Protein 8GMH (pdb70)

Sequence (862 aa):
KIDTEVNNQKTALANSISNLNGQIDTAKNSLTNLTSSSSLTGDVKTAIDAKINNYQVPLLTNFTNALTTLSAQYDKTIEQFQSTVSENAADAVIDTDYLQGLLDNYSGIETSISTINTETSTIYSSISDIISLTNPDSSTITTPLAAAKTILTDTKTNESFNGWTRGTELADLLLSQTQTIETLIGYASSGYTAADAKSFYNNNEFLQGVNKIAEAIANSETSASYYQDLANKESANYNNAISQKAAIDAQISRLETAKTNLSTQINNFQTDIVDKSDIEGEDSSQFKGDRKTKYAEQYTSTKSAATTNKTSHDTNLTSITNKITELQTQSTSLQSAADTAYSNLSYQASANAANGTDYSAWSELTSSVNTSVSGIVDLASLTFTTTTTPFTSFNEDISSFNTAVAKLQSFTSTDVTHNQAAENKVTDDSNKIDTEVNNQKTALANSISNLNGQIDTAKNSLTNLTSSSSLTGDVKTAIDAKINNYQVPLLTNFTNALTTLSAQYDKTIEQFQSTVSENAADAVIDTDYLQGLLDNYSGIETSISTINTETSTIYSSISDIISLTNPDSSTITTPLAAAKTILTDTKTNESFNGWTRGTELADLLLSQTQTIETLIGYASSGYTAADAKSFYNNNEFLQGVNKIAEAIANSSETSASYYQDLANKESANYNNAISQKAAIDAQISRLETAKTNLSTQINNFQTDIVDKSDIEGEDSSQFKGDRKTKYAEQYTSTKSAATTNKTSHDTNLTSITNKITELQTQSTSLQSAADTAYSNLSYQASANAAGTDYSAWSELTSSVNTSVSGIVDLASLTFTTTTTPFTSFNEDISSFNTAVAKLQSFTSTDVTHNQAAENKVTDDSN

Nearest PDB structures (foldseek):
  8gmh-assembly1_B  TM=1.004E+00  e=3.885E-28  Streptococcus intermedius B196
  6h7w-assembly1_M  TM=3.113E-01  e=1.531E+00  Thermochaetoides thermophila DSM 1495
  6r1j-assembly1_D-2  TM=2.602E-01  e=2.429E+00  Aeromonas hydrophila J-1
  4nqi-assembly1_A  TM=1.685E-01  e=4.057E+00  Dictyostelium discoideum
  4jio-assembly2_B  TM=1.564E-01  e=5.809E+00  Naumovozyma castellii

Solvent-accessible surface area: 41814 Å² total

InterPro domains:
  IPR006829 LXG domain [PF04740] (3-165)
  IPR006829 LXG domain [PS51756] (1-230)

Organism: NCBI:txid862967

Structure (mmCIF, N/CA/C/O backbone):
data_8GMH
#
_entry.id   8GMH
#
_cell.length_a   51.925
_cell.length_b   61.419
_cell.length_c   97.916
_cell.angle_alpha   77.680
_cell.angle_beta   77.140
_cell.angle_gamma   65.060
#
_symmetry.space_group_name_H-M   'P 1'
#
loop_
_entity.id
_entity.type
_entity.pdbx_description
1 polymer 'LXG domain-containing protein'
2 polymer LapA4
3 polymer LapA3
4 non-polymer 1,2-ETHANEDIOL
5 water water
#
loop_
_atom_site.group_PDB
_atom_site.id
_atom_site.type_symbol
_atom_site.label_atom_id
_atom_site.label_alt_id
_atom_site.label_comp_id
_atom_site.label_asym_id
_atom_site.label_entity_id
_atom_site.label_seq_id
_atom_site.pdbx_PDB_ins_code
_atom_site.Cartn_x
_atom_site.Cartn_y
_atom_site.Cartn_z
_atom_site.occupancy
_atom_site.B_iso_or_equiv
_atom_site.auth_seq_id
_atom_site.auth_comp_id
_atom_site.auth_asym_id
_atom_site.auth_atom_id
_atom_site.pdbx_PDB_model_num
ATOM 9 N N . LYS A 1 16 ? 4.73668 8.67547 17.65137 1.000 59.37699 2 LYS B N 1
ATOM 10 C CA . LYS A 1 16 ? 4.55884 7.81639 18.81106 1.000 61.53749 2 LYS B CA 1
ATOM 11 C C . LYS A 1 16 ? 5.14953 8.49797 20.03637 1.000 68.81551 2 LYS B C 1
ATOM 12 O O . LYS A 1 16 ? 6.11156 9.26389 19.93495 1.000 70.48917 2 LYS B O 1
ATOM 18 N N . ILE A 1 17 ? 4.56217 8.21611 21.19750 1.000 67.06485 3 ILE B N 1
ATOM 19 C CA . ILE A 1 17 ? 5.03586 8.76057 22.46483 1.000 64.08829 3 ILE B CA 1
ATOM 20 C C . ILE A 1 17 ? 4.94042 7.67790 23.53198 1.000 60.79701 3 ILE B C 1
ATOM 21 O O . ILE A 1 17 ? 3.97147 6.91243 23.57476 1.000 60.77508 3 ILE B O 1
ATOM 26 N N . ASP A 1 18 ? 5.96235 7.60432 24.38308 1.000 64.47114 4 ASP B N 1
ATOM 27 C CA . ASP A 1 18 ? 6.00483 6.66782 25.50221 1.000 56.48981 4 ASP B CA 1
ATOM 28 C C . ASP A 1 18 ? 6.38403 7.45451 26.74926 1.000 64.73817 4 ASP B C 1
ATOM 29 O O . ASP A 1 18 ? 7.53838 7.86935 26.89696 1.000 61.15462 4 ASP B O 1
ATOM 42 N N . THR A 1 20 ? 6.83981 6.51425 29.68088 1.000 60.40110 6 THR B N 1
ATOM 43 C CA . THR A 1 20 ? 7.90281 5.85343 30.43217 1.000 67.26321 6 THR B CA 1
ATOM 44 C C . THR A 1 20 ? 9.26660 6.37810 30.00619 1.000 61.61637 6 THR B C 1
ATOM 45 O O . THR A 1 20 ? 10.10225 6.73351 30.84552 1.000 56.96554 6 THR B O 1
ATOM 49 N N . GLU A 1 21 ? 9.50325 6.44140 28.69521 1.000 53.81871 7 GLU B N 1
ATOM 50 C CA . GLU A 1 21 ? 10.76632 6.96784 28.19420 1.000 61.05200 7 GLU B CA 1
ATOM 51 C C . GLU A 1 21 ? 10.89764 8.45736 28.48327 1.000 61.52607 7 GLU B C 1
ATOM 52 O O . GLU A 1 21 ? 11.99959 8.94708 28.75646 1.000 53.21433 7 GLU B O 1
ATOM 58 N N . VAL A 1 22 ? 9.78357 9.19081 28.43526 1.000 60.51621 8 VAL B N 1
ATOM 59 C CA . VAL A 1 22 ? 9.82806 10.62980 28.67378 1.000 56.52319 8 VAL B CA 1
ATOM 60 C C . VAL A 1 22 ? 10.20814 10.92514 30.11965 1.000 56.87726 8 VAL B C 1
ATOM 61 O O . VAL A 1 22 ? 11.04475 11.79560 30.38943 1.000 60.46728 8 VAL B O 1
ATOM 65 N N . ASN A 1 23 ? 9.60602 10.20809 31.07210 1.000 56.91624 9 ASN B N 1
ATOM 66 C CA . ASN A 1 23 ? 9.94228 10.42490 32.47535 1.000 58.26823 9 ASN B CA 1
ATOM 67 C C . ASN A 1 23 ? 11.35605 9.95710 32.79513 1.000 58.72295 9 ASN B C 1
ATOM 68 O O . ASN A 1 23 ? 12.01113 10.52981 33.67357 1.000 54.15263 9 ASN B O 1
ATOM 73 N N . ASN A 1 24 ? 11.84196 8.92387 32.10270 1.000 58.02393 10 ASN B N 1
ATOM 74 C CA . ASN A 1 24 ? 13.22980 8.51121 32.28198 1.000 57.91824 10 ASN B CA 1
ATOM 75 C C . ASN A 1 24 ? 14.18718 9.58181 31.77432 1.000 57.26652 10 ASN B C 1
ATOM 76 O O . ASN A 1 24 ? 15.25566 9.79606 32.35910 1.000 56.76680 10 ASN B O 1
ATOM 81 N N . GLN A 1 25 ? 13.81881 10.26950 30.69061 1.000 52.68444 11 GLN B N 1
ATOM 82 C CA . GLN A 1 25 ? 14.64508 11.36833 30.20642 1.000 58.96284 11 GLN B CA 1
ATOM 83 C C . GLN A 1 25 ? 14.55280 12.57865 31.12391 1.000 59.83468 11 GLN B C 1
ATOM 84 O O . GLN A 1 25 ? 15.50399 13.36403 31.20779 1.000 63.23497 11 GLN B O 1
ATOM 90 N N . LYS A 1 26 ? 13.42283 12.74624 31.81535 1.000 57.94500 12 LYS B N 1
ATOM 91 C CA . LYS A 1 26 ? 13.31048 13.82918 32.78528 1.000 59.89728 12 LYS B CA 1
ATOM 92 C C . LYS A 1 26 ? 14.25251 13.60990 33.96127 1.000 56.48986 12 LYS B C 1
ATOM 93 O O . LYS A 1 26 ? 14.83699 14.56753 34.48104 1.000 61.57935 12 LYS B O 1
ATOM 99 N N . THR A 1 27 ? 14.41679 12.35587 34.39055 1.000 53.18797 13 THR B N 1
ATOM 100 C CA . THR A 1 27 ? 15.35324 12.06429 35.46951 1.000 59.92059 13 THR B CA 1
ATOM 101 C C . THR A 1 27 ? 16.79249 12.19519 34.99175 1.000 55.34797 13 THR B C 1
ATOM 102 O O . THR A 1 27 ? 17.64261 12.73678 35.70869 1.000 60.55619 13 THR B O 1
ATOM 106 N N . ALA A 1 28 ? 17.08251 11.71067 33.77988 1.000 49.79721 14 ALA B N 1
ATOM 107 C CA . ALA A 1 28 ? 18.42643 11.85374 33.23244 1.000 56.00044 14 ALA B CA 1
ATOM 108 C C . ALA A 1 28 ? 18.78152 13.31679 33.00622 1.000 60.15379 14 ALA B C 1
ATOM 109 O O . ALA A 1 28 ? 19.94586 13.70293 33.15792 1.000 50.28400 14 ALA B O 1
ATOM 111 N N . LEU A 1 29 ? 17.79690 14.14317 32.64533 1.000 57.62621 15 LEU B N 1
ATOM 112 C CA . LEU A 1 29 ? 18.05363 15.56867 32.47844 1.000 51.21064 15 LEU B CA 1
ATOM 113 C C . LEU A 1 29 ? 18.35480 16.23165 33.81656 1.000 54.81712 15 LEU B C 1
ATOM 114 O O . LEU A 1 29 ? 19.23635 17.09372 33.90333 1.000 48.05227 15 LEU B O 1
ATOM 119 N N . ALA A 1 30 ? 17.63475 15.84096 34.87100 1.000 54.45394 16 ALA B N 1
ATOM 120 C CA . ALA A 1 30 ? 17.87291 16.42579 36.18614 1.000 50.30926 16 ALA B CA 1
ATOM 121 C C . ALA A 1 30 ? 19.24514 16.04014 36.72289 1.000 57.40140 16 ALA B C 1
ATOM 122 O O . ALA A 1 30 ? 19.89075 16.83381 37.41741 1.000 57.56294 16 ALA B O 1
ATOM 124 N N . ASN A 1 31 ? 19.70951 14.82767 36.40973 1.000 62.05726 17 ASN B N 1
ATOM 125 C CA . ASN A 1 31 ? 21.03211 14.40713 36.86176 1.000 65.96892 17 ASN B CA 1
ATOM 126 C C . ASN A 1 31 ? 22.13114 15.19047 36.15538 1.000 60.89063 17 ASN B C 1
ATOM 127 O O . ASN A 1 31 ? 23.11032 15.60575 36.78675 1.000 62.53249 17 ASN B O 1
ATOM 132 N N . SER A 1 32 ? 21.98686 15.40382 34.84619 1.000 53.78147 18 SER B N 1
ATOM 133 C CA . SER A 1 32 ? 22.98803 16.17014 34.11283 1.000 55.39763 18 SER B CA 1
ATOM 134 C C . SER A 1 32 ? 22.97608 17.63594 34.52969 1.000 53.88002 18 SER B C 1
ATOM 135 O O . SER A 1 32 ? 24.02898 18.28281 34.57180 1.000 55.58246 18 SER B O 1
ATOM 138 N N . ILE A 1 33 ? 21.79628 18.17691 34.84170 1.000 54.40510 19 ILE B N 1
ATOM 139 C CA . ILE A 1 33 ? 21.71713 19.54833 35.33472 1.000 47.68146 19 ILE B CA 1
ATOM 140 C C . ILE A 1 33 ? 22.40021 19.66474 36.69103 1.000 47.80963 19 ILE B C 1
ATOM 141 O O . ILE A 1 33 ? 23.07396 20.66129 36.97934 1.000 45.25888 19 ILE B O 1
ATOM 146 N N . SER A 1 34 ? 22.25324 18.64407 37.53835 1.000 51.13890 20 SER B N 1
ATOM 147 C CA . SER A 1 34 ? 22.90562 18.67139 38.84250 1.000 52.68481 20 SER B CA 1
ATOM 148 C C . SER A 1 34 ? 24.42217 18.64021 38.70060 1.000 53.55014 20 SER B C 1
ATOM 149 O O . SER A 1 34 ? 25.13715 19.31760 39.44872 1.000 49.02158 20 SER B O 1
ATOM 152 N N . ASN A 1 35 ? 24.93167 17.86089 37.74289 1.000 53.33347 21 ASN B N 1
ATOM 153 C CA . ASN A 1 35 ? 26.37340 17.80842 37.52210 1.000 49.42048 21 ASN B CA 1
ATOM 154 C C . ASN A 1 35 ? 26.89720 19.12231 36.95733 1.000 47.44093 21 ASN B C 1
ATOM 155 O O . ASN A 1 35 ? 27.96251 19.59874 37.36612 1.000 48.07382 21 ASN B O 1
ATOM 160 N N . LEU A 1 36 ? 26.16658 19.72132 36.01503 1.000 43.16062 22 LEU B N 1
ATOM 161 C CA . LEU A 1 36 ? 26.62164 20.97442 35.42255 1.000 45.66308 22 LEU B CA 1
ATOM 162 C C . LEU A 1 36 ? 26.57281 22.11585 36.43018 1.000 47.40820 22 LEU B C 1
ATOM 163 O O . LEU A 1 36 ? 27.45318 22.98366 36.43364 1.000 50.98981 22 LEU B O 1
ATOM 168 N N . ASN A 1 37 ? 25.55531 22.13339 37.29455 1.000 43.86629 23 ASN B N 1
ATOM 169 C CA . ASN A 1 37 ? 25.47699 23.17997 38.30804 1.000 46.94911 23 ASN B CA 1
ATOM 170 C C . ASN A 1 37 ? 26.62678 23.08495 39.30183 1.000 45.57359 23 ASN B C 1
ATOM 171 O O . ASN A 1 37 ? 27.09340 24.11272 39.80683 1.000 44.79928 23 ASN B O 1
ATOM 176 N N . GLY A 1 38 ? 27.09716 21.87049 39.59104 1.000 52.51318 24 GLY B N 1
ATOM 177 C CA . GLY A 1 38 ? 28.24606 21.72712 40.46902 1.000 51.69641 24 GLY B CA 1
ATOM 178 C C . GLY A 1 38 ? 29.53379 22.19492 39.81880 1.000 52.55928 24 GLY B C 1
ATOM 179 O O . GLY A 1 38 ? 30.37966 22.81450 40.46965 1.000 46.73630 24 GLY B O 1
ATOM 180 N N . GLN A 1 39 ? 29.69984 21.90894 38.52537 1.000 43.38089 25 GLN B N 1
ATOM 181 C CA . GLN A 1 39 ? 30.88708 22.36664 37.81305 1.000 44.88123 25 GLN B CA 1
ATOM 182 C C . GLN A 1 39 ? 30.84629 23.86815 37.56679 1.000 46.77159 25 GLN B C 1
ATOM 183 O O . GLN A 1 39 ? 31.89637 24.52066 37.54987 1.000 44.08660 25 GLN B O 1
ATOM 189 N N . ILE A 1 40 ? 29.65179 24.43142 37.37617 1.000 43.27742 26 ILE B N 1
ATOM 190 C CA . ILE A 1 40 ? 29.53392 25.87667 37.21958 1.000 44.30183 26 ILE B CA 1
ATOM 191 C C . ILE A 1 40 ? 29.86647 26.58252 38.52883 1.000 47.50065 26 ILE B C 1
ATOM 192 O O . ILE A 1 40 ? 30.53352 27.62458 38.53439 1.000 41.08865 26 ILE B O 1
ATOM 197 N N . ASP A 1 41 ? 29.42660 26.02003 39.65912 1.000 44.35143 27 ASP B N 1
ATOM 198 C CA . ASP A 1 41 ? 29.75398 26.61252 40.95324 1.000 47.36607 27 ASP B CA 1
ATOM 199 C C . ASP A 1 41 ? 31.25581 26.58780 41.20974 1.000 49.47555 27 ASP B C 1
ATOM 200 O O . ASP A 1 41 ? 31.80713 27.52263 41.80368 1.000 43.49975 27 ASP B O 1
ATOM 205 N N . THR A 1 42 ? 31.93503 25.52469 40.77231 1.000 50.99909 28 THR B N 1
ATOM 206 C CA . THR A 1 42 ? 33.38888 25.48326 40.88984 1.000 43.07517 28 THR B CA 1
ATOM 207 C C . THR A 1 42 ? 34.03666 26.57635 40.04811 1.000 39.62480 28 THR B C 1
ATOM 208 O O . THR A 1 42 ? 35.00351 27.21491 40.48092 1.000 30.57041 28 THR B O 1
ATOM 212 N N . ALA A 1 43 ? 33.50881 26.81610 38.84589 1.000 43.51941 29 ALA B N 1
ATOM 213 C CA . ALA A 1 43 ? 34.03908 27.88840 38.01347 1.000 34.52700 29 ALA B CA 1
ATOM 214 C C . ALA A 1 43 ? 33.72287 29.25834 38.59779 1.000 44.25154 29 ALA B C 1
ATOM 215 O O . ALA A 1 43 ? 34.48807 30.20798 38.39398 1.000 40.66727 29 ALA B O 1
ATOM 217 N N . LYS A 1 44 ? 32.60726 29.38372 39.32131 1.000 42.12762 30 LYS B N 1
ATOM 218 C CA . LYS A 1 44 ? 32.30785 30.64803 39.98447 1.000 41.84777 30 LYS B CA 1
ATOM 219 C C . LYS A 1 44 ? 33.28146 30.91522 41.12519 1.000 42.64404 30 LYS B C 1
ATOM 220 O O . LYS A 1 44 ? 33.72670 32.05330 41.30946 1.000 41.84318 30 LYS B O 1
ATOM 226 N N . ASN A 1 45 ? 33.63443 29.87951 41.89232 1.000 33.71383 31 ASN B N 1
ATOM 227 C CA . ASN A 1 45 ? 34.56160 30.06855 43.00260 1.000 41.76937 31 ASN B CA 1
ATOM 228 C C . ASN A 1 45 ? 35.95549 30.42998 42.50419 1.000 45.44219 31 ASN B C 1
ATOM 229 O O . ASN A 1 45 ? 36.64554 31.24927 43.12075 1.000 35.83270 31 ASN B O 1
ATOM 234 N N . SER A 1 46 ? 36.38474 29.83341 41.38826 1.000 47.40679 32 SER B N 1
ATOM 235 C CA . SER A 1 46 ? 37.70080 30.14711 40.84071 1.000 37.54339 32 SER B CA 1
ATOM 236 C C . SER A 1 46 ? 37.77526 31.59918 40.39140 1.000 33.18444 32 SER B C 1
ATOM 237 O O . SER A 1 46 ? 38.79644 32.26716 40.58987 1.000 33.49926 32 SER B O 1
ATOM 240 N N . LEU A 1 47 ? 36.70032 32.10732 39.78574 1.000 37.08352 33 LEU B N 1
ATOM 241 C CA . LEU A 1 47 ? 36.67496 33.51221 39.39684 1.000 38.89984 33 LEU B CA 1
ATOM 242 C C . LEU A 1 47 ? 36.54639 34.42496 40.60973 1.000 43.62947 33 LEU B C 1
ATOM 243 O O . LEU A 1 47 ? 37.07312 35.54352 40.59976 1.000 43.07625 33 LEU B O 1
ATOM 248 N N . THR A 1 48 ? 35.85795 33.96852 41.66026 1.000 38.36860 34 THR B N 1
ATOM 249 C CA . THR A 1 48 ? 35.75859 34.76233 42.88122 1.000 33.76116 34 THR B CA 1
ATOM 250 C C . THR A 1 48 ? 37.11693 34.90833 43.55482 1.000 41.68427 34 THR B C 1
ATOM 251 O O . THR A 1 48 ? 37.41732 35.95884 44.13615 1.000 38.74890 34 THR B O 1
ATOM 255 N N . ASN A 1 49 ? 37.95879 33.87574 43.46633 1.000 42.80785 35 ASN B N 1
ATOM 256 C CA . ASN A 1 49 ? 39.27413 33.93373 44.09377 1.000 42.07835 35 ASN B CA 1
ATOM 257 C C . ASN A 1 49 ? 40.16088 34.99479 43.45564 1.000 40.63782 35 ASN B C 1
ATOM 258 O O . ASN A 1 49 ? 41.08002 35.50424 44.10637 1.000 41.21540 35 ASN B O 1
ATOM 263 N N . LEU A 1 50 ? 39.91055 35.33636 42.19052 1.000 38.55740 36 LEU B N 1
ATOM 264 C CA . LEU A 1 50 ? 40.67588 36.40426 41.55545 1.000 39.36525 36 LEU B CA 1
ATOM 265 C C . LEU A 1 50 ? 40.32392 37.76440 42.14658 1.000 41.86340 36 LEU B C 1
ATOM 266 O O . LEU A 1 50 ? 41.21051 38.59447 42.38109 1.000 42.97463 36 LEU B O 1
ATOM 271 N N . THR A 1 51 ? 39.03550 38.00898 42.39935 1.000 40.02990 37 THR B N 1
ATOM 272 C CA . THR A 1 51 ? 38.61406 39.31575 42.89325 1.000 42.77559 37 THR B CA 1
ATOM 273 C C . THR A 1 51 ? 39.05700 39.54948 44.33210 1.000 45.28953 37 THR B C 1
ATOM 274 O O . THR A 1 51 ? 39.29683 40.69672 44.72532 1.000 41.48121 37 THR B O 1
ATOM 278 N N . SER A 1 52 ? 39.17267 38.48894 45.12637 1.000 43.55849 38 SER B N 1
ATOM 279 C CA . SER A 1 52 ? 39.58077 38.60466 46.51950 1.000 45.78772 38 SER B CA 1
ATOM 280 C C . SER A 1 52 ? 41.09065 38.53545 46.70415 1.000 45.65243 38 SER B C 1
ATOM 281 O O . SER A 1 52 ? 41.56813 38.65975 47.83668 1.000 48.05327 38 SER B O 1
ATOM 284 N N . SER A 1 53 ? 41.84919 38.34878 45.62887 1.000 39.19889 39 SER B N 1
ATOM 285 C CA . SER A 1 53 ? 43.29142 38.18285 45.72194 1.000 44.28290 39 SER B CA 1
ATOM 286 C C . SER A 1 53 ? 43.99545 39.53288 45.71074 1.000 52.50560 39 SER B C 1
ATOM 287 O O . SER A 1 53 ? 43.56836 40.46749 45.02638 1.000 46.97005 39 SER B O 1
ATOM 290 N N . SER A 1 54 ? 45.07932 39.62568 46.47916 1.000 53.59828 40 SER B N 1
ATOM 291 C CA . SER A 1 54 ? 45.93497 40.80272 46.50166 1.000 50.94989 40 SER B CA 1
ATOM 292 C C . SER A 1 54 ? 47.21436 40.59919 45.70268 1.000 51.44736 40 SER B C 1
ATOM 293 O O . SER A 1 54 ? 48.10929 41.44893 45.75394 1.000 58.18385 40 SER B O 1
ATOM 296 N N . SER A 1 55 ? 47.31831 39.49010 44.96612 1.000 49.01962 41 SER B N 1
ATOM 297 C CA . SER A 1 55 ? 48.50038 39.22723 44.15553 1.000 54.77696 41 SER B CA 1
ATOM 298 C C . SER A 1 55 ? 48.64742 40.21188 43.00300 1.000 54.17973 41 SER B C 1
ATOM 299 O O . SER A 1 55 ? 49.72867 40.30033 42.41622 1.000 54.02310 41 SER B O 1
ATOM 302 N N . LEU A 1 56 ? 47.59239 40.94179 42.65777 1.000 53.14536 42 LEU B N 1
ATOM 303 C CA . LEU A 1 56 ? 47.65560 41.98101 41.64114 1.000 49.30757 42 LEU B CA 1
ATOM 304 C C . LEU A 1 56 ? 46.96799 43.22948 42.17116 1.000 58.31561 42 LEU B C 1
ATOM 305 O O . LEU A 1 56 ? 45.92374 43.14195 42.82384 1.000 58.47011 42 LEU B O 1
ATOM 310 N N . THR A 1 57 ? 47.56441 44.38858 41.89869 1.000 55.86635 43 THR B N 1
ATOM 311 C CA . THR A 1 57 ? 47.05793 45.66034 42.39252 1.000 52.33579 43 THR B CA 1
ATOM 312 C C . THR A 1 57 ? 47.09277 46.68896 41.27090 1.000 52.01102 43 THR B C 1
ATOM 313 O O . THR A 1 57 ? 47.67361 46.46230 40.20715 1.000 53.24259 43 THR B O 1
ATOM 317 N N . GLY A 1 58 ? 46.46274 47.83295 41.52105 1.000 49.95473 44 GLY B N 1
ATOM 318 C CA . GLY A 1 58 ? 46.46127 48.93937 40.58268 1.000 48.55670 44 GLY B CA 1
ATOM 319 C C . GLY A 1 58 ? 45.14984 49.05889 39.82962 1.000 50.08746 44 GLY B C 1
ATOM 320 O O . GLY A 1 58 ? 44.18378 48.32390 40.05591 1.000 52.73230 44 GLY B O 1
ATOM 321 N N . ASP A 1 59 ? 45.13292 50.02196 38.90397 1.000 47.00154 45 ASP B N 1
ATOM 322 C CA . ASP A 1 59 ? 43.93663 50.26319 38.10357 1.000 44.49465 45 ASP B CA 1
ATOM 323 C C . ASP A 1 59 ? 43.60917 49.08086 37.20278 1.000 47.55878 45 ASP B C 1
ATOM 324 O O . ASP A 1 59 ? 42.43802 48.86005 36.87281 1.000 45.83841 45 ASP B O 1
ATOM 329 N N . VAL A 1 60 ? 44.62219 48.31417 36.79191 1.000 50.94931 46 VAL B N 1
ATOM 330 C CA . VAL A 1 60 ? 44.36173 47.14498 35.95994 1.000 43.00936 46 VAL B CA 1
ATOM 331 C C . VAL A 1 60 ? 43.66851 46.05769 36.77090 1.000 39.30010 46 VAL B C 1
ATOM 332 O O . VAL A 1 60 ? 42.89192 45.26533 36.22426 1.000 43.60661 46 VAL B O 1
ATOM 336 N N . LYS A 1 61 ? 43.92097 46.00450 38.08118 1.000 42.22242 47 LYS B N 1
ATOM 337 C CA . LYS A 1 61 ? 43.18729 45.07713 38.93388 1.000 40.64413 47 LYS B CA 1
ATOM 338 C C . LYS A 1 61 ? 41.76428 45.56056 39.17388 1.000 45.45210 47 LYS B C 1
ATOM 339 O O . LYS A 1 61 ? 40.84396 44.74345 39.29326 1.000 47.37729 47 LYS B O 1
ATOM 345 N N . THR A 1 62 ? 41.56524 46.87970 39.23946 1.000 43.73632 48 THR B N 1
ATOM 346 C CA . THR A 1 62 ? 40.21743 47.41969 39.37969 1.000 40.69584 48 THR B CA 1
ATOM 347 C C . THR A 1 62 ? 39.37336 47.10553 38.15111 1.000 43.59153 48 THR B C 1
ATOM 348 O O . THR A 1 62 ? 38.17951 46.80385 38.26760 1.000 45.43596 48 THR B O 1
ATOM 352 N N . ALA A 1 63 ? 39.98044 47.16173 36.96296 1.000 45.61150 49 ALA B N 1
ATOM 353 C CA . ALA A 1 63 ? 39.24810 46.84017 35.74279 1.000 38.78652 49 ALA B CA 1
ATOM 354 C C . ALA A 1 63 ? 38.96271 45.34640 35.64521 1.000 41.45215 49 ALA B C 1
ATOM 355 O O . ALA A 1 63 ? 37.88104 44.94443 35.20106 1.000 42.64832 49 ALA B O 1
ATOM 357 N N . ILE A 1 64 ? 39.91843 44.50809 36.05319 1.000 43.59338 50 ILE B N 1
ATOM 358 C CA . ILE A 1 64 ? 39.70223 43.06499 36.00801 1.000 38.51979 50 ILE B CA 1
ATOM 359 C C . ILE A 1 64 ? 38.62965 42.65393 37.00988 1.000 38.18544 50 ILE B C 1
ATOM 360 O O . ILE A 1 64 ? 37.77368 41.81203 36.71162 1.000 39.06516 50 ILE B O 1
ATOM 365 N N . ASP A 1 65 ? 38.64926 43.24547 38.20786 1.000 41.91383 51 ASP B N 1
ATOM 366 C CA . ASP A 1 65 ? 37.60913 42.95408 39.19066 1.000 46.46416 51 ASP B CA 1
ATOM 367 C C . ASP A 1 65 ? 36.23720 43.38436 38.68651 1.000 43.40778 51 ASP B C 1
ATOM 368 O O . ASP A 1 65 ? 35.23912 42.68789 38.90861 1.000 35.81499 51 ASP B O 1
ATOM 373 N N . ALA A 1 66 ? 36.16616 44.53070 38.00582 1.000 37.47424 52 ALA B N 1
ATOM 374 C CA . ALA A 1 66 ? 34.89549 44.96600 37.43757 1.000 40.47453 52 ALA B CA 1
ATOM 375 C C . ALA A 1 66 ? 34.44945 44.03576 36.31716 1.000 44.65508 52 ALA B C 1
ATOM 376 O O . ALA A 1 66 ? 33.25539 43.74801 36.17888 1.000 49.60445 52 ALA B O 1
ATOM 378 N N . LYS A 1 67 ? 35.39687 43.55397 35.51050 1.000 40.52114 53 LYS B N 1
ATOM 379 C CA . LYS A 1 67 ? 35.06014 42.62228 34.43942 1.000 38.28521 53 LYS B CA 1
ATOM 380 C C . LYS A 1 67 ? 34.50417 41.31601 34.99030 1.000 47.56671 53 LYS B C 1
ATOM 381 O O . LYS A 1 67 ? 33.51672 40.78495 34.46915 1.000 39.78240 53 LYS B O 1
ATOM 387 N N . ILE A 1 68 ? 35.11850 40.78805 36.04830 1.000 42.09841 54 ILE B N 1
ATOM 388 C CA . ILE A 1 68 ? 34.70328 39.49588 36.58106 1.000 44.52679 54 ILE B CA 1
ATOM 389 C C . ILE A 1 68 ? 33.35694 39.61250 37.28618 1.000 40.76765 54 ILE B C 1
ATOM 390 O O . ILE A 1 68 ? 32.46784 38.77460 37.09912 1.000 45.09201 54 ILE B O 1
ATOM 395 N N . ASN A 1 69 ? 33.18251 40.65551 38.10186 1.000 37.16532 55 ASN B N 1
ATOM 396 C CA . ASN A 1 69 ? 31.96627 40.78402 38.89786 1.000 41.50057 55 ASN B CA 1
ATOM 397 C C . ASN A 1 69 ? 30.76168 41.22179 38.07646 1.000 45.21720 55 ASN B C 1
ATOM 398 O O . ASN A 1 69 ? 29.62508 41.01811 38.51563 1.000 49.11322 55 ASN B O 1
ATOM 403 N N . ASN A 1 70 ? 30.97533 41.81086 36.90183 1.000 41.76842 56 ASN B N 1
ATOM 404 C CA . ASN A 1 70 ? 29.87746 42.31746 36.09349 1.000 39.46495 56 ASN B CA 1
ATOM 405 C C . ASN A 1 70 ? 29.57313 41.47648 34.86221 1.000 43.37683 56 ASN B C 1
ATOM 406 O O . ASN A 1 70 ? 28.57697 41.75108 34.18422 1.000 40.51519 56 ASN B O 1
ATOM 411 N N . TYR A 1 71 ? 30.38731 40.46814 34.54916 1.000 42.71360 57 TYR B N 1
ATOM 412 C CA . TYR A 1 71 ? 30.15403 39.68964 33.33758 1.000 40.43781 57 TYR B CA 1
ATOM 413 C C . TYR A 1 71 ? 30.48002 38.21241 33.51628 1.000 41.54942 57 TYR B C 1
ATOM 414 O O . TYR A 1 71 ? 29.62893 37.35447 33.26398 1.000 43.21795 57 TYR B O 1
ATOM 423 N N . GLN A 1 72 ? 31.70155 37.90326 33.95376 1.000 38.84652 58 GLN B N 1
ATOM 424 C CA . GLN A 1 72 ? 32.14255 36.51185 33.98490 1.000 41.76525 58 GLN B CA 1
ATOM 425 C C . GLN A 1 72 ? 31.32247 35.69024 34.97310 1.000 43.55521 58 GLN B C 1
ATOM 426 O O . GLN A 1 72 ? 30.86932 34.58521 34.65119 1.000 44.74881 58 GLN B O 1
ATOM 432 N N . VAL A 1 73 ? 31.11627 36.21302 36.17703 1.000 38.82512 59 VAL B N 1
ATOM 433 C CA . VAL A 1 73 ? 30.29524 35.53418 37.17786 1.000 43.12069 59 VAL B CA 1
ATOM 434 C C . VAL A 1 73 ? 28.82616 35.56447 36.75733 1.000 41.08304 59 VAL B C 1
ATOM 435 O O . VAL A 1 73 ? 28.15065 34.52907 36.85697 1.000 36.47870 59 VAL B O 1
ATOM 439 N N . PRO A 1 74 ? 28.27529 36.69647 36.29217 1.000 43.35944 60 PRO B N 1
ATOM 440 C CA . PRO A 1 74 ? 26.89622 36.65570 35.77313 1.000 39.67383 60 PRO B CA 1
ATOM 441 C C . PRO A 1 74 ? 26.70788 35.70472 34.60271 1.000 43.26532 60 PRO B C 1
ATOM 442 O O . PRO A 1 74 ? 25.62731 35.11572 34.47050 1.000 42.24536 60 PRO B O 1
ATOM 446 N N . LEU A 1 75 ? 27.71824 35.54222 33.74216 1.000 35.58107 61 LEU B N 1
ATOM 447 C CA . LEU A 1 75 ? 27.59876 34.59232 32.63895 1.000 43.22115 61 LEU B CA 1
ATOM 448 C C . LEU A 1 75 ? 27.43158 33.16861 33.15454 1.000 46.56309 61 LEU B C 1
ATOM 449 O O . LEU A 1 75 ? 26.63806 32.39234 32.60930 1.000 39.29588 61 LEU B O 1
ATOM 454 N N . LEU A 1 76 ? 28.16872 32.80707 34.20747 1.000 44.21660 62 LEU B N 1
ATOM 455 C CA . LEU A 1 76 ? 27.99599 31.48671 34.80378 1.000 40.74972 62 LEU B CA 1
ATOM 456 C C . LEU A 1 76 ? 26.65327 31.37485 35.51436 1.000 39.62398 62 LEU B C 1
ATOM 457 O O . LEU A 1 76 ? 26.02219 30.31161 35.49598 1.000 40.40565 62 LEU B O 1
ATOM 462 N N . THR A 1 77 ? 26.20041 32.46016 36.14644 1.000 39.45155 63 THR B N 1
ATOM 463 C CA . THR A 1 77 ? 24.89660 32.43911 36.80068 1.000 46.01745 63 THR B CA 1
ATOM 464 C C . THR A 1 77 ? 23.77785 32.25138 35.78323 1.000 46.87142 63 THR B C 1
ATOM 465 O O . THR A 1 77 ? 22.83934 31.47923 36.01557 1.000 39.22824 63 THR B O 1
ATOM 469 N N . ASN A 1 78 ? 23.87237 32.93508 34.63815 1.000 42.45527 64 ASN B N 1
ATOM 470 C CA . ASN A 1 78 ? 22.82614 32.83777 33.62603 1.000 50.02626 64 ASN B CA 1
ATOM 471 C C . ASN A 1 78 ? 22.82568 31.47434 32.94474 1.000 43.80254 64 ASN B C 1
ATOM 472 O O . ASN A 1 78 ? 21.77841 31.02580 32.46534 1.000 47.44559 64 ASN B O 1
ATOM 477 N N . PHE A 1 79 ? 23.97919 30.80313 32.88405 1.000 41.55365 65 PHE B N 1
ATOM 478 C CA . PHE A 1 79 ? 23.99941 29.43994 32.36269 1.000 37.63795 65 PHE B CA 1
ATOM 479 C C . PHE A 1 79 ? 23.28130 28.47686 33.29946 1.000 40.03966 65 PHE B C 1
ATOM 480 O O . PHE A 1 79 ? 22.64544 27.52344 32.83724 1.000 46.43865 65 PHE B O 1
ATOM 488 N N . THR A 1 80 ? 23.36717 28.70776 34.61119 1.000 42.13248 66 THR B N 1
ATOM 489 C CA . THR A 1 80 ? 22.55853 27.93522 35.54742 1.000 39.38466 66 THR B CA 1
ATOM 490 C C . THR A 1 80 ? 21.08140 28.27934 35.39956 1.000 44.50178 66 THR B C 1
ATOM 491 O O . THR A 1 80 ? 20.21859 27.39905 35.50222 1.000 45.29285 66 THR B O 1
ATOM 495 N N . ASN A 1 81 ? 20.77210 29.55458 35.14546 1.000 40.56908 67 ASN B N 1
ATOM 496 C CA . ASN A 1 81 ? 19.39263 29.93733 34.86393 1.000 45.94406 67 ASN B CA 1
ATOM 497 C C . ASN A 1 81 ? 18.89510 29.30684 33.57150 1.000 48.12914 67 ASN B C 1
ATOM 498 O O . ASN A 1 81 ? 17.70427 28.99790 33.44916 1.000 52.32996 67 ASN B O 1
ATOM 503 N N . ALA A 1 82 ? 19.78723 29.11115 32.59800 1.000 44.04717 68 ALA B N 1
ATOM 504 C CA . ALA A 1 82 ? 19.39296 28.45428 31.35705 1.000 46.19806 68 ALA B CA 1
ATOM 505 C C . ALA A 1 82 ? 19.06104 26.98643 31.59393 1.000 50.87587 68 ALA B C 1
ATOM 506 O O . ALA A 1 82 ? 18.12887 26.44841 30.98472 1.000 53.92363 68 ALA B O 1
ATOM 508 N N . LEU A 1 83 ? 19.81187 26.32268 32.47658 1.000 43.87467 69 LEU B N 1
ATOM 509 C CA . LEU A 1 83 ? 19.50634 24.93499 32.80859 1.000 44.31028 69 LEU B CA 1
ATOM 510 C C . LEU A 1 83 ? 18.17716 24.82673 33.54480 1.000 48.77618 69 LEU B C 1
ATOM 511 O O . LEU A 1 83 ? 17.39357 23.90421 33.29139 1.000 44.18852 69 LEU B O 1
ATOM 516 N N . THR A 1 84 ? 17.90563 25.76145 34.45848 1.000 46.60651 70 THR B N 1
ATOM 517 C CA . THR A 1 84 ? 16.61994 25.77028 35.14831 1.000 47.91100 70 THR B CA 1
ATOM 518 C C . THR A 1 84 ? 15.47976 26.05789 34.17846 1.000 47.58783 70 THR B C 1
ATOM 519 O O . THR A 1 84 ? 14.41312 25.43592 34.25839 1.000 46.19287 70 THR B O 1
ATOM 523 N N . THR A 1 85 ? 15.69259 26.98968 33.24546 1.000 48.15046 71 THR B N 1
ATOM 524 C CA . THR A 1 85 ? 14.67023 27.28933 32.24784 1.000 48.11312 71 THR B CA 1
ATOM 525 C C . THR A 1 85 ? 14.41546 26.09046 31.34151 1.000 51.76596 71 THR B C 1
ATOM 526 O O . THR A 1 85 ? 13.26454 25.79829 30.99424 1.000 52.60374 71 THR B O 1
ATOM 530 N N . LEU A 1 86 ? 15.47783 25.38097 30.95047 1.000 44.95808 72 LEU B N 1
ATOM 531 C CA . LEU A 1 86 ? 15.30636 24.19678 30.11472 1.000 46.65221 72 LEU B CA 1
ATOM 532 C C . LEU A 1 86 ? 14.57272 23.09435 30.86901 1.000 49.56431 72 LEU B C 1
ATOM 533 O O . LEU A 1 86 ? 13.78318 22.34924 30.27705 1.000 49.01474 72 LEU B O 1
ATOM 538 N N . SER A 1 87 ? 14.81751 22.97510 32.17602 1.000 48.96209 73 SER B N 1
ATOM 539 C CA . SER A 1 87 ? 14.08381 21.99665 32.97173 1.000 47.71302 73 SER B CA 1
ATOM 540 C C . SER A 1 87 ? 12.61541 22.38016 33.09658 1.000 48.29311 73 SER B C 1
ATOM 541 O O . SER A 1 87 ? 11.73440 21.51572 33.02686 1.000 50.69105 73 SER B O 1
ATOM 544 N N . ALA A 1 88 ? 12.33270 23.67182 33.28021 1.000 47.39599 74 ALA B N 1
ATOM 545 C CA . ALA A 1 88 ? 10.94737 24.11440 33.39453 1.000 47.97228 74 ALA B CA 1
ATOM 546 C C . ALA A 1 88 ? 10.19967 23.93733 32.07916 1.000 52.93882 74 ALA B C 1
ATOM 547 O O . ALA A 1 88 ? 9.00899 23.60392 32.07671 1.000 57.63333 74 ALA B O 1
ATOM 549 N N . GLN A 1 89 ? 10.87948 24.15401 30.95011 1.000 45.72493 75 GLN B N 1
ATOM 550 C CA . GLN A 1 89 ? 10.23410 23.95588 29.65666 1.000 52.93149 75 GLN B CA 1
ATOM 551 C C . GLN A 1 89 ? 9.94953 22.48391 29.39012 1.000 57.73283 75 GLN B C 1
ATOM 552 O O . GLN A 1 89 ? 8.95854 22.15601 28.72694 1.000 54.10954 75 GLN B O 1
ATOM 558 N N . TYR A 1 90 ? 10.80049 21.58669 29.89278 1.000 60.68289 76 TYR B N 1
ATOM 559 C CA . TYR A 1 90 ? 10.54738 20.16063 29.72129 1.000 53.54352 76 TYR B CA 1
ATOM 560 C C . TYR A 1 90 ? 9.34842 19.71495 30.54705 1.000 51.84368 76 TYR B C 1
ATOM 561 O O . TYR A 1 90 ? 8.55266 18.88240 30.09753 1.000 49.01213 76 TYR B O 1
ATOM 570 N N . ASP A 1 91 ? 9.20265 20.25763 31.75762 1.000 53.87147 77 ASP B N 1
ATOM 571 C CA . ASP A 1 91 ? 8.02656 19.95047 32.56364 1.000 59.03061 77 ASP B CA 1
ATOM 572 C C . ASP A 1 91 ? 6.76506 20.53336 31.93882 1.000 61.98575 77 ASP B C 1
ATOM 573 O O . ASP A 1 91 ? 5.71024 19.88883 31.94391 1.000 64.28509 77 ASP B O 1
ATOM 578 N N . LYS A 1 92 ? 6.85533 21.74648 31.38542 1.000 60.79078 78 LYS B N 1
ATOM 579 C CA . LYS A 1 92 ? 5.69228 22.35314 30.74534 1.000 57.72631 78 LYS B CA 1
ATOM 580 C C . LYS A 1 92 ? 5.31075 21.62774 29.46150 1.000 59.25701 78 LYS B C 1
ATOM 581 O O . LYS A 1 92 ? 4.12930 21.59821 29.09805 1.000 59.12755 78 LYS B O 1
ATOM 587 N N . THR A 1 93 ? 6.28705 21.04642 28.76001 1.000 55.63780 79 THR B N 1
ATOM 588 C CA . THR A 1 93 ? 5.96545 20.24213 27.58534 1.000 58.77955 79 THR B CA 1
ATOM 589 C C . THR A 1 93 ? 5.20525 18.98174 27.98027 1.000 61.50377 79 THR B C 1
ATOM 590 O O . THR A 1 93 ? 4.29406 18.54724 27.26513 1.000 52.45107 79 THR B O 1
ATOM 594 N N . ILE A 1 94 ? 5.56398 18.38422 29.11859 1.000 58.34315 80 ILE B N 1
ATOM 595 C CA . ILE A 1 94 ? 4.79846 17.25630 29.63797 1.000 60.81688 80 ILE B CA 1
ATOM 596 C C . ILE A 1 94 ? 3.39919 17.70762 30.03945 1.000 54.44321 80 ILE B C 1
ATOM 597 O O . ILE A 1 94 ? 2.41431 16.99024 29.82502 1.000 58.97316 80 ILE B O 1
ATOM 602 N N . GLU A 1 95 ? 3.28632 18.90793 30.61558 1.000 45.77286 81 GLU B N 1
ATOM 603 C CA . GLU A 1 95 ? 1.97271 19.44613 30.95601 1.000 53.67911 81 GLU B CA 1
ATOM 604 C C . GLU A 1 95 ? 1.14480 19.70611 29.70379 1.000 59.39226 81 GLU B C 1
ATOM 605 O O . GLU A 1 95 ? -0.07168 19.48325 29.69643 1.000 66.90139 81 GLU B O 1
ATOM 611 N N . GLN A 1 96 ? 1.78912 20.17728 28.63275 1.000 52.02665 82 GLN B N 1
ATOM 612 C CA . GLN A 1 96 ? 1.06856 20.45612 27.39431 1.000 62.52855 82 GLN B CA 1
ATOM 613 C C . GLN A 1 96 ? 0.56559 19.17213 26.74587 1.000 66.88262 82 GLN B C 1
ATOM 614 O O . GLN A 1 96 ? -0.53784 19.14261 26.18769 1.000 62.03401 82 GLN B O 1
ATOM 620 N N . PHE A 1 97 ? 1.35964 18.10118 26.80888 1.000 67.54567 83 PHE B N 1
ATOM 621 C CA . PHE A 1 97 ? 0.92294 16.82246 26.25786 1.000 66.70704 83 PHE B CA 1
ATOM 622 C C . PHE A 1 97 ? -0.24293 16.25134 27.05422 1.000 61.19786 83 PHE B C 1
ATOM 623 O O . PHE A 1 97 ? -1.26385 15.85251 26.48191 1.000 62.04323 83 PHE B O 1
ATOM 631 N N . GLN A 1 98 ? -0.10873 16.20460 28.38067 1.000 61.90011 84 GLN B N 1
ATOM 632 C CA . GLN A 1 98 ? -1.15432 15.64424 29.22686 1.000 65.55102 84 GLN B CA 1
ATOM 633 C C . GLN A 1 98 ? -2.41437 16.49833 29.25928 1.000 70.44656 84 GLN B C 1
ATOM 634 O O . GLN A 1 98 ? -3.42563 16.05455 29.81329 1.000 75.29419 84 GLN B O 1
ATOM 640 N N . SER A 1 99 ? -2.38280 17.70053 28.68718 1.000 76.85197 85 SER B N 1
ATOM 641 C CA . SER A 1 99 ? -3.56186 18.55333 28.62081 1.000 72.92291 85 SER B CA 1
ATOM 642 C C . SER A 1 99 ? -4.21047 18.57162 27.24479 1.000 70.30703 85 SER B C 1
ATOM 643 O O . SER A 1 99 ? -5.43633 18.69088 27.15279 1.000 79.05150 85 SER B O 1
ATOM 646 N N . THR A 1 100 ? -3.42105 18.45228 26.17552 1.000 70.24957 86 THR B N 1
ATOM 647 C CA . THR A 1 100 ? -3.98034 18.44995 24.82767 1.000 77.78579 86 THR B CA 1
ATOM 648 C C . THR A 1 100 ? -4.61473 17.10534 24.48426 1.000 82.11154 86 THR B C 1
ATOM 649 O O . THR A 1 100 ? -5.66815 17.05931 23.83841 1.000 75.94705 86 THR B O 1
ATOM 653 N N . VAL A 1 101 ? -3.99159 16.00614 24.91328 1.000 94.52405 87 VAL B N 1
ATOM 654 C CA . VAL A 1 101 ? -4.49580 14.66995 24.61007 1.000 91.27933 87 VAL B CA 1
ATOM 655 C C . VAL A 1 101 ? -5.41297 14.13137 25.70682 1.000 92.43722 87 VAL B C 1
ATOM 656 O O . VAL A 1 101 ? -6.18924 13.19953 25.44878 1.000 93.17437 87 VAL B O 1
ATOM 660 N N . SER A 1 102 ? -5.37041 14.71133 26.90924 1.000 82.35459 88 SER B N 1
ATOM 661 C CA . SER A 1 102 ? -6.08825 14.20802 28.08192 1.000 85.67576 88 SER B CA 1
ATOM 662 C C . SER A 1 102 ? -5.62778 12.78620 28.41328 1.000 79.54521 88 SER B C 1
ATOM 663 O O . SER A 1 102 ? -6.37169 11.80915 28.31873 1.000 87.53739 88 SER B O 1
ATOM 666 N N . GLU A 1 103 ? -4.35838 12.70911 28.81303 1.000 73.68785 89 GLU B N 1
ATOM 667 C CA . GLU A 1 103 ? -3.68833 11.42956 29.05027 1.000 68.66051 89 GLU B CA 1
ATOM 668 C C . GLU A 1 103 ? -2.68452 11.64162 30.18638 1.000 70.35943 89 GLU B C 1
ATOM 669 O O . GLU A 1 103 ? -1.53995 12.03608 29.95386 1.000 77.09155 89 GLU B O 1
ATOM 675 N N . ASN A 1 104 ? -3.13006 11.37648 31.41342 1.000 68.54461 90 ASN B N 1
ATOM 676 C CA . ASN A 1 104 ? -2.32561 11.61464 32.60522 1.000 71.74324 90 ASN B CA 1
ATOM 677 C C . ASN A 1 104 ? -1.54588 10.38551 33.05649 1.000 71.82658 90 ASN B C 1
ATOM 678 O O . ASN A 1 104 ? -0.97390 10.39963 34.15158 1.000 71.12833 90 ASN B O 1
ATOM 683 N N . ALA A 1 105 ? -1.50836 9.33094 32.24703 1.000 78.16463 91 ALA B N 1
ATOM 684 C CA . ALA A 1 105 ? -0.80305 8.11850 32.63623 1.000 73.21546 91 ALA B CA 1
ATOM 685 C C . ALA A 1 105 ? 0.70395 8.33440 32.58449 1.000 74.45520 91 ALA B C 1
ATOM 686 O O . ALA A 1 105 ? 1.22368 9.00099 31.68512 1.000 78.86814 91 ALA B O 1
ATOM 688 N N . ALA A 1 106 ? 1.40771 7.76357 33.56371 1.000 79.57949 92 ALA B N 1
ATOM 689 C CA . ALA A 1 106 ? 2.85511 7.91180 33.63814 1.000 71.93452 92 ALA B CA 1
ATOM 690 C C . ALA A 1 106 ? 3.59351 6.98661 32.68091 1.000 69.13300 92 ALA B C 1
ATOM 691 O O . ALA A 1 106 ? 4.78260 7.20538 32.42439 1.000 62.68092 92 ALA B O 1
ATOM 693 N N . ASP A 1 107 ? 2.92293 5.96208 32.15065 1.000 69.64389 93 ASP B N 1
ATOM 694 C CA . ASP A 1 107 ? 3.53311 5.03190 31.20730 1.000 69.20708 93 ASP B CA 1
ATOM 695 C C . ASP A 1 107 ? 2.76437 4.96522 29.89275 1.000 63.86417 93 ASP B C 1
ATOM 696 O O . ASP A 1 107 ? 2.85659 3.96468 29.17639 1.000 64.53356 93 ASP B O 1
ATOM 701 N N . ALA A 1 108 ? 2.01880 6.01515 29.55728 1.000 60.73172 94 ALA B N 1
ATOM 702 C CA . ALA A 1 108 ? 1.12045 5.96406 28.41220 1.000 61.17691 94 ALA B CA 1
ATOM 703 C C . ALA A 1 108 ? 1.89117 5.80606 27.10779 1.000 52.66700 94 ALA B C 1
ATOM 704 O O . ALA A 1 108 ? 2.94213 6.41927 26.90565 1.000 59.56683 94 ALA B O 1
ATOM 706 N N . VAL A 1 109 ? 1.35771 4.97195 26.21902 1.000 53.98199 95 VAL B N 1
ATOM 707 C CA . VAL A 1 109 ? 1.93509 4.73360 24.90162 1.000 62.42815 95 VAL B CA 1
ATOM 708 C C . VAL A 1 109 ? 0.84285 4.96948 23.87026 1.000 62.26148 95 VAL B C 1
ATOM 709 O O . VAL A 1 109 ? -0.21620 4.33371 23.92780 1.000 61.37342 95 VAL B O 1
ATOM 713 N N . ILE A 1 110 ? 1.08969 5.88446 22.93636 1.000 63.82486 96 ILE B N 1
ATOM 714 C CA . ILE A 1 110 ? 0.12460 6.19890 21.88901 1.000 63.58027 96 ILE B CA 1
ATOM 715 C C . ILE A 1 110 ? 0.86475 6.27130 20.56160 1.000 64.30789 96 ILE B C 1
ATOM 716 O O . ILE A 1 110 ? 1.82543 7.03759 20.42492 1.000 66.74602 96 ILE B O 1
ATOM 721 N N . ASP A 1 111 ? 0.42826 5.47438 19.58789 1.000 66.41312 97 ASP B N 1
ATOM 722 C CA . ASP A 1 111 ? 0.97355 5.51483 18.23689 1.000 65.48079 97 ASP B CA 1
ATOM 723 C C . ASP A 1 111 ? -0.13351 5.92035 17.27656 1.000 59.71538 97 ASP B C 1
ATOM 724 O O . ASP A 1 111 ? -1.15359 5.23142 17.17236 1.000 67.03568 97 ASP B O 1
ATOM 729 N N . THR A 1 112 ? 0.07906 7.03281 16.57107 1.000 72.04208 98 THR B N 1
ATOM 730 C CA . THR A 1 112 ? -0.91257 7.52278 15.61878 1.000 66.20521 98 THR B CA 1
ATOM 731 C C . THR A 1 112 ? -1.14546 6.52744 14.48680 1.000 67.56667 98 THR B C 1
ATOM 732 O O . THR A 1 112 ? -2.29045 6.33053 14.05941 1.000 65.05623 98 THR B O 1
ATOM 736 N N . ASP A 1 113 ? -0.08174 5.87706 14.00554 1.000 68.92160 99 ASP B N 1
ATOM 737 C CA . ASP A 1 113 ? -0.23720 4.87498 12.95753 1.000 71.47378 99 ASP B CA 1
ATOM 738 C C . ASP A 1 113 ? -0.98784 3.64906 13.45605 1.000 75.13825 99 ASP B C 1
ATOM 739 O O . ASP A 1 113 ? -1.71312 3.01653 12.68173 1.000 76.64648 99 ASP B O 1
ATOM 744 N N . TYR A 1 114 ? -0.81842 3.28652 14.73007 1.000 78.18304 100 TYR B N 1
ATOM 745 C CA . TYR A 1 114 ? -1.53263 2.12867 15.25731 1.000 69.38292 100 TYR B CA 1
ATOM 746 C C . TYR A 1 114 ? -3.01386 2.43309 15.42779 1.000 65.97370 100 TYR B C 1
ATOM 747 O O . TYR A 1 114 ? -3.86185 1.56257 15.20128 1.000 66.75750 100 TYR B O 1
ATOM 756 N N . LEU A 1 115 ? -3.34305 3.66556 15.82233 1.000 67.44169 101 LEU B N 1
ATOM 757 C CA . LEU A 1 115 ? -4.74285 4.06568 15.91065 1.000 64.01676 101 LEU B CA 1
ATOM 758 C C . LEU A 1 115 ? -5.39032 4.09161 14.53333 1.000 69.91964 101 LEU B C 1
ATOM 759 O O . LEU A 1 115 ? -6.55543 3.70762 14.37897 1.000 70.22519 101 LEU B O 1
ATOM 764 N N . GLN A 1 116 ? -4.64920 4.54665 13.51972 1.000 62.07931 102 GLN B N 1
ATOM 765 C CA . GLN A 1 116 ? -5.17163 4.54014 12.15782 1.000 64.65881 102 GLN B CA 1
ATOM 766 C C . GLN A 1 116 ? -5.38402 3.11876 11.65346 1.000 69.98723 102 GLN B C 1
ATOM 767 O O . GLN A 1 116 ? -6.32735 2.86022 10.89729 1.000 69.01480 102 GLN B O 1
ATOM 773 N N . GLY A 1 117 ? -4.52027 2.18573 12.06043 1.000 70.29168 103 GLY B N 1
ATOM 774 C CA . GLY A 1 117 ? -4.72261 0.79502 11.68861 1.000 56.41006 103 GLY B CA 1
ATOM 775 C C . GLY A 1 117 ? -5.99863 0.21813 12.26952 1.000 66.13362 103 GLY B C 1
ATOM 776 O O . GLY A 1 117 ? -6.68659 -0.57302 11.61910 1.000 67.82940 103 GLY B O 1
ATOM 777 N N . LEU A 1 118 ? -6.33508 0.60874 13.50207 1.000 63.44820 104 LEU B N 1
ATOM 778 C CA . LEU A 1 118 ? -7.60401 0.19433 14.08868 1.000 68.16644 104 LEU B CA 1
ATOM 779 C C . LEU A 1 118 ? -8.78258 0.85804 13.39024 1.000 65.36172 104 LEU B C 1
ATOM 780 O O . LEU A 1 118 ? -9.85921 0.25946 13.29010 1.000 60.33189 104 LEU B O 1
ATOM 785 N N . LEU A 1 119 ? -8.59883 2.08754 12.90261 1.000 67.51477 105 LEU B N 1
ATOM 786 C CA . LEU A 1 119 ? -9.66802 2.78998 12.20392 1.000 56.07001 105 LEU B CA 1
ATOM 787 C C . LEU A 1 119 ? -9.91131 2.23800 10.80562 1.000 57.50423 105 LEU B C 1
ATOM 788 O O . LEU A 1 119 ? -11.02243 2.37805 10.28369 1.000 59.91336 105 LEU B O 1
ATOM 793 N N . ASP A 1 120 ? -8.90530 1.61307 10.18994 1.000 56.20789 106 ASP B N 1
ATOM 794 C CA . ASP A 1 120 ? -9.05165 1.10339 8.83155 1.000 65.56614 106 ASP B CA 1
ATOM 795 C C . ASP A 1 120 ? -9.93262 -0.13589 8.74840 1.000 64.86143 106 ASP B C 1
ATOM 796 O O . ASP A 1 120 ? -10.24794 -0.57251 7.63628 1.000 58.88413 106 ASP B O 1
ATOM 801 N N . ASN A 1 121 ? -10.33482 -0.70974 9.88087 1.000 57.52662 107 ASN B N 1
ATOM 802 C CA . ASN A 1 121 ? -11.19800 -1.88160 9.89577 1.000 62.30321 107 ASN B CA 1
ATOM 803 C C . ASN A 1 121 ? -12.63422 -1.55650 10.28301 1.000 63.73029 107 ASN B C 1
ATOM 804 O O . ASN A 1 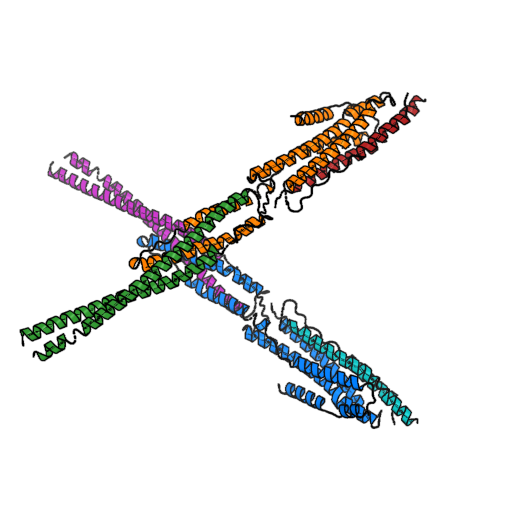121 ? -13.46240 -2.47062 10.35894 1.000 54.30107 107 ASN B O 1
ATOM 809 N N . TYR A 1 122 ? -12.95451 -0.28223 10.52309 1.000 62.65183 108 TYR B N 1
ATOM 810 C CA . TYR A 1 122 ? -14.30817 0.07560 10.93655 1.000 55.29953 108 TYR B CA 1
ATOM 811 C C . TYR A 1 122 ? -15.29312 -0.02559 9.77916 1.000 56.89087 108 TYR B C 1
ATOM 812 O O . TYR A 1 122 ? -16.44046 -0.44377 9.97196 1.000 62.94988 108 TYR B O 1
ATOM 821 N N . SER A 1 123 ? -14.86567 0.35320 8.57148 1.000 54.46208 109 SER B N 1
ATOM 822 C CA . SER A 1 123 ? -15.78426 0.39023 7.43664 1.000 58.34352 109 SER B CA 1
ATOM 823 C C . SER A 1 123 ? -16.34110 -0.99286 7.12276 1.000 56.75604 109 SER B C 1
ATOM 824 O O . SER A 1 123 ? -17.51808 -1.13017 6.76802 1.000 51.48566 109 SER B O 1
ATOM 827 N N . GLY A 1 124 ? -15.51125 -2.02998 7.24624 1.000 52.42151 110 GLY B N 1
ATOM 828 C CA . GLY A 1 124 ? -15.98863 -3.37752 6.98507 1.000 44.10028 110 GLY B CA 1
ATOM 829 C C . GLY A 1 124 ? -16.98496 -3.85427 8.02397 1.000 55.94238 110 GLY B C 1
ATOM 830 O O . GLY A 1 124 ? -17.95404 -4.54540 7.69712 1.000 56.00382 110 GLY B O 1
ATOM 831 N N . ILE A 1 125 ? -16.76434 -3.48993 9.28827 1.000 43.50235 111 ILE B N 1
ATOM 832 C CA . ILE A 1 125 ? -17.68632 -3.88912 10.34616 1.000 47.25806 111 ILE B CA 1
ATOM 833 C C . ILE A 1 125 ? -18.99271 -3.11147 10.23854 1.000 49.12986 111 ILE B C 1
ATOM 834 O O . ILE A 1 125 ? -20.08044 -3.66996 10.42596 1.000 55.37751 111 ILE B O 1
ATOM 839 N N . GLU A 1 126 ? -18.90972 -1.81581 9.92511 1.000 50.91495 112 GLU B N 1
ATOM 840 C CA . GLU A 1 126 ? -20.11729 -1.00790 9.78094 1.000 49.40356 112 GLU B CA 1
ATOM 841 C C . GLU A 1 126 ? -20.98253 -1.50612 8.62979 1.000 47.41051 112 GLU B C 1
ATOM 842 O O . GLU A 1 126 ? -22.21522 -1.52122 8.73055 1.000 55.34899 112 GLU B O 1
ATOM 848 N N . THR A 1 127 ? -20.35385 -1.91883 7.52645 1.000 44.21608 113 THR B N 1
ATOM 849 C CA . THR A 1 127 ? -21.11150 -2.43243 6.38955 1.000 46.99757 113 THR B CA 1
ATOM 850 C C . THR A 1 127 ? -21.75268 -3.77631 6.71436 1.000 46.53426 113 THR B C 1
ATOM 851 O O . THR A 1 127 ? -22.90667 -4.02561 6.34557 1.000 52.46616 113 THR B O 1
ATOM 855 N N . SER A 1 128 ? -21.02306 -4.65225 7.40907 1.000 48.22063 114 SER B N 1
ATOM 856 C CA . SER A 1 128 ? -21.57474 -5.95622 7.76115 1.000 44.54069 114 SER B CA 1
ATOM 857 C C . SER A 1 128 ? -22.77424 -5.81501 8.68978 1.000 45.39032 114 SER B C 1
ATOM 858 O O . SER A 1 128 ? -23.77244 -6.52794 8.53781 1.000 50.59629 114 SER B O 1
ATOM 861 N N . ILE A 1 129 ? -22.70047 -4.89323 9.65196 1.000 48.72696 115 ILE B N 1
ATOM 862 C CA . ILE A 1 129 ? -23.81623 -4.69471 10.57188 1.000 48.37474 115 ILE B CA 1
ATOM 863 C C . ILE A 1 129 ? -25.03079 -4.14721 9.83212 1.000 45.61737 115 ILE B C 1
ATOM 864 O O . ILE A 1 129 ? -26.16649 -4.56897 10.07903 1.000 51.97732 115 ILE B O 1
ATOM 869 N N . SER A 1 130 ? -24.81479 -3.21107 8.90605 1.000 49.02645 116 SER B N 1
ATOM 870 C CA . SER A 1 130 ? -25.93896 -2.60632 8.19862 1.000 47.19090 116 SER B CA 1
ATOM 871 C C . SER A 1 130 ? -26.55955 -3.57953 7.20315 1.000 50.90607 116 SER B C 1
ATOM 872 O O . SER A 1 130 ? -27.78120 -3.58338 7.01050 1.000 52.80593 116 SER B O 1
ATOM 875 N N . THR A 1 131 ? -25.73684 -4.41302 6.56313 1.000 45.77792 117 THR B N 1
ATOM 876 C CA . THR A 1 131 ? -26.25716 -5.35820 5.57986 1.000 45.64281 117 THR B CA 1
ATOM 877 C C . THR A 1 131 ? -27.00891 -6.49795 6.25640 1.000 50.10911 117 THR B C 1
ATOM 878 O O . THR A 1 131 ? -28.11961 -6.85315 5.84520 1.000 51.44886 117 THR B O 1
ATOM 882 N N . ILE A 1 132 ? -26.41822 -7.08252 7.30002 1.000 49.52815 118 ILE B N 1
ATOM 883 C CA . ILE A 1 132 ? -27.05807 -8.20245 7.98200 1.000 41.72730 118 ILE B CA 1
ATOM 884 C C . ILE A 1 132 ? -28.34332 -7.75073 8.66630 1.000 42.76763 118 ILE B C 1
ATOM 885 O O . ILE A 1 132 ? -29.33482 -8.48957 8.70055 1.000 49.54988 118 ILE B O 1
ATOM 890 N N . ASN A 1 133 ? -28.35846 -6.52701 9.20278 1.000 43.69684 119 ASN B N 1
ATOM 891 C CA . ASN A 1 133 ? -29.57756 -6.01162 9.81996 1.000 48.32038 119 ASN B CA 1
ATOM 892 C C . ASN A 1 133 ? -30.70140 -5.88385 8.79933 1.000 46.13952 119 ASN B C 1
ATOM 893 O O . ASN A 1 133 ? -31.86525 -6.16484 9.10850 1.000 41.20256 119 ASN B O 1
ATOM 898 N N . THR A 1 134 ? -30.37251 -5.46369 7.57549 1.000 44.37230 120 THR B N 1
ATOM 899 C CA . THR A 1 134 ? -31.38557 -5.37212 6.52920 1.000 44.55854 120 THR B CA 1
ATOM 900 C C . THR A 1 134 ? -31.87954 -6.75460 6.11774 1.000 47.91040 120 THR B C 1
ATOM 901 O O . THR A 1 134 ? -33.07518 -6.94291 5.86182 1.000 41.53938 120 THR B O 1
ATOM 905 N N . GLU A 1 135 ? -30.97706 -7.73708 6.06227 1.000 46.49404 121 GLU B N 1
ATOM 906 C CA . GLU A 1 135 ? -31.36616 -9.07937 5.64067 1.000 46.66164 121 GLU B CA 1
ATOM 907 C C . GLU A 1 135 ? -32.23506 -9.75877 6.69163 1.000 43.17238 121 GLU B C 1
ATOM 908 O O . GLU A 1 135 ? -33.29248 -10.31408 6.37122 1.000 38.35728 121 GLU B O 1
ATOM 914 N N . THR A 1 136 ? -31.80144 -9.73113 7.95482 1.000 40.51931 122 THR B N 1
ATOM 915 C CA . THR A 1 136 ? -32.57037 -10.38440 9.00992 1.000 38.09310 122 THR B CA 1
ATOM 916 C C . THR A 1 136 ? -33.93566 -9.72947 9.18320 1.000 40.96916 122 THR B C 1
ATOM 917 O O . THR A 1 136 ? -34.93320 -10.41489 9.43733 1.000 39.57533 122 THR B O 1
ATOM 921 N N . SER A 1 137 ? -34.00336 -8.40329 9.03862 1.000 39.05059 123 SER B N 1
ATOM 922 C CA . SER A 1 137 ? -35.29097 -7.72134 9.11665 1.000 39.66033 123 SER B CA 1
ATOM 923 C C . SER A 1 137 ? -36.21461 -8.14208 7.98296 1.000 38.91090 123 SER B C 1
ATOM 924 O O . SER A 1 137 ? -37.44054 -8.11909 8.13919 1.000 39.89872 123 SER B O 1
ATOM 927 N N . THR A 1 138 ? -35.64857 -8.53071 6.83931 1.000 42.11957 124 THR B N 1
ATOM 928 C CA . THR A 1 138 ? -36.47267 -8.96174 5.71596 1.000 34.60926 124 THR B CA 1
ATOM 929 C C . THR A 1 138 ? -37.05252 -10.35118 5.95505 1.000 43.45772 124 THR B C 1
ATOM 930 O O . THR A 1 138 ? -38.22921 -10.59592 5.66351 1.000 45.04796 124 THR B O 1
ATOM 934 N N . ILE A 1 139 ? -36.24817 -11.27356 6.49106 1.000 36.87499 125 ILE B N 1
ATOM 935 C CA . ILE A 1 139 ? -36.74265 -12.63028 6.70455 1.000 40.29121 125 ILE B CA 1
ATOM 936 C C . ILE A 1 139 ? -37.70526 -12.67494 7.88563 1.000 47.60534 125 ILE B C 1
ATOM 937 O O . ILE A 1 139 ? -38.59014 -13.53756 7.93938 1.000 52.50998 125 ILE B O 1
ATOM 942 N N . TYR A 1 140 ? -37.56257 -11.75480 8.84333 1.000 45.63590 126 TYR B N 1
ATOM 943 C CA . TYR A 1 140 ? -38.49506 -11.71452 9.96521 1.000 44.33407 126 TYR B CA 1
ATOM 944 C C . TYR A 1 140 ? -39.84724 -11.15938 9.53725 1.000 46.78851 126 TYR B C 1
ATOM 945 O O . TYR A 1 140 ? -40.89179 -11.61663 10.01550 1.000 53.97996 126 TYR B O 1
ATOM 954 N N . SER A 1 141 ? -39.84904 -10.17457 8.63730 1.000 43.10565 127 SER B N 1
ATOM 955 C CA . SER A 1 141 ? -41.09717 -9.61179 8.13976 1.000 44.94215 127 SER B CA 1
ATOM 956 C C . SER A 1 141 ? -41.76736 -10.49938 7.09986 1.000 49.56788 127 SER B C 1
ATOM 957 O O . SER A 1 141 ? -42.97747 -10.37208 6.88407 1.000 58.70858 127 SER B O 1
ATOM 960 N N . SER A 1 142 ? -41.01410 -11.39318 6.45423 1.000 54.16725 128 SER B N 1
ATOM 961 C CA . SER A 1 142 ? -41.60196 -12.25084 5.43083 1.000 46.12018 128 SER B CA 1
ATOM 962 C C . SER A 1 142 ? -42.46673 -13.34784 6.03927 1.000 40.87336 128 SER B C 1
ATOM 963 O O . SER A 1 142 ? -43.41565 -13.81286 5.39807 1.000 40.13580 128 SER B O 1
ATOM 966 N N . ILE A 1 143 ? -42.16152 -13.77157 7.26431 1.000 52.65899 129 ILE B N 1
ATOM 967 C CA . ILE A 1 143 ? -42.91636 -14.82960 7.92624 1.000 48.61246 129 ILE B CA 1
ATOM 968 C C . ILE A 1 143 ? -43.60180 -14.26340 9.16258 1.000 40.93775 129 ILE B C 1
ATOM 969 O O . ILE A 1 143 ? -43.87961 -14.99216 10.12199 1.000 38.63954 129 ILE B O 1
ATOM 974 N N . SER A 1 144 ? -43.87995 -12.95748 9.14794 1.000 49.00830 130 SER B N 1
ATOM 975 C CA . SER A 1 144 ? -44.50843 -12.32634 10.30354 1.000 51.31980 130 SER B CA 1
ATOM 976 C C . SER A 1 144 ? -45.93307 -12.82568 10.51517 1.000 48.29095 130 SER B C 1
ATOM 977 O O . SER A 1 144 ? -46.40035 -12.88978 11.65780 1.000 45.65382 130 SER B O 1
ATOM 980 N N . ASP A 1 145 ? -46.63380 -13.19044 9.43879 1.000 44.24576 131 ASP B N 1
ATOM 981 C CA . ASP A 1 145 ? -47.97249 -13.75275 9.57132 1.000 41.71146 131 ASP B CA 1
ATOM 982 C C . ASP A 1 145 ? -47.96054 -15.18894 10.07629 1.000 41.10004 131 ASP B C 1
ATOM 983 O O . ASP A 1 145 ? -48.98337 -15.65870 10.58972 1.000 32.15917 131 ASP B O 1
ATOM 988 N N . ILE A 1 146 ? -46.83637 -15.89377 9.93896 1.000 42.21002 132 ILE B N 1
ATOM 989 C CA . ILE A 1 146 ? -46.73234 -17.24565 10.48042 1.000 31.86947 132 ILE B CA 1
ATOM 990 C C . ILE A 1 146 ? -46.34081 -17.20212 11.95164 1.000 35.74401 132 ILE B C 1
ATOM 991 O O . ILE A 1 146 ? -46.95681 -17.86118 12.79731 1.000 28.54329 132 ILE B O 1
ATOM 996 N N . ILE A 1 147 ? -45.30232 -16.43530 12.27403 1.000 41.72502 133 ILE B N 1
ATOM 997 C CA . ILE A 1 147 ? -44.86158 -16.24412 13.64964 1.000 46.11839 133 ILE B CA 1
ATOM 998 C C . ILE A 1 147 ? -44.12722 -14.91314 13.74222 1.000 45.60912 133 ILE B C 1
ATOM 999 O O . ILE A 1 147 ? -43.16346 -14.66651 13.00813 1.000 45.71623 133 ILE B O 1
ATOM 1004 N N . SER A 1 148 ? -44.58550 -14.04064 14.63542 1.000 51.04118 134 SER B N 1
ATOM 1005 C CA . SER A 1 148 ? -44.01774 -12.70231 14.76917 1.000 46.14477 134 SER B CA 1
ATOM 1006 C C . SER A 1 148 ? -42.78928 -12.76791 15.66759 1.000 41.26216 134 SER B C 1
ATOM 1007 O O . SER A 1 148 ? -42.90218 -13.03038 16.86944 1.000 48.29455 134 SER B O 1
ATOM 1010 N N . LEU A 1 149 ? -41.61695 -12.52374 15.08906 1.000 45.09051 135 LEU B N 1
ATOM 1011 C CA . LEU A 1 149 ? -40.36109 -12.50132 15.82353 1.000 41.17811 135 LEU B CA 1
ATOM 1012 C C . LEU A 1 149 ? -39.70988 -11.13491 15.67299 1.000 40.63451 135 LEU B C 1
ATOM 1013 O O . LEU A 1 149 ? -39.75699 -10.52850 14.59824 1.000 34.07469 135 LEU B O 1
ATOM 1018 N N . THR A 1 150 ? -39.10048 -10.65813 16.75455 1.000 48.40245 136 THR B N 1
ATOM 1019 C CA . THR A 1 150 ? -38.52745 -9.32000 16.79916 1.000 42.35857 136 THR B CA 1
ATOM 1020 C C . THR A 1 150 ? -37.07818 -9.34547 16.32919 1.000 48.67331 136 THR B C 1
ATOM 1021 O O . THR A 1 150 ? -36.28000 -10.16538 16.79498 1.000 44.28704 136 THR B O 1
ATOM 1025 N N . ASN A 1 151 ? -36.74821 -8.45101 15.40382 1.000 47.07559 137 ASN B N 1
ATOM 1026 C CA . ASN A 1 151 ? -35.36438 -8.27072 14.98251 1.000 46.37961 137 ASN B CA 1
ATOM 1027 C C . ASN A 1 151 ? -34.62530 -7.43186 16.01996 1.000 46.82597 137 ASN B C 1
ATOM 1028 O O . ASN A 1 151 ? -35.10756 -6.35758 16.39289 1.000 50.90668 137 ASN B O 1
ATOM 1033 N N . PRO A 1 152 ? -33.47388 -7.88718 16.51547 1.000 55.53182 138 PRO B N 1
ATOM 1034 C CA . PRO A 1 152 ? -32.75264 -7.11116 17.53108 1.000 50.25584 138 PRO B CA 1
ATOM 1035 C C . PRO A 1 152 ? -32.33517 -5.74422 17.00958 1.000 46.63185 138 PRO B C 1
ATOM 1036 O O . PRO A 1 152 ? -32.12495 -5.54331 15.81135 1.000 47.11187 138 PRO B O 1
ATOM 1040 N N . ASP A 1 153 ? -32.21939 -4.79710 17.93631 1.000 50.03477 139 ASP B N 1
ATOM 1041 C CA . ASP A 1 153 ? -31.89424 -3.41453 17.60177 1.000 45.57806 139 ASP B CA 1
ATOM 1042 C C . ASP A 1 153 ? -30.41058 -3.31903 17.26533 1.000 47.32133 139 ASP B C 1
ATOM 1043 O O . ASP A 1 153 ? -29.55395 -3.53477 18.12925 1.000 51.72812 139 ASP B O 1
ATOM 1048 N N . SER A 1 154 ? -30.10423 -2.99347 16.00704 1.000 44.44979 140 SER B N 1
ATOM 1049 C CA . SER A 1 154 ? -28.71399 -2.86642 15.58698 1.000 49.70398 140 SER B CA 1
ATOM 1050 C C . SER A 1 154 ? -28.04957 -1.61725 16.14942 1.000 48.37035 140 SER B C 1
ATOM 1051 O O . SER A 1 154 ? -26.81675 -1.56383 16.21411 1.000 45.22201 140 SER B O 1
ATOM 1054 N N . SER A 1 155 ? -28.83189 -0.61408 16.55472 1.000 54.76800 141 SER B N 1
ATOM 1055 C CA . SER A 1 155 ? -28.25900 0.59679 17.12918 1.000 47.88520 141 SER B CA 1
ATOM 1056 C C . SER A 1 155 ? -27.61394 0.35441 18.48664 1.000 51.32776 141 SER B C 1
ATOM 1057 O O . SER A 1 155 ? -26.86531 1.21693 18.95814 1.000 53.45993 141 SER B O 1
ATOM 1060 N N . THR A 1 156 ? -27.88638 -0.78623 19.12570 1.000 47.88587 142 THR B N 1
ATOM 1061 C CA . THR A 1 156 ? -27.18530 -1.13286 20.35564 1.000 51.53867 142 THR B CA 1
ATOM 1062 C C . THR A 1 156 ? -25.70920 -1.41228 20.11013 1.000 52.68694 142 THR B C 1
ATOM 1063 O O . THR A 1 156 ? -24.90446 -1.29501 21.04049 1.000 54.38340 142 THR B O 1
ATOM 1067 N N . ILE A 1 157 ? -25.34046 -1.77463 18.88426 1.000 49.96060 143 ILE B N 1
ATOM 1068 C CA . ILE A 1 157 ? -23.94265 -2.01139 18.54058 1.000 47.23568 143 ILE B CA 1
ATOM 1069 C C . ILE A 1 157 ? -23.29356 -0.75805 17.96835 1.000 50.99733 143 ILE B C 1
ATOM 1070 O O . ILE A 1 157 ? -22.15839 -0.42626 18.31750 1.000 54.87456 143 ILE B O 1
ATOM 1075 N N . THR A 1 158 ? -24.00394 -0.04497 17.09036 1.000 50.70101 144 THR B N 1
ATOM 1076 C CA . THR A 1 158 ? -23.41327 1.08743 16.38598 1.000 59.59578 144 THR B CA 1
ATOM 1077 C C . THR A 1 158 ? -23.24459 2.31521 17.27211 1.000 52.85158 144 THR B C 1
ATOM 1078 O O . THR A 1 158 ? -22.39853 3.16415 16.97073 1.000 46.55830 144 THR B O 1
ATOM 1082 N N . THR A 1 159 ? -24.02823 2.43865 18.35116 1.000 58.09916 145 THR B N 1
ATOM 1083 C CA . THR A 1 159 ? -23.86608 3.59323 19.23210 1.000 46.39752 145 THR B CA 1
ATOM 1084 C C . THR A 1 159 ? -22.53603 3.55782 19.97927 1.000 56.50499 145 THR B C 1
ATOM 1085 O O . THR A 1 159 ? -21.81623 4.57252 19.95539 1.000 54.30478 145 THR B O 1
ATOM 1089 N N . PRO A 1 160 ? -22.13903 2.46410 20.64273 1.000 54.60878 146 PRO B N 1
ATOM 1090 C CA . PRO A 1 160 ? -20.78661 2.44261 21.22147 1.000 54.05929 146 PRO B CA 1
ATOM 1091 C C . PRO A 1 160 ? -19.70023 2.27679 20.17586 1.000 53.28328 146 PRO B C 1
ATOM 1092 O O . PRO A 1 160 ? -18.55573 2.67853 20.42004 1.000 63.51049 146 PRO B O 1
ATOM 1096 N N . LEU A 1 161 ? -20.02459 1.69421 19.01850 1.000 49.86461 147 LEU B N 1
ATOM 1097 C CA . LEU A 1 161 ? -19.04446 1.58111 17.94341 1.000 50.32413 147 LEU B CA 1
ATOM 1098 C C . LEU A 1 161 ? -18.62204 2.95505 17.43939 1.000 54.15242 147 LEU B C 1
ATOM 1099 O O . LEU A 1 161 ? -17.43397 3.19933 17.19772 1.000 56.69643 147 LEU B O 1
ATOM 1104 N N . ALA A 1 162 ? -19.58348 3.86618 17.27244 1.000 56.59229 148 ALA B N 1
ATOM 1105 C CA . ALA A 1 162 ? -19.25023 5.22040 16.84459 1.000 48.41562 148 ALA B CA 1
ATOM 1106 C C . ALA A 1 162 ? -18.56948 5.99949 17.96246 1.000 55.93372 148 ALA B C 1
ATOM 1107 O O . ALA A 1 162 ? -17.68408 6.82291 17.70272 1.000 52.66090 148 ALA B O 1
ATOM 1109 N N . ALA A 1 163 ? -18.97150 5.75695 19.21263 1.000 59.35140 149 ALA B N 1
ATOM 1110 C CA . ALA A 1 163 ? -18.32590 6.42728 20.33601 1.000 50.67099 149 ALA B CA 1
ATOM 1111 C C . ALA A 1 163 ? -16.88637 5.95926 20.50032 1.000 58.74673 149 ALA B C 1
ATOM 1112 O O . ALA A 1 163 ? -15.99986 6.76086 20.81904 1.000 67.14006 149 ALA B O 1
ATOM 1114 N N . ALA A 1 164 ? -16.63522 4.66442 20.28966 1.000 55.41234 150 ALA B N 1
ATOM 1115 C CA . ALA A 1 164 ? -15.26412 4.16749 20.31415 1.000 59.47510 150 ALA B CA 1
ATOM 1116 C C . ALA A 1 164 ? -14.45214 4.74580 19.16335 1.000 59.73558 150 ALA B C 1
ATOM 1117 O O . ALA A 1 164 ? -13.25538 5.01827 19.31458 1.000 58.77370 150 ALA B O 1
ATOM 1119 N N . LYS A 1 165 ? -15.08583 4.93609 18.00346 1.000 53.06543 151 LYS B N 1
ATOM 1120 C CA . LYS A 1 165 ? -14.38755 5.52537 16.86784 1.000 53.10330 151 LYS B CA 1
ATOM 1121 C C . LYS A 1 165 ? -14.07801 6.99627 17.10833 1.000 60.35440 151 LYS B C 1
ATOM 1122 O O . LYS A 1 165 ? -13.06831 7.50473 16.60857 1.000 63.67802 151 LYS B O 1
ATOM 1128 N N . THR A 1 166 ? -14.92932 7.68954 17.86930 1.000 58.92853 152 THR B N 1
ATOM 1129 C CA . THR A 1 166 ? -14.66672 9.08685 18.19898 1.000 69.40066 152 THR B CA 1
ATOM 1130 C C . THR A 1 166 ? -13.41763 9.22172 19.06014 1.000 63.60736 152 THR B C 1
ATOM 1131 O O . THR A 1 166 ? -12.61785 10.14572 18.86801 1.000 57.38551 152 THR B O 1
ATOM 1135 N N . ILE A 1 167 ? -13.23007 8.30373 20.01086 1.000 60.96805 153 ILE B N 1
ATOM 1136 C CA . ILE A 1 167 ? -12.02923 8.32581 20.84259 1.000 64.33125 153 ILE B CA 1
ATOM 1137 C C . ILE A 1 167 ? -10.78546 8.18145 19.97524 1.000 66.07169 153 ILE B C 1
ATOM 1138 O O . ILE A 1 167 ? -9.80926 8.92572 20.12718 1.000 64.87512 153 ILE B O 1
ATOM 1143 N N . LEU A 1 168 ? -10.80932 7.22962 19.03919 1.000 63.77526 154 LEU B N 1
ATOM 1144 C CA . LEU A 1 168 ? -9.70046 7.09166 18.10211 1.000 61.22664 154 LEU B CA 1
ATOM 1145 C C . LEU A 1 168 ? -9.59868 8.29896 17.17980 1.000 62.39580 154 LEU B C 1
ATOM 1146 O O . LEU A 1 168 ? -8.49818 8.66013 16.74846 1.000 65.51011 154 LEU B O 1
ATOM 1151 N N . THR A 1 169 ? -10.73150 8.93727 16.87673 1.000 63.61811 155 THR B N 1
ATOM 1152 C CA . THR A 1 169 ? -10.72273 10.14087 16.05081 1.000 63.45745 155 THR B CA 1
ATOM 1153 C C . THR A 1 169 ? -10.15984 11.33454 16.81182 1.000 66.27417 155 THR B C 1
ATOM 1154 O O . THR A 1 169 ? -9.37169 12.11295 16.26229 1.000 66.40391 155 THR B O 1
ATOM 1158 N N . ASP A 1 170 ? -10.55243 11.49546 18.07694 1.000 74.09859 156 ASP B N 1
ATOM 1159 C CA . ASP A 1 170 ? -10.10969 12.65355 18.84575 1.000 70.84129 156 ASP B CA 1
ATOM 1160 C C . ASP A 1 170 ? -8.65750 12.50764 19.28118 1.000 73.98260 156 ASP B C 1
ATOM 1161 O O . ASP A 1 170 ? -7.89181 13.47818 19.23441 1.000 73.58904 156 ASP B O 1
ATOM 1166 N N . THR A 1 171 ? -8.26252 11.30602 19.71429 1.000 62.71581 157 THR B N 1
ATOM 1167 C CA . THR A 1 171 ? -6.89359 11.09389 20.17963 1.000 67.33176 157 THR B CA 1
ATOM 1168 C C . THR A 1 171 ? -5.89052 11.31269 19.05393 1.000 67.42215 157 THR B C 1
ATOM 1169 O O . THR A 1 171 ? -4.89680 12.02997 19.22208 1.000 72.73701 157 THR B O 1
ATOM 1173 N N . LYS A 1 172 ? -6.13298 10.69113 17.89595 1.000 65.34796 158 LYS B N 1
ATOM 1174 C CA . LYS A 1 172 ? -5.23530 10.86404 16.75931 1.000 62.66755 158 LYS B CA 1
ATOM 1175 C C . LYS A 1 172 ? -5.15511 12.32115 16.32877 1.000 73.53264 158 LYS B C 1
ATOM 1176 O O . LYS A 1 172 ? -4.09345 12.78173 15.89542 1.000 79.55622 158 LYS B O 1
ATOM 1182 N N . THR A 1 173 ? -6.25898 13.06043 16.44712 1.000 73.90314 159 THR B N 1
ATOM 1183 C CA . THR A 1 173 ? -6.25511 14.46294 16.05355 1.000 78.24026 159 THR B CA 1
ATOM 1184 C C . THR A 1 173 ? -5.44834 15.29823 17.03701 1.000 73.23473 159 THR B C 1
ATOM 1185 O O . THR A 1 173 ? -4.62848 16.12893 16.63214 1.000 71.64552 159 THR B O 1
ATOM 1189 N N . ASN A 1 174 ? -5.66282 15.08588 18.33811 1.000 70.66387 160 ASN B N 1
ATOM 1190 C CA . ASN A 1 174 ? -4.91748 15.83957 19.34014 1.000 75.14373 160 ASN B CA 1
ATOM 1191 C C . ASN A 1 174 ? -3.43516 15.49087 19.32041 1.000 76.00950 160 ASN B C 1
ATOM 1192 O O . ASN A 1 174 ? -2.59673 16.34653 19.62523 1.000 74.57208 160 ASN B O 1
ATOM 1205 N N . GLU A 1 176 ? -1.70305 14.70953 16.54991 1.000 76.17472 162 GLU B N 1
ATOM 1206 C CA . GLU A 1 176 ? -1.20231 15.51443 15.44217 1.000 71.93668 162 GLU B CA 1
ATOM 1207 C C . GLU A 1 176 ? -1.26888 17.00290 15.75969 1.000 76.24929 162 GLU B C 1
ATOM 1208 O O . GLU A 1 176 ? -0.48686 17.78860 15.21233 1.000 79.43619 162 GLU B O 1
ATOM 1214 N N . SER A 1 177 ? -2.18862 17.40727 16.63743 1.000 85.96475 163 SER B N 1
ATOM 1215 C CA . SER A 1 177 ? -2.28649 18.80866 17.02858 1.000 87.60149 163 SER B CA 1
ATOM 1216 C C . SER A 1 177 ? -1.17376 19.18866 17.99782 1.000 85.58260 163 SER B C 1
ATOM 1217 O O . SER A 1 177 ? -0.52473 20.22827 17.83487 1.000 89.01427 163 SER B O 1
ATOM 1220 N N . PHE A 1 178 ? -0.94267 18.35452 19.01486 1.000 72.93975 164 PHE B N 1
ATOM 1221 C CA . PHE A 1 178 ? 0.11997 18.63277 19.97321 1.000 74.30222 164 PHE B CA 1
ATOM 1222 C C . PHE A 1 178 ? 1.49527 18.53111 19.33029 1.000 78.67234 164 PHE B C 1
ATOM 1223 O O . PHE A 1 178 ? 2.43293 19.20880 19.76578 1.000 73.22378 164 PHE B O 1
ATOM 1231 N N . ASN A 1 179 ? 1.63383 17.70220 18.29308 1.000 69.42029 165 ASN B N 1
ATOM 1232 C CA . ASN A 1 179 ? 2.92753 17.53241 17.64340 1.000 69.12300 165 ASN B CA 1
ATOM 1233 C C . ASN A 1 179 ? 3.40023 18.80935 16.96142 1.000 80.72177 165 ASN B C 1
ATOM 1234 O O . ASN A 1 179 ? 4.59744 18.94435 16.68675 1.000 75.34895 165 ASN B O 1
ATOM 1239 N N . GLY A 1 180 ? 2.49498 19.74686 16.68938 1.000 78.12253 166 GLY B N 1
ATOM 1240 C CA . GLY A 1 180 ? 2.84066 21.03572 16.13303 1.000 76.09818 166 GLY B CA 1
ATOM 1241 C C . GLY A 1 180 ? 2.96076 22.16013 17.13580 1.000 80.86506 166 GLY B C 1
ATOM 1242 O O . GLY A 1 180 ? 3.20098 23.30435 16.73792 1.000 73.65859 166 GLY B O 1
ATOM 1243 N N . TRP A 1 181 ? 2.79828 21.87435 18.42453 1.000 82.46131 167 TRP B N 1
ATOM 1244 C CA . TRP A 1 181 ? 2.89770 22.90778 19.44549 1.000 75.87091 167 TRP B CA 1
ATOM 1245 C C . TRP A 1 181 ? 4.34154 23.37211 19.59605 1.000 73.19177 167 TRP B C 1
ATOM 1246 O O . TRP A 1 181 ? 5.27990 22.57891 19.48446 1.000 70.06937 167 TRP B O 1
ATOM 1257 N N . THR A 1 182 ? 4.51738 24.66728 19.84936 1.000 76.24119 168 THR B N 1
ATOM 1258 C CA . THR A 1 182 ? 5.83394 25.28027 19.94308 1.000 79.99161 168 THR B CA 1
ATOM 1259 C C . THR A 1 182 ? 6.01851 25.90048 21.31973 1.000 71.22645 168 THR B C 1
ATOM 1260 O O . THR A 1 182 ? 5.06507 26.41289 21.91443 1.000 69.73628 168 THR B O 1
ATOM 1264 N N . ARG A 1 183 ? 7.24702 25.84232 21.82454 1.000 74.20155 169 ARG B N 1
ATOM 1265 C CA . ARG A 1 183 ? 7.57401 26.46753 23.09448 1.000 75.08939 169 ARG B CA 1
ATOM 1266 C C . ARG A 1 183 ? 7.86178 27.95439 22.88861 1.000 72.06133 169 ARG B C 1
ATOM 1267 O O . ARG A 1 183 ? 7.81636 28.48058 21.77311 1.000 62.30812 169 ARG B O 1
ATOM 1275 N N . GLY A 1 184 ? 8.16551 28.64189 23.98611 1.000 76.96835 170 GLY B N 1
ATOM 1276 C CA . GLY A 1 184 ? 8.52253 30.04066 23.92259 1.000 74.77102 170 GLY B CA 1
ATOM 1277 C C . GLY A 1 184 ? 9.99214 30.24751 23.61762 1.000 71.38531 170 GLY B C 1
ATOM 1278 O O . GLY A 1 184 ? 10.79849 29.31828 23.58309 1.000 76.42163 170 GLY B O 1
ATOM 1279 N N . THR A 1 185 ? 10.34573 31.51071 23.39051 1.000 69.68440 171 THR B N 1
ATOM 1280 C CA . THR A 1 185 ? 11.71512 31.89552 23.07851 1.000 65.75576 171 THR B CA 1
ATOM 1281 C C . THR A 1 185 ? 12.51525 32.27473 24.32102 1.000 58.05877 171 THR B C 1
ATOM 1282 O O . THR A 1 185 ? 13.56110 32.92212 24.20060 1.000 54.05808 171 THR B O 1
ATOM 1286 N N . GLU A 1 186 ? 12.04774 31.88358 25.50893 1.000 61.15613 172 GLU B N 1
ATOM 1287 C CA . GLU A 1 186 ? 12.72675 32.26778 26.74508 1.000 63.81385 172 GLU B CA 1
ATOM 1288 C C . GLU A 1 186 ? 14.17237 31.78447 26.75514 1.000 59.84812 172 GLU B C 1
ATOM 1289 O O . GLU A 1 186 ? 15.10168 32.56308 26.99956 1.000 62.02933 172 GLU B O 1
ATOM 1295 N N . LEU A 1 187 ? 14.38207 30.49742 26.48002 1.000 55.84976 173 LEU B N 1
ATOM 1296 C CA . LEU A 1 187 ? 15.73765 29.96205 26.47136 1.000 51.14895 173 LEU B CA 1
ATOM 1297 C C . LEU A 1 187 ? 16.53412 30.46825 25.27613 1.000 48.17409 173 LEU B C 1
ATOM 1298 O O . LEU A 1 187 ? 17.75097 30.65936 25.38034 1.000 49.79677 173 LEU B O 1
ATOM 1303 N N . ALA A 1 188 ? 15.87261 30.69600 24.13995 1.000 42.65730 174 ALA B N 1
ATOM 1304 C CA . ALA A 1 188 ? 16.57623 31.22754 22.97805 1.000 55.03304 174 ALA B CA 1
ATOM 1305 C C . ALA A 1 188 ? 17.00756 32.67082 23.20976 1.000 54.30106 174 ALA B C 1
ATOM 1306 O O . ALA A 1 188 ? 18.08817 33.08215 22.76878 1.000 45.87366 174 ALA B O 1
ATOM 1308 N N . ASP A 1 189 ? 16.17619 33.45484 23.90176 1.000 52.70748 175 ASP B N 1
ATOM 1309 C CA . ASP A 1 189 ? 16.54323 34.83394 24.20338 1.000 46.36209 175 ASP B CA 1
ATOM 1310 C C . ASP A 1 189 ? 17.63394 34.90615 25.26299 1.000 42.35235 175 ASP B C 1
ATOM 1311 O O . ASP A 1 189 ? 18.46808 35.81768 25.22969 1.000 47.31389 175 ASP B O 1
ATOM 1316 N N . LEU A 1 190 ? 17.63693 33.97117 26.21440 1.000 40.88570 176 LEU B N 1
ATOM 1317 C CA . LEU A 1 190 ? 18.70134 33.93941 27.21062 1.000 51.48982 176 LEU B CA 1
ATOM 1318 C C . LEU A 1 190 ? 20.03915 33.60136 26.56548 1.000 47.50997 176 LEU B C 1
ATOM 1319 O O . LEU A 1 190 ? 21.05558 34.24702 26.84593 1.000 39.60731 176 LEU B O 1
ATOM 1324 N N . LEU A 1 191 ? 20.05606 32.59440 25.68777 1.000 41.66163 177 LEU B N 1
ATOM 1325 C CA . LEU A 1 191 ? 21.31040 32.17849 25.07099 1.000 41.71209 177 LEU B CA 1
ATOM 1326 C C . LEU A 1 191 ? 21.82036 33.21339 24.07753 1.000 47.36535 177 LEU B C 1
ATOM 1327 O O . LEU A 1 191 ? 23.03663 33.36338 23.91410 1.000 48.41697 177 LEU B O 1
ATOM 1332 N N . LEU A 1 192 ? 20.91628 33.93221 23.40808 1.000 51.75842 178 LEU B N 1
ATOM 1333 C CA . LEU A 1 192 ? 21.34702 35.01684 22.53358 1.000 47.82790 178 LEU B CA 1
ATOM 1334 C C . LEU A 1 192 ? 22.00103 36.13498 23.33349 1.000 47.38602 178 LEU B C 1
ATOM 1335 O O . LEU A 1 192 ? 22.98584 36.73372 22.88475 1.000 44.00701 178 LEU B O 1
ATOM 1340 N N . SER A 1 193 ? 21.46680 36.43192 24.52059 1.000 43.76234 179 SER B N 1
ATOM 1341 C CA . SER A 1 193 ? 22.10902 37.41486 25.38366 1.000 45.07969 179 SER B CA 1
ATOM 1342 C C . SER A 1 193 ? 23.46470 36.92214 25.87280 1.000 47.55063 179 SER B C 1
ATOM 1343 O O . SER A 1 193 ? 24.38117 37.72877 26.06774 1.000 57.84132 179 SER B O 1
ATOM 1346 N N . GLN A 1 194 ? 23.60849 35.61114 26.08234 1.000 43.55739 180 GLN B N 1
ATOM 1347 C CA . GLN A 1 194 ? 24.90518 35.05866 26.45648 1.000 45.12819 180 GLN B CA 1
ATOM 1348 C C . GLN A 1 194 ? 25.90138 35.20247 25.31467 1.000 47.19913 180 GLN B C 1
ATOM 1349 O O . GLN A 1 194 ? 27.05183 35.60147 25.52493 1.000 40.14113 180 GLN B O 1
ATOM 1355 N N . THR A 1 195 ? 25.46945 34.88372 24.09177 1.000 40.73530 181 THR B N 1
ATOM 1356 C CA . THR A 1 195 ? 26.37056 34.92691 22.94521 1.000 45.11904 181 THR B CA 1
ATOM 1357 C C . THR A 1 195 ? 26.79635 36.35497 22.62392 1.000 49.31903 181 THR B C 1
ATOM 1358 O O . THR A 1 195 ? 27.97652 36.61035 22.35485 1.000 43.34610 181 THR B O 1
ATOM 1362 N N . GLN A 1 196 ? 25.85253 37.29969 22.65244 1.000 42.46074 182 GLN B N 1
ATOM 1363 C CA . GLN A 1 196 ? 26.18708 38.68698 22.34491 1.000 45.01447 182 GLN B CA 1
ATOM 1364 C C . GLN A 1 196 ? 27.14158 39.27111 23.37760 1.000 42.38049 182 GLN B C 1
ATOM 1365 O O . GLN A 1 196 ? 28.04184 40.04409 23.03036 1.000 42.95429 182 GLN B O 1
ATOM 1371 N N . THR A 1 197 ? 26.96135 38.91506 24.65039 1.000 40.13245 183 THR B N 1
ATOM 1372 C CA . THR A 1 197 ? 27.85123 39.42075 25.68889 1.000 42.93442 183 THR B CA 1
ATOM 1373 C C . THR A 1 197 ? 29.25369 38.84285 25.54037 1.000 46.37899 183 THR B C 1
ATOM 1374 O O . THR A 1 197 ? 30.24626 39.56783 25.67231 1.000 46.42454 183 THR B O 1
ATOM 1378 N N . ILE A 1 198 ? 29.35406 37.54360 25.25137 1.000 46.27764 184 ILE B N 1
ATOM 1379 C CA . ILE A 1 198 ? 30.65894 36.91441 25.07222 1.000 40.13452 184 ILE B CA 1
ATOM 1380 C C . ILE A 1 198 ? 31.36726 37.48161 23.84821 1.000 45.21049 184 ILE B C 1
ATOM 1381 O O . ILE A 1 198 ? 32.57925 37.72281 23.87517 1.000 51.26284 184 ILE B O 1
ATOM 1386 N N . GLU A 1 199 ? 30.62754 37.70975 22.75935 1.000 43.76200 185 GLU B N 1
ATOM 1387 C CA . GLU A 1 199 ? 31.23600 38.27630 21.55954 1.000 42.45543 185 GLU B CA 1
ATOM 1388 C C . GLU A 1 199 ? 31.76185 39.68389 21.80601 1.000 50.15385 185 GLU B C 1
ATOM 1389 O O . GLU A 1 199 ? 32.77821 40.07622 21.22147 1.000 42.43598 185 GLU B O 1
ATOM 1395 N N . THR A 1 200 ? 31.08952 40.45735 22.66218 1.000 47.40538 186 THR B N 1
ATOM 1396 C CA . THR A 1 200 ? 31.59055 41.78719 22.99422 1.000 44.04662 186 THR B CA 1
ATOM 1397 C C . THR A 1 200 ? 32.87482 41.69907 23.81000 1.000 42.01354 186 THR B C 1
ATOM 1398 O O . THR A 1 200 ? 33.82060 42.46028 23.57441 1.000 45.02713 186 THR B O 1
ATOM 1402 N N . LEU A 1 201 ? 32.93042 40.76906 24.76750 1.000 43.58298 187 LEU B N 1
ATOM 1403 C CA . LEU A 1 201 ? 34.15587 40.56661 25.53428 1.000 42.13707 187 LEU B CA 1
ATOM 1404 C C . LEU A 1 201 ? 35.29263 40.06148 24.65563 1.000 44.54206 187 LEU B C 1
ATOM 1405 O O . LEU A 1 201 ? 36.46563 40.30743 24.95617 1.000 48.06946 187 LEU B O 1
ATOM 1410 N N . ILE A 1 202 ? 34.97132 39.35345 23.57346 1.000 48.02490 188 ILE B N 1
ATOM 1411 C CA . ILE A 1 202 ? 36.00882 38.91403 22.64897 1.000 40.93046 188 ILE B CA 1
ATOM 1412 C C . ILE A 1 202 ? 36.58856 40.10412 21.89592 1.000 43.04488 188 ILE B C 1
ATOM 1413 O O . ILE A 1 202 ? 37.80752 40.20899 21.72440 1.000 47.08698 188 ILE B O 1
ATOM 1418 N N . GLY A 1 203 ? 35.73203 41.02828 21.45284 1.000 45.76876 189 GLY B N 1
ATOM 1419 C CA . GLY A 1 203 ? 36.19813 42.21349 20.75481 1.000 49.83560 189 GLY B CA 1
ATOM 1420 C C . GLY A 1 203 ? 37.05422 43.13816 21.59160 1.000 47.79040 189 GLY B C 1
ATOM 1421 O O . GLY A 1 203 ? 37.85903 43.88693 21.03067 1.000 49.34814 189 GLY B O 1
ATOM 1422 N N . TYR A 1 204 ? 36.90201 43.10516 22.91420 1.000 45.08807 190 TYR B N 1
ATOM 1423 C CA . TYR A 1 204 ? 37.70521 43.92799 23.80542 1.000 44.17727 190 TYR B CA 1
ATOM 1424 C C . TYR A 1 204 ? 38.96707 43.22703 24.29071 1.000 48.41692 190 TYR B C 1
ATOM 1425 O O . TYR A 1 204 ? 39.78694 43.86255 24.96249 1.000 51.53644 190 TYR B O 1
ATOM 1434 N N . ALA A 1 205 ? 39.14706 41.94442 23.96328 1.000 49.55059 191 ALA B N 1
ATOM 1435 C CA . ALA A 1 205 ? 40.30367 41.19476 24.43659 1.000 48.71794 191 ALA B CA 1
ATOM 1436 C C . ALA A 1 205 ? 41.59587 41.58673 23.73581 1.000 49.96731 191 ALA B C 1
ATOM 1437 O O . ALA A 1 205 ? 42.67286 41.24225 24.23009 1.000 50.23299 191 ALA B O 1
ATOM 1439 N N . SER A 1 206 ? 41.52098 42.28915 22.60727 1.000 47.87498 192 SER B N 1
ATOM 1440 C CA . SER A 1 206 ? 42.72578 42.72710 21.91626 1.000 51.79427 192 SER B CA 1
ATOM 1441 C C . SER A 1 206 ? 43.30397 44.00952 22.49849 1.000 53.05492 192 SER B C 1
ATOM 1442 O O . SER A 1 206 ? 44.49482 44.27835 22.31003 1.000 54.40158 192 SER B O 1
ATOM 1445 N N . SER A 1 207 ? 42.49736 44.80112 23.19540 1.000 49.64214 193 SER B N 1
ATOM 1446 C CA . SER A 1 207 ? 42.95896 46.02488 23.82619 1.000 52.32328 193 SER B CA 1
ATOM 1447 C C . SER A 1 207 ? 43.21984 45.77857 25.31223 1.000 52.18019 193 SER B C 1
ATOM 1448 O O . SER A 1 207 ? 43.06727 44.66725 25.82477 1.000 55.95368 193 SER B O 1
ATOM 1451 N N . GLY A 1 208 ? 43.62762 46.83821 26.01315 1.000 47.11005 194 GLY B N 1
ATOM 1452 C CA . GLY A 1 208 ? 43.91445 46.72188 27.42576 1.000 48.40929 194 GLY B CA 1
ATOM 1453 C C . GLY A 1 208 ? 42.66791 46.79295 28.28998 1.000 54.17261 194 GLY B C 1
ATOM 1454 O O . GLY A 1 208 ? 41.60624 47.25550 27.87338 1.000 59.80585 194 GLY B O 1
ATOM 1455 N N . TYR A 1 209 ? 42.80998 46.31597 29.52927 1.000 53.02225 195 TYR B N 1
ATOM 1456 C CA . TYR A 1 209 ? 41.69070 46.35129 30.46460 1.000 44.00078 195 TYR B CA 1
ATOM 1457 C C . TYR A 1 209 ? 41.34156 47.77576 30.87215 1.000 47.27642 195 TYR B C 1
ATOM 1458 O O . TYR A 1 209 ? 40.18909 48.05421 31.22270 1.000 46.55759 195 TYR B O 1
ATOM 1467 N N . THR A 1 210 ? 42.31315 48.68414 30.83509 1.000 54.13587 196 THR B N 1
ATOM 1468 C CA . THR A 1 210 ? 42.09968 50.07463 31.20480 1.000 50.80176 196 THR B CA 1
ATOM 1469 C C . THR A 1 210 ? 41.81245 50.96345 30.00237 1.000 53.65699 196 THR B C 1
ATOM 1470 O O . THR A 1 210 ? 41.84973 52.19113 30.13122 1.000 59.19765 196 THR B O 1
ATOM 1474 N N . ALA A 1 211 ? 41.53472 50.37560 28.84024 1.000 53.66783 197 ALA B N 1
ATOM 1475 C CA . ALA A 1 211 ? 41.12217 51.16443 27.68907 1.000 55.01880 197 ALA B CA 1
ATOM 1476 C C . ALA A 1 211 ? 39.78795 51.84551 27.97126 1.000 56.51082 197 ALA B C 1
ATOM 1477 O O . ALA A 1 211 ? 38.92108 51.30113 28.66014 1.000 56.31952 197 ALA B O 1
ATOM 1479 N N . ALA A 1 212 ? 39.63236 53.05668 27.43091 1.000 66.08267 198 ALA B N 1
ATOM 1480 C CA . ALA A 1 212 ? 38.45748 53.86770 27.74159 1.000 65.56122 198 ALA B CA 1
ATOM 1481 C C . ALA A 1 212 ? 37.16500 53.13502 27.39911 1.000 63.64007 198 ALA B C 1
ATOM 1482 O O . ALA A 1 212 ? 36.23320 53.08310 28.21045 1.000 64.75044 198 ALA B O 1
ATOM 1484 N N . ASP A 1 213 ? 37.09070 52.55955 26.19761 1.000 65.74982 199 ASP B N 1
ATOM 1485 C CA . ASP A 1 213 ? 35.88374 51.84370 25.79704 1.000 59.28482 199 ASP B CA 1
ATOM 1486 C C . ASP A 1 213 ? 35.73146 50.54153 26.57277 1.000 56.20716 199 ASP B C 1
ATOM 1487 O O . ASP A 1 213 ? 34.61849 50.17044 26.96385 1.000 62.54441 199 ASP B O 1
ATOM 1492 N N . ALA A 1 214 ? 36.83943 49.83480 26.80498 1.000 55.81076 200 ALA B N 1
ATOM 1493 C CA . ALA A 1 214 ? 36.76609 48.55538 27.50142 1.000 51.02954 200 ALA B CA 1
ATOM 1494 C C . ALA A 1 214 ? 36.46379 48.74586 28.98205 1.000 55.17700 200 ALA B C 1
ATOM 1495 O O . ALA A 1 214 ? 35.65826 48.00295 29.55524 1.000 56.89094 200 ALA B O 1
ATOM 1497 N N . LYS A 1 215 ? 37.09979 49.73354 29.61887 1.000 53.18814 201 LYS B N 1
ATOM 1498 C CA . LYS A 1 215 ? 36.84327 49.98194 31.03437 1.000 51.05098 201 LYS B CA 1
ATOM 1499 C C . LYS A 1 215 ? 35.39381 50.38575 31.26947 1.000 56.15491 201 LYS B C 1
ATOM 1500 O O . LYS A 1 215 ? 34.76176 49.92774 32.22897 1.000 49.89967 201 LYS B O 1
ATOM 1506 N N . SER A 1 216 ? 34.85018 51.24599 30.40344 1.000 61.53002 202 SER B N 1
ATOM 1507 C CA . SER A 1 216 ? 33.46356 51.67284 30.55752 1.000 53.18624 202 SER B CA 1
ATOM 1508 C C . SER A 1 216 ? 32.50278 50.50422 30.40641 1.000 51.76328 202 SER B C 1
ATOM 1509 O O . SER A 1 216 ? 31.45305 50.47346 31.05870 1.000 49.59961 202 SER B O 1
ATOM 1512 N N . PHE A 1 217 ? 32.84172 49.53644 29.55427 1.000 53.84199 203 PHE B N 1
ATOM 1513 C CA . PHE A 1 217 ? 31.99311 48.36130 29.40651 1.000 55.36954 203 PHE B CA 1
ATOM 1514 C C . PHE A 1 217 ? 32.09405 47.45531 30.62683 1.000 48.74474 203 PHE B C 1
ATOM 1515 O O . PHE A 1 217 ? 31.07821 46.94136 31.10789 1.000 50.60622 203 PHE B O 1
ATOM 1523 N N . TYR A 1 218 ? 33.30787 47.26399 31.15281 1.000 40.97199 204 TYR B N 1
ATOM 1524 C CA . TYR A 1 218 ? 33.48748 46.38554 32.30514 1.000 46.75883 204 TYR B CA 1
ATOM 1525 C C . TYR A 1 218 ? 32.76240 46.90847 33.53959 1.000 44.33963 204 TYR B C 1
ATOM 1526 O O . TYR A 1 218 ? 32.29152 46.11498 34.36210 1.000 43.59155 204 TYR B O 1
ATOM 1535 N N . ASN A 1 219 ? 32.65914 48.22812 33.69148 1.000 54.13393 205 ASN B N 1
ATOM 1536 C CA . ASN A 1 219 ? 32.00898 48.80779 34.86082 1.000 51.33689 205 ASN B CA 1
ATOM 1537 C C . ASN A 1 219 ? 30.50097 48.94952 34.70828 1.000 47.61819 205 ASN B C 1
ATOM 1538 O O . ASN A 1 219 ? 29.83706 49.37519 35.66077 1.000 53.06978 205 ASN B O 1
ATOM 1543 N N . ASN A 1 220 ? 29.94640 48.61425 33.54703 1.000 48.86647 206 ASN B N 1
ATOM 1544 C CA . ASN A 1 220 ? 28.50504 48.68203 33.34465 1.000 52.57524 206 ASN B CA 1
ATOM 1545 C C . ASN A 1 220 ? 27.86909 47.40246 33.87698 1.000 51.26142 206 ASN B C 1
ATOM 1546 O O . ASN A 1 220 ? 28.25813 46.29957 33.47907 1.000 53.37995 206 ASN B O 1
ATOM 1551 N N . ASN A 1 221 ? 26.90368 47.54487 34.78634 1.000 43.53010 207 ASN B N 1
ATOM 1552 C CA . ASN A 1 221 ? 26.29734 46.41013 35.47283 1.000 58.08577 207 ASN B CA 1
ATOM 1553 C C . ASN A 1 221 ? 24.88279 46.11483 34.97716 1.000 56.98456 207 ASN B C 1
ATOM 1554 O O . ASN A 1 221 ? 24.05697 45.58743 35.72545 1.000 60.95973 207 ASN B O 1
ATOM 1559 N N . GLU A 1 222 ? 24.58802 46.43918 33.71637 1.000 53.00335 208 GLU B N 1
ATOM 1560 C CA . GLU A 1 222 ? 23.25870 46.15424 33.18441 1.000 49.47252 208 GLU B CA 1
ATOM 1561 C C . GLU A 1 222 ? 23.08375 44.66704 32.90391 1.000 56.37357 208 GLU B C 1
ATOM 1562 O O . GLU A 1 222 ? 22.01646 44.10030 33.16835 1.000 50.89805 208 GLU B O 1
ATOM 1568 N N . PHE A 1 223 ? 24.11792 44.01926 32.36327 1.000 61.70518 209 PHE B N 1
ATOM 1569 C CA . PHE A 1 223 ? 24.04801 42.57910 32.14102 1.000 45.00880 209 PHE B CA 1
ATOM 1570 C C . PHE A 1 223 ? 23.96225 41.82243 33.46148 1.000 45.12400 209 PHE B C 1
ATOM 1571 O O . PHE A 1 223 ? 23.27181 40.80073 33.55400 1.000 46.33657 209 PHE B O 1
ATOM 1579 N N . LEU A 1 224 ? 24.65604 42.30937 34.49390 1.000 50.00255 210 LEU B N 1
ATOM 1580 C CA . LEU A 1 224 ? 24.55275 41.69412 35.81325 1.000 48.02232 210 LEU B CA 1
ATOM 1581 C C . LEU A 1 224 ? 23.14832 41.84662 36.38318 1.000 57.32126 210 LEU B C 1
ATOM 1582 O O . LEU A 1 224 ? 22.59048 40.89122 36.93483 1.000 58.45648 210 LEU B O 1
ATOM 1587 N N . GLN A 1 225 ? 22.56102 43.03993 36.26088 1.000 47.02608 211 GLN B N 1
ATOM 1588 C CA . GLN A 1 225 ? 21.20199 43.24402 36.74933 1.000 47.61114 211 GLN B CA 1
ATOM 1589 C C . GLN A 1 225 ? 20.19675 42.40456 35.97506 1.000 53.68429 211 GLN B C 1
ATOM 1590 O O . GLN A 1 225 ? 19.19436 41.95889 36.54438 1.000 63.43594 211 GLN B O 1
ATOM 1596 N N . GLY A 1 226 ? 20.44197 42.18007 34.68299 1.000 51.47008 212 GLY B N 1
ATOM 1597 C CA . GLY A 1 226 ? 19.55550 41.32335 33.91420 1.000 43.66194 212 GLY B CA 1
ATOM 1598 C C . GLY A 1 226 ? 19.61923 39.87548 34.36013 1.000 52.74648 212 GLY B C 1
ATOM 1599 O O . GLY A 1 226 ? 18.59415 39.19202 34.42843 1.000 59.18776 212 GLY B O 1
ATOM 1600 N N . VAL A 1 227 ? 20.82190 39.38815 34.67152 1.000 53.70367 213 VAL B N 1
ATOM 1601 C CA . VAL A 1 227 ? 20.96131 38.02364 35.16946 1.000 57.17107 213 VAL B CA 1
ATOM 1602 C C . VAL A 1 227 ? 20.37272 37.90592 36.56994 1.000 55.11207 213 VAL B C 1
ATOM 1603 O O . VAL A 1 227 ? 19.75356 36.89200 36.91507 1.000 60.79610 213 VAL B O 1
ATOM 1607 N N . ASN A 1 228 ? 20.54463 38.94234 37.39477 1.000 62.69989 214 ASN B N 1
ATOM 1608 C CA . ASN A 1 228 ? 19.96028 38.92718 38.73238 1.000 69.40286 214 ASN B CA 1
ATOM 1609 C C . ASN A 1 228 ? 18.43844 38.88525 38.67008 1.000 63.58469 214 ASN B C 1
ATOM 1610 O O . ASN A 1 228 ? 17.79172 38.25931 39.51835 1.000 65.84233 214 ASN B O 1
ATOM 1615 N N . LYS A 1 229 ? 17.84793 39.54434 37.67007 1.000 61.44584 215 LYS B N 1
ATOM 1616 C CA . LYS A 1 229 ? 16.39294 39.56513 37.55903 1.000 67.73195 215 LYS B CA 1
ATOM 1617 C C . LYS A 1 229 ? 15.85605 38.21941 37.08704 1.000 71.06713 215 LYS B C 1
ATOM 1618 O O . LYS A 1 229 ? 14.76996 37.79778 37.50169 1.000 75.61779 215 LYS B O 1
ATOM 1624 N N . ILE A 1 230 ? 16.60086 37.53074 36.22071 1.000 69.05243 216 ILE B N 1
ATOM 1625 C CA . ILE A 1 230 ? 16.18924 36.19877 35.79158 1.000 62.03561 216 ILE B CA 1
ATOM 1626 C C . ILE A 1 230 ? 16.27367 35.21792 36.95415 1.000 71.76205 216 ILE B C 1
ATOM 1627 O O . ILE A 1 230 ? 15.39452 34.36620 37.13200 1.000 75.10920 216 ILE B O 1
ATOM 1632 N N . ALA A 1 231 ? 17.31963 35.33293 37.77550 1.000 70.91753 217 ALA B N 1
ATOM 1633 C CA . ALA A 1 231 ? 17.47167 34.42430 38.90686 1.000 71.25790 217 ALA B CA 1
ATOM 1634 C C . ALA A 1 231 ? 16.42783 34.69488 39.98425 1.000 76.61274 217 ALA B C 1
ATOM 1635 O O . ALA A 1 231 ? 15.91967 33.75771 40.61048 1.000 77.29108 217 ALA B O 1
ATOM 1637 N N . GLU A 1 232 ? 16.09465 35.96647 40.21724 1.000 79.60872 218 GLU B N 1
ATOM 1638 C CA . GLU A 1 232 ? 15.10345 36.28655 41.23920 1.000 82.27768 218 GLU B CA 1
ATOM 1639 C C . GLU A 1 232 ? 13.71856 35.80663 40.82853 1.000 81.29961 218 GLU B C 1
ATOM 1640 O O . GLU A 1 232 ? 12.93760 35.34972 41.67258 1.000 84.40543 218 GLU B O 1
ATOM 1646 N N . ALA A 1 233 ? 13.39528 35.90678 39.53645 1.000 79.25331 219 ALA B N 1
ATOM 1647 C CA . ALA A 1 233 ? 12.11746 35.39546 39.05901 1.000 87.85661 219 ALA B CA 1
ATOM 1648 C C . ALA A 1 233 ? 12.04979 33.88097 39.17885 1.000 92.25352 219 ALA B C 1
ATOM 1649 O O . ALA A 1 233 ? 10.96858 33.32487 39.39763 1.000 87.77827 219 ALA B O 1
ATOM 1651 N N . ILE A 1 234 ? 13.18920 33.20194 39.03426 1.000 88.51130 220 ILE B N 1
ATOM 1652 C CA . ILE A 1 234 ? 13.21558 31.74982 39.14526 1.000 83.41662 220 ILE B CA 1
ATOM 1653 C C . ILE A 1 234 ? 12.92784 31.32218 40.57913 1.000 87.24791 220 ILE B C 1
ATOM 1654 O O . ILE A 1 234 ? 12.24962 30.31267 40.81079 1.000 95.19105 220 ILE B O 1
ATOM 1659 N N . ALA A 1 235 ? 13.38959 32.10583 41.55985 1.000 91.77312 221 ALA B N 1
ATOM 1660 C CA . ALA A 1 235 ? 13.14871 31.86178 42.97367 1.000 95.91474 221 ALA B CA 1
ATOM 1661 C C . ALA A 1 235 ? 11.69696 32.12034 43.39235 1.000 108.69342 221 ALA B C 1
ATOM 1662 O O . ALA A 1 235 ? 11.40967 32.13181 44.59476 1.000 115.46543 221 ALA B O 1
ATOM 1664 N N . ASN A 1 236 ? 10.77898 32.31360 42.44883 1.000 119.26676 222 ASN B N 1
ATOM 1665 C CA . ASN A 1 236 ? 9.37236 32.49358 42.76930 1.000 122.08815 222 ASN B CA 1
ATOM 1666 C C . ASN A 1 236 ? 8.48350 32.25671 41.55160 1.000 118.87934 222 ASN B C 1
ATOM 1667 O O . ASN A 1 236 ? 8.81452 31.46754 40.66643 1.000 117.34207 222 ASN B O 1
ATOM 1672 N N . SER B 2 2 ? -85.34275 -46.71050 2.02359 1.000 87.02743 2 SER C N 1
ATOM 1673 C CA . SER B 2 2 ? -85.19742 -46.72741 0.57269 1.000 98.02400 2 SER C CA 1
ATOM 1674 C C . SER B 2 2 ? -85.09810 -45.30760 0.02319 1.000 98.24460 2 SER C C 1
ATOM 1675 O O . SER B 2 2 ? -84.22239 -45.00373 -0.78571 1.000 101.05491 2 SER C O 1
ATOM 1678 N N . GLU B 2 3 ? -86.00739 -44.44074 0.46573 1.000 112.33024 3 GLU C N 1
ATOM 1679 C CA . GLU B 2 3 ? -85.98809 -43.03356 0.09120 1.000 107.48929 3 GLU C CA 1
ATOM 1680 C C . GLU B 2 3 ? -85.58345 -42.11601 1.23184 1.000 106.99888 3 GLU C C 1
ATOM 1681 O O . GLU B 2 3 ? -85.03627 -41.04063 0.97893 1.000 105.22043 3 GLU C O 1
ATOM 1687 N N . THR B 2 4 ? -85.84193 -42.51414 2.47715 1.000 101.71388 4 THR C N 1
ATOM 1688 C CA . THR B 2 4 ? -85.29213 -41.82612 3.63505 1.000 97.08975 4 THR C CA 1
ATOM 1689 C C . THR B 2 4 ? -84.07334 -42.53182 4.21005 1.000 92.83791 4 THR C C 1
ATOM 1690 O O . THR B 2 4 ? -83.31649 -41.91305 4.96486 1.000 93.37521 4 THR C O 1
ATOM 1694 N N . SER B 2 5 ? -83.87109 -43.80693 3.87033 1.000 91.66634 5 SER C N 1
ATOM 1695 C CA . SER B 2 5 ? -82.67058 -44.52374 4.28594 1.000 86.03827 5 SER C CA 1
ATOM 1696 C C . SER B 2 5 ? -81.49803 -44.23469 3.35723 1.000 75.66964 5 SER C C 1
ATOM 1697 O O . SER B 2 5 ? -80.37353 -44.02358 3.82397 1.000 66.07133 5 SER C O 1
ATOM 1700 N N . ALA B 2 6 ? -81.73740 -44.22947 2.04375 1.000 75.73007 6 ALA C N 1
ATOM 1701 C CA . ALA B 2 6 ? -80.67710 -43.87382 1.10744 1.000 73.30241 6 ALA C CA 1
ATOM 1702 C C . ALA B 2 6 ? -80.31142 -42.40080 1.23016 1.000 71.58004 6 ALA C C 1
ATOM 1703 O O . ALA B 2 6 ? -79.13037 -42.04214 1.16489 1.000 66.88618 6 ALA C O 1
ATOM 1705 N N . SER B 2 7 ? -81.31176 -41.53260 1.40802 1.000 67.24545 7 SER C N 1
ATOM 1706 C CA . SER B 2 7 ? -81.03427 -40.11440 1.61045 1.000 64.24097 7 SER C CA 1
ATOM 1707 C C . SER B 2 7 ? -80.29295 -39.87349 2.91726 1.000 62.84856 7 SER C C 1
ATOM 1708 O O . SER B 2 7 ? -79.53945 -38.89990 3.03450 1.000 60.85623 7 SER C O 1
ATOM 1711 N N . TYR B 2 8 ? -80.49360 -40.74520 3.90730 1.000 66.47760 8 TYR C N 1
ATOM 1712 C CA . TYR B 2 8 ? -79.76908 -40.62027 5.16736 1.000 62.57050 8 TYR C CA 1
ATOM 1713 C C . TYR B 2 8 ? -78.28433 -40.90675 4.97659 1.000 56.15248 8 TYR C C 1
ATOM 1714 O O . TYR B 2 8 ? -77.42862 -40.11773 5.39592 1.000 62.09635 8 TYR C O 1
ATOM 1723 N N . TYR B 2 9 ? -77.95929 -42.03796 4.34528 1.000 54.80835 9 TYR C N 1
ATOM 1724 C CA . TYR B 2 9 ? -76.55900 -42.38328 4.12531 1.000 51.91384 9 TYR C CA 1
ATOM 1725 C C . TYR B 2 9 ? -75.91412 -41.49069 3.07294 1.000 52.20950 9 TYR C C 1
ATOM 1726 O O . TYR B 2 9 ? -74.70938 -41.22169 3.14652 1.000 53.62367 9 TYR C O 1
ATOM 1735 N N . GLN B 2 10 ? -76.68812 -41.02824 2.08850 1.000 51.56467 10 GLN C N 1
ATOM 1736 C CA . GLN B 2 10 ? -76.13812 -40.10776 1.09897 1.000 43.20634 10 GLN C CA 1
ATOM 1737 C C . GLN B 2 10 ? -75.78176 -38.77070 1.73554 1.000 55.50950 10 GLN C C 1
ATOM 1738 O O . GLN B 2 10 ? -74.76689 -38.15881 1.38213 1.000 54.02729 10 GLN C O 1
ATOM 1744 N N . ASP B 2 11 ? -76.60286 -38.30424 2.67971 1.000 53.22061 11 ASP C N 1
ATOM 1745 C CA . ASP B 2 11 ? -76.29477 -37.06158 3.37937 1.000 48.52495 11 ASP C CA 1
ATOM 1746 C C . ASP B 2 11 ? -75.02980 -37.20015 4.21648 1.000 46.25269 11 ASP C C 1
ATOM 1747 O O . ASP B 2 11 ? -74.21384 -36.27316 4.27561 1.000 44.19754 11 ASP C O 1
ATOM 1752 N N . LEU B 2 12 ? -74.84760 -38.35067 4.86868 1.000 48.61162 12 LEU C N 1
ATOM 1753 C CA . LEU B 2 12 ? -73.62864 -38.57264 5.63669 1.000 49.36586 12 LEU C CA 1
ATOM 1754 C C . LEU B 2 12 ? -72.41222 -38.68476 4.72787 1.000 48.55837 12 LEU C C 1
ATOM 1755 O O . LEU B 2 12 ? -71.31713 -38.24685 5.10148 1.000 42.71993 12 LEU C O 1
ATOM 1760 N N . ALA B 2 13 ? -72.58208 -39.26510 3.53669 1.000 39.20233 13 ALA C N 1
ATOM 1761 C CA . ALA B 2 13 ? -71.48231 -39.31343 2.58150 1.000 33.50098 13 ALA C CA 1
ATOM 1762 C C . ALA B 2 13 ? -71.15297 -37.92792 2.04308 1.000 46.94223 13 ALA C C 1
ATOM 1763 O O . ALA B 2 13 ? -69.98417 -37.63357 1.77060 1.000 41.07559 13 ALA C O 1
ATOM 1765 N N . ASN B 2 14 ? -72.16241 -37.06809 1.88266 1.000 46.65987 14 ASN C N 1
ATOM 1766 C CA . ASN B 2 14 ? -71.90655 -35.70978 1.41669 1.000 34.96259 14 ASN C CA 1
ATOM 1767 C C . ASN B 2 14 ? -71.14739 -34.90285 2.46274 1.000 36.44481 14 ASN C C 1
ATOM 1768 O O . ASN B 2 14 ? -70.30044 -34.07104 2.11771 1.000 44.57465 14 ASN C O 1
ATOM 1773 N N . LYS B 2 15 ? -71.43928 -35.12986 3.74612 1.000 33.11862 15 LYS C N 1
ATOM 1774 C CA . LYS B 2 15 ? -70.72883 -34.41229 4.79948 1.000 40.89847 15 LYS C CA 1
ATOM 1775 C C . LYS B 2 15 ? -69.28120 -34.87484 4.90419 1.000 39.06923 15 LYS C C 1
ATOM 1776 O O . LYS B 2 15 ? -68.37323 -34.05248 5.07358 1.000 37.21552 15 LYS C O 1
ATOM 1782 N N . GLU B 2 16 ? -69.04507 -36.18693 4.80908 1.000 40.52236 16 GLU C N 1
ATOM 1783 C CA . GLU B 2 16 ? -67.67665 -36.69172 4.85233 1.000 39.11261 16 GLU C CA 1
ATOM 1784 C C . GLU B 2 16 ? -66.88162 -36.26002 3.62823 1.000 37.15542 16 GLU C C 1
ATOM 1785 O O . GLU B 2 16 ? -65.65956 -36.09379 3.71281 1.000 33.50147 16 GLU C O 1
ATOM 1791 N N . SER B 2 17 ? -67.54873 -36.08292 2.48550 1.000 38.76010 17 SER C N 1
ATOM 1792 C CA . SER B 2 17 ? -66.86825 -35.53211 1.31904 1.000 36.06423 17 SER C CA 1
ATOM 1793 C C . SER B 2 17 ? -66.42658 -34.09823 1.57584 1.000 37.90575 17 SER C C 1
ATOM 1794 O O . SER B 2 17 ? -65.32105 -33.70077 1.18906 1.000 38.58629 17 SER C O 1
ATOM 1797 N N . ALA B 2 18 ? -67.27851 -33.30843 2.23413 1.000 41.05860 18 ALA C N 1
ATOM 1798 C CA . ALA B 2 18 ? -66.91031 -31.93904 2.57366 1.000 39.57483 18 ALA C CA 1
ATOM 1799 C C . ALA B 2 18 ? -65.80712 -31.90728 3.62280 1.000 40.40941 18 ALA C C 1
ATOM 1800 O O . ALA B 2 18 ? -64.93310 -31.03378 3.58338 1.000 44.87057 18 ALA C O 1
ATOM 1802 N N . ASN B 2 19 ? -65.83334 -32.84645 4.57219 1.000 41.56996 19 ASN C N 1
ATOM 1803 C CA . ASN B 2 19 ? -64.78430 -32.89802 5.58439 1.000 37.71651 19 ASN C CA 1
ATOM 1804 C C . ASN B 2 19 ? -63.44110 -33.26490 4.96698 1.000 37.99317 19 ASN C C 1
ATOM 1805 O O . ASN B 2 19 ? -62.39637 -32.76542 5.40068 1.000 42.00083 19 ASN C O 1
ATOM 1810 N N . TYR B 2 20 ? -63.44805 -34.13362 3.95337 1.000 30.82982 20 TYR C N 1
ATOM 1811 C CA . TYR B 2 20 ? -62.20538 -34.49473 3.28027 1.000 35.10387 20 TYR C CA 1
ATOM 1812 C C . TYR B 2 20 ? -61.62162 -33.30206 2.53610 1.000 42.45526 20 TYR C C 1
ATOM 1813 O O . TYR B 2 20 ? -60.42179 -33.02096 2.63752 1.000 47.94807 20 TYR C O 1
ATOM 1822 N N . ASN B 2 21 ? -62.45927 -32.58682 1.78113 1.000 36.71944 21 ASN C N 1
ATOM 1823 C CA . ASN B 2 21 ? -61.96769 -31.45302 1.00736 1.000 37.58577 21 ASN C CA 1
ATOM 1824 C C . ASN B 2 21 ? -61.49333 -30.32115 1.91012 1.000 41.94430 21 ASN C C 1
ATOM 1825 O O . ASN B 2 21 ? -60.54045 -29.61163 1.56628 1.000 44.63607 21 ASN C O 1
ATOM 1830 N N . ASN B 2 22 ? -62.13364 -30.14242 3.06748 1.000 46.56863 22 ASN C N 1
ATOM 1831 C CA . ASN B 2 22 ? -61.69274 -29.10996 3.99951 1.000 45.30381 22 ASN C CA 1
ATOM 1832 C C . ASN B 2 22 ? -60.37300 -29.48757 4.65890 1.000 39.22091 22 ASN C C 1
ATOM 1833 O O . ASN B 2 22 ? -59.49622 -28.63472 4.83642 1.000 34.73606 22 ASN C O 1
ATOM 1838 N N . ALA B 2 23 ? -60.20948 -30.76094 5.02269 1.000 41.26811 23 ALA C N 1
ATOM 1839 C CA . ALA B 2 23 ? -58.96975 -31.18848 5.66222 1.000 42.55600 23 ALA C CA 1
ATOM 1840 C C . ALA B 2 23 ? -57.79375 -31.11656 4.69590 1.000 43.57175 23 ALA C C 1
ATOM 1841 O O . ALA B 2 23 ? -56.67454 -30.77639 5.09660 1.000 41.90750 23 ALA C O 1
ATOM 1843 N N . ILE B 2 24 ? -58.02563 -31.43077 3.41995 1.000 40.07136 24 ILE C N 1
ATOM 1844 C CA . ILE B 2 24 ? -56.95139 -31.35352 2.43541 1.000 31.16350 24 ILE C CA 1
ATOM 1845 C C . ILE B 2 24 ? -56.54253 -29.90381 2.20580 1.000 40.36695 24 ILE C C 1
ATOM 1846 O O . ILE B 2 24 ? -55.35117 -29.59215 2.08670 1.000 44.42726 24 ILE C O 1
ATOM 1851 N N . SER B 2 25 ? -57.51817 -28.99289 2.15423 1.000 48.14580 25 SER C N 1
ATOM 1852 C CA . SER B 2 25 ? -57.20155 -27.58639 1.92579 1.000 49.49637 25 SER C CA 1
ATOM 1853 C C . SER B 2 25 ? -56.44959 -26.98670 3.10768 1.000 42.00126 25 SER C C 1
ATOM 1854 O O . SER B 2 25 ? -55.50065 -26.21664 2.91983 1.000 45.12822 25 SER C O 1
ATOM 1857 N N . GLN B 2 26 ? -56.85893 -27.32154 4.33253 1.000 34.43516 26 GLN C N 1
ATOM 1858 C CA . GLN B 2 26 ? -56.13301 -26.83736 5.50170 1.000 34.64917 26 GLN C CA 1
ATOM 1859 C C . GLN B 2 26 ? -54.72903 -27.42374 5.55280 1.000 44.55135 26 GLN C C 1
ATOM 1860 O O . GLN B 2 26 ? -53.78442 -26.75451 5.98788 1.000 44.25941 26 GLN C O 1
ATOM 1866 N N . LYS B 2 27 ? -54.57316 -28.67249 5.10779 1.000 31.47683 27 LYS C N 1
ATOM 1867 C CA . LYS B 2 27 ? -53.24762 -29.27921 5.05946 1.000 35.23879 27 LYS C CA 1
ATOM 1868 C C . LYS B 2 27 ? -52.37104 -28.60079 4.01500 1.000 37.43159 27 LYS C C 1
ATOM 1869 O O . LYS B 2 27 ? -51.16202 -28.44184 4.21947 1.000 36.43212 27 LYS C O 1
ATOM 1875 N N . ALA B 2 28 ? -52.96302 -28.18955 2.89135 1.000 32.73653 28 ALA C N 1
ATOM 1876 C CA . ALA B 2 28 ? -52.19573 -27.48769 1.86804 1.000 30.45746 28 ALA C CA 1
ATOM 1877 C C . ALA B 2 28 ? -51.73650 -26.12189 2.36283 1.000 37.00304 28 ALA C C 1
ATOM 1878 O O . ALA B 2 28 ? -50.64206 -25.66429 2.01397 1.000 39.08066 28 ALA C O 1
ATOM 1880 N N . ALA B 2 29 ? -52.55902 -25.45593 3.17609 1.000 37.99149 29 ALA C N 1
ATOM 1881 C CA . ALA B 2 29 ? -52.16067 -24.16840 3.73416 1.000 38.61456 29 ALA C CA 1
ATOM 1882 C C . ALA B 2 29 ? -51.06776 -24.33873 4.78031 1.000 32.54071 29 ALA C C 1
ATOM 1883 O O . ALA B 2 29 ? -50.14179 -23.52337 4.85843 1.000 33.85852 29 ALA C O 1
ATOM 1885 N N . ILE B 2 30 ? -51.16052 -25.39140 5.59407 1.000 33.09658 30 ILE C N 1
ATOM 1886 C CA . ILE B 2 30 ? -50.12102 -25.66353 6.58009 1.000 29.73147 30 ILE C CA 1
ATOM 1887 C C . ILE B 2 30 ? -48.81258 -26.02834 5.88987 1.000 36.89959 30 ILE C C 1
ATOM 1888 O O . ILE B 2 30 ? -47.73870 -25.55273 6.27798 1.000 42.38548 30 ILE C O 1
ATOM 1893 N N . ASP B 2 31 ? -48.87949 -26.86670 4.85022 1.000 39.18457 31 ASP C N 1
ATOM 1894 C CA . ASP B 2 31 ? -47.67516 -27.21599 4.10295 1.000 36.42507 31 ASP C CA 1
ATOM 1895 C C . ASP B 2 31 ? -47.05874 -25.99526 3.43298 1.000 38.22180 31 ASP C C 1
ATOM 1896 O O . ASP B 2 31 ? -45.83986 -25.94668 3.23134 1.000 35.35816 31 ASP C O 1
ATOM 1901 N N . ALA B 2 32 ? -47.87861 -25.00381 3.07907 1.000 36.40373 32 ALA C N 1
ATOM 1902 C CA . ALA B 2 32 ? -47.33722 -23.77073 2.52073 1.000 36.05233 32 ALA C CA 1
ATOM 1903 C C . ALA B 2 32 ? -46.61138 -22.96311 3.58727 1.000 40.78136 32 ALA C C 1
ATOM 1904 O O . ALA B 2 32 ? -45.57744 -22.34286 3.30997 1.000 33.32117 32 ALA C O 1
ATOM 1906 N N . GLN B 2 33 ? -47.14024 -22.95722 4.81386 1.000 36.30721 33 GLN C N 1
ATOM 1907 C CA . GLN B 2 33 ? -46.44275 -22.29657 5.90981 1.000 36.54794 33 GLN C CA 1
ATOM 1908 C C . GLN B 2 33 ? -45.15289 -23.02135 6.26531 1.000 36.59893 33 GLN C C 1
ATOM 1909 O O . GLN B 2 33 ? -44.17096 -22.37769 6.64813 1.000 37.12512 33 GLN C O 1
ATOM 1915 N N . ILE B 2 34 ? -45.13296 -24.35051 6.14358 1.000 39.81591 34 ILE C N 1
ATOM 1916 C CA . ILE B 2 34 ? -43.90929 -25.09918 6.41004 1.000 35.42758 34 ILE C CA 1
ATOM 1917 C C . ILE 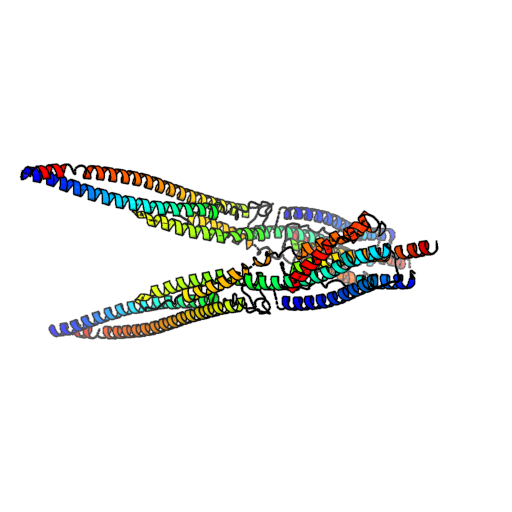B 2 34 ? -42.83234 -24.72365 5.40278 1.000 34.23660 34 ILE C C 1
ATOM 1918 O O . ILE B 2 34 ? -41.67074 -24.50688 5.76624 1.000 32.83704 34 ILE C O 1
ATOM 1923 N N . SER B 2 35 ? -43.20353 -24.62719 4.12349 1.000 35.68775 35 SER C N 1
ATOM 1924 C CA . SER B 2 35 ? -42.23073 -24.28892 3.08964 1.000 32.04054 35 SER C CA 1
ATOM 1925 C C . SER B 2 35 ? -41.65826 -22.89365 3.30168 1.000 39.33170 35 SER C C 1
ATOM 1926 O O . SER B 2 35 ? -40.45234 -22.67675 3.13229 1.000 35.79563 35 SER C O 1
ATOM 1929 N N . ARG B 2 36 ? -42.50799 -21.93376 3.67392 1.000 36.35037 36 ARG C N 1
ATOM 1930 C CA . ARG B 2 36 ? -42.02779 -20.57702 3.90582 1.000 34.83340 36 ARG C CA 1
ATOM 1931 C C . ARG B 2 36 ? -41.09123 -20.51237 5.10363 1.000 35.12681 36 ARG C C 1
ATOM 1932 O O . ARG B 2 36 ? -40.14016 -19.72310 5.10162 1.000 33.61732 36 ARG C O 1
ATOM 1940 N N . LEU B 2 37 ? -41.33799 -21.33027 6.12983 1.000 32.24299 37 LEU C N 1
ATOM 1941 C CA . LEU B 2 37 ? -40.44611 -21.34678 7.28284 1.000 38.77716 37 LEU C CA 1
ATOM 1942 C C . LEU B 2 37 ? -39.13391 -22.04975 6.96564 1.000 35.14414 37 LEU C C 1
ATOM 1943 O O . LEU B 2 37 ? -38.08965 -21.68133 7.51470 1.000 37.66982 37 LEU C O 1
ATOM 1948 N N . GLU B 2 38 ? -39.16618 -23.06630 6.09954 1.000 38.82323 38 GLU C N 1
ATOM 1949 C CA . GLU B 2 38 ? -37.92342 -23.67562 5.63844 1.000 43.74813 38 GLU C CA 1
ATOM 1950 C C . GLU B 2 38 ? -37.06154 -22.65527 4.90842 1.000 39.66933 38 GLU C C 1
ATOM 1951 O O . GLU B 2 38 ? -35.83567 -22.63586 5.06926 1.000 45.85932 38 GLU C O 1
ATOM 1957 N N . THR B 2 39 ? -37.68971 -21.79534 4.10218 1.000 34.57649 39 THR C N 1
ATOM 1958 C CA . THR B 2 39 ? -36.95515 -20.72253 3.44017 1.000 39.52889 39 THR C CA 1
ATOM 1959 C C . THR B 2 39 ? -36.39280 -19.73755 4.45647 1.000 36.57594 39 THR C C 1
ATOM 1960 O O . THR B 2 39 ? -35.24615 -19.29028 4.33298 1.000 35.21474 39 THR C O 1
ATOM 1964 N N . ALA B 2 40 ? -37.18512 -19.39392 5.47426 1.000 43.59117 40 ALA C N 1
ATOM 1965 C CA . ALA B 2 40 ? -36.71191 -18.47296 6.50129 1.000 32.77608 40 ALA C CA 1
ATOM 1966 C C . ALA B 2 40 ? -35.59550 -19.09421 7.33026 1.000 32.24913 40 ALA C C 1
ATOM 1967 O O . ALA B 2 40 ? -34.65270 -18.40038 7.72622 1.000 49.46905 40 ALA C O 1
ATOM 1969 N N . LYS B 2 41 ? -35.68117 -20.39933 7.60171 1.000 33.96214 41 LYS C N 1
ATOM 1970 C CA . LYS B 2 41 ? -34.63373 -21.05972 8.37504 1.000 39.95084 41 LYS C CA 1
ATOM 1971 C C . LYS B 2 41 ? -33.32666 -21.11741 7.59485 1.000 40.19848 41 LYS C C 1
ATOM 1972 O O . LYS B 2 41 ? -32.24270 -20.99496 8.17753 1.000 40.25141 41 LYS C O 1
ATOM 1978 N N . THR B 2 42 ? -33.41055 -21.29802 6.27529 1.000 40.34846 42 THR C N 1
ATOM 1979 C CA . THR B 2 42 ? -32.20770 -21.36061 5.45127 1.000 39.09359 42 THR C CA 1
ATOM 1980 C C . THR B 2 42 ? -31.51360 -20.00490 5.38431 1.000 39.93340 42 THR C C 1
ATOM 1981 O O . THR B 2 42 ? -30.29030 -19.91339 5.53889 1.000 45.98818 42 THR C O 1
ATOM 1985 N N . ASN B 2 43 ? -32.28143 -18.93625 5.16018 1.000 38.60381 43 ASN C N 1
ATOM 1986 C CA . ASN B 2 43 ? -31.68111 -17.61317 5.02519 1.000 39.91795 43 ASN C CA 1
ATOM 1987 C C . ASN B 2 43 ? -31.24713 -17.04477 6.36894 1.000 39.50047 43 ASN C C 1
ATOM 1988 O O . ASN B 2 43 ? -30.27064 -16.28955 6.42981 1.000 43.47642 43 ASN C O 1
ATOM 1993 N N . LEU B 2 44 ? -31.95250 -17.38513 7.45036 1.000 34.85481 44 LEU C N 1
ATOM 1994 C CA . LEU B 2 44 ? -31.53926 -16.91149 8.76765 1.000 36.20183 44 LEU C CA 1
ATOM 1995 C C . LEU B 2 44 ? -30.25263 -17.59124 9.21840 1.000 48.98494 44 LEU C C 1
ATOM 1996 O O . LEU B 2 44 ? -29.40272 -16.96044 9.85729 1.000 46.44243 44 LEU C O 1
ATOM 2001 N N . SER B 2 45 ? -30.08908 -18.87628 8.89323 1.000 46.59809 45 SER C N 1
ATOM 2002 C CA . SER B 2 45 ? -28.84827 -19.56828 9.22857 1.000 45.30970 45 SER C CA 1
ATOM 2003 C C . SER B 2 45 ? -27.66790 -18.98643 8.46105 1.000 48.84201 45 SER C C 1
ATOM 2004 O O . SER B 2 45 ? -26.54527 -18.94038 8.97789 1.000 52.08633 45 SER C O 1
ATOM 2007 N N . THR B 2 46 ? -27.90003 -18.54097 7.22462 1.000 42.58507 46 THR C N 1
ATOM 2008 C CA . THR B 2 46 ? -26.83178 -17.90535 6.46142 1.000 48.39089 46 THR C CA 1
ATOM 2009 C C . THR B 2 46 ? -26.44402 -16.56468 7.07478 1.000 50.28794 46 THR C C 1
ATOM 2010 O O . THR B 2 46 ? -25.25414 -16.24533 7.18168 1.000 50.80482 46 THR C O 1
ATOM 2014 N N . GLN B 2 47 ? -27.43332 -15.77432 7.50038 1.000 48.62753 47 GLN C N 1
ATOM 2015 C CA . GLN B 2 47 ? -27.13542 -14.48674 8.11854 1.000 44.90055 47 GLN C CA 1
ATOM 2016 C C . GLN B 2 47 ? -26.54646 -14.65162 9.51393 1.000 43.72869 47 GLN C C 1
ATOM 2017 O O . GLN B 2 47 ? -25.80956 -13.77524 9.97976 1.000 46.11876 47 GLN C O 1
ATOM 2023 N N . ILE B 2 48 ? -26.85880 -15.75529 10.19592 1.000 49.92450 48 ILE C N 1
ATOM 2024 C CA . ILE B 2 48 ? -26.25598 -16.00963 11.50044 1.000 50.08289 48 ILE C CA 1
ATOM 2025 C C . ILE B 2 48 ? -24.77610 -16.34158 11.34582 1.000 57.28077 48 ILE C C 1
ATOM 2026 O O . ILE B 2 48 ? -23.93684 -15.88000 12.12923 1.000 62.75558 48 ILE C O 1
ATOM 2031 N N . ASN B 2 49 ? -24.42915 -17.13684 10.32969 1.000 50.27411 49 ASN C N 1
ATOM 2032 C CA . ASN B 2 49 ? -23.02155 -17.41690 10.06093 1.000 45.38435 49 ASN C CA 1
ATOM 2033 C C . ASN B 2 49 ? -22.27913 -16.15233 9.65040 1.000 49.76784 49 ASN C C 1
ATOM 2034 O O . ASN B 2 49 ? -21.11054 -15.96356 10.00889 1.000 47.66598 49 ASN C O 1
ATOM 2039 N N . ASN B 2 50 ? -22.93958 -15.27677 8.88975 1.000 52.80319 50 ASN C N 1
ATOM 2040 C CA . ASN B 2 50 ? -22.32469 -14.00408 8.53142 1.000 50.87572 50 ASN C CA 1
ATOM 2041 C C . ASN B 2 50 ? -22.19615 -13.08730 9.74033 1.000 52.74485 50 ASN C C 1
ATOM 2042 O O . ASN B 2 50 ? -21.23741 -12.31220 9.82867 1.000 51.63361 50 ASN C O 1
ATOM 2047 N N . PHE B 2 51 ? -23.14716 -13.15590 10.67590 1.000 51.03832 51 PHE C N 1
ATOM 2048 C CA . PHE B 2 51 ? -23.04188 -12.35415 11.89014 1.000 48.53620 51 PHE C CA 1
ATOM 2049 C C . PHE B 2 51 ? -21.86593 -12.80116 12.74808 1.000 54.99465 51 PHE C C 1
ATOM 2050 O O . PHE B 2 51 ? -21.25804 -11.98031 13.44395 1.000 51.56094 51 PHE C O 1
ATOM 2058 N N . GLN B 2 52 ? -21.52628 -14.08960 12.70549 1.000 57.73553 52 GLN C N 1
ATOM 2059 C CA . GLN B 2 52 ? -20.41520 -14.59588 13.50237 1.000 57.43576 52 GLN C CA 1
ATOM 2060 C C . GLN B 2 52 ? -19.07114 -14.24532 12.87374 1.000 64.38685 52 GLN C C 1
ATOM 2061 O O . GLN B 2 52 ? -18.15464 -13.78851 13.56539 1.000 69.35873 52 GLN C O 1
ATOM 2067 N N . THR B 2 53 ? -18.93751 -14.44595 11.56138 1.000 62.22901 53 THR C N 1
ATOM 2068 C CA . THR B 2 53 ? -17.64745 -14.24414 10.91026 1.000 59.49237 53 THR C CA 1
ATOM 2069 C C . THR B 2 53 ? -17.38214 -12.77404 10.60314 1.000 61.74251 53 THR C C 1
ATOM 2070 O O . THR B 2 53 ? -16.26578 -12.28848 10.81615 1.000 65.92724 53 THR C O 1
ATOM 2074 N N . ASP B 2 54 ? -18.38547 -12.05032 10.10828 1.000 57.55055 54 ASP C N 1
ATOM 2075 C CA . ASP B 2 54 ? -18.18254 -10.68543 9.63949 1.000 53.32789 54 ASP C CA 1
ATOM 2076 C C . ASP B 2 54 ? -18.40725 -9.62844 10.71310 1.000 60.26334 54 ASP C C 1
ATOM 2077 O O . ASP B 2 54 ? -18.14418 -8.44859 10.45604 1.000 59.17095 54 ASP C O 1
ATOM 2082 N N . ILE B 2 55 ? -18.88533 -10.00704 11.89772 1.000 62.03845 55 ILE C N 1
ATOM 2083 C CA . ILE B 2 55 ? -19.14337 -9.03264 12.95324 1.000 61.30918 55 ILE C CA 1
ATOM 2084 C C . ILE B 2 55 ? -18.44894 -9.45754 14.23969 1.000 61.46439 55 ILE C C 1
ATOM 2085 O O . ILE B 2 55 ? -17.57208 -8.74968 14.74691 1.000 63.20702 55 ILE C O 1
ATOM 2090 N N . VAL B 2 56 ? -18.83905 -10.61470 14.77780 1.000 62.79791 56 VAL C N 1
ATOM 2091 C CA . VAL B 2 56 ? -18.31434 -11.04503 16.07045 1.000 67.87865 56 VAL C CA 1
ATOM 2092 C C . VAL B 2 56 ? -16.83546 -11.39876 15.96466 1.000 64.73051 56 VAL C C 1
ATOM 2093 O O . VAL B 2 56 ? -16.02996 -11.00977 16.81868 1.000 73.67339 56 VAL C O 1
ATOM 2097 N N . ASP B 2 57 ? -16.44958 -12.13293 14.91835 1.000 68.04822 57 ASP C N 1
ATOM 2098 C CA . ASP B 2 57 ? -15.05454 -12.53613 14.77704 1.000 73.29339 57 ASP C CA 1
ATOM 2099 C C . ASP B 2 57 ? -14.14562 -11.38030 14.37797 1.000 69.99100 57 ASP C C 1
ATOM 2100 O O . ASP B 2 57 ? -12.93259 -11.46180 14.59775 1.000 82.45306 57 ASP C O 1
ATOM 2105 N N . LYS B 2 58 ? -14.69562 -10.31095 13.80224 1.000 68.49882 58 LYS C N 1
ATOM 2106 C CA . LYS B 2 58 ? -13.88375 -9.17447 13.38579 1.000 69.02632 58 LYS C CA 1
ATOM 2107 C C . LYS B 2 58 ? -13.61650 -8.18576 14.51225 1.000 70.24105 58 LYS C C 1
ATOM 2108 O O . LYS B 2 58 ? -12.84036 -7.24494 14.31321 1.000 79.74727 58 LYS C O 1
ATOM 2122 N N . SER B 2 60 ? -11.92272 -8.44918 17.22691 1.000 80.00021 60 SER C N 1
ATOM 2123 C CA . SER B 2 60 ? -10.54640 -8.45588 17.71022 1.000 86.89860 60 SER C CA 1
ATOM 2124 C C . SER B 2 60 ? -9.63503 -7.55837 16.88263 1.000 88.59018 60 SER C C 1
ATOM 2125 O O . SER B 2 60 ? -8.53992 -7.21687 17.34230 1.000 83.77927 60 SER C O 1
ATOM 2128 N N . ASP B 2 61 ? -10.06109 -7.16636 15.68260 1.000 76.76887 61 ASP C N 1
ATOM 2129 C CA . ASP B 2 61 ? -9.26385 -6.31031 14.81391 1.000 75.70396 61 ASP C CA 1
ATOM 2130 C C . ASP B 2 61 ? -9.35310 -4.83454 15.18181 1.000 78.62764 61 ASP C C 1
ATOM 2131 O O . ASP B 2 61 ? -8.64854 -4.02063 14.57470 1.000 72.28408 61 ASP C O 1
ATOM 2136 N N . ILE B 2 62 ? -10.19660 -4.46808 16.14649 1.000 83.53648 62 ILE C N 1
ATOM 2137 C CA . ILE B 2 62 ? -10.31299 -3.08153 16.58569 1.000 69.69022 62 ILE C CA 1
ATOM 2138 C C . ILE B 2 62 ? -10.14902 -3.01889 18.09860 1.000 71.01689 62 ILE C C 1
ATOM 2139 O O . ILE B 2 62 ? -10.51010 -2.02094 18.73229 1.000 71.58484 62 ILE C O 1
ATOM 2144 N N . GLU B 2 63 ? -9.59954 -4.08252 18.68791 1.000 74.05971 63 GLU C N 1
ATOM 2145 C CA . GLU B 2 63 ? -9.44996 -4.13210 20.13822 1.000 75.25784 63 GLU C CA 1
ATOM 2146 C C . GLU B 2 63 ? -8.25245 -3.31175 20.60353 1.000 70.99231 63 GLU C C 1
ATOM 2147 O O . GLU B 2 63 ? -8.38070 -2.46326 21.49195 1.000 71.02408 63 GLU C O 1
ATOM 2153 N N . GLY B 2 64 ? -7.08271 -3.55037 20.01554 1.000 78.44894 64 GLY C N 1
ATOM 2154 C CA . GLY B 2 64 ? -5.88579 -2.83678 20.41656 1.000 77.09330 64 GLY C CA 1
ATOM 2155 C C . GLY B 2 64 ? -5.17847 -3.42092 21.61638 1.000 77.90244 64 GLY C C 1
ATOM 2156 O O . GLY B 2 64 ? -4.60462 -2.67369 22.41494 1.000 77.16981 64 GLY C O 1
ATOM 2157 N N . GLU B 2 65 ? -5.18543 -4.74592 21.75681 1.000 84.47914 65 GLU C N 1
ATOM 2158 C CA . GLU B 2 65 ? -4.64079 -5.42177 22.93010 1.000 85.07139 65 GLU C CA 1
ATOM 2159 C C . GLU B 2 65 ? -3.12196 -5.32936 23.03813 1.000 82.94550 65 GLU C C 1
ATOM 2160 O O . GLU B 2 65 ? -2.56117 -5.85662 24.00614 1.000 90.48357 65 GLU C O 1
ATOM 2166 N N . ASP B 2 66 ? -2.44268 -4.68751 22.09087 1.000 81.18938 66 ASP C N 1
ATOM 2167 C CA . ASP B 2 66 ? -0.98869 -4.56747 22.13588 1.000 85.66424 66 ASP C CA 1
ATOM 2168 C C . ASP B 2 66 ? -0.61301 -3.49125 23.14869 1.000 85.30575 66 ASP C C 1
ATOM 2169 O O . ASP B 2 66 ? -0.84254 -2.29998 22.91456 1.000 76.54605 66 ASP C O 1
ATOM 2174 N N . SER B 2 67 ? -0.03413 -3.90919 24.27809 1.000 85.56418 67 SER C N 1
ATOM 2175 C CA . SER B 2 67 ? 0.40145 -2.95550 25.29210 1.000 77.84693 67 SER C CA 1
ATOM 2176 C C . SER B 2 67 ? 1.61857 -2.15576 24.84860 1.000 82.76178 67 SER C C 1
ATOM 2177 O O . SER B 2 67 ? 1.86285 -1.07132 25.38835 1.000 73.71705 67 SER C O 1
ATOM 2180 N N . SER B 2 68 ? 2.38419 -2.66240 23.88456 1.000 87.07732 68 SER C N 1
ATOM 2181 C CA . SER B 2 68 ? 3.55946 -1.95941 23.38878 1.000 85.14345 68 SER C CA 1
ATOM 2182 C C . SER B 2 68 ? 3.21853 -0.87081 22.38037 1.000 82.75781 68 SER C C 1
ATOM 2183 O O . SER B 2 68 ? 4.12475 -0.15872 21.93452 1.000 92.72438 68 SER C O 1
ATOM 2186 N N . GLN B 2 69 ? 1.94516 -0.72366 22.01062 1.000 72.76447 69 GLN C N 1
ATOM 2187 C CA . GLN B 2 69 ? 1.53069 0.30919 21.07300 1.000 78.37809 69 GLN C CA 1
ATOM 2188 C C . GLN B 2 69 ? 0.33125 1.12362 21.53348 1.000 76.38923 69 GLN C C 1
ATOM 2189 O O . GLN B 2 69 ? 0.07916 2.18642 20.95501 1.000 81.51841 69 GLN C O 1
ATOM 2195 N N . PHE B 2 70 ? -0.41090 0.67286 22.54234 1.000 70.74606 70 PHE C N 1
ATOM 2196 C CA . PHE B 2 70 ? -1.57472 1.41355 23.02223 1.000 69.58001 70 PHE C CA 1
ATOM 2197 C C . PHE B 2 70 ? -1.72502 1.13422 24.51101 1.000 66.37666 70 PHE C C 1
ATOM 2198 O O . PHE B 2 70 ? -2.06695 0.01458 24.90346 1.000 66.17266 70 PHE C O 1
ATOM 2206 N N . LYS B 2 71 ? -1.47098 2.15055 25.33172 1.000 63.07182 71 LYS C N 1
ATOM 2207 C CA . LYS B 2 71 ? -1.54741 2.01990 26.77910 1.000 63.91467 71 LYS C CA 1
ATOM 2208 C C . LYS B 2 71 ? -1.80296 3.39660 27.37339 1.000 63.26653 71 LYS C C 1
ATOM 2209 O O . LYS B 2 71 ? -1.27415 4.39504 26.87969 1.000 67.59843 71 LYS C O 1
ATOM 2215 N N . GLY B 2 72 ? -2.62264 3.44305 28.42458 1.000 62.87948 72 GLY C N 1
ATOM 2216 C CA . GLY B 2 72 ? -2.90352 4.66958 29.13294 1.000 62.91665 72 GLY C CA 1
ATOM 2217 C C . GLY B 2 72 ? -4.38991 4.86144 29.32258 1.000 64.85993 72 GLY C C 1
ATOM 2218 O O . GLY B 2 72 ? -5.18549 3.92953 29.16177 1.000 61.93415 72 GLY C O 1
ATOM 2219 N N . ASP B 2 73 ? -4.76506 6.09323 29.67191 1.000 68.08866 73 ASP C N 1
ATOM 2220 C CA . ASP B 2 73 ? -6.17032 6.40030 29.91072 1.000 66.04069 73 ASP C CA 1
ATOM 2221 C C . ASP B 2 73 ? -6.97133 6.41066 28.61672 1.000 57.74704 73 ASP C C 1
ATOM 2222 O O . ASP B 2 73 ? -8.17365 6.12531 28.63363 1.000 72.66068 73 ASP C O 1
ATOM 2227 N N . ARG B 2 74 ? -6.33195 6.73799 27.49183 1.000 57.28618 74 ARG C N 1
ATOM 2228 C CA . ARG B 2 74 ? -7.03907 6.71085 26.21651 1.000 55.52220 74 ARG C CA 1
ATOM 2229 C C . ARG B 2 74 ? -7.42051 5.28767 25.83578 1.000 54.98517 74 ARG C C 1
ATOM 2230 O O . ARG B 2 74 ? -8.50555 5.05414 25.29114 1.000 63.10969 74 ARG C O 1
ATOM 2238 N N . LYS B 2 75 ? -6.53967 4.32408 26.11336 1.000 58.71312 75 LYS C N 1
ATOM 2239 C CA . LYS B 2 75 ? -6.89257 2.92404 25.91088 1.000 62.16533 75 LYS C CA 1
ATOM 2240 C C . LYS B 2 75 ? -8.00330 2.50023 26.86269 1.000 54.50331 75 LYS C C 1
ATOM 2241 O O . LYS B 2 75 ? -8.88514 1.72039 26.48666 1.000 67.56583 75 LYS C O 1
ATOM 2247 N N . THR B 2 76 ? -7.97779 3.00356 28.09855 1.000 59.82076 76 THR C N 1
ATOM 2248 C CA . THR B 2 76 ? -9.00639 2.63817 29.06614 1.000 61.49819 76 THR C CA 1
ATOM 2249 C C . THR B 2 76 ? -10.37764 3.11389 28.60500 1.000 58.39599 76 THR C C 1
ATOM 2250 O O . THR B 2 76 ? -11.34926 2.35025 28.61929 1.000 62.34015 76 THR C O 1
ATOM 2254 N N . LYS B 2 77 ? -10.47283 4.37610 28.17904 1.000 53.60069 77 LYS C N 1
ATOM 2255 C CA . LYS B 2 77 ? -11.73387 4.87727 27.64297 1.000 61.22490 77 LYS C CA 1
ATOM 2256 C C . LYS B 2 77 ? -12.13439 4.14022 26.37291 1.000 65.35460 77 LYS C C 1
ATOM 2257 O O . LYS B 2 77 ? -13.32902 3.96982 26.10473 1.000 67.70734 77 LYS C O 1
ATOM 2263 N N . TYR B 2 78 ? -11.15650 3.69572 25.58173 1.000 59.60173 78 TYR C N 1
ATOM 2264 C CA . TYR B 2 78 ? -11.46741 2.99000 24.34416 1.000 58.20296 78 TYR C CA 1
ATOM 2265 C C . TYR B 2 78 ? -11.83289 1.53490 24.60712 1.000 62.52438 78 TYR C C 1
ATOM 2266 O O . TYR B 2 78 ? -12.70567 0.98024 23.92968 1.000 61.85517 78 TYR C O 1
ATOM 2275 N N . ALA B 2 79 ? -11.17814 0.90183 25.58388 1.000 56.79334 79 ALA C N 1
ATOM 2276 C CA . ALA B 2 79 ? -11.50318 -0.48277 25.90699 1.000 62.42493 79 ALA C CA 1
ATOM 2277 C C . ALA B 2 79 ? -12.90000 -0.60622 26.49869 1.000 64.98604 79 ALA C C 1
ATOM 2278 O O . ALA B 2 79 ? -13.54819 -1.64704 26.34229 1.000 71.11685 79 ALA C O 1
ATOM 2280 N N . GLU B 2 80 ? -13.37696 0.43701 27.17954 1.000 62.66573 80 GLU C N 1
ATOM 2281 C CA . GLU B 2 80 ? -14.73028 0.41217 27.72307 1.000 59.70191 80 GLU C CA 1
ATOM 2282 C C . GLU B 2 80 ? -15.76542 0.39423 26.60595 1.000 64.34099 80 GLU C C 1
ATOM 2283 O O . GLU B 2 80 ? -16.69931 -0.41633 26.62219 1.000 66.58162 80 GLU C O 1
ATOM 2289 N N . GLN B 2 81 ? -15.61475 1.28476 25.62270 1.000 59.33178 81 GLN C N 1
ATOM 2290 C CA . GLN B 2 81 ? -16.56204 1.32181 24.51466 1.000 68.16908 81 GLN C CA 1
ATOM 2291 C C . GLN B 2 81 ? -16.44140 0.08418 23.63675 1.000 54.41305 81 GLN C C 1
ATOM 2292 O O . GLN B 2 81 ? -17.43566 -0.35701 23.04911 1.000 60.26251 81 GLN C O 1
ATOM 2298 N N . TYR B 2 82 ? -15.23943 -0.48691 23.53374 1.000 53.63821 82 TYR C N 1
ATOM 2299 C CA . TYR B 2 82 ? -15.08257 -1.73378 22.79386 1.000 57.03013 82 TYR C CA 1
ATOM 2300 C C . TYR B 2 82 ? -15.83238 -2.87072 23.47486 1.000 65.09934 82 TYR C C 1
ATOM 2301 O O . TYR B 2 82 ? -16.46394 -3.69749 22.80566 1.000 60.52446 82 TYR C O 1
ATOM 2310 N N . THR B 2 83 ? -15.77558 -2.92736 24.80778 1.000 60.66083 83 THR C N 1
ATOM 2311 C CA . THR B 2 83 ? -16.47880 -3.98103 25.53139 1.000 58.23303 83 THR C CA 1
ATOM 2312 C C . THR B 2 83 ? -17.98726 -3.85807 25.35217 1.000 55.79692 83 THR C C 1
ATOM 2313 O O . THR B 2 83 ? -18.68354 -4.86539 25.17908 1.000 56.31368 83 THR C O 1
ATOM 2317 N N . SER B 2 84 ? -18.51048 -2.62912 25.37967 1.000 55.45799 84 SER C N 1
ATOM 2318 C CA . SER B 2 84 ? -19.93531 -2.43204 25.13386 1.000 52.64115 84 SER C CA 1
ATOM 2319 C C . SER B 2 84 ? -20.31329 -2.79294 23.70333 1.000 60.97384 84 SER C C 1
ATOM 2320 O O . SER B 2 84 ? -21.42185 -3.28484 23.46227 1.000 55.95120 84 SER C O 1
ATOM 2323 N N . THR B 2 85 ? -19.41526 -2.55542 22.74501 1.000 59.73561 85 THR C N 1
ATOM 2324 C CA . THR B 2 85 ? -19.69954 -2.92510 21.36226 1.000 58.15464 85 THR C CA 1
ATOM 2325 C C . THR B 2 85 ? -19.67069 -4.43863 21.18688 1.000 54.33616 85 THR C C 1
ATOM 2326 O O . THR B 2 85 ? -20.56136 -5.01852 20.55367 1.000 55.82794 85 THR C O 1
ATOM 2330 N N . LYS B 2 86 ? -18.65575 -5.09741 21.75200 1.000 50.69281 86 LYS C N 1
ATOM 2331 C CA . LYS B 2 86 ? -18.55302 -6.54711 21.62248 1.000 50.54172 86 LYS C CA 1
ATOM 2332 C C . LYS B 2 86 ? -19.66773 -7.25120 22.38729 1.000 54.37627 86 LYS C C 1
ATOM 2333 O O . LYS B 2 86 ? -20.18455 -8.27987 21.93529 1.000 51.16206 86 LYS C O 1
ATOM 2339 N N . SER B 2 87 ? -20.05411 -6.71255 23.54661 1.000 59.75453 87 SER C N 1
ATOM 2340 C CA . SER B 2 87 ? -21.14692 -7.31152 24.30509 1.000 51.52270 87 SER C CA 1
ATOM 2341 C C . SER B 2 87 ? -22.48074 -7.14707 23.58929 1.000 48.47481 87 SER C C 1
ATOM 2342 O O . SER B 2 87 ? -23.35012 -8.02032 23.69141 1.000 49.49597 87 SER C O 1
ATOM 2345 N N . ALA B 2 88 ? -22.66115 -6.04295 22.86228 1.000 47.90519 88 ALA C N 1
ATOM 2346 C CA . ALA B 2 88 ? -23.90652 -5.84230 22.13093 1.000 48.52488 88 ALA C CA 1
ATOM 2347 C C . ALA B 2 88 ? -23.98148 -6.75254 20.91233 1.000 45.68716 88 ALA C C 1
ATOM 2348 O O . ALA B 2 88 ? -25.05884 -7.25421 20.57077 1.000 47.21114 88 ALA C O 1
ATOM 2350 N N . ALA B 2 89 ? -22.84694 -6.98095 20.24665 1.000 47.80581 89 ALA C N 1
ATOM 2351 C CA . ALA B 2 89 ? -22.83868 -7.86636 19.08710 1.000 46.71288 89 ALA C CA 1
ATOM 2352 C C . ALA B 2 89 ? -23.09963 -9.31071 19.49446 1.000 47.29614 89 ALA C C 1
ATOM 2353 O O . ALA B 2 89 ? -23.79678 -10.04559 18.78516 1.000 45.36886 89 ALA C O 1
ATOM 2355 N N . THR B 2 90 ? -22.55031 -9.73495 20.63448 1.000 43.20433 90 THR C N 1
ATOM 2356 C CA . THR B 2 90 ? -22.82120 -11.08090 21.12813 1.000 41.77194 90 THR C CA 1
ATOM 2357 C C . THR B 2 90 ? -24.27960 -11.23058 21.54205 1.000 46.89200 90 THR C C 1
ATOM 2358 O O . THR B 2 90 ? -24.90030 -12.27090 21.29106 1.000 48.21703 90 THR C O 1
ATOM 2362 N N . THR B 2 91 ? -24.84570 -10.19747 22.16880 1.000 44.15307 91 THR C N 1
ATOM 2363 C CA . THR B 2 91 ? -26.24992 -10.25203 22.55912 1.000 44.86765 91 THR C CA 1
ATOM 2364 C C . THR B 2 91 ? -27.15806 -10.34241 21.33774 1.000 54.73682 91 THR C C 1
ATOM 2365 O O . THR B 2 91 ? -28.12053 -11.11938 21.32681 1.000 53.29259 91 THR C O 1
ATOM 2369 N N . ASN B 2 92 ? -26.85667 -9.57162 20.28907 1.000 50.44486 92 ASN C N 1
ATOM 2370 C CA . ASN B 2 92 ? -27.69332 -9.60171 19.09356 1.000 44.46162 92 ASN C CA 1
ATOM 2371 C C . ASN B 2 92 ? -27.58329 -10.92953 18.35424 1.000 46.49447 92 ASN C C 1
ATOM 2372 O O . ASN B 2 92 ? -28.55838 -11.37199 17.73677 1.000 50.22349 92 ASN C O 1
ATOM 2377 N N . LYS B 2 93 ? -26.41690 -11.57711 18.39547 1.000 50.61355 93 LYS C N 1
ATOM 2378 C CA . LYS B 2 93 ? -26.30765 -12.90495 17.80041 1.000 48.43027 93 LYS C CA 1
ATOM 2379 C C . LYS B 2 93 ? -27.11325 -13.92667 18.59282 1.000 50.85898 93 LYS C C 1
ATOM 2380 O O . LYS B 2 93 ? -27.78389 -14.78582 18.00737 1.000 47.61933 93 LYS C O 1
ATOM 2386 N N . THR B 2 94 ? -27.06026 -13.84499 19.92590 1.000 47.73382 94 THR C N 1
ATOM 2387 C CA . THR B 2 94 ? -27.87095 -14.72442 20.76294 1.000 52.34055 94 THR C CA 1
ATOM 2388 C C . THR B 2 94 ? -29.35451 -14.53660 20.47601 1.000 46.80644 94 THR C C 1
ATOM 2389 O O . THR B 2 94 ? -30.13127 -15.49934 20.51180 1.000 42.06923 94 THR C O 1
ATOM 2393 N N . SER B 2 95 ? -29.76552 -13.30027 20.18526 1.000 49.28215 95 SER C N 1
ATOM 2394 C CA . SER B 2 95 ? -31.15764 -13.05237 19.83092 1.000 50.26495 95 SER C CA 1
ATOM 2395 C C . SER B 2 95 ? -31.52349 -13.75944 18.53307 1.000 55.97540 95 SER C C 1
ATOM 2396 O O . SER B 2 95 ? -32.61946 -14.31883 18.40843 1.000 51.69132 95 SER C O 1
ATOM 2399 N N . HIS B 2 96 ? -30.61249 -13.75453 17.55751 1.000 45.88424 96 HIS C N 1
ATOM 2400 C CA . HIS B 2 96 ? -30.87234 -14.45695 16.30600 1.000 39.62517 96 HIS C CA 1
ATOM 2401 C C . HIS B 2 96 ? -30.92384 -15.96563 16.51766 1.000 46.39232 96 HIS C C 1
ATOM 2402 O O . HIS B 2 96 ? -31.73820 -16.65576 15.89352 1.000 39.76851 96 HIS C O 1
ATOM 2409 N N . ASP B 2 97 ? -30.06579 -16.49636 17.39450 1.000 46.34555 97 ASP C N 1
ATOM 2410 C CA . ASP B 2 97 ? -30.09654 -17.92802 17.68214 1.000 44.96834 97 ASP C CA 1
ATOM 2411 C C . ASP B 2 97 ? -31.38893 -18.32377 18.38510 1.000 52.13772 97 ASP C C 1
ATOM 2412 O O . ASP B 2 97 ? -31.90951 -19.42399 18.16491 1.000 48.76074 97 ASP C O 1
ATOM 2417 N N . THR B 2 98 ? -31.91848 -17.44315 19.23767 1.000 43.70008 98 THR C N 1
ATOM 2418 C CA . THR B 2 98 ? -33.18527 -17.73151 19.90045 1.000 47.43130 98 THR C CA 1
ATOM 2419 C C . THR B 2 98 ? -34.33461 -17.74224 18.90077 1.000 45.13101 98 THR C C 1
ATOM 2420 O O . THR B 2 98 ? -35.21145 -18.61211 18.96243 1.000 43.20219 98 THR C O 1
ATOM 2424 N N . ASN B 2 99 ? -34.34152 -16.79031 17.96482 1.000 43.97224 99 ASN C N 1
ATOM 2425 C CA . ASN B 2 99 ? -35.37884 -16.77550 16.94018 1.000 41.91877 99 ASN C CA 1
ATOM 2426 C C . ASN B 2 99 ? -35.25915 -17.97193 16.00488 1.000 39.06453 99 ASN C C 1
ATOM 2427 O O . ASN B 2 99 ? -36.27705 -18.48470 15.52633 1.000 45.56417 99 ASN C O 1
ATOM 2432 N N . LEU B 2 100 ? -34.03368 -18.43217 15.73809 1.000 36.67597 100 LEU C N 1
ATOM 2433 C CA . LEU B 2 100 ? -33.85338 -19.61677 14.90405 1.000 43.61669 100 LEU C CA 1
ATOM 2434 C C . LEU B 2 100 ? -34.41797 -20.85957 15.58190 1.000 46.13473 100 LEU C C 1
ATOM 2435 O O . LEU B 2 100 ? -34.97817 -21.73855 14.91553 1.000 42.71609 100 LEU C O 1
ATOM 2440 N N . THR B 2 101 ? -34.27631 -20.95135 16.90608 1.000 50.79180 101 THR C N 1
ATOM 2441 C CA . THR B 2 101 ? -34.86131 -22.06965 17.63792 1.000 40.50986 101 THR C CA 1
ATOM 2442 C C . THR B 2 101 ? -36.38254 -22.00167 17.61704 1.000 44.96713 101 THR C C 1
ATOM 2443 O O . THR B 2 101 ? -37.05565 -23.03344 17.50233 1.000 46.03514 101 THR C O 1
ATOM 2447 N N . SER B 2 102 ? -36.94082 -20.79310 17.71981 1.000 41.98240 102 SER C N 1
ATOM 2448 C CA . SER B 2 102 ? -38.39089 -20.64298 17.67739 1.000 43.45006 102 SER C CA 1
ATOM 2449 C C . SER B 2 102 ? -38.94566 -21.02963 16.31302 1.000 37.58793 102 SER C C 1
ATOM 2450 O O . SER B 2 102 ? -40.04378 -21.59002 16.22025 1.000 43.58290 102 SER C O 1
ATOM 2453 N N . ILE B 2 103 ? -38.20066 -20.74228 15.24401 1.000 39.35613 103 ILE C N 1
ATOM 2454 C CA . ILE B 2 103 ? -38.64152 -21.13296 13.90976 1.000 31.22082 103 ILE C CA 1
ATOM 2455 C C . ILE B 2 103 ? -38.60920 -22.64834 13.76149 1.000 43.92723 103 ILE C C 1
ATOM 2456 O O . ILE B 2 103 ? -39.53951 -23.25130 13.21361 1.000 45.38141 103 ILE C O 1
ATOM 2461 N N . THR B 2 104 ? -37.54785 -23.28954 14.25680 1.000 36.53982 104 THR C N 1
ATOM 2462 C CA . THR B 2 104 ? -37.45699 -24.74371 14.16867 1.000 39.37165 104 THR C CA 1
ATOM 2463 C C . THR B 2 104 ? -38.57880 -25.41722 14.95193 1.000 43.50565 104 THR C C 1
ATOM 2464 O O . THR B 2 104 ? -39.17590 -26.39285 14.48087 1.000 47.44212 104 THR C O 1
ATOM 2468 N N . ASN B 2 105 ? -38.88742 -24.90501 16.14664 1.000 42.91205 105 ASN C N 1
ATOM 2469 C CA . ASN B 2 105 ? -39.98409 -25.46783 16.92805 1.000 44.63871 105 ASN C CA 1
ATOM 2470 C C . ASN B 2 105 ? -41.32957 -25.24028 16.25297 1.000 38.93085 105 ASN C C 1
ATOM 2471 O O . ASN B 2 105 ? -42.22846 -26.08122 16.36669 1.000 39.47407 105 ASN C O 1
ATOM 2476 N N . LYS B 2 106 ? -41.48860 -24.11576 15.55264 1.000 36.81623 106 LYS C N 1
ATOM 2477 C CA . LYS B 2 106 ? -42.73366 -23.86526 14.83550 1.000 40.13807 106 LYS C CA 1
ATOM 2478 C C . LYS B 2 106 ? -42.87945 -24.80606 13.64574 1.000 38.08864 106 LYS C C 1
ATOM 2479 O O . LYS B 2 106 ? -43.99158 -25.24024 13.32338 1.000 39.17372 106 LYS C O 1
ATOM 2485 N N . ILE B 2 107 ? -41.76640 -25.13610 12.98503 1.000 38.10621 107 ILE C N 1
ATOM 2486 C CA . ILE B 2 107 ? -41.81220 -26.08004 11.87105 1.000 42.30727 107 ILE C CA 1
ATOM 2487 C C . ILE B 2 107 ? -42.22000 -27.46167 12.36279 1.000 43.31278 107 ILE C C 1
ATOM 2488 O O . ILE B 2 107 ? -43.01174 -28.16042 11.71787 1.000 39.39049 107 ILE C O 1
ATOM 2493 N N . THR B 2 108 ? -41.68625 -27.87764 13.51252 1.000 39.42457 108 THR C N 1
ATOM 2494 C CA . THR B 2 108 ? -42.03381 -29.18510 14.05717 1.000 38.74307 108 THR C CA 1
ATOM 2495 C C . THR B 2 108 ? -43.50840 -29.24832 14.43609 1.000 43.80677 108 THR C C 1
ATOM 2496 O O . THR B 2 108 ? -44.17431 -30.26479 14.20416 1.000 44.96923 108 THR C O 1
ATOM 2500 N N . GLU B 2 109 ? -44.04120 -28.16421 15.00517 1.000 35.88736 109 GLU C N 1
ATOM 2501 C CA . GLU B 2 109 ? -45.44993 -28.14996 15.38569 1.000 48.45447 109 GLU C CA 1
ATOM 2502 C C . GLU B 2 109 ? -46.35559 -28.16469 14.15952 1.000 49.26369 109 GLU C C 1
ATOM 2503 O O . GLU B 2 109 ? -47.42028 -28.79403 14.17536 1.000 39.38292 109 GLU C O 1
ATOM 2509 N N . LEU B 2 110 ? -45.95236 -27.47777 13.08717 1.000 37.34721 110 LEU C N 1
ATOM 2510 C CA . LEU B 2 110 ? -46.75557 -27.48208 11.86900 1.000 38.40454 110 LEU C CA 1
ATOM 2511 C C . LEU B 2 110 ? -46.70135 -28.83007 11.16308 1.000 42.23364 110 LEU C C 1
ATOM 2512 O O . LEU B 2 110 ? -47.69136 -29.24648 10.55039 1.000 38.47887 110 LEU C O 1
ATOM 2517 N N . GLN B 2 111 ? -45.56107 -29.52099 11.22904 1.000 45.35476 111 GLN C N 1
ATOM 2518 C CA . GLN B 2 111 ? -45.47459 -30.84925 10.63152 1.000 44.89535 111 GLN C CA 1
ATOM 2519 C C . GLN B 2 111 ? -46.35100 -31.84487 11.37896 1.000 41.45963 111 GLN C C 1
ATOM 2520 O O . GLN B 2 111 ? -46.94181 -32.74295 10.76751 1.000 39.90785 111 GLN C O 1
ATOM 2526 N N . THR B 2 112 ? -46.44710 -31.70184 12.70206 1.000 43.79836 112 THR C N 1
ATOM 2527 C CA . THR B 2 112 ? -47.36587 -32.53689 13.46642 1.000 37.87718 112 THR C CA 1
ATOM 2528 C C . THR B 2 112 ? -48.81043 -32.24763 13.08168 1.000 43.52335 112 THR C C 1
ATOM 2529 O O . THR B 2 112 ? -49.63011 -33.16757 12.97484 1.000 49.74696 112 THR C O 1
ATOM 2533 N N . GLN B 2 113 ? -49.13877 -30.97378 12.85498 1.000 38.36422 113 GLN C N 1
ATOM 2534 C CA . GLN B 2 113 ? -50.50236 -30.62705 12.47284 1.000 48.93973 113 GLN C CA 1
ATOM 2535 C C . GLN B 2 113 ? -50.82652 -31.10249 11.06190 1.000 43.13812 113 GLN C C 1
ATOM 2536 O O . GLN B 2 113 ? -51.97651 -31.45753 10.77835 1.000 47.52914 113 GLN C O 1
ATOM 2542 N N . SER B 2 114 ? -49.83465 -31.11179 10.16766 1.000 40.72838 114 SER C N 1
ATOM 2543 C CA . SER B 2 114 ? -50.06688 -31.59640 8.81178 1.000 40.39773 114 SER C CA 1
ATOM 2544 C C . SER B 2 114 ? -50.34904 -33.09362 8.80406 1.000 46.98900 114 SER C C 1
ATOM 2545 O O . SER B 2 114 ? -51.14617 -33.57636 7.99199 1.000 42.32191 114 SER C O 1
ATOM 2548 N N . THR B 2 115 ? -49.70256 -33.84406 9.69863 1.000 46.55108 115 THR C N 1
ATOM 2549 C CA . THR B 2 115 ? -49.95352 -35.27843 9.78021 1.000 39.18399 115 THR C CA 1
ATOM 2550 C C . THR B 2 115 ? -51.33861 -35.56084 10.34760 1.000 40.14565 115 THR C C 1
ATOM 2551 O O . THR B 2 115 ? -52.02781 -36.47987 9.88904 1.000 44.93361 115 THR C O 1
ATOM 2555 N N . SER B 2 116 ? -51.76531 -34.77655 11.34169 1.000 41.71728 116 SER C N 1
ATOM 2556 C CA . SER B 2 116 ? -53.11057 -34.93752 11.88468 1.000 45.07133 116 SER C CA 1
ATOM 2557 C C . SER B 2 116 ? -54.16735 -34.61882 10.83586 1.000 41.39870 116 SER C C 1
ATOM 2558 O O . SER B 2 116 ? -55.20278 -35.29122 10.76051 1.000 35.25705 116 SER C O 1
ATOM 2561 N N . LEU B 2 117 ? -53.92290 -33.59504 10.01526 1.000 34.38234 117 LEU C N 1
ATOM 2562 C CA . LEU B 2 117 ? -54.87061 -33.25352 8.96052 1.000 50.60553 117 LEU C CA 1
ATOM 2563 C C . LEU B 2 117 ? -54.93089 -34.33744 7.89239 1.000 43.31716 117 LEU C C 1
ATOM 2564 O O . LEU B 2 117 ? -55.99257 -34.56335 7.29962 1.000 40.77231 117 LEU C O 1
ATOM 2569 N N . GLN B 2 118 ? -53.81057 -35.01704 7.63464 1.000 37.58607 118 GLN C N 1
ATOM 2570 C CA . GLN B 2 118 ? -53.83072 -36.13486 6.69737 1.000 39.51388 118 GLN C CA 1
ATOM 2571 C C . GLN B 2 118 ? -54.54019 -37.34134 7.30020 1.000 42.56523 118 GLN C C 1
ATOM 2572 O O . GLN B 2 118 ? -55.24067 -38.07456 6.59187 1.000 35.24906 118 GLN C O 1
ATOM 2578 N N . SER B 2 119 ? -54.37661 -37.55979 8.60785 1.000 40.63759 119 SER C N 1
ATOM 2579 C CA . SER B 2 119 ? -55.08894 -38.64935 9.26668 1.000 43.48296 119 SER C CA 1
ATOM 2580 C C . SER B 2 119 ? -56.58847 -38.38559 9.29676 1.000 41.78794 119 SER C C 1
ATOM 2581 O O . SER B 2 119 ? -57.39151 -39.31684 9.15913 1.000 45.26548 119 SER C O 1
ATOM 2584 N N . ALA B 2 120 ? -56.98433 -37.12216 9.47749 1.000 34.17818 120 ALA C N 1
ATOM 2585 C CA . ALA B 2 120 ? -58.40153 -36.78298 9.44011 1.000 39.70681 120 ALA C CA 1
ATOM 2586 C C . ALA B 2 120 ? -58.97418 -36.93612 8.03778 1.000 42.75957 120 ALA C C 1
ATOM 2587 O O . ALA B 2 120 ? -60.14572 -37.29992 7.88507 1.000 39.95439 120 ALA C O 1
ATOM 2589 N N . ALA B 2 121 ? -58.17151 -36.66096 7.00713 1.000 35.05009 121 ALA C N 1
ATOM 2590 C CA . ALA B 2 121 ? -58.64921 -36.82603 5.64007 1.000 37.65446 121 ALA C CA 1
ATOM 2591 C C . ALA B 2 121 ? -58.83240 -38.29810 5.29778 1.000 43.79459 121 ALA C C 1
ATOM 2592 O O . ALA B 2 121 ? -59.80425 -38.66875 4.63017 1.000 40.65732 121 ALA C O 1
ATOM 2594 N N . ASP B 2 122 ? -57.90834 -39.15177 5.74419 1.000 41.60802 122 ASP C N 1
ATOM 2595 C CA . ASP B 2 122 ? -58.04290 -40.58093 5.48596 1.000 41.93220 122 ASP C CA 1
ATOM 2596 C C . ASP B 2 122 ? -59.26703 -41.15556 6.18836 1.000 45.60701 122 ASP C C 1
ATOM 2597 O O . ASP B 2 122 ? -59.95141 -42.02548 5.63787 1.000 48.36910 122 ASP C O 1
ATOM 2602 N N . THR B 2 123 ? -59.56462 -40.67772 7.39959 1.000 42.98634 123 THR C N 1
ATOM 2603 C CA . THR B 2 123 ? -60.75513 -41.14684 8.10062 1.000 41.81958 123 THR C CA 1
ATOM 2604 C C . THR B 2 123 ? -62.02251 -40.68921 7.39148 1.000 41.98591 123 THR C C 1
ATOM 2605 O O . THR B 2 123 ? -62.96127 -41.47623 7.21704 1.000 42.80636 123 THR C O 1
ATOM 2609 N N . ALA B 2 124 ? -62.05927 -39.42477 6.95977 1.000 43.52637 124 ALA C N 1
ATOM 2610 C CA . ALA B 2 124 ? -63.23734 -38.91142 6.27119 1.000 36.69515 124 ALA C CA 1
ATOM 2611 C C . ALA B 2 124 ? -63.45462 -39.60153 4.93107 1.000 43.80767 124 ALA C C 1
ATOM 2612 O O . ALA B 2 124 ? -64.60308 -39.80028 4.52125 1.000 43.97503 124 ALA C O 1
ATOM 2614 N N . TYR B 2 125 ? -62.37593 -39.96978 4.23583 1.000 43.58516 125 TYR C N 1
ATOM 2615 C CA . TYR B 2 125 ? -62.52783 -40.62777 2.94355 1.000 42.04491 125 TYR C CA 1
ATOM 2616 C C . TYR B 2 125 ? -63.03579 -42.05432 3.10924 1.000 50.59717 125 TYR C C 1
ATOM 2617 O O . TYR B 2 125 ? -63.84995 -42.52423 2.30642 1.000 52.98037 125 TYR C O 1
ATOM 2626 N N . SER B 2 126 ? -62.56766 -42.75764 4.14477 1.000 41.83272 126 SER C N 1
ATOM 2627 C CA . SER B 2 126 ? -63.05258 -44.10993 4.40490 1.000 47.80321 126 SER C CA 1
ATOM 2628 C C . SER B 2 126 ? -64.50189 -44.09635 4.86968 1.000 54.94070 126 SER C C 1
ATOM 2629 O O . SER B 2 126 ? -65.28553 -44.98188 4.50633 1.000 52.45548 126 SER C O 1
ATOM 2632 N N . ASN B 2 127 ? -64.87113 -43.10982 5.68993 1.000 49.13672 127 ASN C N 1
ATOM 2633 C CA . ASN B 2 127 ? -66.26366 -42.98038 6.10335 1.000 45.34775 127 ASN C CA 1
ATOM 2634 C C . ASN B 2 127 ? -67.15605 -42.65197 4.91601 1.000 48.09492 127 ASN C C 1
ATOM 2635 O O . ASN B 2 127 ? -68.29691 -43.12259 4.83595 1.000 53.33129 127 ASN C O 1
ATOM 2648 N N . LEU B 2 129 ? -66.64779 -43.57866 1.80604 1.000 51.30788 129 LEU C N 1
ATOM 2649 C CA . LEU B 2 129 ? -66.79608 -44.79049 1.00532 1.000 45.53628 129 LEU C CA 1
ATOM 2650 C C . LEU B 2 129 ? -67.81517 -45.73841 1.62382 1.000 44.40163 129 LEU C C 1
ATOM 2651 O O . LEU B 2 129 ? -68.59168 -46.38231 0.90823 1.000 49.26753 129 LEU C O 1
ATOM 2656 N N . SER B 2 130 ? -67.82293 -45.84052 2.95416 1.000 49.99285 130 SER C N 1
ATOM 2657 C CA . SER B 2 130 ? -68.79008 -46.69698 3.63344 1.000 52.29271 130 SER C CA 1
ATOM 2658 C C . SER B 2 130 ? -70.20165 -46.13835 3.50329 1.000 49.31408 130 SER C C 1
ATOM 2659 O O . SER B 2 130 ? -71.14873 -46.87615 3.20259 1.000 44.74782 130 SER C O 1
ATOM 2662 N N . TYR B 2 131 ? -70.35924 -44.83023 3.72604 1.000 48.71739 131 TYR C N 1
ATOM 2663 C CA . TYR B 2 131 ? -71.67183 -44.20683 3.58816 1.000 44.64182 131 TYR C CA 1
ATOM 2664 C C . TYR B 2 131 ? -72.16586 -44.26991 2.14724 1.000 49.38832 131 TYR C C 1
ATOM 2665 O O . TYR B 2 131 ? -73.36303 -44.45982 1.90083 1.000 51.27893 131 TYR C O 1
ATOM 2674 N N . GLN B 2 132 ? -71.25898 -44.11249 1.17966 1.000 51.17721 132 GLN C N 1
ATOM 2675 C CA . GLN B 2 132 ? -71.66492 -44.16374 -0.22178 1.000 46.05509 132 GLN C CA 1
ATOM 2676 C C . GLN B 2 132 ? -72.09885 -45.56928 -0.61736 1.000 53.15528 132 GLN C C 1
ATOM 2677 O O . GLN B 2 132 ? -73.02683 -45.73790 -1.41744 1.000 56.94800 132 GLN C O 1
ATOM 2683 N N . ALA B 2 133 ? -71.43948 -46.59101 -0.06790 1.000 52.88038 133 ALA C N 1
ATOM 2684 C CA . ALA B 2 133 ? -71.83656 -47.96321 -0.36167 1.000 46.01831 133 ALA C CA 1
ATOM 2685 C C . ALA B 2 133 ? -73.18747 -48.28858 0.26088 1.000 50.46770 133 ALA C C 1
ATOM 2686 O O . ALA B 2 133 ? -74.01155 -48.97591 -0.35383 1.000 59.12912 133 ALA C O 1
ATOM 2688 N N . SER B 2 134 ? -73.43278 -47.80270 1.48035 1.000 53.61546 134 SER C N 1
ATOM 2689 C CA . SER B 2 134 ? -74.72437 -48.02895 2.11817 1.000 54.31156 134 SER C CA 1
ATOM 2690 C C . SER B 2 134 ? -75.83197 -47.25317 1.41627 1.000 52.49745 134 SER C C 1
ATOM 2691 O O . SER B 2 134 ? -76.97285 -47.72424 1.34660 1.000 61.74109 134 SER C O 1
ATOM 2694 N N . ALA B 2 135 ? -75.51576 -46.07201 0.88188 1.000 50.85885 135 ALA C N 1
ATOM 2695 C CA . ALA B 2 135 ? -76.52391 -45.29147 0.17460 1.000 56.63712 135 ALA C CA 1
ATOM 2696 C C . ALA B 2 135 ? -76.82593 -45.87885 -1.19904 1.000 62.15439 135 ALA C C 1
ATOM 2697 O O . ALA B 2 135 ? -77.95907 -45.77071 -1.68211 1.000 71.73227 135 ALA C O 1
ATOM 2699 N N . ASN B 2 136 ? -75.83454 -46.50633 -1.83998 1.000 59.75669 136 ASN C N 1
ATOM 2700 C CA . ASN B 2 136 ? -76.07434 -47.13529 -3.13796 1.000 61.06740 136 ASN C CA 1
ATOM 2701 C C . ASN B 2 136 ? -76.88425 -48.41673 -2.99230 1.000 66.22857 136 ASN C C 1
ATOM 2702 O O . ASN B 2 136 ? -77.77245 -48.69822 -3.80663 1.000 71.00747 136 ASN C O 1
ATOM 2707 N N . ALA B 2 137 ? -76.58850 -49.21078 -1.96440 1.000 65.20520 137 ALA C N 1
ATOM 2708 C CA . ALA B 2 137 ? -77.30724 -50.46681 -1.78633 1.000 57.86647 137 ALA C CA 1
ATOM 2709 C C . ALA B 2 137 ? -78.73628 -50.23911 -1.30593 1.000 78.52757 137 ALA C C 1
ATOM 2710 O O . ALA B 2 137 ? -79.60550 -51.09000 -1.52676 1.000 72.75976 137 ALA C O 1
ATOM 2712 N N . ALA B 2 138 ? -79.00909 -49.09378 -0.67777 1.000 78.86878 138 ALA C N 1
ATOM 2713 C CA . ALA B 2 138 ? -80.35162 -48.80600 -0.18850 1.000 75.09532 138 ALA C CA 1
ATOM 2714 C C . ALA B 2 138 ? -81.33574 -48.55468 -1.32193 1.000 87.34765 138 ALA C C 1
ATOM 2715 O O . ALA B 2 138 ? -82.53410 -48.39880 -1.06177 1.000 96.74761 138 ALA C O 1
ATOM 2717 N N . ASN B 2 139 ? -80.86161 -48.51633 -2.56471 1.000 95.32322 139 ASN C N 1
ATOM 2718 C CA . ASN B 2 139 ? -81.73033 -48.39042 -3.73201 1.000 111.45005 139 ASN C CA 1
ATOM 2719 C C . ASN B 2 139 ? -81.28294 -49.33660 -4.83762 1.000 103.33531 139 ASN C C 1
ATOM 2720 O O . ASN B 2 139 ? -80.34119 -50.11138 -4.67347 1.000 99.46255 139 ASN C O 1
ATOM 2725 N N . GLY C 3 5 ? 52.78899 45.36300 45.91413 1.000 83.87259 5 GLY D N 1
ATOM 2726 C CA . GLY C 3 5 ? 53.53261 44.47726 45.03792 1.000 77.30478 5 GLY D CA 1
ATOM 2727 C C . GLY C 3 5 ? 52.64134 43.52456 44.26654 1.000 81.08426 5 GLY D C 1
ATOM 2728 O O . GLY C 3 5 ? 51.46044 43.37469 44.58001 1.000 74.12543 5 GLY D O 1
ATOM 2729 N N . THR C 3 6 ? 53.20923 42.87681 43.25216 1.000 74.47415 6 THR D N 1
ATOM 2730 C CA . THR C 3 6 ? 52.48432 41.93393 42.40915 1.000 72.29061 6 THR D CA 1
ATOM 2731 C C . THR C 3 6 ? 53.20349 40.59320 42.43543 1.000 64.44170 6 THR D C 1
ATOM 2732 O O . THR C 3 6 ? 54.37229 40.50467 42.04440 1.000 69.91177 6 THR D O 1
ATOM 2736 N N . ASP C 3 7 ? 52.50738 39.55657 42.89751 1.000 65.82458 7 ASP D N 1
ATOM 2737 C CA . ASP C 3 7 ? 53.03855 38.19530 42.93096 1.000 55.87758 7 ASP D CA 1
ATOM 2738 C C . ASP C 3 7 ? 52.51698 37.46999 41.69514 1.000 48.17019 7 ASP D C 1
ATOM 2739 O O . ASP C 3 7 ? 51.36063 37.04220 41.65453 1.000 57.53734 7 ASP D O 1
ATOM 2744 N N . TYR C 3 8 ? 53.37819 37.33091 40.68364 1.000 52.27987 8 TYR D N 1
ATOM 2745 C CA . TYR C 3 8 ? 52.94561 36.72822 39.42692 1.000 55.67935 8 TYR D CA 1
ATOM 2746 C C . TYR C 3 8 ? 52.64897 35.24128 39.58162 1.000 52.77310 8 TYR D C 1
ATOM 2747 O O . TYR C 3 8 ? 51.75036 34.72077 38.91106 1.000 52.88761 8 TYR D O 1
ATOM 2756 N N . SER C 3 9 ? 53.38188 34.54376 40.45276 1.000 54.50617 9 SER D N 1
ATOM 2757 C CA . SER C 3 9 ? 53.15240 33.11268 40.62978 1.000 54.76901 9 SER D CA 1
ATOM 2758 C C . SER C 3 9 ? 51.77382 32.84191 41.21930 1.000 54.44310 9 SER D C 1
ATOM 2759 O O . SER C 3 9 ? 51.04848 31.95969 40.74488 1.000 51.61853 9 SER D O 1
ATOM 2762 N N . ALA C 3 10 ? 51.39453 33.59056 42.25766 1.000 59.99255 10 ALA D N 1
ATOM 2763 C CA . ALA C 3 10 ? 50.07808 33.39851 42.85595 1.000 61.05294 10 ALA D CA 1
ATOM 2764 C C . ALA C 3 10 ? 48.96952 33.79822 41.89073 1.000 49.14682 10 ALA D C 1
ATOM 2765 O O . ALA C 3 10 ? 47.92110 33.14477 41.83735 1.000 48.17132 10 ALA D O 1
ATOM 2767 N N . TRP C 3 11 ? 49.18371 34.86410 41.11624 1.000 49.48443 11 TRP D N 1
ATOM 2768 C CA . TRP C 3 11 ? 48.16501 35.30569 40.16956 1.000 48.08235 11 TRP D CA 1
ATOM 2769 C C . TRP C 3 11 ? 48.01167 34.31519 39.02278 1.000 46.92359 11 TRP D C 1
ATOM 2770 O O . TRP C 3 11 ? 46.88883 33.97174 38.63425 1.000 46.08285 11 TRP D O 1
ATOM 2781 N N . SER C 3 12 ? 49.13274 33.84564 38.46625 1.000 44.66014 12 SER D N 1
ATOM 2782 C CA . SER C 3 12 ? 49.06628 32.87536 37.37814 1.000 42.83209 12 SER D CA 1
ATOM 2783 C C . SER C 3 12 ? 48.47549 31.55012 37.84072 1.000 44.55406 12 SER D C 1
ATOM 2784 O O . SER C 3 12 ? 47.84592 30.84363 37.04508 1.000 48.04622 12 SER D O 1
ATOM 2787 N N . GLU C 3 13 ? 48.66388 31.19724 39.11483 1.000 50.17461 13 GLU D N 1
ATOM 2788 C CA . GLU C 3 13 ? 48.06866 29.97103 39.63441 1.000 47.84615 13 GLU D CA 1
ATOM 2789 C C . GLU C 3 13 ? 46.55750 30.10933 39.76608 1.000 47.74075 13 GLU D C 1
ATOM 2790 O O . GLU C 3 13 ? 45.81776 29.14563 39.53542 1.000 48.89254 13 GLU D O 1
ATOM 2796 N N . LEU C 3 14 ? 46.07855 31.30203 40.12894 1.000 43.44999 14 LEU D N 1
ATOM 2797 C CA . LEU C 3 14 ? 44.63731 31.51117 40.23576 1.000 44.76754 14 LEU D CA 1
ATOM 2798 C C . LEU C 3 14 ? 43.97950 31.56234 38.86151 1.000 44.23636 14 LEU D C 1
ATOM 2799 O O . LEU C 3 14 ? 42.88837 31.01174 38.66849 1.000 41.17273 14 LEU D O 1
ATOM 2804 N N . THR C 3 15 ? 44.62555 32.21667 37.89262 1.000 39.39209 15 THR D N 1
ATOM 2805 C CA . THR C 3 15 ? 44.09032 32.22347 36.53491 1.000 38.06791 15 THR D CA 1
ATOM 2806 C C . THR C 3 15 ? 44.14166 30.83526 35.90896 1.000 46.59335 15 THR D C 1
ATOM 2807 O O . THR C 3 15 ? 43.30535 30.50871 35.05869 1.000 49.05241 15 THR D O 1
ATOM 2811 N N . SER C 3 16 ? 45.10878 30.00805 36.31457 1.000 44.01268 16 SER D N 1
ATOM 2812 C CA . SER C 3 16 ? 45.15274 28.63074 35.83404 1.000 48.73462 16 SER D CA 1
ATOM 2813 C C . SER C 3 16 ? 43.99250 27.81735 36.39378 1.000 46.00134 16 SER D C 1
ATOM 2814 O O . SER C 3 16 ? 43.41558 26.98033 35.68912 1.000 47.62159 16 SER D O 1
ATOM 2817 N N . SER C 3 17 ? 43.63768 28.04847 37.66059 1.000 45.63668 17 SER D N 1
ATOM 2818 C CA . SER C 3 17 ? 42.47457 27.38188 38.23441 1.000 46.55429 17 SER D CA 1
ATOM 2819 C C . SER C 3 17 ? 41.18228 27.85621 37.58411 1.000 44.28046 17 SER D C 1
ATOM 2820 O O . SER C 3 17 ? 40.21687 27.09000 37.49791 1.000 52.67360 17 SER D O 1
ATOM 2823 N N . VAL C 3 18 ? 41.14035 29.10885 37.12862 1.000 45.60216 18 VAL D N 1
ATOM 2824 C CA . VAL C 3 18 ? 39.96711 29.59745 36.41189 1.000 48.83658 18 VAL D CA 1
ATOM 2825 C C . VAL C 3 18 ? 39.81875 28.86980 35.08304 1.000 44.16900 18 VAL D C 1
ATOM 2826 O O . VAL C 3 18 ? 38.73416 28.38466 34.74110 1.000 45.47810 18 VAL D O 1
ATOM 2830 N N . ASN C 3 19 ? 40.91070 28.77320 34.31955 1.000 46.29797 19 ASN D N 1
ATOM 2831 C CA . ASN C 3 19 ? 40.84929 28.09917 33.02806 1.000 41.11585 19 ASN D CA 1
ATOM 2832 C C . ASN C 3 19 ? 40.54673 26.61602 33.18788 1.000 48.51689 19 ASN D C 1
ATOM 2833 O O . ASN C 3 19 ? 39.88655 26.02137 32.32912 1.000 52.56972 19 ASN D O 1
ATOM 2838 N N . THR C 3 20 ? 41.00951 26.00729 34.28045 1.000 44.66902 20 THR D N 1
ATOM 2839 C CA . THR C 3 20 ? 40.71767 24.60047 34.53047 1.000 45.81170 20 THR D CA 1
ATOM 2840 C C . THR C 3 20 ? 39.24842 24.39999 34.88171 1.000 51.81932 20 THR D C 1
ATOM 2841 O O . THR C 3 20 ? 38.59319 23.48837 34.36305 1.000 49.61456 20 THR D O 1
ATOM 2845 N N . SER C 3 21 ? 38.71085 25.25266 35.75687 1.000 61.43205 21 SER D N 1
ATOM 2846 C CA . SER C 3 21 ? 37.33255 25.08435 36.20547 1.000 56.61234 21 SER D CA 1
ATOM 2847 C C . SER C 3 21 ? 36.33826 25.38595 35.09010 1.000 53.52463 21 SER D C 1
ATOM 2848 O O . SER C 3 21 ? 35.29789 24.72586 34.98691 1.000 56.21094 21 SER D O 1
ATOM 2851 N N . VAL C 3 22 ? 36.63421 26.37794 34.24720 1.000 48.35183 22 VAL D N 1
ATOM 2852 C CA . VAL C 3 22 ? 35.71864 26.71177 33.15991 1.000 48.68954 22 VAL D CA 1
ATOM 2853 C C . VAL C 3 22 ? 35.72411 25.61481 32.10111 1.000 48.46322 22 VAL D C 1
ATOM 2854 O O . VAL C 3 22 ? 34.66602 25.20492 31.60836 1.000 52.72428 22 VAL D O 1
ATOM 2858 N N . SER C 3 23 ? 36.90877 25.11643 31.73648 1.000 50.37725 23 SER D N 1
ATOM 2859 C CA . SER C 3 23 ? 36.97958 23.99201 30.81041 1.000 47.83725 23 SER D CA 1
ATOM 2860 C C . SER C 3 23 ? 36.49179 22.69643 31.44272 1.000 52.08973 23 SER D C 1
ATOM 2861 O O . SER C 3 23 ? 36.18442 21.74461 30.71767 1.000 64.62559 23 SER D O 1
ATOM 2864 N N . GLY C 3 24 ? 36.41303 22.63870 32.77167 1.000 51.70995 24 GLY D N 1
ATOM 2865 C CA . GLY C 3 24 ? 35.86408 21.47565 33.44203 1.000 51.34981 24 GLY D CA 1
ATOM 2866 C C . GLY C 3 24 ? 34.36724 21.31439 33.29004 1.000 49.27026 24 GLY D C 1
ATOM 2867 O O . GLY C 3 24 ? 33.82705 20.28660 33.71404 1.000 54.05208 24 GLY D O 1
ATOM 2868 N N . ILE C 3 25 ? 33.69117 22.29898 32.70652 1.000 49.24132 25 ILE D N 1
ATOM 2869 C CA . ILE C 3 25 ? 32.25743 22.21055 32.45477 1.000 46.57625 25 ILE D CA 1
ATOM 2870 C C . ILE C 3 25 ? 32.04024 21.34086 31.22248 1.000 46.84294 25 ILE D C 1
ATOM 2871 O O . ILE C 3 25 ? 32.46284 21.69593 30.11699 1.000 47.96909 25 ILE D O 1
ATOM 2876 N N . VAL C 3 26 ? 31.38569 20.19573 31.41243 1.000 48.15244 26 VAL D N 1
ATOM 2877 C CA . VAL C 3 26 ? 31.21632 19.21041 30.34942 1.000 49.30078 26 VAL D CA 1
ATOM 2878 C C . VAL C 3 26 ? 29.99315 19.54883 29.50849 1.000 48.10386 26 VAL D C 1
ATOM 2879 O O . VAL C 3 26 ? 29.25058 20.48734 29.81675 1.000 46.30132 26 VAL D O 1
ATOM 2883 N N . ASP C 3 27 ? 29.77842 18.78524 28.44079 1.000 52.16946 27 ASP D N 1
ATOM 2884 C CA . ASP C 3 27 ? 28.60431 18.97970 27.60282 1.000 57.09123 27 ASP D CA 1
ATOM 2885 C C . ASP C 3 27 ? 27.35863 18.44615 28.29698 1.000 55.10725 27 ASP D C 1
ATOM 2886 O O . ASP C 3 27 ? 27.40207 17.42670 28.99190 1.000 51.31033 27 ASP D O 1
ATOM 2891 N N . LEU C 3 28 ? 26.24364 19.14747 28.11103 1.000 60.12520 28 LEU D N 1
ATOM 2892 C CA . LEU C 3 28 ? 24.95706 18.64042 28.56706 1.000 52.43224 28 LEU D CA 1
ATOM 2893 C C . LEU C 3 28 ? 24.57451 17.43196 27.72290 1.000 49.50510 28 LEU D C 1
ATOM 2894 O O . LEU C 3 28 ? 24.43789 17.54107 26.49988 1.000 50.37684 28 LEU D O 1
ATOM 2899 N N . ALA C 3 29 ? 24.41943 16.27924 28.37038 1.000 53.56511 29 ALA D N 1
ATOM 2900 C CA . ALA C 3 29 ? 24.14780 15.04481 27.64548 1.000 54.08202 29 ALA D CA 1
ATOM 2901 C C . ALA C 3 29 ? 22.81757 15.13383 26.90800 1.000 56.85131 29 ALA D C 1
ATOM 2902 O O . ALA C 3 29 ? 21.79873 15.53021 27.48148 1.000 52.81964 29 ALA D O 1
ATOM 2904 N N . SER C 3 30 ? 22.83333 14.76849 25.62904 1.000 51.41488 30 SER D N 1
ATOM 2905 C CA . SER C 3 30 ? 21.62286 14.81078 24.82405 1.000 60.10548 30 SER D CA 1
ATOM 2906 C C . SER C 3 30 ? 20.66025 13.70573 25.24198 1.000 62.70302 30 SER D C 1
ATOM 2907 O O . SER C 3 30 ? 21.06612 12.60436 25.62337 1.000 58.89358 30 SER D O 1
ATOM 2910 N N . LEU C 3 31 ? 19.36946 14.01454 25.16937 1.000 62.71111 31 LEU D N 1
ATOM 2911 C CA . LEU C 3 31 ? 18.34793 13.04048 25.51978 1.000 67.35190 31 LEU D CA 1
ATOM 2912 C C . LEU C 3 31 ? 18.25351 11.95896 24.44836 1.000 65.70239 31 LEU D C 1
ATOM 2913 O O . LEU C 3 31 ? 18.56181 12.18542 23.27641 1.000 64.89914 31 LEU D O 1
ATOM 2918 N N . THR C 3 32 ? 17.82201 10.76944 24.86253 1.000 63.51163 32 THR D N 1
ATOM 2919 C CA . THR C 3 32 ? 17.72926 9.60754 23.98239 1.000 70.53454 32 THR D CA 1
ATOM 2920 C C . THR C 3 32 ? 16.27787 9.15161 23.91160 1.000 68.76041 32 THR D C 1
ATOM 2921 O O . THR C 3 32 ? 15.72908 8.65545 24.90108 1.000 74.45149 32 THR D O 1
ATOM 2925 N N . PHE C 3 33 ? 15.66306 9.31241 22.74358 1.000 71.29651 33 PHE D N 1
ATOM 2926 C CA . PHE C 3 33 ? 14.29088 8.87473 22.49444 1.000 77.32037 33 PHE D CA 1
ATOM 2927 C C . PHE C 3 33 ? 14.32658 7.82026 21.39205 1.000 76.19404 33 PHE D C 1
ATOM 2928 O O . PHE C 3 33 ? 14.47321 8.15156 20.21103 1.000 81.77401 33 PHE D O 1
ATOM 2936 N N . THR C 3 34 ? 14.19381 6.54924 21.77566 1.000 78.03999 34 THR D N 1
ATOM 2937 C CA . THR C 3 34 ? 14.18681 5.47904 20.78413 1.000 81.91800 34 THR D CA 1
ATOM 2938 C C . THR C 3 34 ? 12.80760 5.32540 20.15213 1.000 79.58146 34 THR D C 1
ATOM 2939 O O . THR C 3 34 ? 12.67738 5.30622 18.92350 1.000 83.16907 34 THR D O 1
ATOM 2943 N N . THR C 3 35 ? 11.76727 5.21938 20.97871 1.000 85.66134 35 THR D N 1
ATOM 2944 C CA . THR C 3 35 ? 10.40810 5.02379 20.48956 1.000 78.14666 35 THR D CA 1
ATOM 2945 C C . THR C 3 35 ? 9.62292 6.32149 20.36050 1.000 80.81193 35 THR D C 1
ATOM 2946 O O . THR C 3 35 ? 8.72646 6.40744 19.51357 1.000 85.36585 35 THR D O 1
ATOM 2950 N N . THR C 3 36 ? 9.92759 7.32666 21.17810 1.000 68.80163 36 THR D N 1
ATOM 2951 C CA . THR C 3 36 ? 9.19568 8.58544 21.11990 1.000 73.36569 36 THR D CA 1
ATOM 2952 C C . THR C 3 36 ? 9.63450 9.39657 19.90583 1.000 76.35582 36 THR D C 1
ATOM 2953 O O . THR C 3 36 ? 10.82940 9.63193 19.70220 1.000 81.41149 36 THR D O 1
ATOM 2957 N N . THR C 3 37 ? 8.66395 9.82023 19.09269 1.000 70.46487 37 THR D N 1
ATOM 2958 C CA . THR C 3 37 ? 8.94191 10.58792 17.88347 1.000 74.13520 37 THR D CA 1
ATOM 2959 C C . THR C 3 37 ? 8.26854 11.95456 17.88350 1.000 71.84934 37 THR D C 1
ATOM 2960 O O . THR C 3 37 ? 8.25203 12.62206 16.84230 1.000 72.30419 37 THR D O 1
ATOM 2972 N N . THR C 3 39 ? 7.58642 15.74932 17.96309 1.000 71.82126 39 THR D N 1
ATOM 2973 C CA . THR C 3 39 ? 8.41465 16.92457 17.70178 1.000 70.88243 39 THR D CA 1
ATOM 2974 C C . THR C 3 39 ? 8.64126 17.79079 18.93571 1.000 77.71610 39 THR D C 1
ATOM 2975 O O . THR C 3 39 ? 9.79437 18.21811 19.144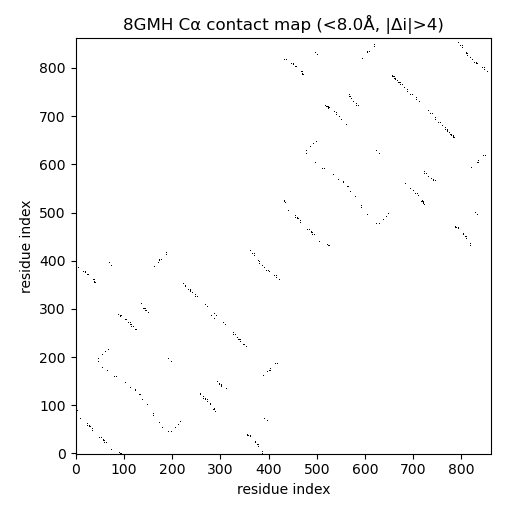72 1.000 70.06510 39 THR D O 1
ATOM 2979 N N . PRO C 3 40 ? 7.64576 18.09251 19.77996 1.000 70.25602 40 PRO D N 1
ATOM 2980 C CA . PRO C 3 40 ? 7.93768 18.89888 20.97676 1.000 70.70537 40 PRO D CA 1
ATOM 2981 C C . PRO C 3 40 ? 8.96772 18.27314 21.90199 1.000 61.82848 40 PRO D C 1
ATOM 2982 O O . PRO C 3 40 ? 9.66709 19.00485 22.61321 1.000 65.92478 40 PRO D O 1
ATOM 2986 N N . PHE C 3 41 ? 9.08601 16.94529 21.91877 1.000 65.45425 41 PHE D N 1
ATOM 2987 C CA . PHE C 3 41 ? 10.09080 16.29161 22.74878 1.000 67.11326 41 PHE D CA 1
ATOM 2988 C C . PHE C 3 41 ? 11.38130 16.00472 21.99565 1.000 64.60626 41 PHE D C 1
ATOM 2989 O O . PHE C 3 41 ? 12.45582 15.99345 22.60709 1.000 61.98301 41 PHE D O 1
ATOM 2997 N N . THR C 3 42 ? 11.30321 15.77584 20.68353 1.000 61.21374 42 THR D N 1
ATOM 2998 C CA . THR C 3 42 ? 12.51241 15.53971 19.90186 1.000 59.27280 42 THR D CA 1
ATOM 2999 C C . THR C 3 42 ? 13.32014 16.82067 19.71361 1.000 66.90362 42 THR D C 1
ATOM 3000 O O . THR C 3 42 ? 14.55667 16.77833 19.70888 1.000 63.28821 42 THR D O 1
ATOM 3004 N N . SER C 3 43 ? 12.64691 17.96646 19.59384 1.000 69.66109 43 SER D N 1
ATOM 3005 C CA . SER C 3 43 ? 13.30815 19.24767 19.36432 1.000 69.02606 43 SER D CA 1
ATOM 3006 C C . SER C 3 43 ? 14.11583 19.74121 20.56182 1.000 68.09124 43 SER D C 1
ATOM 3007 O O . SER C 3 43 ? 14.76872 20.78576 20.44778 1.000 63.98592 43 SER D O 1
ATOM 3010 N N . PHE C 3 44 ? 14.09229 19.03708 21.69722 1.000 63.70353 44 PHE D N 1
ATOM 3011 C CA . PHE C 3 44 ? 14.87341 19.47722 22.84988 1.000 60.19316 44 PHE D CA 1
ATOM 3012 C C . PHE C 3 44 ? 16.37148 19.33474 22.61687 1.000 66.54504 44 PHE D C 1
ATOM 3013 O O . PHE C 3 44 ? 17.15989 20.05464 23.23943 1.000 73.38766 44 PHE D O 1
ATOM 3021 N N . ASN C 3 45 ? 16.78577 18.41638 21.73947 1.000 61.80482 45 ASN D N 1
ATOM 3022 C CA . ASN C 3 45 ? 18.20995 18.25385 21.46561 1.000 64.43165 45 ASN D CA 1
ATOM 3023 C C . ASN C 3 45 ? 18.79357 19.47869 20.77621 1.000 62.00867 45 ASN D C 1
ATOM 3024 O O . ASN C 3 45 ? 19.99863 19.73055 20.88347 1.000 62.64466 45 ASN D O 1
ATOM 3029 N N . GLU C 3 46 ? 17.96460 20.24569 20.06454 1.000 62.51861 46 GLU D N 1
ATOM 3030 C CA . GLU C 3 46 ? 18.44501 21.48631 19.46621 1.000 60.63464 46 GLU D CA 1
ATOM 3031 C C . GLU C 3 46 ? 18.73366 22.53194 20.53596 1.000 61.02975 46 GLU D C 1
ATOM 3032 O O . GLU C 3 46 ? 19.67704 23.32111 20.40446 1.000 60.09299 46 GLU D O 1
ATOM 3038 N N . ASP C 3 47 ? 1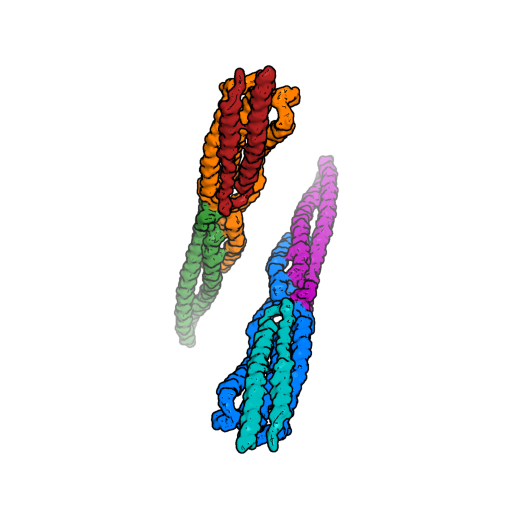7.93272 22.54971 21.60440 1.000 64.57035 47 ASP D N 1
ATOM 3039 C CA . ASP C 3 47 ? 18.19472 23.46301 22.71143 1.000 65.41292 47 ASP D CA 1
ATOM 3040 C C . ASP C 3 47 ? 19.42694 23.03352 23.49712 1.000 53.13719 47 ASP D C 1
ATOM 3041 O O . ASP C 3 47 ? 20.21203 23.87864 23.94243 1.000 52.91368 47 ASP D O 1
ATOM 3046 N N . ILE C 3 48 ? 19.61224 21.72381 23.67761 1.000 58.59552 48 ILE D N 1
ATOM 3047 C CA . ILE C 3 48 ? 20.80387 21.22710 24.36006 1.000 54.02419 48 ILE D CA 1
ATOM 3048 C C . ILE C 3 48 ? 22.05082 21.52908 23.53901 1.000 50.16709 48 ILE D C 1
ATOM 3049 O O . ILE C 3 48 ? 23.08678 21.93612 24.07984 1.000 58.97443 48 ILE D O 1
ATOM 3054 N N . SER C 3 49 ? 21.96859 21.34651 22.21924 1.000 47.70027 49 SER D N 1
ATOM 3055 C CA . SER C 3 49 ? 23.12081 21.60864 21.36332 1.000 50.50545 49 SER D CA 1
ATOM 3056 C C . SER C 3 49 ? 23.46691 23.09244 21.34113 1.000 49.31349 49 SER D C 1
ATOM 3057 O O . SER C 3 49 ? 24.64764 23.45975 21.34687 1.000 49.43136 49 SER D O 1
ATOM 3060 N N . SER C 3 50 ? 22.45266 23.96098 21.31752 1.000 49.22782 50 SER D N 1
ATOM 3061 C CA . SER C 3 50 ? 22.71607 25.39517 21.35780 1.000 54.69082 50 SER D CA 1
ATOM 3062 C C . SER C 3 50 ? 23.23893 25.82974 22.72093 1.000 44.79852 50 SER D C 1
ATOM 3063 O O . SER C 3 50 ? 23.98855 26.80844 22.81166 1.000 46.48870 50 SER D O 1
ATOM 3066 N N . PHE C 3 51 ? 22.85823 25.12261 23.78661 1.000 42.32758 51 PHE D N 1
ATOM 3067 C CA . PHE C 3 51 ? 23.41858 25.41267 25.10212 1.000 44.88430 51 PHE D CA 1
ATOM 3068 C C . PHE C 3 51 ? 24.91013 25.10550 25.13451 1.000 52.53417 51 PHE D C 1
ATOM 3069 O O . PHE C 3 51 ? 25.72021 25.93996 25.55427 1.000 52.42247 51 PHE D O 1
ATOM 3077 N N . ASN C 3 52 ? 25.29077 23.90469 24.69046 1.000 48.21695 52 ASN D N 1
ATOM 3078 C CA . ASN C 3 52 ? 26.69754 23.52524 24.65277 1.000 45.32289 52 ASN D CA 1
ATOM 3079 C C . ASN C 3 52 ? 27.49792 24.36793 23.66871 1.000 50.00548 52 ASN D C 1
ATOM 3080 O O . ASN C 3 52 ? 28.71562 24.49850 23.83339 1.000 55.72926 52 ASN D O 1
ATOM 3085 N N . THR C 3 53 ? 26.84552 24.93354 22.64927 1.000 48.54391 53 THR D N 1
ATOM 3086 C CA . THR C 3 53 ? 27.54217 25.82634 21.72896 1.000 46.70777 53 THR D CA 1
ATOM 3087 C C . THR C 3 53 ? 27.89172 27.14416 22.40662 1.000 48.20695 53 THR D C 1
ATOM 3088 O O . THR C 3 53 ? 28.98824 27.68093 22.20827 1.000 46.55690 53 THR D O 1
ATOM 3092 N N . ALA C 3 54 ? 26.97128 27.68109 23.21001 1.000 47.76281 54 ALA D N 1
ATOM 3093 C CA . ALA C 3 54 ? 27.25381 28.92091 23.92274 1.000 47.07725 54 ALA D CA 1
ATOM 3094 C C . ALA C 3 54 ? 28.27191 28.69572 25.03246 1.000 46.23322 54 ALA D C 1
ATOM 3095 O O . ALA C 3 54 ? 29.09878 29.57182 25.31011 1.000 42.93570 54 ALA D O 1
ATOM 3097 N N . VAL C 3 55 ? 28.23192 27.52576 25.67380 1.000 49.79383 55 VAL D N 1
ATOM 3098 C CA . VAL C 3 55 ? 29.20840 27.21790 26.71373 1.000 47.04810 55 VAL D CA 1
ATOM 3099 C C . VAL C 3 55 ? 30.59893 27.05678 26.11186 1.000 48.87300 55 VAL D C 1
ATOM 3100 O O . VAL C 3 55 ? 31.58754 27.56085 26.65926 1.000 45.76638 55 VAL D O 1
ATOM 3104 N N . ALA C 3 56 ? 30.70058 26.35848 24.97606 1.000 46.70162 56 ALA D N 1
ATOM 3105 C CA . ALA C 3 56 ? 31.99480 26.21384 24.31646 1.000 41.54428 56 ALA D CA 1
ATOM 3106 C C . ALA C 3 56 ? 32.54109 27.55939 23.86137 1.000 49.73943 56 ALA D C 1
ATOM 3107 O O . ALA C 3 56 ? 33.76183 27.74334 23.78771 1.000 57.37882 56 ALA D O 1
ATOM 3109 N N . LYS C 3 57 ? 31.65562 28.50963 23.55581 1.000 54.23034 57 LYS D N 1
ATOM 3110 C CA . LYS C 3 57 ? 32.10130 29.84554 23.17717 1.000 47.43310 57 LYS D CA 1
ATOM 3111 C C . LYS C 3 57 ? 32.63603 30.60875 24.38367 1.000 44.16177 57 LYS D C 1
ATOM 3112 O O . LYS C 3 57 ? 33.58813 31.38856 24.26092 1.000 48.23382 57 LYS D O 1
ATOM 3118 N N . LEU C 3 58 ? 32.03802 30.39638 25.55828 1.000 43.68740 58 LEU D N 1
ATOM 3119 C CA . LEU C 3 58 ? 32.56793 31.00231 26.77469 1.000 39.22229 58 LEU D CA 1
ATOM 3120 C C . LEU C 3 58 ? 33.90483 30.38205 27.15504 1.000 42.22673 58 LEU D C 1
ATOM 3121 O O . LEU C 3 58 ? 34.79984 31.07647 27.65138 1.000 46.65349 58 LEU D O 1
ATOM 3126 N N . GLN C 3 59 ? 34.05630 29.07420 26.92921 1.000 44.86969 59 GLN D N 1
ATOM 3127 C CA . GLN C 3 59 ? 35.31087 28.40358 27.24962 1.000 45.30375 59 GLN D CA 1
ATOM 3128 C C . GLN C 3 59 ? 36.44696 28.87545 26.35135 1.000 46.10792 59 GLN D C 1
ATOM 3129 O O . GLN C 3 59 ? 37.59724 28.94474 26.79787 1.000 44.46193 59 GLN D O 1
ATOM 3135 N N . SER C 3 60 ? 36.15070 29.20166 25.09074 1.000 43.73372 60 SER D N 1
ATOM 3136 C CA . SER C 3 60 ? 37.18793 29.71452 24.20291 1.000 42.94197 60 SER D CA 1
ATOM 3137 C C . SER C 3 60 ? 37.62567 31.11156 24.62294 1.000 45.66718 60 SER D C 1
ATOM 3138 O O . SER C 3 60 ? 38.81901 31.43205 24.58339 1.000 51.93515 60 SER D O 1
ATOM 3141 N N . PHE C 3 61 ? 36.67423 31.95646 25.02786 1.000 46.84340 61 PHE D N 1
ATOM 3142 C CA . PHE C 3 61 ? 37.02505 33.29187 25.49902 1.000 49.78630 61 PHE D CA 1
ATOM 3143 C C . PHE C 3 61 ? 37.79260 33.22984 26.81197 1.000 45.06038 61 PHE D C 1
ATOM 3144 O O . PHE C 3 61 ? 38.73307 34.00413 27.02446 1.000 48.74177 61 PHE D O 1
ATOM 3152 N N . THR C 3 62 ? 37.40105 32.31929 27.70636 1.000 38.17273 62 THR D N 1
ATOM 3153 C CA . THR C 3 62 ? 38.09367 32.19052 28.98371 1.000 44.87343 62 THR D CA 1
ATOM 3154 C C . THR C 3 62 ? 39.54763 31.78353 28.78112 1.000 47.12939 62 THR D C 1
ATOM 3155 O O . THR C 3 62 ? 40.44337 32.29486 29.46290 1.000 43.63342 62 THR D O 1
ATOM 3159 N N . SER C 3 63 ? 39.80481 30.87270 27.83853 1.000 39.69589 63 SER D N 1
ATOM 3160 C CA . SER C 3 63 ? 41.18239 30.48957 27.54778 1.000 49.40858 63 SER D CA 1
ATOM 3161 C C . SER C 3 63 ? 41.99004 31.67055 27.02783 1.000 52.53504 63 SER D C 1
ATOM 3162 O O . SER C 3 63 ? 43.19967 31.75201 27.27128 1.000 47.54146 63 SER D O 1
ATOM 3165 N N . THR C 3 64 ? 41.34223 32.59287 26.31395 1.000 48.37428 64 THR D N 1
ATOM 3166 C CA . THR C 3 64 ? 42.02571 33.79545 25.85302 1.000 55.03972 64 THR D CA 1
ATOM 3167 C C . THR C 3 64 ? 42.15727 34.81993 26.97363 1.000 49.21460 64 THR D C 1
ATOM 3168 O O . THR C 3 64 ? 43.19542 35.48015 27.09789 1.000 43.19779 64 THR D O 1
ATOM 3172 N N . ASP C 3 65 ? 41.12246 34.94986 27.80781 1.000 44.51822 65 ASP D N 1
ATOM 3173 C CA . ASP C 3 65 ? 41.14904 35.94078 28.87792 1.000 44.85795 65 ASP D CA 1
ATOM 3174 C C . ASP C 3 65 ? 42.15535 35.57858 29.96289 1.000 45.94224 65 ASP D C 1
ATOM 3175 O O . ASP C 3 65 ? 42.70259 36.47288 30.61770 1.000 48.58431 65 ASP D O 1
ATOM 3180 N N . VAL C 3 66 ? 42.40883 34.28574 30.17403 1.000 42.83451 66 VAL D N 1
ATOM 3181 C CA . VAL C 3 66 ? 43.42114 33.88039 31.14502 1.000 46.77398 66 VAL D CA 1
ATOM 3182 C C . VAL C 3 66 ? 44.80400 34.33280 30.68876 1.000 42.41776 66 VAL D C 1
ATOM 3183 O O . VAL C 3 66 ? 45.58760 34.87504 31.47625 1.000 44.89306 66 VAL D O 1
ATOM 3187 N N . THR C 3 67 ? 45.11844 34.12552 29.40682 1.000 41.40683 67 THR D N 1
ATOM 3188 C CA . THR C 3 67 ? 46.36924 34.63821 28.85498 1.000 48.63362 67 THR D CA 1
ATOM 3189 C C . THR C 3 67 ? 46.41386 36.15848 28.92423 1.000 46.24295 67 THR D C 1
ATOM 3190 O O . THR C 3 67 ? 47.47107 36.74827 29.18067 1.000 47.06550 67 THR D O 1
ATOM 3194 N N . HIS C 3 68 ? 45.26925 36.80873 28.70174 1.000 45.66962 68 HIS D N 1
ATOM 3195 C CA . HIS C 3 68 ? 45.21713 38.26555 28.74688 1.000 43.71975 68 HIS D CA 1
ATOM 3196 C C . HIS C 3 68 ? 45.50706 38.78155 30.15101 1.000 45.60197 68 HIS D C 1
ATOM 3197 O O . HIS C 3 68 ? 46.20976 39.78509 30.31974 1.000 43.64569 68 HIS D O 1
ATOM 3212 N N . ASN C 3 70 ? 47.23259 37.14738 32.50568 1.000 48.34646 70 ASN D N 1
ATOM 3213 C CA . ASN C 3 70 ? 48.61946 36.84144 32.84330 1.000 52.66874 70 ASN D CA 1
ATOM 3214 C C . ASN C 3 70 ? 49.57135 37.87450 32.25303 1.000 57.32484 70 ASN D C 1
ATOM 3215 O O . ASN C 3 70 ? 50.56627 38.24458 32.88756 1.000 57.50600 70 ASN D O 1
ATOM 3220 N N . GLN C 3 71 ? 49.28209 38.35260 31.04116 1.000 54.99490 71 GLN D N 1
ATOM 3221 C CA . GLN C 3 71 ? 50.12545 39.37332 30.42966 1.000 55.49559 71 GLN D CA 1
ATOM 3222 C C . GLN C 3 71 ? 50.03336 40.68671 31.19371 1.000 57.26351 71 GLN D C 1
ATOM 3223 O O . GLN C 3 71 ? 51.03719 41.39253 31.35331 1.000 50.62779 71 GLN D O 1
ATOM 3229 N N . ALA C 3 72 ? 48.83488 41.02729 31.67519 1.000 59.65587 72 ALA D N 1
ATOM 3230 C CA . ALA C 3 72 ? 48.66977 42.25180 32.44672 1.000 54.99809 72 ALA D CA 1
ATOM 3231 C C . ALA C 3 72 ? 49.44755 42.19173 33.75166 1.000 55.75227 72 ALA D C 1
ATOM 3232 O O . ALA C 3 72 ? 49.90995 43.22523 34.24670 1.000 57.54519 72 ALA D O 1
ATOM 3234 N N . ALA C 3 73 ? 49.60141 40.99651 34.32327 1.000 57.32460 73 ALA D N 1
ATOM 3235 C CA . ALA C 3 73 ? 50.36232 40.87104 35.55853 1.000 56.50280 73 ALA D CA 1
ATOM 3236 C C . ALA C 3 73 ? 51.85377 41.03741 35.30158 1.000 60.19457 73 ALA D C 1
ATOM 3237 O O . ALA C 3 73 ? 52.54450 41.72634 36.06040 1.000 61.19705 73 ALA D O 1
ATOM 3239 N N . GLU C 3 74 ? 52.37099 40.41986 34.23477 1.000 61.05690 74 GLU D N 1
ATOM 3240 C CA . GLU C 3 74 ? 53.79472 40.55159 33.94497 1.000 62.50164 74 GLU D CA 1
ATOM 3241 C C . GLU C 3 74 ? 54.12842 41.94135 33.42158 1.000 61.92372 74 GLU D C 1
ATOM 3242 O O . GLU C 3 74 ? 55.26086 42.40824 33.58726 1.000 64.38091 74 GLU D O 1
ATOM 3248 N N . ASN C 3 75 ? 53.16499 42.61472 32.78876 1.000 63.23819 75 ASN D N 1
ATOM 3249 C CA . ASN C 3 75 ? 53.36622 44.01544 32.43502 1.000 66.39741 75 ASN D CA 1
ATOM 3250 C C . ASN C 3 75 ? 53.41487 44.88459 33.68319 1.000 71.07307 75 ASN D C 1
ATOM 3251 O O . ASN C 3 75 ? 54.16830 45.86389 33.74096 1.000 68.74318 75 ASN D O 1
ATOM 3256 N N . LYS C 3 76 ? 52.61661 44.53771 34.69377 1.000 63.02274 76 LYS D N 1
ATOM 3257 C CA . LYS C 3 76 ? 52.67122 45.25792 35.95963 1.000 62.97857 76 LYS D CA 1
ATOM 3258 C C . LYS C 3 76 ? 54.00130 45.02295 36.66358 1.000 75.06459 76 LYS D C 1
ATOM 3259 O O . LYS C 3 76 ? 54.53942 45.93204 37.30425 1.000 84.30199 76 LYS D O 1
ATOM 3265 N N . VAL C 3 77 ? 54.55111 43.81227 36.54765 1.000 75.74726 77 VAL D N 1
ATOM 3266 C CA . VAL C 3 77 ? 55.84128 43.52017 37.16429 1.000 66.01810 77 VAL D CA 1
ATOM 3267 C C . VAL C 3 77 ? 56.95801 44.26937 36.44869 1.000 75.83973 77 VAL D C 1
ATOM 3268 O O . VAL C 3 77 ? 57.86063 44.82397 37.08681 1.000 86.47880 77 VAL D O 1
ATOM 3272 N N . THR C 3 78 ? 56.91243 44.30501 35.11527 1.000 74.23735 78 THR D N 1
ATOM 3273 C CA . THR C 3 78 ? 57.96235 44.97308 34.35258 1.000 80.60831 78 THR D CA 1
ATOM 3274 C C . THR C 3 78 ? 57.92030 46.48378 34.55070 1.000 88.65987 78 THR D C 1
ATOM 3275 O O . THR C 3 78 ? 58.96723 47.12625 34.69439 1.000 96.54161 78 THR D O 1
ATOM 3279 N N . ASP C 3 79 ? 56.72105 47.06820 34.56681 1.000 91.23545 79 ASP D N 1
ATOM 3280 C CA . ASP C 3 79 ? 56.60197 48.51952 34.64389 1.000 91.40707 79 ASP D CA 1
ATOM 3281 C C . ASP C 3 79 ? 56.75704 49.04180 36.06765 1.000 90.94459 79 ASP D C 1
ATOM 3282 O O . ASP C 3 79 ? 57.16659 50.19270 36.25509 1.000 93.42350 79 ASP D O 1
ATOM 3287 N N . ASP C 3 80 ? 56.43724 48.22883 37.07677 1.000 86.59563 80 ASP D N 1
ATOM 3288 C CA . ASP C 3 80 ? 56.68218 48.64223 38.45414 1.000 92.06367 80 ASP D CA 1
ATOM 3289 C C . ASP C 3 80 ? 58.14133 48.46122 38.84786 1.000 99.14441 80 ASP D C 1
ATOM 3290 O O . ASP C 3 80 ? 58.63221 49.17007 39.73367 1.000 103.95192 80 ASP D O 1
ATOM 3295 N N . SER C 3 81 ? 58.84512 47.52391 38.20924 1.000 97.75694 81 SER D N 1
ATOM 3296 C CA . SER C 3 81 ? 60.26908 47.36503 38.47785 1.000 96.89708 81 SER D CA 1
ATOM 3297 C C . SER C 3 81 ? 61.06786 48.57158 38.00032 1.000 95.44136 81 SER D C 1
ATOM 3298 O O . SER C 3 81 ? 62.10803 48.89301 38.58575 1.000 95.36491 81 SER D O 1
ATOM 3301 N N . ASN C 3 82 ? 60.60412 49.24729 36.95159 1.000 95.33940 82 ASN D N 1
ATOM 3302 C CA . ASN C 3 82 ? 61.29788 50.41772 36.42197 1.000 99.85871 82 ASN D CA 1
ATOM 3303 C C . ASN C 3 82 ? 61.07457 51.63021 37.31943 1.000 95.65944 82 ASN D C 1
ATOM 3304 O O . ASN C 3 82 ? 61.72327 51.77747 38.35461 1.000 94.11764 82 ASN D O 1
ATOM 3317 N N . LYS D 1 16 ? 4.63217 -9.00702 -18.05701 1.000 65.19786 2 LYS A N 1
ATOM 3318 C CA . LYS D 1 16 ? 4.41421 -8.14787 -19.21085 1.000 61.91213 2 LYS A CA 1
ATOM 3319 C C . LYS D 1 16 ? 5.03133 -8.79910 -20.44028 1.000 63.31438 2 LYS A C 1
ATOM 3320 O O . LYS D 1 16 ? 6.01544 -9.53738 -20.34064 1.000 68.57600 2 LYS A O 1
ATOM 3326 N N . ILE D 1 17 ? 4.43881 -8.52333 -21.60222 1.000 61.96605 3 ILE A N 1
ATOM 3327 C CA . ILE D 1 17 ? 4.94771 -9.01878 -22.87426 1.000 65.21283 3 ILE A CA 1
ATOM 3328 C C . ILE D 1 17 ? 4.90872 -7.88783 -23.89309 1.000 69.03152 3 ILE A C 1
ATOM 3329 O O . ILE D 1 17 ? 4.13717 -6.93227 -23.76465 1.000 57.02710 3 ILE A O 1
ATOM 3334 N N . ASP D 1 18 ? 5.76395 -8.00060 -24.90709 1.000 81.14381 4 ASP A N 1
ATOM 3335 C CA . ASP D 1 18 ? 5.79272 -7.04669 -26.01281 1.000 77.57965 4 ASP A CA 1
ATOM 3336 C C . ASP D 1 18 ? 6.17200 -7.82340 -27.26525 1.000 79.26537 4 ASP A C 1
ATOM 3337 O O . ASP D 1 18 ? 7.31934 -8.26167 -27.39810 1.000 81.35399 4 ASP A O 1
ATOM 3350 N N . THR D 1 20 ? 6.63129 -6.84871 -30.22595 1.000 65.84494 6 THR A N 1
ATOM 3351 C CA . THR D 1 20 ? 7.70896 -6.19385 -30.96154 1.000 63.62623 6 THR A CA 1
ATOM 3352 C C . THR D 1 20 ? 9.06564 -6.68810 -30.47940 1.000 67.28280 6 THR A C 1
ATOM 3353 O O . THR D 1 20 ? 9.94460 -7.01933 -31.28351 1.000 64.98924 6 THR A O 1
ATOM 3357 N N . GLU D 1 21 ? 9.25044 -6.74363 -29.15901 1.000 58.44634 7 GLU A N 1
ATOM 3358 C CA . GLU D 1 21 ? 10.48867 -7.26997 -28.59917 1.000 61.87338 7 GLU A CA 1
ATOM 3359 C C . GLU D 1 21 ? 10.63242 -8.76361 -28.86414 1.000 66.76520 7 GLU A C 1
ATOM 3360 O O . GLU D 1 21 ? 11.75110 -9.25283 -29.05518 1.000 61.03314 7 GLU A O 1
ATOM 3366 N N . VAL D 1 22 ? 9.51844 -9.49808 -28.89015 1.000 68.25917 8 VAL A N 1
ATOM 3367 C CA . VAL D 1 22 ? 9.57671 -10.93847 -29.12472 1.000 58.45692 8 VAL A CA 1
ATOM 3368 C C . VAL D 1 22 ? 9.98584 -11.23122 -30.56368 1.000 60.06289 8 VAL A C 1
ATOM 3369 O O . VAL D 1 22 ? 10.85995 -12.06795 -30.81915 1.000 63.53067 8 VAL A O 1
ATOM 3373 N N . ASN D 1 23 ? 9.35835 -10.55015 -31.52659 1.000 64.71970 9 ASN A N 1
ATOM 3374 C CA . ASN D 1 23 ? 9.69453 -10.78372 -32.92763 1.000 63.14962 9 ASN A CA 1
ATOM 3375 C C . ASN D 1 23 ? 11.10360 -10.30806 -33.25853 1.000 68.96885 9 ASN A C 1
ATOM 3376 O O . ASN D 1 23 ? 11.76468 -10.89309 -34.12382 1.000 68.72051 9 ASN A O 1
ATOM 3381 N N . ASN D 1 24 ? 11.58184 -9.25731 -32.58860 1.000 64.42473 10 ASN A N 1
ATOM 3382 C CA . ASN D 1 24 ? 12.95666 -8.82277 -32.80604 1.000 63.93677 10 ASN A CA 1
ATOM 3383 C C . ASN D 1 24 ? 13.95319 -9.82718 -32.24163 1.000 60.59152 10 ASN A C 1
ATOM 3384 O O . ASN D 1 24 ? 15.05833 -9.96963 -32.77782 1.000 62.43742 10 ASN A O 1
ATOM 3389 N N . GLN D 1 25 ? 13.58192 -10.53311 -31.17012 1.000 60.38686 11 GLN A N 1
ATOM 3390 C CA . GLN D 1 25 ? 14.45012 -11.56711 -30.61986 1.000 60.31559 11 GLN A CA 1
ATOM 3391 C C . GLN D 1 25 ? 14.42057 -12.84067 -31.45255 1.000 58.50323 11 GLN A C 1
ATOM 3392 O O . GLN D 1 25 ? 15.41317 -13.57597 -31.48133 1.000 66.93713 11 GLN A O 1
ATOM 3398 N N . LYS D 1 26 ? 13.30296 -13.12631 -32.12585 1.000 56.59609 12 LYS A N 1
ATOM 3399 C CA . LYS D 1 26 ? 13.28490 -14.26371 -33.03846 1.000 59.12968 12 LYS A CA 1
ATOM 3400 C C . LYS D 1 26 ? 14.11705 -13.98134 -34.28201 1.000 57.61979 12 LYS A C 1
ATOM 3401 O O . LYS D 1 26 ? 14.60106 -14.91709 -34.92920 1.000 62.95384 12 LYS A O 1
ATOM 3407 N N . THR D 1 27 ? 14.29839 -12.70373 -34.62658 1.000 60.78754 13 THR A N 1
ATOM 3408 C CA . THR D 1 27 ? 15.17457 -12.34932 -35.73629 1.000 61.03315 13 THR A CA 1
ATOM 3409 C C . THR D 1 27 ? 16.63871 -12.46128 -35.33149 1.000 57.05170 13 THR A C 1
ATOM 3410 O O . THR D 1 27 ? 17.46789 -12.94323 -36.11190 1.000 62.26443 13 THR A O 1
ATOM 3414 N N . ALA D 1 28 ? 16.97193 -12.02629 -34.11308 1.000 51.48834 14 ALA A N 1
ATOM 3415 C CA . ALA D 1 28 ? 18.33544 -12.18616 -33.62249 1.000 64.80067 14 ALA A CA 1
ATOM 3416 C C . ALA D 1 28 ? 18.67328 -13.65320 -33.39252 1.000 54.43051 14 ALA A C 1
ATOM 3417 O O . ALA D 1 28 ? 19.82363 -14.06248 -33.58557 1.000 50.01008 14 ALA A O 1
ATOM 3419 N N . LEU D 1 29 ? 17.68939 -14.45656 -32.98213 1.000 56.23643 15 LEU A N 1
ATOM 3420 C CA . LEU D 1 29 ? 17.92333 -15.88743 -32.82262 1.000 50.76162 15 LEU A CA 1
ATOM 3421 C C . LEU D 1 29 ? 18.17163 -16.55474 -34.16899 1.000 51.63862 15 LEU A C 1
ATOM 3422 O O . LEU D 1 29 ? 19.02415 -17.44265 -34.28047 1.000 55.82565 15 LEU A O 1
ATOM 3427 N N . ALA D 1 30 ? 17.44069 -16.13622 -35.20449 1.000 55.57166 16 ALA A N 1
ATOM 3428 C CA . ALA D 1 30 ? 17.63851 -16.71475 -36.52927 1.000 54.28326 16 ALA A CA 1
ATOM 3429 C C . ALA D 1 30 ? 19.00407 -16.34577 -37.09532 1.000 56.42359 16 ALA A C 1
ATOM 3430 O O . ALA D 1 30 ? 19.63391 -17.15329 -37.78868 1.000 60.90943 16 ALA A O 1
ATOM 3432 N N . ASN D 1 31 ? 19.47992 -15.13199 -36.80850 1.000 52.20210 17 ASN A N 1
ATOM 3433 C CA . ASN D 1 31 ? 20.79875 -14.72811 -37.28403 1.000 57.68487 17 ASN A CA 1
ATOM 3434 C C . ASN D 1 31 ? 21.90191 -15.49413 -36.56509 1.000 58.81526 17 ASN A C 1
ATOM 3435 O O . ASN D 1 31 ? 22.89378 -15.89459 -37.18570 1.000 49.09038 17 ASN A O 1
ATOM 3440 N N . SER D 1 32 ? 21.74620 -15.70946 -35.25712 1.000 57.70854 18 SER A N 1
ATOM 3441 C CA . SER D 1 32 ? 22.74405 -16.46811 -34.51124 1.000 52.45775 18 SER A CA 1
ATOM 3442 C C . SER D 1 32 ? 22.76454 -17.92893 -34.94317 1.000 51.63509 18 SER A C 1
ATOM 3443 O O . SER D 1 32 ? 23.83296 -18.54811 -34.99781 1.000 47.98358 18 SER A O 1
ATOM 3446 N N . ILE D 1 33 ? 21.59588 -18.49500 -35.25536 1.000 50.31579 19 ILE A N 1
ATOM 3447 C CA . ILE D 1 33 ? 21.54017 -19.86965 -35.74330 1.000 49.18357 19 ILE A CA 1
ATOM 3448 C C . ILE D 1 33 ? 22.20531 -19.97578 -37.10992 1.000 47.05649 19 ILE A C 1
ATOM 3449 O O . ILE D 1 33 ? 22.87828 -20.96851 -37.41370 1.000 49.28426 19 ILE A O 1
ATOM 3454 N N . SER D 1 34 ? 22.03876 -18.95227 -37.95120 1.000 51.48872 20 SER A N 1
ATOM 3455 C CA . SER D 1 34 ? 22.67553 -18.96386 -39.26417 1.000 49.72080 20 SER A CA 1
ATOM 3456 C C . SER D 1 34 ? 24.19357 -18.91979 -39.14194 1.000 55.69033 20 SER A C 1
ATOM 3457 O O . SER D 1 34 ? 24.90552 -19.57082 -39.91595 1.000 55.12116 20 SER A O 1
ATOM 3460 N N . ASN D 1 35 ? 24.70803 -18.15903 -38.17226 1.000 51.58829 21 ASN A N 1
ATOM 3461 C CA . ASN D 1 35 ? 26.15289 -18.08808 -37.97728 1.000 57.84438 21 ASN A CA 1
ATOM 3462 C C . ASN D 1 35 ? 26.70594 -19.39851 -37.43071 1.000 53.62668 21 ASN A C 1
ATOM 3463 O O . ASN D 1 35 ? 27.77095 -19.85650 -37.86206 1.000 51.91643 21 ASN A O 1
ATOM 3468 N N . LEU D 1 36 ? 25.99912 -20.01665 -36.48134 1.000 47.57179 22 LEU A N 1
ATOM 3469 C CA . LEU D 1 36 ? 26.49422 -21.25430 -35.88690 1.000 51.99784 22 LEU A CA 1
ATOM 3470 C C . LEU D 1 36 ? 26.43312 -22.41274 -36.87500 1.000 52.50839 22 LEU A C 1
ATOM 3471 O O . LEU D 1 36 ? 27.32327 -23.27076 -36.88564 1.000 50.36859 22 LEU A O 1
ATOM 3476 N N . ASN D 1 37 ? 25.39452 -22.45729 -37.71375 1.000 46.18630 23 ASN A N 1
ATOM 3477 C CA . ASN D 1 37 ? 25.30660 -23.52011 -38.71040 1.000 54.09355 23 ASN A CA 1
ATOM 3478 C C . ASN D 1 37 ? 26.42500 -23.42037 -39.74025 1.000 50.41874 23 ASN A C 1
ATOM 3479 O O . ASN D 1 37 ? 26.86875 -24.44496 -40.27115 1.000 53.56022 23 ASN A O 1
ATOM 3484 N N . GLY D 1 38 ? 26.89333 -22.20622 -40.03368 1.000 48.48430 24 GLY A N 1
ATOM 3485 C CA . GLY D 1 38 ? 28.01357 -22.06229 -40.94834 1.000 47.84360 24 GLY A CA 1
ATOM 3486 C C . GLY D 1 38 ? 29.32442 -22.51620 -40.33534 1.000 54.46879 24 GLY A C 1
ATOM 3487 O O . GLY D 1 38 ? 30.16323 -23.11619 -41.01326 1.000 52.32599 24 GLY A O 1
ATOM 3488 N N . GLN D 1 39 ? 29.51962 -22.23820 -39.04443 1.000 52.09962 25 GLN A N 1
ATOM 3489 C CA . GLN D 1 39 ? 30.72985 -22.68827 -38.36667 1.000 45.87493 25 GLN A CA 1
ATOM 3490 C C . GLN D 1 39 ? 30.70050 -24.18844 -38.10787 1.000 42.60427 25 GLN A C 1
ATOM 3491 O O . GLN D 1 39 ? 31.75274 -24.83699 -38.11183 1.000 50.95935 25 GLN A O 1
ATOM 3497 N N . ILE D 1 40 ? 29.51360 -24.75498 -37.88192 1.000 47.11287 26 ILE A N 1
ATOM 3498 C CA . ILE D 1 40 ? 29.40441 -26.19883 -37.70214 1.000 49.98802 26 ILE A CA 1
ATOM 3499 C C . ILE D 1 40 ? 29.67261 -26.91991 -39.01788 1.000 52.39091 26 ILE A C 1
ATOM 3500 O O . ILE D 1 40 ? 30.32315 -27.97232 -39.04304 1.000 51.08567 26 ILE A O 1
ATOM 3505 N N . ASP D 1 41 ? 29.18732 -26.36287 -40.13236 1.000 57.99781 27 ASP A N 1
ATOM 3506 C CA . ASP D 1 41 ? 29.47652 -26.94932 -41.43746 1.000 57.95734 27 ASP A CA 1
ATOM 3507 C C . ASP D 1 41 ? 30.96452 -26.91119 -41.75042 1.000 57.75257 27 ASP A C 1
ATOM 3508 O O . ASP D 1 41 ? 31.48433 -27.82012 -42.40797 1.000 58.09440 27 ASP A O 1
ATOM 3513 N N . THR D 1 42 ? 31.66317 -25.86917 -41.29773 1.000 51.01115 28 THR A N 1
ATOM 3514 C CA . THR D 1 42 ? 33.10947 -25.82531 -41.47363 1.000 41.65492 28 THR A CA 1
ATOM 3515 C C . THR D 1 42 ? 33.79069 -26.90962 -40.64712 1.000 45.82422 28 THR A C 1
ATOM 3516 O O . THR D 1 42 ? 34.74745 -27.54221 -41.10903 1.000 41.47763 28 THR A O 1
ATOM 3520 N N . ALA D 1 43 ? 33.29617 -27.15507 -39.43137 1.000 46.27241 29 ALA A N 1
ATOM 3521 C CA . ALA D 1 43 ? 33.87101 -28.20573 -38.59749 1.000 44.29019 29 ALA A CA 1
ATOM 3522 C C . ALA D 1 43 ? 33.56573 -29.59011 -39.15854 1.000 46.83643 29 ALA A C 1
ATOM 3523 O O . ALA D 1 43 ? 34.39106 -30.50501 -39.04939 1.000 37.85885 29 ALA A O 1
ATOM 3525 N N . LYS D 1 44 ? 32.38498 -29.76648 -39.75850 1.000 39.31696 30 LYS A N 1
ATOM 3526 C CA . LYS D 1 44 ? 32.06492 -31.04566 -40.38515 1.000 46.00020 30 LYS A CA 1
ATOM 3527 C C . LYS D 1 44 ? 32.95082 -31.30044 -41.59790 1.000 51.24208 30 LYS A C 1
ATOM 3528 O O . LYS D 1 44 ? 33.41280 -32.42782 -41.81093 1.000 47.50530 30 LYS A O 1
ATOM 3534 N N . ASN D 1 45 ? 33.20535 -30.26382 -42.39992 1.000 50.76454 31 ASN A N 1
ATOM 3535 C CA . ASN D 1 45 ? 34.07616 -30.42650 -43.55816 1.000 44.80757 31 ASN A CA 1
ATOM 3536 C C . ASN D 1 45 ? 35.52215 -30.66544 -43.14021 1.000 51.07361 31 ASN A C 1
ATOM 3537 O O . ASN D 1 45 ? 36.27847 -31.31521 -43.87151 1.000 48.37384 31 ASN A O 1
ATOM 3542 N N . SER D 1 46 ? 35.92228 -30.15742 -41.97155 1.000 51.49409 32 SER A N 1
ATOM 3543 C CA . SER D 1 46 ? 37.27593 -30.40458 -41.48581 1.000 45.07996 32 SER A CA 1
ATOM 3544 C C . SER D 1 46 ? 37.44728 -31.85369 -41.04852 1.000 41.57103 32 SER A C 1
ATOM 3545 O O . SER D 1 46 ? 38.49725 -32.46081 -41.28948 1.000 39.92987 32 SER A O 1
ATOM 3548 N N . LEU D 1 47 ? 36.42795 -32.42429 -40.40190 1.000 48.79047 33 LEU A N 1
ATOM 3549 C CA . LEU D 1 47 ? 36.48379 -33.83661 -40.04180 1.000 46.01932 33 LEU A CA 1
ATOM 3550 C C . LEU D 1 47 ? 36.41536 -34.72955 -41.27369 1.000 43.71278 33 LEU A C 1
ATOM 3551 O O . LEU D 1 47 ? 36.97643 -35.83102 -41.27103 1.000 42.62571 33 LEU A O 1
ATOM 3556 N N . THR D 1 48 ? 35.73860 -34.27550 -42.33097 1.000 44.47845 34 THR A N 1
ATOM 3557 C CA . THR D 1 48 ? 35.71637 -35.03594 -43.57616 1.000 42.05744 34 THR A CA 1
ATOM 3558 C C . THR D 1 48 ? 37.10240 -35.09507 -44.20730 1.000 43.48718 34 THR A C 1
ATOM 3559 O O . THR D 1 48 ? 37.50549 -36.13710 -44.73827 1.000 45.56508 34 THR A O 1
ATOM 3563 N N . ASN D 1 49 ? 37.85360 -33.99158 -44.14283 1.000 49.07471 35 ASN A N 1
ATOM 3564 C CA . ASN D 1 49 ? 39.21530 -33.99108 -44.66843 1.000 47.06746 35 ASN A CA 1
ATOM 3565 C C . ASN D 1 49 ? 40.11078 -34.96474 -43.91266 1.000 45.43350 35 ASN A C 1
ATOM 3566 O O . ASN D 1 49 ? 41.11333 -35.43706 -44.46058 1.000 44.57874 35 ASN A O 1
ATOM 3571 N N . LEU D 1 50 ? 39.77275 -35.27388 -42.65848 1.000 41.36916 36 LEU A N 1
ATOM 3572 C CA . LEU D 1 50 ? 40.52810 -36.27748 -41.91461 1.000 45.07434 36 LEU A CA 1
ATOM 3573 C C . LEU D 1 50 ? 40.27224 -37.67604 -42.46356 1.000 47.92610 36 LEU A C 1
ATOM 3574 O O . LEU D 1 50 ? 41.21420 -38.43278 -42.72727 1.000 47.62375 36 LEU A O 1
ATOM 3579 N N . THR D 1 51 ? 38.99822 -38.03891 -42.63812 1.000 44.19699 37 THR A N 1
ATOM 3580 C CA . THR D 1 51 ? 38.66613 -39.38281 -43.10124 1.000 46.65522 37 THR A CA 1
ATOM 3581 C C . THR D 1 51 ? 39.09289 -39.60737 -44.54533 1.000 47.95439 37 THR A C 1
ATOM 3582 O O . THR D 1 51 ? 39.39777 -40.74184 -44.93015 1.000 41.61039 37 THR A O 1
ATOM 3586 N N . SER D 1 52 ? 39.11924 -38.54936 -45.35406 1.000 52.13033 38 SER A N 1
ATOM 3587 C CA . SER D 1 52 ? 39.50694 -38.65920 -46.75368 1.000 49.35253 38 SER A CA 1
ATOM 3588 C C . SER D 1 52 ? 41.01155 -38.78670 -46.94953 1.000 49.35984 38 SER A C 1
ATOM 3589 O O . SER D 1 52 ? 41.44597 -39.16345 -48.04319 1.000 51.03060 38 SER A O 1
ATOM 3592 N N . SER D 1 53 ? 41.80833 -38.49650 -45.92510 1.000 46.99395 39 SER A N 1
ATOM 3593 C CA . SER D 1 53 ? 43.25381 -38.42027 -46.07847 1.000 41.14625 39 SER A CA 1
ATOM 3594 C C . SER D 1 53 ? 43.89327 -39.80168 -46.05999 1.000 46.56011 39 SER A C 1
ATOM 3595 O O . SER D 1 53 ? 43.46546 -40.69543 -45.32329 1.000 50.63026 39 SER A O 1
ATOM 3598 N N . SER D 1 54 ? 44.93309 -39.96459 -46.87587 1.000 49.61534 40 SER A N 1
ATOM 3599 C CA . SER D 1 54 ? 45.75465 -41.16495 -46.88336 1.000 53.84261 40 SER A CA 1
ATOM 3600 C C . SER D 1 54 ? 47.06016 -40.96633 -46.12706 1.000 46.95227 40 SER A C 1
ATOM 3601 O O . SER D 1 54 ? 47.93088 -41.84125 -46.16751 1.000 49.77208 40 SER A O 1
ATOM 3604 N N . SER D 1 55 ? 47.21017 -39.83409 -45.43494 1.000 49.48469 41 SER A N 1
ATOM 3605 C CA . SER D 1 55 ? 48.39997 -39.56499 -44.63918 1.000 51.72419 41 SER A CA 1
ATOM 3606 C C . SER D 1 55 ? 48.55523 -40.52738 -43.46996 1.000 56.38567 41 SER A C 1
ATOM 3607 O O . SER D 1 55 ? 49.63113 -40.56953 -42.86642 1.000 58.16387 41 SER A O 1
ATOM 3610 N N . LEU D 1 56 ? 47.51258 -41.27707 -43.12081 1.000 50.35691 42 LEU A N 1
ATOM 3611 C CA . LEU D 1 56 ? 47.59670 -42.31803 -42.10800 1.000 46.06188 42 LEU A CA 1
ATOM 3612 C C . LEU D 1 56 ? 46.89242 -43.55935 -42.62998 1.000 50.61839 42 LEU A C 1
ATOM 3613 O O . LEU D 1 56 ? 45.81183 -43.46725 -43.21969 1.000 51.66279 42 LEU A O 1
ATOM 3618 N N . THR D 1 57 ? 47.51585 -44.71635 -42.42639 1.000 54.23060 43 THR A N 1
ATOM 3619 C CA . THR D 1 57 ? 46.99191 -45.98241 -42.91381 1.000 48.31724 43 THR A CA 1
ATOM 3620 C C . THR D 1 57 ? 46.95345 -46.99327 -41.77590 1.000 49.86794 43 THR A C 1
ATOM 3621 O O . THR D 1 57 ? 47.43695 -46.74284 -40.66800 1.000 46.99678 43 THR A O 1
ATOM 3625 N N . GLY D 1 58 ? 46.36526 -48.14872 -42.06611 1.000 54.22302 44 GLY A N 1
ATOM 3626 C CA . GLY D 1 58 ? 46.29828 -49.24506 -41.11977 1.000 49.24031 44 GLY A CA 1
ATOM 3627 C C . GLY D 1 58 ? 44.98457 -49.28128 -40.36306 1.000 49.65352 44 GLY A C 1
ATOM 3628 O O . GLY D 1 58 ? 44.06779 -48.48289 -40.58022 1.000 48.31141 44 GLY A O 1
ATOM 3629 N N . ASP D 1 59 ? 44.91222 -50.24822 -39.44503 1.000 57.26422 45 ASP A N 1
ATOM 3630 C CA . ASP D 1 59 ? 43.72132 -50.43439 -38.62523 1.000 50.77840 45 ASP A CA 1
ATOM 3631 C C . ASP D 1 59 ? 43.47791 -49.27152 -37.67482 1.000 50.42009 45 ASP A C 1
ATOM 3632 O O . ASP D 1 59 ? 42.33614 -49.06820 -37.24969 1.000 50.07177 45 ASP A O 1
ATOM 3637 N N . VAL D 1 60 ? 44.51804 -48.51085 -37.32576 1.000 51.00459 46 VAL A N 1
ATOM 3638 C CA . VAL D 1 60 ? 44.30910 -47.34117 -36.48107 1.000 42.03428 46 VAL A CA 1
ATOM 3639 C C . VAL D 1 60 ? 43.61611 -46.23834 -37.26915 1.000 40.41325 46 VAL A C 1
ATOM 3640 O O . VAL D 1 60 ? 42.91607 -45.39852 -36.69179 1.000 44.09938 46 VAL A O 1
ATOM 3644 N N . LYS D 1 61 ? 43.78210 -46.22519 -38.59339 1.000 46.42035 47 LYS A N 1
ATOM 3645 C CA . LYS D 1 61 ? 43.05123 -45.27673 -39.42395 1.000 46.70176 47 LYS A CA 1
ATOM 3646 C C . LYS D 1 61 ? 41.61177 -45.72223 -39.63758 1.000 51.04562 47 LYS A C 1
ATOM 3647 O O . LYS D 1 61 ? 40.70774 -44.88143 -39.71463 1.000 42.53462 47 LYS A O 1
ATOM 3653 N N . THR D 1 62 ? 41.38331 -47.03440 -39.72838 1.000 45.74299 48 THR A N 1
ATOM 3654 C CA . THR D 1 62 ? 40.02032 -47.54428 -39.82123 1.000 43.47487 48 THR A CA 1
ATOM 3655 C C . THR D 1 62 ? 39.24184 -47.25027 -38.54458 1.000 41.36154 48 THR A C 1
ATOM 3656 O O . THR D 1 62 ? 38.04438 -46.94290 -38.59325 1.000 45.27494 48 THR A O 1
ATOM 3660 N N . ALA D 1 63 ? 39.91081 -47.32776 -37.39062 1.000 44.04425 49 ALA A N 1
ATOM 3661 C CA . ALA D 1 63 ? 39.24909 -47.01429 -36.12832 1.000 41.19006 49 ALA A CA 1
ATOM 3662 C C . ALA D 1 63 ? 38.95070 -45.52410 -36.01332 1.000 39.46088 49 ALA A C 1
ATOM 3663 O O . ALA D 1 63 ? 37.88489 -45.13584 -35.52091 1.000 44.49501 49 ALA A O 1
ATOM 3665 N N . ILE D 1 64 ? 39.87957 -44.67420 -36.45740 1.000 43.30921 50 ILE A N 1
ATOM 3666 C CA . ILE D 1 64 ? 39.64771 -43.23363 -36.41154 1.000 44.30041 50 ILE A CA 1
ATOM 3667 C C . ILE D 1 64 ? 38.54481 -42.83952 -37.38643 1.000 38.07275 50 ILE A C 1
ATOM 3668 O O . ILE D 1 64 ? 37.68704 -42.00662 -37.06920 1.000 33.24259 50 ILE A O 1
ATOM 3673 N N . ASP D 1 65 ? 38.54251 -43.43490 -38.58300 1.000 43.27345 51 ASP A N 1
ATOM 3674 C CA . ASP D 1 65 ? 37.47160 -43.17017 -39.54004 1.000 45.73467 51 ASP A CA 1
ATOM 3675 C C . ASP D 1 65 ? 36.12049 -43.60975 -38.99130 1.000 46.80794 51 ASP A C 1
ATOM 3676 O O . ASP D 1 65 ? 35.10873 -42.92655 -39.19056 1.000 40.78970 51 ASP A O 1
ATOM 3681 N N . ALA D 1 66 ? 36.08284 -44.75209 -38.30080 1.000 42.37830 52 ALA A N 1
ATOM 3682 C CA . ALA D 1 66 ? 34.83428 -45.20552 -37.69808 1.000 43.33119 52 ALA A CA 1
ATOM 3683 C C . ALA D 1 66 ? 34.38368 -44.25878 -36.59336 1.000 44.48217 52 ALA A C 1
ATOM 3684 O O . ALA D 1 66 ? 33.18570 -43.99175 -36.44351 1.000 46.98690 52 ALA A O 1
ATOM 3686 N N . LYS D 1 67 ? 35.33256 -43.73714 -35.81312 1.000 43.17430 53 LYS A N 1
ATOM 3687 C CA . LYS D 1 67 ? 34.99337 -42.79409 -34.75214 1.000 45.91770 53 LYS A CA 1
ATOM 3688 C C . LYS D 1 67 ? 34.39873 -41.51302 -35.32435 1.000 48.54381 53 LYS A C 1
ATOM 3689 O O . LYS D 1 67 ? 33.39104 -41.00214 -34.82131 1.000 44.94464 53 LYS A O 1
ATOM 3695 N N . ILE D 1 68 ? 35.01078 -40.98055 -36.38337 1.000 44.61273 54 ILE A N 1
ATOM 3696 C CA . ILE D 1 68 ? 34.55147 -39.71674 -36.95189 1.000 46.89817 54 ILE A CA 1
ATOM 3697 C C . ILE D 1 68 ? 33.21203 -39.90105 -37.65573 1.000 43.32226 54 ILE A C 1
ATOM 3698 O O . ILE D 1 68 ? 32.28183 -39.10628 -37.47434 1.000 47.12168 54 ILE A O 1
ATOM 3703 N N . ASN D 1 69 ? 33.09232 -40.95344 -38.46839 1.000 42.77402 55 ASN A N 1
ATOM 3704 C CA . ASN D 1 69 ? 31.88391 -41.14819 -39.26087 1.000 43.30448 55 ASN A CA 1
ATOM 3705 C C . ASN D 1 69 ? 30.68208 -41.54980 -38.41486 1.000 47.74967 55 ASN A C 1
ATOM 3706 O O . ASN D 1 69 ? 29.54299 -41.34487 -38.84743 1.000 51.39797 55 ASN A O 1
ATOM 3711 N N . ASN D 1 70 ? 30.90025 -42.10988 -37.22480 1.000 42.66614 56 ASN A N 1
ATOM 3712 C CA . ASN D 1 70 ? 29.80309 -42.58007 -36.39241 1.000 42.00064 56 ASN A CA 1
ATOM 3713 C C . ASN D 1 70 ? 29.51318 -41.69630 -35.18776 1.000 45.25403 56 ASN A C 1
ATOM 3714 O O . ASN D 1 70 ? 28.49300 -41.91022 -34.52450 1.000 40.96071 56 ASN A O 1
ATOM 3719 N N . TYR D 1 71 ? 30.36426 -40.71701 -34.88123 1.000 51.99973 57 TYR A N 1
ATOM 3720 C CA . TYR D 1 71 ? 30.15688 -39.93127 -33.67021 1.000 44.80432 57 TYR A CA 1
ATOM 3721 C C . TYR D 1 71 ? 30.46525 -38.45228 -33.86070 1.000 36.23057 57 TYR A C 1
ATOM 3722 O O . TYR D 1 71 ? 29.61018 -37.60292 -33.59456 1.000 43.07944 57 TYR A O 1
ATOM 3731 N N . GLN D 1 72 ? 31.67454 -38.13190 -34.32297 1.000 35.57005 58 GLN A N 1
ATOM 3732 C CA . GLN D 1 72 ? 32.09422 -36.73470 -34.37886 1.000 39.34378 58 GLN A CA 1
ATOM 3733 C C . GLN D 1 72 ? 31.23864 -35.93559 -35.35510 1.000 44.66811 58 GLN A C 1
ATOM 3734 O O . GLN D 1 72 ? 30.76432 -34.84131 -35.02762 1.000 46.18169 58 GLN A O 1
ATOM 3740 N N . VAL D 1 73 ? 31.02635 -36.46527 -36.55497 1.000 43.01298 59 VAL A N 1
ATOM 3741 C CA . VAL D 1 73 ? 30.18182 -35.80368 -37.54771 1.000 43.73507 59 VAL A CA 1
ATOM 3742 C C . VAL D 1 73 ? 28.71909 -35.84651 -37.10574 1.000 45.62573 59 VAL A C 1
ATOM 3743 O O . VAL D 1 73 ? 28.03782 -34.81333 -37.18678 1.000 39.17756 59 VAL A O 1
ATOM 3747 N N . PRO D 1 74 ? 28.18131 -36.98373 -36.63612 1.000 45.02748 60 PRO A N 1
ATOM 3748 C CA . PRO D 1 74 ? 26.80111 -36.95825 -36.11754 1.000 38.89570 60 PRO A CA 1
ATOM 3749 C C . PRO D 1 74 ? 26.60060 -36.00925 -34.94787 1.000 43.68345 60 PRO A C 1
ATOM 3750 O O . PRO D 1 74 ? 25.50371 -35.45565 -34.79922 1.000 42.70216 60 PRO A O 1
ATOM 3754 N N . LEU D 1 75 ? 27.61902 -35.81131 -34.10512 1.000 37.25498 61 LEU A N 1
ATOM 3755 C CA . LEU D 1 75 ? 27.48623 -34.86846 -32.99778 1.000 39.05142 61 LEU A CA 1
ATOM 3756 C C . LEU D 1 75 ? 27.29326 -33.44609 -33.50611 1.000 46.57346 61 LEU A C 1
ATOM 3757 O O . LEU D 1 75 ? 26.48704 -32.68597 -32.95622 1.000 37.71800 61 LEU A O 1
ATOM 3762 N N . LEU D 1 76 ? 28.02588 -33.06740 -34.55610 1.000 42.19165 62 LEU A N 1
ATOM 3763 C CA . LEU D 1 76 ? 27.85647 -31.73715 -35.13052 1.000 43.80123 62 LEU A CA 1
ATOM 3764 C C . LEU D 1 76 ? 26.52719 -31.61914 -35.86459 1.000 46.03314 62 LEU A C 1
ATOM 3765 O O . LEU D 1 76 ? 25.89063 -30.55885 -35.84046 1.000 43.00690 62 LEU A O 1
ATOM 3770 N N . THR D 1 77 ? 26.09349 -32.69541 -36.52540 1.000 42.01953 63 THR A N 1
ATOM 3771 C CA . THR D 1 77 ? 24.78729 -32.68186 -37.17512 1.000 42.05043 63 THR A CA 1
ATOM 3772 C C . THR D 1 77 ? 23.66913 -32.55022 -36.14814 1.000 44.49928 63 THR A C 1
ATOM 3773 O O . THR D 1 77 ? 22.68551 -31.83503 -36.37611 1.000 44.03379 63 THR A O 1
ATOM 3777 N N . ASN D 1 78 ? 23.81286 -33.21885 -34.99998 1.000 42.38477 64 ASN A N 1
ATOM 3778 C CA . ASN D 1 78 ? 22.78663 -33.14532 -33.96552 1.000 41.82565 64 ASN A CA 1
ATOM 3779 C C . ASN D 1 78 ? 22.75045 -31.77262 -33.30302 1.000 45.29796 64 ASN A C 1
ATOM 3780 O O . ASN D 1 78 ? 21.69448 -31.34994 -32.81792 1.000 42.82543 64 ASN A O 1
ATOM 3785 N N . PHE D 1 79 ? 23.88468 -31.06581 -33.26583 1.000 47.32751 65 PHE A N 1
ATOM 3786 C CA . PHE D 1 79 ? 23.87772 -29.69658 -32.75927 1.000 40.51157 65 PHE A CA 1
ATOM 3787 C C . PHE D 1 79 ? 23.13588 -28.75861 -33.70139 1.000 41.77533 65 PHE A C 1
ATOM 3788 O O . PHE D 1 79 ? 22.51212 -27.79224 -33.24751 1.000 43.86436 65 PHE A O 1
ATOM 3796 N N . THR D 1 80 ? 23.19450 -29.02021 -35.00917 1.000 45.66941 66 THR A N 1
ATOM 3797 C CA . THR D 1 80 ? 22.35495 -28.27767 -35.94274 1.000 43.50634 66 THR A CA 1
ATOM 3798 C C . THR D 1 80 ? 20.88380 -28.61896 -35.73652 1.000 50.63897 66 THR A C 1
ATOM 3799 O O . THR D 1 80 ? 20.01475 -27.74506 -35.84815 1.000 48.51008 66 THR A O 1
ATOM 3803 N N . ASN D 1 81 ? 20.58788 -29.88420 -35.42222 1.000 41.22768 67 ASN A N 1
ATOM 3804 C CA . ASN D 1 81 ? 19.21823 -30.26284 -35.08950 1.000 47.46682 67 ASN A CA 1
ATOM 3805 C C . ASN D 1 81 ? 18.75260 -29.57242 -33.81447 1.000 52.51349 67 ASN A C 1
ATOM 3806 O O . ASN D 1 81 ? 17.57223 -29.22819 -33.68019 1.000 46.72718 67 ASN A O 1
ATOM 3811 N N . ALA D 1 82 ? 19.66656 -29.36395 -32.86430 1.000 47.04067 68 ALA A N 1
ATOM 3812 C CA . ALA D 1 82 ? 19.30475 -28.66704 -31.63548 1.000 47.00061 68 ALA A CA 1
ATOM 3813 C C . ALA D 1 82 ? 18.97225 -27.20611 -31.90951 1.000 49.20554 68 ALA A C 1
ATOM 3814 O O . ALA D 1 82 ? 18.03661 -26.65574 -31.31730 1.000 53.00250 68 ALA A O 1
ATOM 3816 N N . LEU D 1 83 ? 19.72559 -26.56195 -32.80464 1.000 47.80824 69 LEU A N 1
ATOM 3817 C CA . LEU D 1 83 ? 19.41207 -25.18601 -33.17530 1.000 47.27340 69 LEU A CA 1
ATOM 3818 C C . LEU D 1 83 ? 18.07161 -25.10272 -33.89435 1.000 51.62873 69 LEU A C 1
ATOM 3819 O O . LEU D 1 83 ? 17.30579 -24.15578 -33.68146 1.000 52.28949 69 LEU A O 1
ATOM 3824 N N . THR D 1 84 ? 17.76923 -26.08638 -34.74589 1.000 49.28878 70 THR A N 1
ATOM 3825 C CA . THR D 1 84 ? 16.46896 -26.11811 -35.40756 1.000 46.91796 70 THR A CA 1
ATOM 3826 C C . THR D 1 84 ? 15.34863 -26.34752 -34.40038 1.000 51.06911 70 THR A C 1
ATOM 3827 O O . THR D 1 84 ? 14.28384 -25.72392 -34.48937 1.000 50.20052 70 THR A O 1
ATOM 3831 N N . THR D 1 85 ? 15.57513 -27.23534 -33.42895 1.000 51.45152 71 THR A N 1
ATOM 3832 C CA . THR D 1 85 ? 14.58085 -27.46739 -32.38627 1.000 49.68938 71 THR A CA 1
ATOM 3833 C C . THR D 1 85 ? 14.36716 -26.21691 -31.54088 1.000 55.05093 71 THR A C 1
ATOM 3834 O O . THR D 1 85 ? 13.23293 -25.90219 -31.15953 1.000 56.06129 71 THR A O 1
ATOM 3838 N N . LEU D 1 86 ? 15.44566 -25.48547 -31.24496 1.000 43.37209 72 LEU A N 1
ATOM 3839 C CA . LEU D 1 86 ? 15.31012 -24.24302 -30.49081 1.000 51.06306 72 LEU A CA 1
ATOM 3840 C C . LEU D 1 86 ? 14.52033 -23.20325 -31.27757 1.000 56.43081 72 LEU A C 1
ATOM 3841 O O . LEU D 1 86 ? 13.71875 -22.45836 -30.70166 1.000 50.59551 72 LEU A O 1
ATOM 3846 N N . SER D 1 87 ? 14.73195 -23.13674 -32.59436 1.000 63.14854 73 SER A N 1
ATOM 3847 C CA . SER D 1 87 ? 13.96289 -22.20843 -33.41666 1.000 68.39515 73 SER A CA 1
ATOM 3848 C C . SER D 1 87 ? 12.50041 -22.62555 -33.49643 1.000 63.46782 73 SER A C 1
ATOM 3849 O O . SER D 1 87 ? 11.60516 -21.77238 -33.50361 1.000 67.79018 73 SER A O 1
ATOM 3852 N N . ALA D 1 88 ? 12.23903 -23.93338 -33.55827 1.000 56.16715 74 ALA A N 1
ATOM 3853 C CA . ALA D 1 88 ? 10.86170 -24.40753 -33.63035 1.000 56.58855 74 ALA A CA 1
ATOM 3854 C C . ALA D 1 88 ? 10.12882 -24.17772 -32.31528 1.000 59.39075 74 ALA A C 1
ATOM 3855 O O . ALA D 1 88 ? 8.94036 -23.83775 -32.31321 1.000 64.28468 74 ALA A O 1
ATOM 3857 N N . GLN D 1 89 ? 10.81999 -24.35416 -31.18622 1.000 53.58773 75 GLN A N 1
ATOM 3858 C CA . GLN D 1 89 ? 10.18618 -24.12083 -29.89301 1.000 53.13226 75 GLN A CA 1
ATOM 3859 C C . GLN D 1 89 ? 9.87766 -22.64556 -29.67322 1.000 62.62142 75 GLN A C 1
ATOM 3860 O O . GLN D 1 89 ? 8.90942 -22.31440 -28.97914 1.000 54.31512 75 GLN A O 1
ATOM 3866 N N . TYR D 1 90 ? 10.68103 -21.74786 -30.24866 1.000 67.14676 76 TYR A N 1
ATOM 3867 C CA . TYR D 1 90 ? 10.40356 -20.32362 -30.09896 1.000 56.53287 76 TYR A CA 1
ATOM 3868 C C . TYR D 1 90 ? 9.17193 -19.91992 -30.89966 1.000 59.78642 76 TYR A C 1
ATOM 3869 O O . TYR D 1 90 ? 8.34622 -19.13191 -30.42393 1.000 58.93430 76 TYR A O 1
ATOM 3878 N N . ASP D 1 91 ? 9.02712 -20.45257 -32.11508 1.000 73.78399 77 ASP A N 1
ATOM 3879 C CA . ASP D 1 91 ? 7.84390 -20.14726 -32.90926 1.000 74.32546 77 ASP A CA 1
ATOM 3880 C C . ASP D 1 91 ? 6.59235 -20.75871 -32.29554 1.000 76.03712 77 ASP A C 1
ATOM 3881 O O . ASP D 1 91 ? 5.50987 -20.16710 -32.37684 1.000 79.62262 77 ASP A O 1
ATOM 3886 N N . LYS D 1 92 ? 6.71906 -21.93329 -31.67672 1.000 65.35873 78 LYS A N 1
ATOM 3887 C CA . LYS D 1 92 ? 5.57473 -22.56997 -31.04251 1.000 67.11354 78 LYS A CA 1
ATOM 3888 C C . LYS D 1 92 ? 5.22765 -21.93333 -29.70381 1.000 63.13015 78 LYS A C 1
ATOM 3889 O O . LYS D 1 92 ? 4.08190 -22.05170 -29.25809 1.000 56.15257 78 LYS A O 1
ATOM 3895 N N . THR D 1 93 ? 6.18586 -21.26628 -29.05399 1.000 61.91427 79 THR A N 1
ATOM 3896 C CA . THR D 1 93 ? 5.85471 -20.46408 -27.88174 1.000 57.77820 79 THR A CA 1
ATOM 3897 C C . THR D 1 93 ? 5.09406 -19.20844 -28.28734 1.000 65.29320 79 THR A C 1
ATOM 3898 O O . THR D 1 93 ? 4.19053 -18.76156 -27.57127 1.000 49.37068 79 THR A O 1
ATOM 3902 N N . ILE D 1 94 ? 5.43971 -18.63379 -29.44120 1.000 64.87195 80 ILE A N 1
ATOM 3903 C CA . ILE D 1 94 ? 4.68465 -17.50157 -29.96658 1.000 63.01490 80 ILE A CA 1
ATOM 3904 C C . ILE D 1 94 ? 3.26830 -17.93046 -30.33109 1.000 55.29477 80 ILE A C 1
ATOM 3905 O O . ILE D 1 94 ? 2.29776 -17.21296 -30.06048 1.000 55.80939 80 ILE A O 1
ATOM 3910 N N . GLU D 1 95 ? 3.12501 -19.10942 -30.94289 1.000 64.07309 81 GLU A N 1
ATOM 3911 C CA . GLU D 1 95 ? 1.79614 -19.62618 -31.25622 1.000 59.95803 81 GLU A CA 1
ATOM 3912 C C . GLU D 1 95 ? 1.00494 -19.93236 -29.99208 1.000 59.43269 81 GLU A C 1
ATOM 3913 O O . GLU D 1 95 ? -0.22221 -19.77962 -29.97283 1.000 64.99879 81 GLU A O 1
ATOM 3919 N N . GLN D 1 96 ? 1.68847 -20.36602 -28.93052 1.000 59.61022 82 GLN A N 1
ATOM 3920 C CA . GLN D 1 96 ? 1.01036 -20.65231 -27.67016 1.000 61.40528 82 GLN A CA 1
ATOM 3921 C C . GLN D 1 96 ? 0.48023 -19.37771 -27.02437 1.000 62.29885 82 GLN A C 1
ATOM 3922 O O . GLN D 1 96 ? -0.62827 -19.36726 -26.47596 1.000 57.18244 82 GLN A O 1
ATOM 3928 N N . PHE D 1 97 ? 1.25710 -18.29350 -27.07983 1.000 64.30861 83 PHE A N 1
ATOM 3929 C CA . PHE D 1 97 ? 0.80244 -17.02243 -26.52428 1.000 63.59145 83 PHE A CA 1
ATOM 3930 C C . PHE D 1 97 ? -0.37240 -16.46270 -27.31877 1.000 56.89740 83 PHE A C 1
ATOM 3931 O O . PHE D 1 97 ? -1.37565 -16.02861 -26.74081 1.000 61.08401 83 PHE A O 1
ATOM 3939 N N . GLN D 1 98 ? -0.26710 -16.46946 -28.65005 1.000 57.90224 84 GLN A N 1
ATOM 3940 C CA . GLN D 1 98 ? -1.30974 -15.89372 -29.49179 1.000 60.89449 84 GLN A CA 1
ATOM 3941 C C . GLN D 1 98 ? -2.60505 -16.69469 -29.44744 1.000 63.41836 84 GLN A C 1
ATOM 3942 O O . GLN D 1 98 ? -3.65043 -16.18343 -29.86047 1.000 68.39126 84 GLN A O 1
ATOM 3948 N N . SER D 1 99 ? -2.56257 -17.93099 -28.95710 1.000 64.78145 85 SER A N 1
ATOM 3949 C CA . SER D 1 99 ? -3.74741 -18.76797 -28.81663 1.000 65.70924 85 SER A CA 1
ATOM 3950 C C . SER D 1 99 ? -4.36069 -18.69792 -27.42499 1.000 70.34467 85 SER A C 1
ATOM 3951 O O . SER D 1 99 ? -5.58740 -18.66058 -27.29570 1.000 71.13180 85 SER A O 1
ATOM 3954 N N . THR D 1 100 ? -3.53328 -18.67932 -26.37786 1.000 67.97065 86 THR A N 1
ATOM 3955 C CA . THR D 1 100 ? -4.06461 -18.63300 -25.02028 1.000 68.60452 86 THR A CA 1
ATOM 3956 C C . THR D 1 100 ? -4.66793 -17.26864 -24.71173 1.000 77.50710 86 THR A C 1
ATOM 3957 O O . THR D 1 100 ? -5.71178 -17.18080 -24.05524 1.000 76.91498 86 THR A O 1
ATOM 3961 N N . VAL D 1 101 ? -4.03508 -16.19362 -25.19462 1.000 75.68130 87 VAL A N 1
ATOM 3962 C CA . VAL D 1 101 ? -4.49765 -14.83516 -24.91792 1.000 68.82689 87 VAL A CA 1
ATOM 3963 C C . VAL D 1 101 ? -5.44195 -14.30584 -25.99066 1.000 70.95242 87 VAL A C 1
ATOM 3964 O O . VAL D 1 101 ? -6.10682 -13.28076 -25.76591 1.000 70.89358 87 VAL A O 1
ATOM 3968 N N . SER D 1 102 ? -5.54627 -14.98518 -27.13639 1.000 71.88386 88 SER A N 1
ATOM 3969 C CA . SER D 1 102 ? -6.33751 -14.50924 -28.27332 1.000 69.73227 88 SER A CA 1
ATOM 3970 C C . SER D 1 102 ? -5.86110 -13.12637 -28.71544 1.000 60.50911 88 SER A C 1
ATOM 3971 O O . SER D 1 102 ? -6.63350 -12.17050 -28.79795 1.000 68.83242 88 SER A O 1
ATOM 3974 N N . GLU D 1 103 ? -4.56162 -13.02686 -28.99000 1.000 61.08491 89 GLU A N 1
ATOM 3975 C CA . GLU D 1 103 ? -3.91832 -11.75991 -29.33510 1.000 49.44535 89 GLU A CA 1
ATOM 3976 C C . GLU D 1 103 ? -2.92759 -12.04088 -30.46200 1.000 67.98012 89 GLU A C 1
ATOM 3977 O O . GLU D 1 103 ? -1.81700 -12.52261 -30.21634 1.000 65.82088 89 GLU A O 1
ATOM 3983 N N . ASN D 1 104 ? -3.33424 -11.73790 -31.69647 1.000 59.19691 90 ASN A N 1
ATOM 3984 C CA . ASN D 1 104 ? -2.55236 -12.04760 -32.88789 1.000 66.97937 90 ASN A CA 1
ATOM 3985 C C . ASN D 1 104 ? -1.87588 -10.81555 -33.48439 1.000 70.21940 90 ASN A C 1
ATOM 3986 O O . ASN D 1 104 ? -1.56986 -10.79544 -34.68226 1.000 66.12217 90 ASN A O 1
ATOM 3991 N N . ALA D 1 105 ? -1.62776 -9.79027 -32.67238 1.000 72.15909 91 ALA A N 1
ATOM 3992 C CA . ALA D 1 105 ? -0.97315 -8.57611 -33.14009 1.000 63.17790 91 ALA A CA 1
ATOM 3993 C C . ALA D 1 105 ? 0.54056 -8.71537 -33.04430 1.000 67.05780 91 ALA A C 1
ATOM 3994 O O . ALA D 1 105 ? 1.06344 -9.35140 -32.12441 1.000 73.47563 91 ALA A O 1
ATOM 3996 N N . ALA D 1 106 ? 1.23993 -8.11046 -34.00529 1.000 71.70139 92 ALA A N 1
ATOM 3997 C CA . ALA D 1 106 ? 2.69265 -8.18840 -34.07687 1.000 70.10186 92 ALA A CA 1
ATOM 3998 C C . ALA D 1 106 ? 3.39115 -7.23624 -33.11535 1.000 68.12633 92 ALA A C 1
ATOM 3999 O O . ALA D 1 106 ? 4.59707 -7.38394 -32.89241 1.000 62.84939 92 ALA A O 1
ATOM 4001 N N . ASP D 1 107 ? 2.67363 -6.26924 -32.54321 1.000 65.70818 93 ASP A N 1
ATOM 4002 C CA . ASP D 1 107 ? 3.26354 -5.29359 -31.63447 1.000 65.77722 93 ASP A CA 1
ATOM 4003 C C . ASP D 1 107 ? 2.45638 -5.17785 -30.34561 1.000 66.94656 93 ASP A C 1
ATOM 4004 O O . ASP D 1 107 ? 2.41472 -4.11195 -29.72563 1.000 72.56889 93 ASP A O 1
ATOM 4009 N N . ALA D 1 108 ? 1.81739 -6.26740 -29.92784 1.000 65.42447 94 ALA A N 1
ATOM 4010 C CA . ALA D 1 108 ? 0.93685 -6.22552 -28.76870 1.000 65.84363 94 ALA A CA 1
ATOM 4011 C C . ALA D 1 108 ? 1.72840 -6.05573 -27.47737 1.000 59.13666 94 ALA A C 1
ATOM 4012 O O . ALA D 1 108 ? 2.78766 -6.66025 -27.29167 1.000 62.45902 94 ALA A O 1
ATOM 4014 N N . VAL D 1 109 ? 1.20120 -5.22670 -26.57868 1.000 62.72964 95 VAL A N 1
ATOM 4015 C CA . VAL D 1 109 ? 1.79813 -4.97961 -25.27022 1.000 57.66813 95 VAL A CA 1
ATOM 4016 C C . VAL D 1 109 ? 0.71195 -5.16711 -24.22075 1.000 66.56352 95 VAL A C 1
ATOM 4017 O O . VAL D 1 109 ? -0.33315 -4.50842 -24.28247 1.000 68.67094 95 VAL A O 1
ATOM 4021 N N . ILE D 1 110 ? 0.95217 -6.06273 -23.26472 1.000 67.01211 96 ILE A N 1
ATOM 4022 C CA . ILE D 1 110 ? -0.00619 -6.35568 -22.20323 1.000 59.72357 96 ILE A CA 1
ATOM 4023 C C . ILE D 1 110 ? 0.74197 -6.44859 -20.88127 1.000 54.11343 96 ILE A C 1
ATOM 4024 O O . ILE D 1 110 ? 1.72733 -7.18473 -20.77045 1.000 63.69274 96 ILE A O 1
ATOM 4029 N N . ASP D 1 111 ? 0.27291 -5.70617 -19.87998 1.000 59.79298 97 ASP A N 1
ATOM 4030 C CA . ASP D 1 111 ? 0.83301 -5.74204 -18.53359 1.000 63.39343 97 ASP A CA 1
ATOM 4031 C C . ASP D 1 111 ? -0.29431 -6.04416 -17.55866 1.000 67.56366 97 ASP A C 1
ATOM 4032 O O . ASP D 1 111 ? -1.27550 -5.29626 -17.49293 1.000 67.59455 97 ASP A O 1
ATOM 4037 N N . THR D 1 112 ? -0.15179 -7.13487 -16.80010 1.000 68.12470 98 THR A N 1
ATOM 4038 C CA . THR D 1 112 ? -1.19433 -7.51063 -15.85020 1.000 71.93081 98 THR A CA 1
ATOM 4039 C C . THR D 1 112 ? -1.34865 -6.47768 -14.74138 1.000 66.74338 98 THR A C 1
ATOM 4040 O O . THR D 1 112 ? -2.46772 -6.23914 -14.27349 1.000 62.05321 98 THR A O 1
ATOM 4044 N N . ASP D 1 113 ? -0.24766 -5.85954 -14.30552 1.000 66.63068 99 ASP A N 1
ATOM 4045 C CA . ASP D 1 113 ? -0.35301 -4.80496 -13.30303 1.000 74.35734 99 ASP A CA 1
ATOM 4046 C C . ASP D 1 113 ? -1.06292 -3.57742 -13.85652 1.000 68.86067 99 ASP A C 1
ATOM 4047 O O . ASP D 1 113 ? -1.76158 -2.87980 -13.11235 1.000 74.74573 99 ASP A O 1
ATOM 4052 N N . TYR D 1 114 ? -0.90235 -3.29907 -15.15208 1.000 71.62920 100 TYR A N 1
ATOM 4053 C CA . TYR D 1 114 ? -1.61198 -2.17429 -15.75013 1.000 68.89611 100 TYR A CA 1
ATOM 4054 C C . TYR D 1 114 ? -3.09231 -2.48851 -15.91600 1.000 68.38109 100 TYR A C 1
ATOM 4055 O O . TYR D 1 114 ? -3.94647 -1.62717 -15.67648 1.000 65.93164 100 TYR A O 1
ATOM 4064 N N . LEU D 1 115 ? -3.41556 -3.71717 -16.32491 1.000 68.99862 101 LEU A N 1
ATOM 4065 C CA . LEU D 1 115 ? -4.81359 -4.12260 -16.38481 1.000 64.23593 101 LEU A CA 1
ATOM 4066 C C . LEU D 1 115 ? -5.43534 -4.15600 -14.99783 1.000 65.64314 101 LEU A C 1
ATOM 4067 O O . LEU D 1 115 ? -6.61936 -3.83774 -14.84043 1.000 67.54975 101 LEU A O 1
ATOM 4072 N N . GLN D 1 116 ? -4.65673 -4.53475 -13.98181 1.000 64.87954 102 GLN A N 1
ATOM 4073 C CA . GLN D 1 116 ? -5.18063 -4.53116 -12.62214 1.000 65.50767 102 GLN A CA 1
ATOM 4074 C C . GLN D 1 116 ? -5.40923 -3.11159 -12.12454 1.000 68.11050 102 GLN A C 1
ATOM 4075 O O . GLN D 1 116 ? -6.33767 -2.86897 -11.34442 1.000 68.91395 102 GLN A O 1
ATOM 4081 N N . GLY D 1 117 ? -4.57315 -2.16781 -12.56226 1.000 66.24750 103 GLY A N 1
ATOM 4082 C CA . GLY D 1 117 ? -4.78999 -0.77720 -12.20622 1.000 62.39953 103 GLY A CA 1
ATOM 4083 C C . GLY D 1 117 ? -6.07203 -0.22743 -12.79457 1.000 64.60104 103 GLY A C 1
ATOM 4084 O O . GLY D 1 117 ? -6.76774 0.56375 -12.15544 1.000 71.64420 103 GLY A O 1
ATOM 4085 N N . LEU D 1 118 ? -6.40682 -0.64563 -14.01931 1.000 65.12995 104 LEU A N 1
ATOM 4086 C CA . LEU D 1 118 ? -7.67433 -0.25125 -14.62212 1.000 65.62456 104 LEU A CA 1
ATOM 4087 C C . LEU D 1 118 ? -8.85292 -0.91324 -13.92254 1.000 60.57408 104 LEU A C 1
ATOM 4088 O O . LEU D 1 118 ? -9.94421 -0.33576 -13.86808 1.000 62.24927 104 LEU A O 1
ATOM 4093 N N . LEU D 1 119 ? -8.65138 -2.11630 -13.38148 1.000 65.23467 105 LEU A N 1
ATOM 4094 C CA . LEU D 1 119 ? -9.71010 -2.82830 -12.67846 1.000 64.71341 105 LEU A CA 1
ATOM 4095 C C . LEU D 1 119 ? -9.94961 -2.29419 -11.27289 1.000 60.30501 105 LEU A C 1
ATOM 4096 O O . LEU D 1 119 ? -11.04656 -2.47919 -10.73467 1.000 59.97712 105 LEU A O 1
ATOM 4101 N N . ASP D 1 120 ? -8.95794 -1.63650 -10.66937 1.000 59.93311 106 ASP A N 1
ATOM 4102 C CA . ASP D 1 120 ? -9.09569 -1.13319 -9.30673 1.000 68.68179 106 ASP A CA 1
ATOM 4103 C C . ASP D 1 120 ? -10.02793 0.06652 -9.19929 1.000 68.32737 106 ASP A C 1
ATOM 4104 O O . ASP D 1 120 ? -10.25191 0.54816 -8.08313 1.000 72.23215 106 ASP A O 1
ATOM 4109 N N . ASN D 1 121 ? -10.57283 0.55920 -10.31013 1.000 61.03624 107 ASN A N 1
ATOM 4110 C CA . ASN D 1 121 ? -11.47540 1.70085 -10.29596 1.000 60.60609 107 ASN A CA 1
ATOM 4111 C C . ASN D 1 121 ? -12.90719 1.33135 -10.65351 1.000 64.98042 107 ASN A C 1
ATOM 4112 O O . ASN D 1 121 ? -13.77356 2.21246 -10.67137 1.000 72.89144 107 ASN A O 1
ATOM 4117 N N . TYR D 1 122 ? -13.18106 0.05593 -10.93515 1.000 60.40287 108 TYR A N 1
ATOM 4118 C CA . TYR D 1 122 ? -14.52488 -0.33644 -11.34582 1.000 53.73643 108 TYR A CA 1
ATOM 4119 C C . TYR D 1 122 ? -15.50488 -0.28705 -10.17968 1.000 54.86861 108 TYR A C 1
ATOM 4120 O O . TYR D 1 122 ? -16.65763 0.12457 -10.35254 1.000 54.97366 108 TYR A O 1
ATOM 4129 N N . SER D 1 123 ? -15.06790 -0.69585 -8.98500 1.000 59.66877 109 SER A N 1
ATOM 4130 C CA . SER D 1 123 ? -15.97462 -0.72639 -7.84013 1.000 59.58901 109 SER A CA 1
ATOM 4131 C C . SER D 1 123 ? -16.47342 0.67031 -7.48934 1.000 61.02985 109 SER A C 1
ATOM 4132 O O . SER D 1 123 ? -17.63915 0.84539 -7.11490 1.000 52.78559 109 SER A O 1
ATOM 4135 N N . GLY D 1 124 ? -15.60742 1.67791 -7.60930 1.000 54.67641 110 GLY A N 1
ATOM 4136 C CA . GLY D 1 124 ? -16.03344 3.03994 -7.33338 1.000 53.96617 110 GLY A CA 1
ATOM 4137 C C . GLY D 1 124 ? -17.00182 3.57303 -8.37191 1.000 51.59800 110 GLY A C 1
ATOM 4138 O O . GLY D 1 124 ? -17.92883 4.31877 -8.04349 1.000 47.91949 110 GLY A O 1
ATOM 4139 N N . ILE D 1 125 ? -16.80371 3.20011 -9.63827 1.000 49.69727 111 ILE A N 1
ATOM 4140 C CA . ILE D 1 125 ? -17.70851 3.64942 -10.69175 1.000 50.61358 111 ILE A CA 1
ATOM 4141 C C . ILE D 1 125 ? -19.04338 2.91882 -10.59821 1.000 48.19853 111 ILE A C 1
ATOM 4142 O O . ILE D 1 125 ? -20.10907 3.52126 -10.77562 1.000 54.32011 111 ILE A O 1
ATOM 4147 N N . GLU D 1 126 ? -19.00981 1.61494 -10.30728 1.000 45.65002 112 GLU A N 1
ATOM 4148 C CA . GLU D 1 126 ? -20.24590 0.84337 -10.20465 1.000 48.33600 112 GLU A CA 1
ATOM 4149 C C . GLU D 1 126 ? -21.10621 1.32394 -9.04088 1.000 48.71402 112 GLU A C 1
ATOM 4150 O O . GLU D 1 126 ? -22.33854 1.35816 -9.14224 1.000 57.91719 112 GLU A O 1
ATOM 4156 N N . THR D 1 127 ? -20.47451 1.69833 -7.92532 1.000 47.58859 113 THR A N 1
ATOM 4157 C CA . THR D 1 127 ? -21.22852 2.18455 -6.77304 1.000 44.24990 113 THR A CA 1
ATOM 4158 C C . THR D 1 127 ? -21.87126 3.53498 -7.06437 1.000 51.48872 113 THR A C 1
ATOM 4159 O O . THR D 1 127 ? -23.02735 3.77351 -6.69356 1.000 50.42580 113 THR A O 1
ATOM 4163 N N . SER D 1 128 ? -21.13790 4.42891 -7.73124 1.000 45.06529 114 SER A N 1
ATOM 4164 C CA . SER D 1 128 ? -21.68599 5.74057 -8.05808 1.000 48.91339 114 SER A CA 1
ATOM 4165 C C . SER D 1 128 ? -22.87356 5.62299 -9.00418 1.000 45.12087 114 SER A C 1
ATOM 4166 O O . SER D 1 128 ? -23.85935 6.35616 -8.86710 1.000 43.63075 114 SER A O 1
ATOM 4169 N N . ILE D 1 129 ? -22.79918 4.70680 -9.97182 1.000 47.38432 115 ILE A N 1
ATOM 4170 C CA . ILE D 1 129 ? -23.90152 4.54062 -10.91333 1.000 49.30302 115 ILE A CA 1
ATOM 4171 C C . ILE D 1 129 ? -25.14124 4.02096 -10.19796 1.000 48.63886 115 ILE A C 1
ATOM 4172 O O . ILE D 1 129 ? -26.26045 4.47880 -10.45715 1.000 54.16450 115 ILE A O 1
ATOM 4177 N N . SER D 1 130 ? -24.96401 3.07121 -9.27673 1.000 45.18023 116 SER A N 1
ATOM 4178 C CA . SER D 1 130 ? -26.10989 2.50788 -8.57070 1.000 45.60137 116 SER A CA 1
ATOM 4179 C C . SER D 1 130 ? -26.70614 3.50897 -7.58842 1.000 51.70638 116 SER A C 1
ATOM 4180 O O . SER D 1 130 ? -27.93045 3.57174 -7.42441 1.000 49.35142 116 SER A O 1
ATOM 4183 N N . THR D 1 131 ? -25.85886 4.29913 -6.92551 1.000 53.82962 117 THR A N 1
ATOM 4184 C CA . THR D 1 131 ? -26.35949 5.25737 -5.94509 1.000 48.39841 117 THR A CA 1
ATOM 4185 C C . THR D 1 131 ? -27.09663 6.40757 -6.61928 1.000 49.35203 117 THR A C 1
ATOM 4186 O O . THR D 1 131 ? -28.19031 6.78731 -6.18731 1.000 52.19040 117 THR A O 1
ATOM 4190 N N . ILE D 1 132 ? -26.51853 6.97101 -7.68104 1.000 48.75032 118 ILE A N 1
ATOM 4191 C CA . ILE D 1 132 ? -27.16745 8.07890 -8.36998 1.000 41.64061 118 ILE A CA 1
ATOM 4192 C C . ILE D 1 132 ? -28.45383 7.62122 -9.04527 1.000 36.57253 118 ILE A C 1
ATOM 4193 O O . ILE D 1 132 ? -29.43482 8.37114 -9.08744 1.000 45.18542 118 ILE A O 1
ATOM 4198 N N . ASN D 1 133 ? -28.48780 6.38910 -9.56179 1.000 39.82221 119 ASN A N 1
ATOM 4199 C CA . ASN D 1 133 ? -29.71465 5.87943 -10.16804 1.000 43.66210 119 ASN A CA 1
ATOM 4200 C C . ASN D 1 133 ? -30.83475 5.77351 -9.14189 1.000 42.36664 119 ASN A C 1
ATOM 4201 O O . ASN D 1 133 ? -31.99434 6.07355 -9.44685 1.000 46.57532 119 ASN A O 1
ATOM 4206 N N . THR D 1 134 ? -30.50774 5.35074 -7.91834 1.000 37.34638 120 THR A N 1
ATOM 4207 C CA . THR D 1 134 ? -31.52250 5.25570 -6.87359 1.000 46.53672 120 THR A CA 1
ATOM 4208 C C . THR D 1 134 ? -32.01803 6.63568 -6.45635 1.000 46.59970 120 THR A C 1
ATOM 4209 O O . THR D 1 134 ? -33.21724 6.82711 -6.22031 1.000 41.56677 120 THR A O 1
ATOM 4213 N N . GLU D 1 135 ? -31.11170 7.61124 -6.36606 1.000 40.21649 121 GLU A N 1
ATOM 4214 C CA . GLU D 1 135 ? -31.51078 8.94955 -5.94383 1.000 44.95024 121 GLU A CA 1
ATOM 4215 C C . GLU D 1 135 ? -32.35723 9.63826 -7.00659 1.000 44.34851 121 GLU A C 1
ATOM 4216 O O . GLU D 1 135 ? -33.36178 10.28312 -6.68431 1.000 35.15297 121 GLU A O 1
ATOM 4222 N N . THR D 1 136 ? -31.96970 9.51509 -8.27778 1.000 39.27266 122 THR A N 1
ATOM 4223 C CA . THR D 1 136 ? -32.74778 10.13707 -9.34286 1.000 37.91501 122 THR A CA 1
ATOM 4224 C C . THR D 1 136 ? -34.09684 9.45375 -9.53026 1.000 42.91828 122 THR A C 1
ATOM 4225 O O . THR D 1 136 ? -35.08988 10.12458 -9.83322 1.000 38.56046 122 THR A O 1
ATOM 4229 N N . SER D 1 137 ? -34.16068 8.13302 -9.34427 1.000 41.89392 123 SER A N 1
ATOM 4230 C CA . SER D 1 137 ? -35.44578 7.44697 -9.43306 1.000 37.27025 123 SER A CA 1
ATOM 4231 C C . SER D 1 137 ? -36.38344 7.89856 -8.32154 1.000 40.86175 123 SER A C 1
ATOM 4232 O O . SER D 1 137 ? -37.59861 8.00378 -8.52602 1.000 48.29987 123 SER A O 1
ATOM 4235 N N . THR D 1 138 ? -35.83546 8.17267 -7.13663 1.000 39.52151 124 THR A N 1
ATOM 4236 C CA . THR D 1 138 ? -36.65690 8.67670 -6.04244 1.000 39.84242 124 THR A CA 1
ATOM 4237 C C . THR D 1 138 ? -37.10975 10.10691 -6.31197 1.000 36.64014 124 THR A C 1
ATOM 4238 O O . THR D 1 138 ? -38.24224 10.47823 -5.98199 1.000 39.42899 124 THR A O 1
ATOM 4242 N N . ILE D 1 139 ? -36.24350 10.91779 -6.92513 1.000 41.03667 125 ILE A N 1
ATOM 4243 C CA . ILE D 1 139 ? -36.59511 12.30352 -7.23124 1.000 37.19519 125 ILE A CA 1
ATOM 4244 C C . ILE D 1 139 ? -37.72892 12.35316 -8.24785 1.000 41.01153 125 ILE A C 1
ATOM 4245 O O . ILE D 1 139 ? -38.69956 13.10340 -8.08893 1.000 42.78059 125 ILE A O 1
ATOM 4250 N N . TYR D 1 140 ? -37.62284 11.55081 -9.30876 1.000 41.07364 126 TYR A N 1
ATOM 4251 C CA . TYR D 1 140 ? -38.64301 11.56621 -10.35196 1.000 45.13593 126 TYR A CA 1
ATOM 4252 C C . TYR D 1 140 ? -39.97613 11.03424 -9.83965 1.000 39.70876 126 TYR A C 1
ATOM 4253 O O . TYR D 1 140 ? -41.03599 11.56894 -10.18548 1.000 43.17559 126 TYR A O 1
ATOM 4262 N N . SER D 1 141 ? -39.94817 9.98374 -9.01590 1.000 35.95354 127 SER A N 1
ATOM 4263 C CA . SER D 1 141 ? -41.19225 9.41077 -8.51541 1.000 43.90254 127 SER A CA 1
ATOM 4264 C C . SER D 1 141 ? -41.84230 10.28256 -7.45017 1.000 40.30088 127 SER A C 1
ATOM 4265 O O . SER D 1 141 ? -43.04932 10.15714 -7.21730 1.000 47.20851 127 SER A O 1
ATOM 4268 N N . SER D 1 142 ? -41.07498 11.16469 -6.80547 1.000 34.36179 128 SER A N 1
ATOM 4269 C CA . SER D 1 142 ? -41.64511 12.01945 -5.77009 1.000 42.04561 128 SER A CA 1
ATOM 4270 C C . SER D 1 142 ? -42.52142 13.11623 -6.35954 1.000 38.94381 128 SER A C 1
ATOM 4271 O O . SER D 1 142 ? -43.47793 13.55552 -5.71195 1.000 49.90715 128 SER A O 1
ATOM 4274 N N . ILE D 1 143 ? -42.21255 13.57355 -7.56797 1.000 39.97495 129 ILE A N 1
ATOM 4275 C CA . ILE D 1 143 ? -42.97383 14.62285 -8.22501 1.000 45.74287 129 ILE A CA 1
ATOM 4276 C C . ILE D 1 143 ? -43.72179 14.07267 -9.43659 1.000 39.15725 129 ILE A C 1
ATOM 4277 O O . ILE D 1 143 ? -44.04310 14.81960 -10.36282 1.000 33.91273 129 ILE A O 1
ATOM 4282 N N . SER D 1 144 ? -44.00823 12.76675 -9.43776 1.000 48.45667 130 SER A N 1
ATOM 4283 C CA . SER D 1 144 ? -44.66193 12.15574 -10.59209 1.000 45.88974 130 SER A CA 1
ATOM 4284 C C . SER D 1 144 ? -46.07283 12.69598 -10.79743 1.000 46.81595 130 SER A C 1
ATOM 4285 O O . SER D 1 144 ? -46.54721 12.78049 -11.93802 1.000 48.46518 130 SER A O 1
ATOM 4288 N N . ASP D 1 145 ? -46.74783 13.09170 -9.71667 1.000 43.86534 131 ASP A N 1
ATOM 4289 C CA . ASP D 1 145 ? -48.09082 13.64642 -9.83937 1.000 45.02239 131 ASP A CA 1
ATOM 4290 C C . ASP D 1 145 ? -48.09024 15.08616 -10.33793 1.000 42.78413 131 ASP A C 1
ATOM 4291 O O . ASP D 1 145 ? -49.14168 15.58006 -10.76174 1.000 41.76105 131 ASP A O 1
ATOM 4296 N N . ILE D 1 146 ? -46.94753 15.76610 -10.29331 1.000 44.56241 132 ILE A N 1
ATOM 4297 C CA . ILE D 1 146 ? -46.83756 17.12445 -10.81934 1.000 34.33090 132 ILE A CA 1
ATOM 4298 C C . ILE D 1 146 ? -46.38872 17.11302 -12.27165 1.000 38.94128 132 ILE A C 1
ATOM 4299 O O . ILE D 1 146 ? -46.93887 17.82834 -13.11267 1.000 36.99057 132 ILE A O 1
ATOM 4304 N N . ILE D 1 147 ? -45.38222 16.30126 -12.57937 1.000 38.13049 133 ILE A N 1
ATOM 4305 C CA . ILE D 1 147 ? -44.89141 16.13172 -13.94257 1.000 42.32550 133 ILE A CA 1
ATOM 4306 C C . ILE D 1 147 ? -44.20651 14.77478 -14.03463 1.000 44.48191 133 ILE A C 1
ATOM 4307 O O . ILE D 1 147 ? -43.30753 14.46714 -13.24682 1.000 46.99714 133 ILE A O 1
ATOM 4312 N N . SER D 1 148 ? -44.64383 13.95917 -14.99157 1.000 44.64110 134 SER A N 1
ATOM 4313 C CA . SER D 1 148 ? -44.13681 12.60026 -15.15907 1.000 49.04727 134 SER A CA 1
ATOM 4314 C C . SER D 1 148 ? -42.88806 12.64674 -16.03435 1.000 38.28588 134 SER A C 1
ATOM 4315 O O . SER D 1 148 ? -42.97232 12.90961 -17.23857 1.000 46.83507 134 SER A O 1
ATOM 4318 N N . LEU D 1 149 ? -41.72865 12.40366 -15.42835 1.000 37.71877 135 LEU A N 1
ATOM 4319 C CA . LEU D 1 149 ? -40.46228 12.36655 -16.14335 1.000 46.55633 135 LEU A CA 1
ATOM 4320 C C . LEU D 1 149 ? -39.83220 10.98840 -16.00059 1.000 44.75617 135 LEU A C 1
ATOM 4321 O O . LEU D 1 149 ? -39.96562 10.32976 -14.96495 1.000 35.67857 135 LEU A O 1
ATOM 4326 N N . THR D 1 150 ? -39.14177 10.55886 -17.05278 1.000 49.65547 136 THR A N 1
ATOM 4327 C CA . THR D 1 150 ? -38.58114 9.21622 -17.11496 1.000 47.49399 136 THR A CA 1
ATOM 4328 C C . THR D 1 150 ? -37.13885 9.21750 -16.62466 1.000 49.70163 136 THR A C 1
ATOM 4329 O O . THR D 1 150 ? -36.32274 10.02923 -17.07318 1.000 40.62636 136 THR A O 1
ATOM 4333 N N . ASN D 1 151 ? -36.83473 8.31275 -15.70066 1.000 52.13281 137 ASN A N 1
ATOM 4334 C CA . ASN D 1 151 ? -35.45705 8.10833 -15.27233 1.000 44.75546 137 ASN A CA 1
ATOM 4335 C C . ASN D 1 151 ? -34.71742 7.28790 -16.32268 1.000 41.02449 137 ASN A C 1
ATOM 4336 O O . ASN D 1 151 ? -35.20095 6.22196 -16.71781 1.000 50.67269 137 ASN A O 1
ATOM 4341 N N . PRO D 1 152 ? -33.56408 7.74906 -16.80478 1.000 44.17384 138 PRO A N 1
ATOM 4342 C CA . PRO D 1 152 ? -32.83220 6.98246 -17.81902 1.000 42.16166 138 PRO A CA 1
ATOM 4343 C C . PRO D 1 152 ? -32.40676 5.61903 -17.29304 1.000 48.99581 138 PRO A C 1
ATOM 4344 O O . PRO D 1 152 ? -32.21185 5.42038 -16.09183 1.000 46.07353 138 PRO A O 1
ATOM 4348 N N . ASP D 1 153 ? -32.26869 4.67152 -18.21713 1.000 43.50748 139 ASP A N 1
ATOM 4349 C CA . ASP D 1 153 ? -31.95298 3.28850 -17.87251 1.000 47.91903 139 ASP A CA 1
ATOM 4350 C C . ASP D 1 153 ? -30.46473 3.17664 -17.56233 1.000 50.42561 139 ASP A C 1
ATOM 4351 O O . ASP D 1 153 ? -29.62203 3.35607 -18.44793 1.000 53.35334 139 ASP A O 1
ATOM 4356 N N . SER D 1 154 ? -30.13806 2.87395 -16.30330 1.000 40.50137 140 SER A N 1
ATOM 4357 C CA . SER D 1 154 ? -28.74070 2.73200 -15.91131 1.000 51.31123 140 SER A CA 1
ATOM 4358 C C . SER D 1 154 ? -28.10400 1.46963 -16.47532 1.000 50.11101 140 SER A C 1
ATOM 4359 O O . SER D 1 154 ? -26.87244 1.39120 -16.54291 1.000 45.73229 140 SER A O 1
ATOM 4362 N N . SER D 1 155 ? -28.90837 0.48271 -16.88018 1.000 54.22219 141 SER A N 1
ATOM 4363 C CA . SER D 1 155 ? -28.34976 -0.74156 -17.44247 1.000 47.66678 141 SER A CA 1
ATOM 4364 C C . SER D 1 155 ? -27.69644 -0.51082 -18.79752 1.000 53.23633 141 SER A C 1
ATOM 4365 O O . SER D 1 155 ? -26.93720 -1.36942 -19.25964 1.000 51.17201 141 SER A O 1
ATOM 4368 N N . THR D 1 156 ? -27.96875 0.62570 -19.44173 1.000 53.81011 142 THR A N 1
ATOM 4369 C CA . THR D 1 156 ? -27.27144 0.95936 -20.67699 1.000 56.67354 142 THR A CA 1
ATOM 4370 C C . THR D 1 156 ? -25.78890 1.21680 -20.43775 1.000 51.73873 142 THR A C 1
ATOM 4371 O O . THR D 1 156 ? -24.98778 1.08716 -21.36989 1.000 55.39754 142 THR A O 1
ATOM 4375 N N . ILE D 1 157 ? -25.41141 1.57903 -19.21423 1.000 51.50069 143 ILE A N 1
ATOM 4376 C CA . ILE D 1 157 ? -24.00969 1.80101 -18.87258 1.000 47.12325 143 ILE A CA 1
ATOM 4377 C C . ILE D 1 157 ? -23.37083 0.54431 -18.29842 1.000 46.55502 143 ILE A C 1
ATOM 4378 O O . ILE D 1 157 ? -22.24598 0.19354 -18.66229 1.000 60.89775 143 ILE A O 1
ATOM 4383 N N . THR D 1 158 ? -24.07876 -0.14808 -17.40316 1.000 47.76696 144 THR A N 1
ATOM 4384 C CA . THR D 1 158 ? -23.49640 -1.28347 -16.69957 1.000 46.79619 144 THR A CA 1
ATOM 4385 C C . THR D 1 158 ? -23.34492 -2.51569 -17.58332 1.000 55.11033 144 THR A C 1
ATOM 4386 O O . THR D 1 158 ? -22.49649 -3.36509 -17.29141 1.000 54.58020 144 THR A O 1
ATOM 4390 N N . THR D 1 159 ? -24.14156 -2.63499 -18.65181 1.000 58.90007 145 THR A N 1
ATOM 4391 C CA . THR D 1 159 ? -24.01224 -3.80674 -19.52187 1.000 51.33401 145 THR A CA 1
ATOM 4392 C C . THR D 1 159 ? -22.71142 -3.78804 -20.31399 1.000 57.20381 145 THR A C 1
ATOM 4393 O O . THR D 1 159 ? -21.99374 -4.80612 -20.29885 1.000 53.68870 145 THR A O 1
ATOM 4397 N N . PRO D 1 160 ? -22.33250 -2.70901 -21.01283 1.000 62.62735 146 PRO A N 1
ATOM 4398 C CA . PRO D 1 160 ? -21.01020 -2.71077 -21.65592 1.000 54.17463 146 PRO A CA 1
ATOM 4399 C C . PRO D 1 160 ? -19.87044 -2.55025 -20.66787 1.000 57.32222 146 PRO A C 1
ATOM 4400 O O . PRO D 1 160 ? -18.74564 -2.97081 -20.96599 1.000 67.85796 146 PRO A O 1
ATOM 4404 N N . LEU D 1 161 ? -20.12467 -1.94915 -19.50295 1.000 51.92278 147 LEU A N 1
ATOM 4405 C CA . LEU D 1 161 ? -19.08475 -1.83198 -18.48561 1.000 50.94355 147 LEU A CA 1
ATOM 4406 C C . LEU D 1 161 ? -18.66591 -3.20528 -17.97701 1.000 52.88123 147 LEU A C 1
ATOM 4407 O O . LEU D 1 161 ? -17.47127 -3.49349 -17.83916 1.000 50.36468 147 LEU A O 1
ATOM 4412 N N . ALA D 1 162 ? -19.64313 -4.06872 -17.68993 1.000 55.24521 148 ALA A N 1
ATOM 4413 C CA . ALA D 1 162 ? -19.32591 -5.42706 -17.26327 1.000 49.31473 148 ALA A CA 1
ATOM 4414 C C . ALA D 1 162 ? -18.67022 -6.21681 -18.38811 1.000 53.12363 148 ALA A C 1
ATOM 4415 O O . ALA D 1 162 ? -17.79250 -7.05150 -18.13887 1.000 52.80263 148 ALA A O 1
ATOM 4417 N N . ALA D 1 163 ? -19.08540 -5.96997 -19.63282 1.000 56.62180 149 ALA A N 1
ATOM 4418 C CA . ALA D 1 163 ? -18.43573 -6.61776 -20.76668 1.000 57.63391 149 ALA A CA 1
ATOM 4419 C C . ALA D 1 163 ? -17.00570 -6.12187 -20.93301 1.000 54.82078 149 ALA A C 1
ATOM 4420 O O . ALA D 1 163 ? -16.10854 -6.89962 -21.27941 1.000 54.93990 149 ALA A O 1
ATOM 4422 N N . ALA D 1 164 ? -16.77488 -4.82881 -20.69199 1.000 53.70414 150 ALA A N 1
ATOM 4423 C CA . ALA D 1 164 ? -15.41279 -4.30797 -20.71075 1.000 55.85760 150 ALA A CA 1
ATOM 4424 C C . ALA D 1 164 ? -14.59206 -4.88436 -19.56566 1.000 57.35439 150 ALA A C 1
ATOM 4425 O O . ALA D 1 164 ? -13.40737 -5.19475 -19.73671 1.000 50.43842 150 ALA A O 1
ATOM 4427 N N . LYS D 1 165 ? -15.20548 -5.03448 -18.38970 1.000 54.49256 151 LYS A N 1
ATOM 4428 C CA . LYS D 1 165 ? -14.50225 -5.63536 -17.26328 1.000 44.13509 151 LYS A CA 1
ATOM 4429 C C . LYS D 1 165 ? -14.19166 -7.10271 -17.52310 1.000 58.22076 151 LYS A C 1
ATOM 4430 O O . LYS D 1 165 ? -13.17098 -7.61303 -17.04798 1.000 60.18122 151 LYS A O 1
ATOM 4436 N N . THR D 1 166 ? -15.05607 -7.79335 -18.27114 1.000 56.50135 152 THR A N 1
ATOM 4437 C CA . THR D 1 166 ? -14.78201 -9.17945 -18.63325 1.000 59.13960 152 THR A CA 1
ATOM 4438 C C . THR D 1 166 ? -13.56481 -9.28708 -19.54272 1.000 57.81558 152 THR A C 1
ATOM 4439 O O . THR D 1 166 ? -12.80334 -10.25606 -19.44223 1.000 53.03734 152 THR A O 1
ATOM 4443 N N . ILE D 1 167 ? -13.36320 -8.30373 -20.42367 1.000 55.69957 153 ILE A N 1
ATOM 4444 C CA . ILE D 1 167 ? -12.17673 -8.29043 -21.27411 1.000 53.42438 153 ILE A CA 1
ATOM 4445 C C . ILE D 1 167 ? -10.91825 -8.25716 -20.41853 1.000 57.64533 153 ILE A C 1
ATOM 4446 O O . ILE D 1 167 ? -9.97263 -9.01974 -20.64454 1.000 62.85749 153 ILE A O 1
ATOM 4451 N N . LEU D 1 168 ? -10.89163 -7.37573 -19.41557 1.000 54.24361 154 LEU A N 1
ATOM 4452 C CA . LEU D 1 168 ? -9.73350 -7.30298 -18.53174 1.000 59.17726 154 LEU A CA 1
ATOM 4453 C C . LEU D 1 168 ? -9.64419 -8.51958 -17.61983 1.000 56.78383 154 LEU A C 1
ATOM 4454 O O . LEU D 1 168 ? -8.53903 -8.95547 -17.27763 1.000 59.27700 154 LEU A O 1
ATOM 4459 N N . THR D 1 169 ? -10.78904 -9.07943 -17.22114 1.000 61.00690 155 THR A N 1
ATOM 4460 C CA . THR D 1 169 ? -10.78179 -10.23868 -16.33426 1.000 53.58199 155 THR A CA 1
ATOM 4461 C C . THR D 1 169 ? -10.24313 -11.47479 -17.04316 1.000 58.65659 155 THR A C 1
ATOM 4462 O O . THR D 1 169 ? -9.44538 -12.22798 -16.47218 1.000 58.39239 155 THR A O 1
ATOM 4466 N N . ASP D 1 170 ? -10.66491 -11.69897 -18.28821 1.000 60.89944 156 ASP A N 1
ATOM 4467 C CA . ASP D 1 170 ? -10.21740 -12.87756 -19.02063 1.000 66.25402 156 ASP A CA 1
ATOM 4468 C C . ASP D 1 170 ? -8.78724 -12.71875 -19.52147 1.000 67.17207 156 ASP A C 1
ATOM 4469 O O . ASP D 1 170 ? -8.01914 -13.68770 -19.52474 1.000 64.69070 156 ASP A O 1
ATOM 4474 N N . THR D 1 171 ? -8.41205 -11.50942 -19.94559 1.000 60.38193 157 THR A N 1
ATOM 4475 C CA . THR D 1 171 ? -7.05987 -11.29148 -20.45038 1.000 62.32854 157 THR A CA 1
ATOM 4476 C C . THR D 1 171 ? -6.02773 -11.49491 -19.34966 1.000 68.13348 157 THR A C 1
ATOM 4477 O O . THR D 1 171 ? -5.01189 -12.16994 -19.55194 1.000 65.94573 157 THR A O 1
ATOM 4481 N N . LYS D 1 172 ? -6.27610 -10.92202 -18.16958 1.000 67.52141 158 LYS A N 1
ATOM 4482 C CA . LYS D 1 172 ? -5.34742 -11.10380 -17.06069 1.000 64.59508 158 LYS A CA 1
ATOM 4483 C C . LYS D 1 172 ? -5.30797 -12.55433 -16.59594 1.000 69.54397 158 LYS A C 1
ATOM 4484 O O . LYS D 1 172 ? -4.27916 -13.01088 -16.08649 1.000 75.06111 158 LYS A O 1
ATOM 4490 N N . THR D 1 173 ? -6.40917 -13.29031 -16.76560 1.000 70.87042 159 THR A N 1
ATOM 4491 C CA . THR D 1 173 ? -6.43532 -14.69793 -16.37926 1.000 74.02627 159 THR A CA 1
ATOM 4492 C C . THR D 1 173 ? -5.66438 -15.55463 -17.37402 1.000 77.07396 159 THR A C 1
ATOM 4493 O O . THR D 1 173 ? -4.82026 -16.36900 -16.98341 1.000 72.36080 159 THR A O 1
ATOM 4497 N N . ASN D 1 174 ? -5.95209 -15.39227 -18.66805 1.000 81.81544 160 ASN A N 1
ATOM 4498 C CA . ASN D 1 174 ? -5.24068 -16.15696 -19.68561 1.000 78.09580 160 ASN A CA 1
ATOM 4499 C C . ASN D 1 174 ? -3.76155 -15.80658 -19.71341 1.000 82.19521 160 ASN A C 1
ATOM 4500 O O . ASN D 1 174 ? -2.92975 -16.65294 -20.05920 1.000 86.62951 160 ASN A O 1
ATOM 4513 N N . GLU D 1 176 ? -1.84348 -15.08947 -17.07017 1.000 76.10420 162 GLU A N 1
ATOM 4514 C CA . GLU D 1 176 ? -1.21299 -15.87671 -16.01623 1.000 73.99488 162 GLU A CA 1
ATOM 4515 C C . GLU D 1 176 ? -1.19871 -17.36171 -16.35673 1.000 80.23603 162 GLU A C 1
ATOM 4516 O O . GLU D 1 176 ? -0.30363 -18.09022 -15.91244 1.000 84.82553 162 GLU A O 1
ATOM 4522 N N . SER D 1 177 ? -2.17471 -17.82637 -17.13986 1.000 76.27857 163 SER A N 1
ATOM 4523 C CA . SER D 1 177 ? -2.19884 -19.22877 -17.54284 1.000 73.71588 163 SER A CA 1
ATOM 4524 C C . SER D 1 177 ? -1.04005 -19.54398 -18.47710 1.000 72.20964 163 SER A C 1
ATOM 4525 O O . SER D 1 177 ? -0.31976 -20.53092 -18.28445 1.000 72.33749 163 SER A O 1
ATOM 4528 N N . PHE D 1 178 ? -0.84843 -18.71046 -19.50274 1.000 62.99038 164 PHE A N 1
ATOM 4529 C CA . PHE D 1 178 ? 0.26103 -18.91429 -20.42531 1.000 71.52513 164 PHE A CA 1
ATOM 4530 C C . PHE D 1 178 ? 1.60372 -18.76392 -19.72576 1.000 78.19051 164 PHE A C 1
ATOM 4531 O O . PHE D 1 178 ? 2.59403 -19.37055 -20.14926 1.000 67.97337 164 PHE A O 1
ATOM 4539 N N . ASN D 1 179 ? 1.65729 -17.97252 -18.65116 1.000 74.71015 165 ASN A N 1
ATOM 4540 C CA . ASN D 1 179 ? 2.90912 -17.81135 -17.92041 1.000 76.48627 165 ASN A CA 1
ATOM 4541 C C . ASN D 1 179 ? 3.33744 -19.11016 -17.25003 1.000 78.00824 165 ASN A C 1
ATOM 4542 O O . ASN D 1 179 ? 4.53118 -19.31153 -16.99990 1.000 70.96109 165 ASN A O 1
ATOM 4547 N N . GLY D 1 180 ? 2.38924 -19.99692 -16.95737 1.000 81.03612 166 GLY A N 1
ATOM 4548 C CA . GLY D 1 180 ? 2.67775 -21.29508 -16.39001 1.000 75.16305 166 GLY A CA 1
ATOM 4549 C C . GLY D 1 180 ? 2.79233 -22.42066 -17.38966 1.000 82.38184 166 GLY A C 1
ATOM 4550 O O . GLY D 1 180 ? 3.08512 -23.55675 -17.00360 1.000 74.73049 166 GLY A O 1
ATOM 4551 N N . TRP D 1 181 ? 2.56776 -22.14193 -18.67042 1.000 85.99366 167 TRP A N 1
ATOM 4552 C CA . TRP D 1 181 ? 2.68212 -23.16960 -19.69485 1.000 84.22673 167 TRP A CA 1
ATOM 4553 C C . TRP D 1 181 ? 4.13763 -23.57792 -19.88413 1.000 79.45282 167 TRP A C 1
ATOM 4554 O O . TRP D 1 181 ? 5.04282 -22.73975 -19.86040 1.000 78.83011 167 TRP A O 1
ATOM 4565 N N . THR D 1 182 ? 4.35990 -24.87784 -20.07387 1.000 80.54747 168 THR A N 1
ATOM 4566 C CA . THR D 1 182 ? 5.69276 -25.42629 -20.28196 1.000 83.33782 168 THR A CA 1
ATOM 4567 C C . THR D 1 182 ? 5.71252 -26.26144 -21.55369 1.000 75.36600 168 THR A C 1
ATOM 4568 O O . THR D 1 182 ? 4.72904 -26.93066 -21.88518 1.000 79.14931 168 THR A O 1
ATOM 4572 N N . ARG D 1 183 ? 6.83946 -26.21819 -22.25979 1.000 71.07333 169 ARG A N 1
ATOM 4573 C CA . ARG D 1 183 ? 6.99745 -26.92334 -23.52033 1.000 76.37148 169 ARG A CA 1
ATOM 4574 C C . ARG D 1 183 ? 7.55213 -28.32790 -23.28179 1.000 77.13427 169 ARG A C 1
ATOM 4575 O O . ARG D 1 183 ? 7.73988 -28.76959 -22.14601 1.000 74.32170 169 ARG A O 1
ATOM 4583 N N . GLY D 1 184 ? 7.81447 -29.04602 -24.37125 1.000 76.96837 170 GLY A N 1
ATOM 4584 C CA . GLY D 1 184 ? 8.29309 -30.40757 -24.27991 1.000 71.98342 170 GLY A CA 1
ATOM 4585 C C . GLY D 1 184 ? 9.76202 -30.49334 -23.91346 1.000 70.80020 170 GLY A C 1
ATOM 4586 O O . GLY D 1 184 ? 10.47431 -29.49671 -23.79966 1.000 78.25542 170 GLY A O 1
ATOM 4587 N N . THR D 1 185 ? 10.22206 -31.73109 -23.73269 1.000 72.88695 171 THR A N 1
ATOM 4588 C CA . THR D 1 185 ? 11.60151 -32.00984 -23.36016 1.000 66.97155 171 THR A CA 1
ATOM 4589 C C . THR D 1 185 ? 12.44859 -32.45130 -24.54957 1.000 63.42443 171 THR A C 1
ATOM 4590 O O . THR D 1 185 ? 13.48210 -33.10091 -24.35841 1.000 58.60671 171 THR A O 1
ATOM 4594 N N . GLU D 1 186 ? 12.03336 -32.11001 -25.77257 1.000 65.81693 172 GLU A N 1
ATOM 4595 C CA . GLU D 1 186 ? 12.77517 -32.54629 -26.95182 1.000 58.52989 172 GLU A CA 1
ATOM 4596 C C . GLU D 1 186 ? 14.18372 -31.96633 -26.96582 1.000 51.60271 172 GLU A C 1
ATOM 4597 O O . GLU D 1 186 ? 15.14643 -32.66310 -27.30749 1.000 52.75713 172 GLU A O 1
ATOM 4603 N N . LEU D 1 187 ? 14.32640 -30.69306 -26.59263 1.000 57.57212 173 LEU A N 1
ATOM 4604 C CA . LEU D 1 187 ? 15.65161 -30.08459 -26.55742 1.000 53.94682 173 LEU A CA 1
ATOM 4605 C C . LEU D 1 187 ? 16.48169 -30.63915 -25.40738 1.000 54.61291 173 LEU A C 1
ATOM 4606 O O . LEU D 1 187 ? 17.69842 -30.81249 -25.54036 1.000 56.20881 173 LEU A O 1
ATOM 4611 N N . ALA D 1 188 ? 15.84305 -30.92135 -24.26981 1.000 47.60513 174 ALA A N 1
ATOM 4612 C CA . ALA D 1 188 ? 16.57270 -31.47418 -23.13396 1.000 56.21273 174 ALA A CA 1
ATOM 4613 C C . ALA D 1 188 ? 17.01820 -32.90523 -23.40743 1.000 52.70069 174 ALA A C 1
ATOM 4614 O O . ALA D 1 188 ? 18.12550 -33.30034 -23.02405 1.000 53.22574 174 ALA A O 1
ATOM 4616 N N . ASP D 1 189 ? 16.16960 -33.69689 -24.06782 1.000 52.56580 175 ASP A N 1
ATOM 4617 C CA . ASP D 1 189 ? 16.55107 -35.06240 -24.41260 1.000 48.35515 175 ASP A CA 1
ATOM 4618 C C . ASP D 1 189 ? 17.66972 -35.07682 -25.44478 1.000 48.37440 175 ASP A C 1
ATOM 4619 O O . ASP D 1 189 ? 18.55212 -35.94205 -25.40084 1.000 56.43964 175 ASP A O 1
ATOM 4624 N N . LEU D 1 190 ? 17.64710 -34.12835 -26.38254 1.000 48.94262 176 LEU A N 1
ATOM 4625 C CA . LEU D 1 190 ? 18.68973 -34.06548 -27.39997 1.000 47.30901 176 LEU A CA 1
ATOM 4626 C C . LEU D 1 190 ? 20.03491 -33.71106 -26.77832 1.000 51.46712 176 LEU A C 1
ATOM 4627 O O . LEU D 1 190 ? 21.05066 -34.35486 -27.06474 1.000 48.99594 176 LEU A O 1
ATOM 4632 N N . LEU D 1 191 ? 20.06005 -32.69026 -25.91748 1.000 46.66008 177 LEU A N 1
ATOM 4633 C CA . LEU D 1 191 ? 21.31819 -32.27130 -25.30971 1.000 40.73506 177 LEU A CA 1
ATOM 4634 C C . LEU D 1 191 ? 21.83638 -33.30143 -24.31399 1.000 44.59204 177 LEU A C 1
ATOM 4635 O O . LEU D 1 191 ? 23.05394 -33.44637 -24.15532 1.000 48.11346 177 LEU A O 1
ATOM 4640 N N . LEU D 1 192 ? 20.93850 -34.02139 -23.63605 1.000 48.75571 178 LEU A N 1
ATOM 4641 C CA . LEU D 1 192 ? 21.37914 -35.08610 -22.74009 1.000 48.62184 178 LEU A CA 1
ATOM 4642 C C . LEU D 1 192 ? 22.02413 -36.22391 -23.52085 1.000 48.73353 178 LEU A C 1
ATOM 4643 O O . LEU D 1 192 ? 23.00177 -36.82595 -23.06110 1.000 46.17351 178 LEU A O 1
ATOM 4648 N N . SER D 1 193 ? 21.48878 -36.53065 -24.70490 1.000 48.79789 179 SER A N 1
ATOM 4649 C CA . SER D 1 193 ? 22.11166 -37.52794 -25.56784 1.000 53.86024 179 SER A CA 1
ATOM 4650 C C . SER D 1 193 ? 23.47892 -37.05950 -26.04969 1.000 46.11997 179 SER A C 1
ATOM 4651 O O . SER D 1 193 ? 24.40969 -37.86466 -26.17205 1.000 50.72509 179 SER A O 1
ATOM 4654 N N . GLN D 1 194 ? 23.61857 -35.76023 -26.32620 1.000 47.74321 180 GLN A N 1
ATOM 4655 C CA . GLN D 1 194 ? 24.91517 -35.21863 -26.72240 1.000 46.74033 180 GLN A CA 1
ATOM 4656 C C . GLN D 1 194 ? 25.92839 -35.34790 -25.59131 1.000 44.95211 180 GLN A C 1
ATOM 4657 O O . GLN D 1 194 ? 27.07509 -35.75421 -25.81118 1.000 43.42951 180 GLN A O 1
ATOM 4663 N N . THR D 1 195 ? 25.51587 -35.00954 -24.36651 1.000 41.61081 181 THR A N 1
ATOM 4664 C CA . THR D 1 195 ? 26.43293 -35.04929 -23.23080 1.000 48.19145 181 THR A CA 1
ATOM 4665 C C . THR D 1 195 ? 26.84533 -36.47796 -22.89638 1.000 51.48192 181 THR A C 1
ATOM 4666 O O . THR D 1 195 ? 28.02407 -36.74329 -22.63030 1.000 47.48149 181 THR A O 1
ATOM 4670 N N . GLN D 1 196 ? 25.88954 -37.41072 -22.90427 1.000 46.67307 182 GLN A N 1
ATOM 4671 C CA . GLN D 1 196 ? 26.20737 -38.79822 -22.58154 1.000 48.50848 182 GLN A CA 1
ATOM 4672 C C . GLN D 1 196 ? 27.14846 -39.40508 -23.61365 1.000 44.94179 182 GLN A C 1
ATOM 4673 O O . GLN D 1 196 ? 28.06281 -40.16016 -23.26298 1.000 41.38779 182 GLN A O 1
ATOM 4679 N N . THR D 1 197 ? 26.94039 -39.08737 -24.89293 1.000 46.34198 183 THR A N 1
ATOM 4680 C CA . THR D 1 197 ? 27.81655 -39.61262 -25.93457 1.000 46.39990 183 THR A CA 1
ATOM 4681 C C . THR D 1 197 ? 29.22195 -39.03531 -25.81486 1.000 44.84798 183 THR A C 1
ATOM 4682 O O . THR D 1 197 ? 30.21199 -39.75790 -25.97896 1.000 47.64511 183 THR A O 1
ATOM 4686 N N . ILE D 1 198 ? 29.32875 -37.73817 -25.51863 1.000 50.93577 184 ILE A N 1
ATOM 4687 C CA . ILE D 1 198 ? 30.63973 -37.11310 -25.37206 1.000 51.03816 184 ILE A CA 1
ATOM 4688 C C . ILE D 1 198 ? 31.37320 -37.67995 -24.16235 1.000 48.32816 184 ILE A C 1
ATOM 4689 O O . ILE D 1 198 ? 32.58087 -37.93953 -24.21869 1.000 54.89555 184 ILE A O 1
ATOM 4694 N N . GLU D 1 199 ? 30.65952 -37.89235 -23.05393 1.000 46.65507 185 GLU A N 1
ATOM 4695 C CA . GLU D 1 199 ? 31.30117 -38.44263 -21.86374 1.000 54.66828 185 GLU A CA 1
ATOM 4696 C C . GLU D 1 199 ? 31.77750 -39.87230 -22.08806 1.000 48.82508 185 GLU A C 1
ATOM 4697 O O . GLU D 1 199 ? 32.78404 -40.28636 -21.50164 1.000 44.13791 185 GLU A O 1
ATOM 4703 N N . THR D 1 200 ? 31.07715 -40.63848 -22.92765 1.000 48.43706 186 THR A N 1
ATOM 4704 C CA . THR D 1 200 ? 31.55024 -41.97828 -23.26179 1.000 50.91804 186 THR A CA 1
ATOM 4705 C C . THR D 1 200 ? 32.81798 -41.91344 -24.10532 1.000 48.04326 186 THR A C 1
ATOM 4706 O O . THR D 1 200 ? 33.75102 -42.69828 -23.89745 1.000 51.17883 186 THR A O 1
ATOM 4710 N N . LEU D 1 201 ? 32.87380 -40.97589 -25.05518 1.000 43.74369 187 LEU A N 1
ATOM 4711 C CA . LEU D 1 201 ? 34.09329 -40.77860 -25.83210 1.000 49.85693 187 LEU A CA 1
ATOM 4712 C C . LEU D 1 201 ? 35.24473 -40.30003 -24.95679 1.000 50.79039 187 LEU A C 1
ATOM 4713 O O . LEU D 1 201 ? 36.41303 -40.55125 -25.27475 1.000 47.40250 187 LEU A O 1
ATOM 4718 N N . ILE D 1 202 ? 34.93955 -39.60693 -23.85823 1.000 50.99514 188 ILE A N 1
ATOM 4719 C CA . ILE D 1 202 ? 35.98692 -39.18656 -22.93342 1.000 47.71392 188 ILE A CA 1
ATOM 4720 C C . ILE D 1 202 ? 36.54592 -40.38823 -22.18104 1.000 48.63703 188 ILE A C 1
ATOM 4721 O O . ILE D 1 202 ? 37.76130 -40.50173 -21.97832 1.000 47.32253 188 ILE A O 1
ATOM 4726 N N . GLY D 1 203 ? 35.67336 -41.30987 -21.76724 1.000 47.61334 189 GLY A N 1
ATOM 4727 C CA . GLY D 1 203 ? 36.11932 -42.49341 -21.05338 1.000 50.43101 189 GLY A CA 1
ATOM 4728 C C . GLY D 1 203 ? 36.98496 -43.42093 -21.87955 1.000 49.42820 189 GLY A C 1
ATOM 4729 O O . GLY D 1 203 ? 37.77588 -44.18400 -21.31489 1.000 50.73505 189 GLY A O 1
ATOM 4730 N N . TYR D 1 204 ? 36.85413 -43.37570 -23.20286 1.000 45.90633 190 TYR A N 1
ATOM 4731 C CA . TYR D 1 204 ? 37.66481 -44.18598 -24.10125 1.000 44.16284 190 TYR A CA 1
ATOM 4732 C C . TYR D 1 204 ? 38.90936 -43.46027 -24.59609 1.000 53.70153 190 TYR A C 1
ATOM 4733 O O . TYR D 1 204 ? 39.67244 -44.03501 -25.37945 1.000 50.18633 190 TYR A O 1
ATOM 4742 N N . ALA D 1 205 ? 39.13584 -42.21955 -24.16018 1.000 55.32478 191 ALA A N 1
ATOM 4743 C CA . ALA D 1 205 ? 40.25942 -41.43950 -24.66311 1.000 54.60870 191 ALA A CA 1
ATOM 4744 C C . ALA D 1 205 ? 41.59382 -41.86368 -24.06599 1.000 51.12163 191 ALA A C 1
ATOM 4745 O O . ALA D 1 205 ? 42.64048 -41.55441 -24.64563 1.000 51.79142 191 ALA A O 1
ATOM 4747 N N . SER D 1 206 ? 41.58507 -42.56212 -22.93120 1.000 51.82449 192 SER A N 1
ATOM 4748 C CA . SER D 1 206 ? 42.82642 -42.96227 -22.28303 1.000 57.94500 192 SER A CA 1
ATOM 4749 C C . SER D 1 206 ? 43.43249 -44.22814 -22.87740 1.000 51.74038 192 SER A C 1
ATOM 4750 O O . SER D 1 206 ? 44.60515 -44.51308 -22.61424 1.000 54.23692 192 SER A O 1
ATOM 4753 N N . SER D 1 207 ? 42.68049 -44.98763 -23.66568 1.000 49.46232 193 SER A N 1
ATOM 4754 C CA . SER D 1 207 ? 43.18153 -46.20182 -24.29255 1.000 50.11673 193 SER A CA 1
ATOM 4755 C C . SER D 1 207 ? 43.33297 -45.98761 -25.79394 1.000 56.41580 193 SER A C 1
ATOM 4756 O O . SER D 1 207 ? 42.94890 -44.95195 -26.34161 1.000 58.12154 193 SER A O 1
ATOM 4759 N N . GLY D 1 208 ? 43.90413 -46.98791 -26.46044 1.000 55.37278 194 GLY A N 1
ATOM 4760 C CA . GLY D 1 208 ? 44.13880 -46.88139 -27.88434 1.000 47.26240 19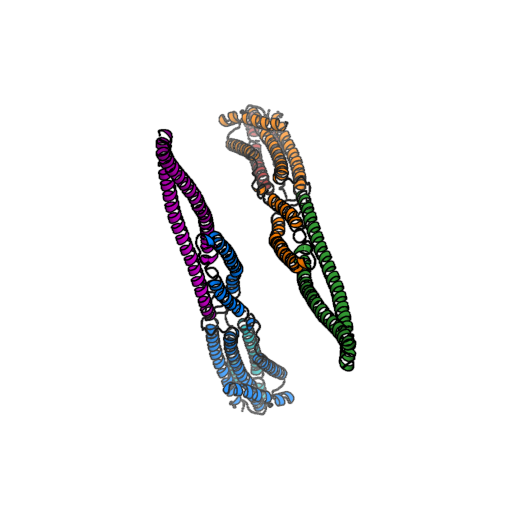4 GLY A CA 1
ATOM 4761 C C . GLY D 1 208 ? 42.85796 -46.95507 -28.69281 1.000 46.99308 194 GLY A C 1
ATOM 4762 O O . GLY D 1 208 ? 41.82207 -47.44386 -28.24019 1.000 53.31989 194 GLY A O 1
ATOM 4763 N N . TYR D 1 209 ? 42.93762 -46.45284 -29.92800 1.000 48.86355 195 TYR A N 1
ATOM 4764 C CA . TYR D 1 209 ? 41.77446 -46.45876 -30.80821 1.000 44.47223 195 TYR A CA 1
ATOM 4765 C C . TYR D 1 209 ? 41.38636 -47.86302 -31.24983 1.000 40.34086 195 TYR A C 1
ATOM 4766 O O . TYR D 1 209 ? 40.24096 -48.07631 -31.66369 1.000 46.39143 195 TYR A O 1
ATOM 4775 N N . THR D 1 210 ? 42.30741 -48.82194 -31.16698 1.000 58.01773 196 THR A N 1
ATOM 4776 C CA . THR D 1 210 ? 42.04395 -50.19808 -31.55917 1.000 53.63712 196 THR A CA 1
ATOM 4777 C C . THR D 1 210 ? 41.77950 -51.10441 -30.36197 1.000 56.86271 196 THR A C 1
ATOM 4778 O O . THR D 1 210 ? 41.81887 -52.33123 -30.50171 1.000 54.36649 196 THR A O 1
ATOM 4782 N N . ALA D 1 211 ? 41.51831 -50.52660 -29.19077 1.000 58.27494 197 ALA A N 1
ATOM 4783 C CA . ALA D 1 211 ? 41.14281 -51.32167 -28.03018 1.000 58.31271 197 ALA A CA 1
ATOM 4784 C C . ALA D 1 211 ? 39.81687 -52.02984 -28.28311 1.000 62.77296 197 ALA A C 1
ATOM 4785 O O . ALA D 1 211 ? 38.93529 -51.51215 -28.97275 1.000 63.00163 197 ALA A O 1
ATOM 4787 N N . ALA D 1 212 ? 39.68089 -53.22748 -27.70610 1.000 67.29137 198 ALA A N 1
ATOM 4788 C CA . ALA D 1 212 ? 38.52050 -54.06998 -27.98667 1.000 61.67228 198 ALA A CA 1
ATOM 4789 C C . ALA D 1 212 ? 37.21671 -53.35012 -27.66382 1.000 59.65171 198 ALA A C 1
ATOM 4790 O O . ALA D 1 212 ? 36.31984 -53.25817 -28.50948 1.000 61.98083 198 ALA A O 1
ATOM 4792 N N . ASP D 1 213 ? 37.09254 -52.83189 -26.44078 1.000 58.12222 199 ASP A N 1
ATOM 4793 C CA . ASP D 1 213 ? 35.87408 -52.12264 -26.06407 1.000 61.05804 199 ASP A CA 1
ATOM 4794 C C . ASP D 1 213 ? 35.74963 -50.79830 -26.80793 1.000 50.91076 199 ASP A C 1
ATOM 4795 O O . ASP D 1 213 ? 34.63979 -50.37590 -27.15217 1.000 49.12590 199 ASP A O 1
ATOM 4800 N N . ALA D 1 214 ? 36.87606 -50.13185 -27.07061 1.000 57.47195 200 ALA A N 1
ATOM 4801 C CA . ALA D 1 214 ? 36.82885 -48.84934 -27.76574 1.000 51.51112 200 ALA A CA 1
ATOM 4802 C C . ALA D 1 214 ? 36.50546 -49.02999 -29.24334 1.000 51.53474 200 ALA A C 1
ATOM 4803 O O . ALA D 1 214 ? 35.69791 -48.27893 -29.80286 1.000 58.58952 200 ALA A O 1
ATOM 4805 N N . LYS D 1 215 ? 37.13134 -50.01396 -29.89462 1.000 50.28314 201 LYS A N 1
ATOM 4806 C CA . LYS D 1 215 ? 36.82573 -50.27881 -31.29705 1.000 48.36869 201 LYS A CA 1
ATOM 4807 C C . LYS D 1 215 ? 35.37157 -50.69461 -31.47261 1.000 50.30528 201 LYS A C 1
ATOM 4808 O O . LYS D 1 215 ? 34.71233 -50.28521 -32.43604 1.000 50.03404 201 LYS A O 1
ATOM 4814 N N . SER D 1 216 ? 34.85387 -51.50773 -30.54793 1.000 55.20427 202 SER A N 1
ATOM 4815 C CA . SER D 1 216 ? 33.46929 -51.95643 -30.64736 1.000 49.96963 202 SER A CA 1
ATOM 4816 C C . SER D 1 216 ? 32.50380 -50.78517 -30.53414 1.000 53.90373 202 SER A C 1
ATOM 4817 O O . SER D 1 216 ? 31.45087 -50.77216 -31.18296 1.000 56.84118 202 SER A O 1
ATOM 4820 N N . PHE D 1 217 ? 32.84831 -49.78728 -29.71759 1.000 45.73023 203 PHE A N 1
ATOM 4821 C CA . PHE D 1 217 ? 31.98889 -48.61606 -29.58726 1.000 50.16653 203 PHE A CA 1
ATOM 4822 C C . PHE D 1 217 ? 32.09137 -47.71824 -30.81439 1.000 43.63547 203 PHE A C 1
ATOM 4823 O O . PHE D 1 217 ? 31.08501 -47.16222 -31.26728 1.000 47.68853 203 PHE A O 1
ATOM 4831 N N . TYR D 1 218 ? 33.29575 -47.57845 -31.37605 1.000 44.52227 204 TYR A N 1
ATOM 4832 C CA . TYR D 1 218 ? 33.48195 -46.70021 -32.52926 1.000 45.06651 204 TYR A CA 1
ATOM 4833 C C . TYR D 1 218 ? 32.72477 -47.20829 -33.75119 1.000 43.25886 204 TYR A C 1
ATOM 4834 O O . TYR D 1 218 ? 32.19939 -46.41172 -34.53824 1.000 39.68903 204 TYR A O 1
ATOM 4843 N N . ASN D 1 219 ? 32.66608 -48.52787 -33.93308 1.000 57.00508 205 ASN A N 1
ATOM 4844 C CA . ASN D 1 219 ? 32.00589 -49.12406 -35.08910 1.000 44.34902 205 ASN A CA 1
ATOM 4845 C C . ASN D 1 219 ? 30.50020 -49.27341 -34.91302 1.000 49.34013 205 ASN A C 1
ATOM 4846 O O . ASN D 1 219 ? 29.82893 -49.72563 -35.84708 1.000 54.10709 205 ASN A O 1
ATOM 4851 N N . ASN D 1 220 ? 29.95492 -48.91267 -33.75465 1.000 51.59990 206 ASN A N 1
ATOM 4852 C CA . ASN D 1 220 ? 28.51851 -48.97965 -33.52246 1.000 56.49372 206 ASN A CA 1
ATOM 4853 C C . ASN D 1 220 ? 27.87185 -47.67755 -33.97881 1.000 54.24118 206 ASN A C 1
ATOM 4854 O O . ASN D 1 220 ? 28.28841 -46.59162 -33.56251 1.000 51.76855 206 ASN A O 1
ATOM 4859 N N . ASN D 1 221 ? 26.85363 -47.78835 -34.83314 1.000 47.39132 207 ASN A N 1
ATOM 4860 C CA . ASN D 1 221 ? 26.23034 -46.62932 -35.46065 1.000 61.73689 207 ASN A CA 1
ATOM 4861 C C . ASN D 1 221 ? 24.83990 -46.33486 -34.90150 1.000 56.57429 207 ASN A C 1
ATOM 4862 O O . ASN D 1 221 ? 24.00342 -45.75233 -35.59393 1.000 56.27157 207 ASN A O 1
ATOM 4867 N N . GLU D 1 222 ? 24.57616 -46.71959 -33.65016 1.000 52.34500 208 GLU A N 1
ATOM 4868 C CA . GLU D 1 222 ? 23.27164 -46.42634 -33.06190 1.000 55.88544 208 GLU A CA 1
ATOM 4869 C C . GLU D 1 222 ? 23.07243 -44.92702 -32.87372 1.000 59.03257 208 GLU A C 1
ATOM 4870 O O . GLU D 1 222 ? 21.98549 -44.40186 -33.14336 1.000 52.09434 208 GLU A O 1
ATOM 4876 N N . PHE D 1 223 ? 24.10906 -44.22194 -32.41215 1.000 61.48362 209 PHE A N 1
ATOM 4877 C CA . PHE D 1 223 ? 24.00470 -42.77533 -32.24719 1.000 48.51282 209 PHE A CA 1
ATOM 4878 C C . PHE D 1 223 ? 23.87799 -42.07553 -33.59497 1.000 50.57420 209 PHE A C 1
ATOM 4879 O O . PHE D 1 223 ? 23.13229 -41.09843 -33.72555 1.000 52.39633 209 PHE A O 1
ATOM 4887 N N . LEU D 1 224 ? 24.59325 -42.56493 -34.60979 1.000 54.75168 210 LEU A N 1
ATOM 4888 C CA . LEU D 1 224 ? 24.49680 -41.97466 -35.94151 1.000 51.15189 210 LEU A CA 1
ATOM 4889 C C . LEU D 1 224 ? 23.09058 -42.12626 -36.51105 1.000 57.17463 210 LEU A C 1
ATOM 4890 O O . LEU D 1 224 ? 22.51809 -41.16758 -37.04205 1.000 57.01080 210 LEU A O 1
ATOM 4895 N N . GLN D 1 225 ? 22.51508 -43.32792 -36.40812 1.000 59.28840 211 GLN A N 1
ATOM 4896 C CA . GLN D 1 225 ? 21.16256 -43.54155 -36.91348 1.000 53.59650 211 GLN A CA 1
ATOM 4897 C C . GLN D 1 225 ? 20.12827 -42.79913 -36.07753 1.000 56.68245 211 GLN A C 1
ATOM 4898 O O . GLN D 1 225 ? 19.05163 -42.45875 -36.58260 1.000 66.97484 211 GLN A O 1
ATOM 4904 N N . GLY D 1 226 ? 20.43060 -42.54568 -34.80343 1.000 57.14748 212 GLY A N 1
ATOM 4905 C CA . GLY D 1 226 ? 19.54351 -41.72582 -33.99671 1.000 49.66665 212 GLY A CA 1
ATOM 4906 C C . GLY D 1 226 ? 19.56937 -40.26892 -34.41573 1.000 61.14441 212 GLY A C 1
ATOM 4907 O O . GLY D 1 226 ? 18.53175 -39.60046 -34.43714 1.000 68.68946 212 GLY A O 1
ATOM 4908 N N . VAL D 1 227 ? 20.75455 -39.75620 -34.75456 1.000 61.00368 213 VAL A N 1
ATOM 4909 C CA . VAL D 1 227 ? 20.85739 -38.39231 -35.26277 1.000 57.32638 213 VAL A CA 1
ATOM 4910 C C . VAL D 1 227 ? 20.22091 -38.28899 -36.64450 1.000 55.02928 213 VAL A C 1
ATOM 4911 O O . VAL D 1 227 ? 19.59311 -37.27708 -36.98005 1.000 56.86117 213 VAL A O 1
ATOM 4915 N N . ASN D 1 228 ? 20.36581 -39.33287 -37.46594 1.000 58.53135 214 ASN A N 1
ATOM 4916 C CA . ASN D 1 228 ? 19.71869 -39.33624 -38.77470 1.000 65.31793 214 ASN A CA 1
ATOM 4917 C C . ASN D 1 228 ? 18.20248 -39.30647 -38.63891 1.000 66.69916 214 ASN A C 1
ATOM 4918 O O . ASN D 1 228 ? 17.51002 -38.68799 -39.45568 1.000 71.92534 214 ASN A O 1
ATOM 4923 N N . LYS D 1 229 ? 17.66751 -39.96798 -37.61089 1.000 63.47748 215 LYS A N 1
ATOM 4924 C CA . LYS D 1 229 ? 16.22066 -39.99447 -37.43030 1.000 73.86267 215 LYS A CA 1
ATOM 4925 C C . LYS D 1 229 ? 15.70029 -38.64645 -36.94732 1.000 77.21997 215 LYS A C 1
ATOM 4926 O O . LYS D 1 229 ? 14.61385 -38.21387 -37.35000 1.000 84.34808 215 LYS A O 1
ATOM 4932 N N . ILE D 1 230 ? 16.46046 -37.96687 -36.08687 1.000 60.97246 216 ILE A N 1
ATOM 4933 C CA . ILE D 1 230 ? 16.05848 -36.63716 -35.64139 1.000 65.90908 216 ILE A CA 1
ATOM 4934 C C . ILE D 1 230 ? 16.15553 -35.64126 -36.78960 1.000 72.89987 216 ILE A C 1
ATOM 4935 O O . ILE D 1 230 ? 15.28258 -34.78180 -36.96156 1.000 65.60509 216 ILE A O 1
ATOM 4940 N N . ALA D 1 231 ? 17.20643 -35.75088 -37.60409 1.000 72.11075 217 ALA A N 1
ATOM 4941 C CA . ALA D 1 231 ? 17.38589 -34.81189 -38.70535 1.000 72.87945 217 ALA A CA 1
ATOM 4942 C C . ALA D 1 231 ? 16.33130 -35.01620 -39.78507 1.000 74.94078 217 ALA A C 1
ATOM 4943 O O . ALA D 1 231 ? 15.84169 -34.04500 -40.37366 1.000 81.65960 217 ALA A O 1
ATOM 4945 N N . GLU D 1 232 ? 15.96553 -36.27114 -40.05582 1.000 80.36857 218 GLU A N 1
ATOM 4946 C CA . GLU D 1 232 ? 14.96850 -36.54293 -41.08561 1.000 91.52942 218 GLU A CA 1
ATOM 4947 C C . GLU D 1 232 ? 13.59307 -36.03877 -40.66687 1.000 93.32679 218 GLU A C 1
ATOM 4948 O O . GLU D 1 232 ? 12.81587 -35.56938 -41.50655 1.000 98.29234 218 GLU A O 1
ATOM 4954 N N . ALA D 1 233 ? 13.27839 -36.11641 -39.37113 1.000 92.17179 219 ALA A N 1
ATOM 4955 C CA . ALA D 1 233 ? 11.98861 -35.62730 -38.89907 1.000 96.34906 219 ALA A CA 1
ATOM 4956 C C . ALA D 1 233 ? 11.90013 -34.11131 -38.99270 1.000 102.61889 219 ALA A C 1
ATOM 4957 O O . ALA D 1 233 ? 10.80381 -33.56329 -39.15166 1.000 107.49413 219 ALA A O 1
ATOM 4959 N N . ILE D 1 234 ? 13.03633 -33.42064 -38.89318 1.000 94.80629 220 ILE A N 1
ATOM 4960 C CA . ILE D 1 234 ? 13.03762 -31.97046 -39.04451 1.000 93.08192 220 ILE A CA 1
ATOM 4961 C C . ILE D 1 234 ? 12.79451 -31.58990 -40.50010 1.000 89.67942 220 ILE A C 1
ATOM 4962 O O . ILE D 1 234 ? 12.09521 -30.61200 -40.79264 1.000 93.60531 220 ILE A O 1
ATOM 4967 N N . ALA D 1 235 ? 13.34394 -32.36725 -41.43510 1.000 96.80677 221 ALA A N 1
ATOM 4968 C CA . ALA D 1 235 ? 13.14320 -32.11094 -42.85498 1.000 102.31647 221 ALA A CA 1
ATOM 4969 C C . ALA D 1 235 ? 11.76196 -32.52764 -43.34843 1.000 120.37841 221 ALA A C 1
ATOM 4970 O O . ALA D 1 235 ? 11.40062 -32.18737 -44.48114 1.000 115.21975 221 ALA A O 1
ATOM 4972 N N . ASN D 1 236 ? 10.98342 -33.25032 -42.53711 1.000 155.61456 222 ASN A N 1
ATOM 4973 C CA . ASN D 1 236 ? 9.60688 -33.59096 -42.88111 1.000 158.82916 222 ASN A CA 1
ATOM 4974 C C . ASN D 1 236 ? 8.60519 -33.00217 -41.89251 1.000 160.38227 222 ASN A C 1
ATOM 4975 O O . ASN D 1 236 ? 7.46315 -33.46672 -41.82334 1.000 163.73210 222 ASN A O 1
ATOM 4980 N N . SER D 1 237 ? 9.00927 -31.99443 -41.12519 1.000 127.99147 223 SER A N 1
ATOM 4981 C CA . SER D 1 237 ? 8.13690 -31.39728 -40.12072 1.000 125.26381 223 SER A CA 1
ATOM 4982 C C . SER D 1 237 ? 6.92279 -30.73742 -40.76192 1.000 132.73563 223 SER A C 1
ATOM 4983 O O . SER D 1 237 ? 5.91487 -30.49580 -40.09899 1.000 128.82139 223 SER A O 1
ATOM 4986 N N . SER E 2 2 ? -85.79253 46.87297 -2.27917 1.000 83.06379 2 SER E N 1
ATOM 4987 C CA . SER E 2 2 ? -85.32714 46.95517 -0.89896 1.000 97.49124 2 SER E CA 1
ATOM 4988 C C . SER E 2 2 ? -85.11899 45.56576 -0.30416 1.000 97.53130 2 SER E C 1
ATOM 4989 O O . SER E 2 2 ? -84.17647 45.33921 0.45422 1.000 97.65613 2 SER E O 1
ATOM 4992 N N . GLU E 2 3 ? -86.00753 44.63659 -0.65268 1.000 109.16301 3 GLU E N 1
ATOM 4993 C CA . GLU E 2 3 ? -85.93520 43.26950 -0.15634 1.000 107.38695 3 GLU E CA 1
ATOM 4994 C C . GLU E 2 3 ? -85.55371 42.25546 -1.22245 1.000 109.40591 3 GLU E C 1
ATOM 4995 O O . GLU E 2 3 ? -84.92165 41.24800 -0.89746 1.000 103.65899 3 GLU E O 1
ATOM 5001 N N . THR E 2 4 ? -85.92508 42.49112 -2.48200 1.000 123.08974 4 THR E N 1
ATOM 5002 C CA . THR E 2 4 ? -85.45623 41.66692 -3.58757 1.000 120.67292 4 THR E CA 1
ATOM 5003 C C . THR E 2 4 ? -84.22954 42.25012 -4.27189 1.000 112.58366 4 THR E C 1
ATOM 5004 O O . THR E 2 4 ? -83.51038 41.51425 -4.95700 1.000 112.18264 4 THR E O 1
ATOM 5008 N N . SER E 2 5 ? -83.97777 43.54926 -4.10201 1.000 100.21520 5 SER E N 1
ATOM 5009 C CA . SER E 2 5 ? -82.76112 44.14812 -4.63340 1.000 93.62398 5 SER E CA 1
ATOM 5010 C C . SER E 2 5 ? -81.58075 43.89675 -3.70586 1.000 78.61383 5 SER E C 1
ATOM 5011 O O . SER E 2 5 ? -80.46511 43.63273 -4.16918 1.000 63.04250 5 SER E O 1
ATOM 5014 N N . ALA E 2 6 ? -81.81012 43.97646 -2.39382 1.000 77.93455 6 ALA E N 1
ATOM 5015 C CA . ALA E 2 6 ? -80.76447 43.61805 -1.44401 1.000 73.99438 6 ALA E CA 1
ATOM 5016 C C . ALA E 2 6 ? -80.41397 42.14208 -1.55888 1.000 71.77894 6 ALA E C 1
ATOM 5017 O O . ALA E 2 6 ? -79.24110 41.76453 -1.45805 1.000 64.74080 6 ALA E O 1
ATOM 5019 N N . SER E 2 7 ? -81.42147 41.29231 -1.77856 1.000 72.22623 7 SER E N 1
ATOM 5020 C CA . SER E 2 7 ? -81.16079 39.87507 -2.00293 1.000 66.32710 7 SER E CA 1
ATOM 5021 C C . SER E 2 7 ? -80.39987 39.65209 -3.30116 1.000 62.16886 7 SER E C 1
ATOM 5022 O O . SER E 2 7 ? -79.61479 38.70249 -3.40682 1.000 56.87313 7 SER E O 1
ATOM 5025 N N . TYR E 2 8 ? -80.61817 40.51497 -4.29542 1.000 62.70647 8 TYR E N 1
ATOM 5026 C CA . TYR E 2 8 ? -79.89002 40.40357 -5.55404 1.000 61.78623 8 TYR E CA 1
ATOM 5027 C C . TYR E 2 8 ? -78.40830 40.69991 -5.35676 1.000 56.96264 8 TYR E C 1
ATOM 5028 O O . TYR E 2 8 ? -77.54624 39.94830 -5.82687 1.000 57.67687 8 TYR E O 1
ATOM 5037 N N . TYR E 2 9 ? -78.09158 41.79222 -4.65699 1.000 57.03344 9 TYR E N 1
ATOM 5038 C CA . TYR E 2 9 ? -76.69188 42.13884 -4.43567 1.000 54.30974 9 TYR E CA 1
ATOM 5039 C C . TYR E 2 9 ? -76.04304 41.23925 -3.39179 1.000 48.55711 9 TYR E C 1
ATOM 5040 O O . TYR E 2 9 ? -74.84812 40.94013 -3.49518 1.000 48.37926 9 TYR E O 1
ATOM 5049 N N . GLN E 2 10 ? -76.80142 40.80518 -2.38166 1.000 51.72765 10 GLN E N 1
ATOM 5050 C CA . GLN E 2 10 ? -76.25268 39.87135 -1.40327 1.000 47.23603 10 GLN E CA 1
ATOM 5051 C C . GLN E 2 10 ? -75.90089 38.54285 -2.05874 1.000 54.60373 10 GLN E C 1
ATOM 5052 O O . GLN E 2 10 ? -74.88606 37.92258 -1.71931 1.000 48.55355 10 GLN E O 1
ATOM 5058 N N . ASP E 2 11 ? -76.72824 38.09355 -3.00643 1.000 52.30045 11 ASP E N 1
ATOM 5059 C CA . ASP E 2 11 ? -76.42558 36.86595 -3.73421 1.000 45.62945 11 ASP E CA 1
ATOM 5060 C C . ASP E 2 11 ? -75.15522 37.01638 -4.56059 1.000 50.20713 11 ASP E C 1
ATOM 5061 O O . ASP E 2 11 ? -74.32752 36.09889 -4.61172 1.000 43.99055 11 ASP E O 1
ATOM 5066 N N . LEU E 2 12 ? -74.98021 38.17056 -5.21046 1.000 43.15343 12 LEU E N 1
ATOM 5067 C CA . LEU E 2 12 ? -73.76123 38.40819 -5.97716 1.000 48.29989 12 LEU E CA 1
ATOM 5068 C C . LEU E 2 12 ? -72.54276 38.50264 -5.06680 1.000 45.76728 12 LEU E C 1
ATOM 5069 O O . LEU E 2 12 ? -71.44675 38.06953 -5.44206 1.000 44.50875 12 LEU E O 1
ATOM 5074 N N . ALA E 2 13 ? -72.71233 39.06512 -3.86748 1.000 38.41500 13 ALA E N 1
ATOM 5075 C CA . ALA E 2 13 ? -71.60291 39.12841 -2.92141 1.000 41.56605 13 ALA E CA 1
ATOM 5076 C C . ALA E 2 13 ? -71.24179 37.74222 -2.40137 1.000 47.92088 13 ALA E C 1
ATOM 5077 O O . ALA E 2 13 ? -70.06494 37.45246 -2.15486 1.000 39.59814 13 ALA E O 1
ATOM 5079 N N . ASN E 2 14 ? -72.24074 36.87207 -2.22943 1.000 47.71856 14 ASN E N 1
ATOM 5080 C CA . ASN E 2 14 ? -71.96907 35.51172 -1.77523 1.000 36.56306 14 ASN E CA 1
ATOM 5081 C C . ASN E 2 14 ? -71.23310 34.70900 -2.84058 1.000 36.81497 14 ASN E C 1
ATOM 5082 O O . ASN E 2 14 ? -70.39877 33.85595 -2.51612 1.000 43.45670 14 ASN E O 1
ATOM 5087 N N . LYS E 2 15 ? -71.53162 34.96136 -4.11746 1.000 36.70926 15 LYS E N 1
ATOM 5088 C CA . LYS E 2 15 ? -70.84577 34.24149 -5.18552 1.000 37.96108 15 LYS E CA 1
ATOM 5089 C C . LYS E 2 15 ? -69.39326 34.68461 -5.30465 1.000 39.00143 15 LYS E C 1
ATOM 5090 O O . LYS E 2 15 ? -68.50052 33.85416 -5.51221 1.000 41.06243 15 LYS E O 1
ATOM 5096 N N . GLU E 2 16 ? -69.13622 35.98905 -5.17638 1.000 39.89035 16 GLU E N 1
ATOM 5097 C CA . GLU E 2 16 ? -67.76263 36.47610 -5.23491 1.000 32.85293 16 GLU E CA 1
ATOM 5098 C C . GLU E 2 16 ? -66.95497 36.02165 -4.02720 1.000 36.94277 16 GLU E C 1
ATOM 5099 O O . GLU E 2 16 ? -65.74220 35.80978 -4.14018 1.000 39.62669 16 GLU E O 1
ATOM 5105 N N . SER E 2 17 ? -67.60109 35.87225 -2.86806 1.000 35.03576 17 SER E N 1
ATOM 5106 C CA . SER E 2 17 ? -66.90693 35.32449 -1.70758 1.000 37.87210 17 SER E CA 1
ATOM 5107 C C . SER E 2 17 ? -66.49435 33.87925 -1.95235 1.000 41.79819 17 SER E C 1
ATOM 5108 O O . SER E 2 17 ? -65.39064 33.46659 -1.57628 1.000 33.13283 17 SER E O 1
ATOM 5111 N N . ALA E 2 18 ? -67.36892 33.09544 -2.58700 1.000 40.99374 18 ALA E N 1
ATOM 5112 C CA . ALA E 2 18 ? -67.01813 31.72140 -2.92700 1.000 41.53122 18 ALA E CA 1
ATOM 5113 C C . ALA E 2 18 ? -65.93739 31.67795 -3.99965 1.000 39.32133 18 ALA E C 1
ATOM 5114 O O . ALA E 2 18 ? -65.07200 30.79515 -3.97999 1.000 42.74419 18 ALA E O 1
ATOM 5116 N N . ASN E 2 19 ? -65.97175 32.62010 -4.94631 1.000 44.66444 19 ASN E N 1
ATOM 5117 C CA . ASN E 2 19 ? -64.93325 32.67248 -5.97080 1.000 43.95726 19 ASN E CA 1
ATOM 5118 C C . ASN E 2 19 ? -63.58527 33.04631 -5.36783 1.000 43.03317 19 ASN E C 1
ATOM 5119 O O . ASN E 2 19 ? -62.53942 32.57015 -5.82579 1.000 43.47763 19 ASN E O 1
ATOM 5124 N N . TYR E 2 20 ? -63.58994 33.89599 -4.33874 1.000 35.59222 20 TYR E N 1
ATOM 5125 C CA . TYR E 2 20 ? -62.34129 34.27418 -3.68636 1.000 35.45738 20 TYR E CA 1
ATOM 5126 C C . TYR E 2 20 ? -61.74082 33.09692 -2.92961 1.000 35.43215 20 TYR E C 1
ATOM 5127 O O . TYR E 2 20 ? -60.53328 32.84298 -3.01231 1.000 38.37936 20 TYR E O 1
ATOM 5136 N N . ASN E 2 21 ? -62.57154 32.36926 -2.17928 1.000 36.11422 21 ASN E N 1
ATOM 5137 C CA . ASN E 2 21 ? -62.07001 31.23905 -1.40491 1.000 32.17948 21 ASN E CA 1
ATOM 5138 C C . ASN E 2 21 ? -61.56855 30.12423 -2.31315 1.000 38.26390 21 ASN E C 1
ATOM 5139 O O . ASN E 2 21 ? -60.57595 29.45765 -1.99628 1.000 32.57581 21 ASN E O 1
ATOM 5144 N N . ASN E 2 22 ? -62.24012 29.90637 -3.44601 1.000 34.53447 22 ASN E N 1
ATOM 5145 C CA . ASN E 2 22 ? -61.77945 28.89200 -4.38730 1.000 41.05302 22 ASN E CA 1
ATOM 5146 C C . ASN E 2 22 ? -60.45873 29.29618 -5.03035 1.000 41.72870 22 ASN E C 1
ATOM 5147 O O . ASN E 2 22 ? -59.57029 28.45625 -5.21440 1.000 30.91436 22 ASN E O 1
ATOM 5152 N N . ALA E 2 23 ? -60.30605 30.57932 -5.36799 1.000 38.48851 23 ALA E N 1
ATOM 5153 C CA . ALA E 2 23 ? -59.06357 31.03728 -5.98173 1.000 44.65268 23 ALA E CA 1
ATOM 5154 C C . ALA E 2 23 ? -57.89218 30.92766 -5.01318 1.000 36.31252 23 ALA E C 1
ATOM 5155 O O . ALA E 2 23 ? -56.77659 30.58102 -5.41765 1.000 37.01630 23 ALA E O 1
ATOM 5157 N N . ILE E 2 24 ? -58.12534 31.21640 -3.73153 1.000 37.14810 24 ILE E N 1
ATOM 5158 C CA . ILE E 2 24 ? -57.05679 31.11908 -2.74292 1.000 29.08264 24 ILE E CA 1
ATOM 5159 C C . ILE E 2 24 ? -56.67753 29.66272 -2.50616 1.000 40.54294 24 ILE E C 1
ATOM 5160 O O . ILE E 2 24 ? -55.49075 29.32217 -2.42750 1.000 42.91022 24 ILE E O 1
ATOM 5165 N N . SER E 2 25 ? -57.67442 28.78020 -2.39117 1.000 37.76599 25 SER E N 1
ATOM 5166 C CA . SER E 2 25 ? -57.38672 27.36850 -2.15458 1.000 33.89734 25 SER E CA 1
ATOM 5167 C C . SER E 2 25 ? -56.63798 26.75259 -3.32997 1.000 39.53712 25 SER E C 1
ATOM 5168 O O . SER E 2 25 ? -55.71603 25.95076 -3.13749 1.000 40.34973 25 SER E O 1
ATOM 5171 N N . GLN E 2 26 ? -57.01793 27.11550 -4.55693 1.000 35.51771 26 GLN E N 1
ATOM 5172 C CA . GLN E 2 26 ? -56.27621 26.64332 -5.72017 1.000 34.47861 26 GLN E CA 1
ATOM 5173 C C . GLN E 2 26 ? -54.88353 27.25346 -5.77729 1.000 37.86985 26 GLN E C 1
ATOM 5174 O O . GLN E 2 26 ? -53.94061 26.60078 -6.23893 1.000 36.80263 26 GLN E O 1
ATOM 5180 N N . LYS E 2 27 ? -54.73394 28.49662 -5.31554 1.000 30.74903 27 LYS E N 1
ATOM 5181 C CA . LYS E 2 27 ? -53.41374 29.11574 -5.28715 1.000 36.30152 27 LYS E CA 1
ATOM 5182 C C . LYS E 2 27 ? -52.50780 28.42650 -4.27566 1.000 40.40956 27 LYS E C 1
ATOM 5183 O O . LYS E 2 27 ? -51.29742 28.30538 -4.49837 1.000 42.39286 27 LYS E O 1
ATOM 5189 N N . ALA E 2 28 ? -53.07681 27.96191 -3.16058 1.000 38.86271 28 ALA E N 1
ATOM 5190 C CA . ALA E 2 28 ? -52.28271 27.23533 -2.17678 1.000 43.65273 28 ALA E CA 1
ATOM 5191 C C . ALA E 2 28 ? -51.81625 25.88999 -2.71632 1.000 44.63831 28 ALA E C 1
ATOM 5192 O O . ALA E 2 28 ? -50.72801 25.42450 -2.35954 1.000 43.35523 28 ALA E O 1
ATOM 5194 N N . ALA E 2 29 ? -52.61837 25.25334 -3.57224 1.000 41.35632 29 ALA E N 1
ATOM 5195 C CA . ALA E 2 29 ? -52.20745 23.98217 -4.15723 1.000 41.53285 29 ALA E CA 1
ATOM 5196 C C . ALA E 2 29 ? -51.11228 24.18255 -5.19627 1.000 35.86447 29 ALA E C 1
ATOM 5197 O O . ALA E 2 29 ? -50.17198 23.38404 -5.27655 1.000 40.85969 29 ALA E O 1
ATOM 5199 N N . ILE E 2 30 ? -51.21630 25.24158 -6.00091 1.000 38.80488 30 ILE E N 1
ATOM 5200 C CA . ILE E 2 30 ? -50.18647 25.51608 -6.99718 1.000 36.27803 30 ILE E CA 1
ATOM 5201 C C . ILE E 2 30 ? -48.87324 25.88937 -6.31818 1.000 38.69074 30 ILE E C 1
ATOM 5202 O O . ILE E 2 30 ? -47.79939 25.43143 -6.72585 1.000 44.83484 30 ILE E O 1
ATOM 5207 N N . ASP E 2 31 ? -48.93505 26.70863 -5.26301 1.000 43.97297 31 ASP E N 1
ATOM 5208 C CA . ASP E 2 31 ? -47.71947 27.07244 -4.54108 1.000 41.70216 31 ASP E CA 1
ATOM 5209 C C . ASP E 2 31 ? -47.09257 25.86501 -3.85694 1.000 41.41233 31 ASP E C 1
ATOM 5210 O O . ASP E 2 31 ? -45.86965 25.81624 -3.68309 1.000 49.91880 31 ASP E O 1
ATOM 5215 N N . ALA E 2 32 ? -47.90838 24.88627 -3.45767 1.000 44.92205 32 ALA E N 1
ATOM 5216 C CA . ALA E 2 32 ? -47.36165 23.65962 -2.88700 1.000 40.55879 32 ALA E CA 1
ATOM 5217 C C . ALA E 2 32 ? -46.65412 22.82972 -3.95007 1.000 43.46084 32 ALA E C 1
ATOM 5218 O O . ALA E 2 32 ? -45.62507 22.20138 -3.67425 1.000 33.22757 32 ALA E O 1
ATOM 5220 N N . GLN E 2 33 ? -47.19174 22.81415 -5.17212 1.000 41.76051 33 GLN E N 1
ATOM 5221 C CA . GLN E 2 33 ? -46.51445 22.12338 -6.26402 1.000 44.52464 33 GLN E CA 1
ATOM 5222 C C . GLN E 2 33 ? -45.21023 22.82056 -6.62713 1.000 39.90933 33 GLN E C 1
ATOM 5223 O O . GLN E 2 33 ? -44.23111 22.16269 -6.99926 1.000 39.95139 33 GLN E O 1
ATOM 5229 N N . ILE E 2 34 ? -45.17824 24.15192 -6.52396 1.000 38.51724 34 ILE E N 1
ATOM 5230 C CA . ILE E 2 34 ? -43.94322 24.89063 -6.77669 1.000 38.55357 34 ILE E CA 1
ATOM 5231 C C . ILE E 2 34 ? -42.87756 24.49286 -5.76354 1.000 36.89930 34 ILE E C 1
ATOM 5232 O O . ILE E 2 34 ? -41.71481 24.26301 -6.11333 1.000 32.12692 34 ILE E O 1
ATOM 5237 N N . SER E 2 35 ? -43.26659 24.39928 -4.49023 1.000 37.75773 35 SER E N 1
ATOM 5238 C CA . SER E 2 35 ? -42.31605 24.04170 -3.44199 1.000 38.49137 35 SER E CA 1
ATOM 5239 C C . SER E 2 35 ? -41.73378 22.65352 -3.67094 1.000 35.87740 35 SER E C 1
ATOM 5240 O O . SER E 2 35 ? -40.52542 22.44566 -3.51258 1.000 39.59391 35 SER E O 1
ATOM 5243 N N . ARG E 2 36 ? -42.57850 21.68987 -4.04405 1.000 39.59828 36 ARG E N 1
ATOM 5244 C CA . ARG E 2 36 ? -42.08937 20.34508 -4.32301 1.000 33.75083 36 ARG E CA 1
ATOM 5245 C C . ARG E 2 36 ? -41.14229 20.33044 -5.51339 1.000 35.25938 36 ARG E C 1
ATOM 5246 O O . ARG E 2 36 ? -40.18193 19.55387 -5.52970 1.000 41.49065 36 ARG E O 1
ATOM 5254 N N . LEU E 2 37 ? -41.39196 21.17503 -6.51594 1.000 37.45681 37 LEU E N 1
ATOM 5255 C CA . LEU E 2 37 ? -40.49120 21.23607 -7.65973 1.000 38.32494 37 LEU E CA 1
ATOM 5256 C C . LEU E 2 37 ? -39.19959 21.96459 -7.31686 1.000 35.79210 37 LEU E C 1
ATOM 5257 O O . LEU E 2 37 ? -38.15601 21.68113 -7.91464 1.000 38.38296 37 LEU E O 1
ATOM 5262 N N . GLU E 2 38 ? -39.24796 22.90844 -6.37295 1.000 46.00434 38 GLU E N 1
ATOM 5263 C CA . GLU E 2 38 ? -38.01577 23.51853 -5.88579 1.000 42.49781 38 GLU E CA 1
ATOM 5264 C C . GLU E 2 38 ? -37.12903 22.47913 -5.21532 1.000 41.61077 38 GLU E C 1
ATOM 5265 O O . GLU E 2 38 ? -35.90336 22.49866 -5.37695 1.000 47.55054 38 GLU E O 1
ATOM 5271 N N . THR E 2 39 ? -37.73568 21.55874 -4.46012 1.000 38.19052 39 THR E N 1
ATOM 5272 C CA . THR E 2 39 ? -36.97128 20.48656 -3.83114 1.000 36.64415 39 THR E CA 1
ATOM 5273 C C . THR E 2 39 ? -36.40238 19.53221 -4.87376 1.000 40.67828 39 THR E C 1
ATOM 5274 O O . THR E 2 39 ? -35.24422 19.10956 -4.77244 1.000 39.83448 39 THR E O 1
ATOM 5278 N N . ALA E 2 40 ? -37.20160 19.18423 -5.88515 1.000 38.20521 40 ALA E N 1
ATOM 5279 C CA . ALA E 2 40 ? -36.72562 18.27824 -6.92504 1.000 33.93759 40 ALA E CA 1
ATOM 5280 C C . ALA E 2 40 ? -35.62925 18.92381 -7.76251 1.000 33.17086 40 ALA E C 1
ATOM 5281 O O . ALA E 2 40 ? -34.64220 18.26716 -8.11204 1.000 40.07393 40 ALA E O 1
ATOM 5283 N N . LYS E 2 41 ? -35.78348 20.20920 -8.09210 1.000 43.56067 41 LYS E N 1
ATOM 5284 C CA . LYS E 2 41 ? -34.76007 20.90545 -8.86691 1.000 42.92452 41 LYS E CA 1
ATOM 5285 C C . LYS E 2 41 ? -33.44595 20.98462 -8.09998 1.000 39.06456 41 LYS E C 1
ATOM 5286 O O . LYS E 2 41 ? -32.36530 20.86158 -8.68914 1.000 35.45902 41 LYS E O 1
ATOM 5292 N N . THR E 2 42 ? -33.51995 21.18372 -6.78199 1.000 43.55968 42 THR E N 1
ATOM 5293 C CA . THR E 2 42 ? -32.31048 21.27413 -5.96986 1.000 35.92745 42 THR E CA 1
ATOM 5294 C C . THR E 2 42 ? -31.58648 19.93433 -5.90672 1.000 38.38785 42 THR E C 1
ATOM 5295 O O . THR E 2 42 ? -30.36734 19.86559 -6.10225 1.000 46.89885 42 THR E O 1
ATOM 5299 N N . ASN E 2 43 ? -32.32284 18.85485 -5.63571 1.000 34.29461 43 ASN E N 1
ATOM 5300 C CA . ASN E 2 43 ? -31.69474 17.54870 -5.47288 1.000 36.93388 43 ASN E CA 1
ATOM 5301 C C . ASN E 2 43 ? -31.31129 16.91716 -6.80423 1.000 40.41376 43 ASN E C 1
ATOM 5302 O O . ASN E 2 43 ? -30.37494 16.11210 -6.85218 1.000 42.85252 43 ASN E O 1
ATOM 5307 N N . LEU E 2 44 ? -32.01764 17.24974 -7.88598 1.000 43.71769 44 LEU E N 1
ATOM 5308 C CA . LEU E 2 44 ? -31.60596 16.75456 -9.19458 1.000 34.57753 44 LEU E CA 1
ATOM 5309 C C . LEU E 2 44 ? -30.31867 17.42813 -9.65081 1.000 42.60676 44 LEU E C 1
ATOM 5310 O O . LEU E 2 44 ? -29.46354 16.78515 -10.27004 1.000 46.26314 44 LEU E O 1
ATOM 5315 N N . SER E 2 45 ? -30.15919 18.72013 -9.34689 1.000 42.08199 45 SER E N 1
ATOM 5316 C CA . SER E 2 45 ? -28.90898 19.40481 -9.66222 1.000 42.25158 45 SER E CA 1
ATOM 5317 C C . SER E 2 45 ? -27.74515 18.81349 -8.87729 1.000 42.77703 45 SER E C 1
ATOM 5318 O O . SER E 2 45 ? -26.61672 18.74441 -9.38032 1.000 46.86788 45 SER E O 1
ATOM 5321 N N . THR E 2 46 ? -27.99934 18.38779 -7.63736 1.000 42.67127 46 THR E N 1
ATOM 5322 C CA . THR E 2 46 ? -26.95233 17.74900 -6.84760 1.000 45.14026 46 THR E CA 1
ATOM 5323 C C . THR E 2 46 ? -26.54682 16.41273 -7.45732 1.000 46.80627 46 THR E C 1
ATOM 5324 O O . THR E 2 46 ? -25.35341 16.10124 -7.55554 1.000 40.76869 46 THR E O 1
ATOM 5328 N N . GLN E 2 47 ? -27.52868 15.61328 -7.88418 1.000 38.54967 47 GLN E N 1
ATOM 5329 C CA . GLN E 2 47 ? -27.22029 14.32889 -8.50364 1.000 41.07627 47 GLN E CA 1
ATOM 5330 C C . GLN E 2 47 ? -26.63377 14.50047 -9.89959 1.000 40.29271 47 GLN E C 1
ATOM 5331 O O . GLN E 2 47 ? -25.86934 13.64310 -10.35653 1.000 43.15896 47 GLN E O 1
ATOM 5337 N N . ILE E 2 48 ? -26.97760 15.58882 -10.59187 1.000 44.52375 48 ILE E N 1
ATOM 5338 C CA . ILE E 2 48 ? -26.37506 15.85202 -11.89503 1.000 47.13694 48 ILE E CA 1
ATOM 5339 C C . ILE E 2 48 ? -24.90114 16.20019 -11.73600 1.000 48.42279 48 ILE E C 1
ATOM 5340 O O . ILE E 2 48 ? -24.05207 15.73496 -12.50724 1.000 46.84126 48 ILE E O 1
ATOM 5345 N N . ASN E 2 49 ? -24.57050 17.01505 -10.73004 1.000 42.54892 49 ASN E N 1
ATOM 5346 C CA . ASN E 2 49 ? -23.16889 17.31302 -10.45968 1.000 44.60069 49 ASN E CA 1
ATOM 5347 C C . ASN E 2 49 ? -22.40959 16.06409 -10.03009 1.000 44.50724 49 ASN E C 1
ATOM 5348 O O . ASN E 2 49 ? -21.22866 15.91040 -10.36123 1.000 48.19802 49 ASN E O 1
ATOM 5353 N N . ASN E 2 50 ? -23.06792 15.15810 -9.30315 1.000 43.60831 50 ASN E N 1
ATOM 5354 C CA . ASN E 2 50 ? -22.41822 13.90666 -8.93043 1.000 47.10227 50 ASN E CA 1
ATOM 5355 C C . ASN E 2 50 ? -22.28521 12.96882 -10.12341 1.000 49.37692 50 ASN E C 1
ATOM 5356 O O . ASN E 2 50 ? -21.31979 12.20105 -10.20151 1.000 55.19734 50 ASN E O 1
ATOM 5361 N N . PHE E 2 51 ? -23.23810 13.01438 -11.05789 1.000 46.43286 51 PHE E N 1
ATOM 5362 C CA . PHE E 2 51 ? -23.13059 12.19719 -12.26142 1.000 49.18961 51 PHE E CA 1
ATOM 5363 C C . PHE E 2 51 ? -21.95847 12.63974 -13.12489 1.000 56.44329 51 PHE E C 1
ATOM 5364 O O . PHE E 2 51 ? -21.34793 11.81700 -13.81736 1.000 59.47796 51 PHE E O 1
ATOM 5372 N N . GLN E 2 52 ? -21.62959 13.93146 -13.09612 1.000 57.00550 52 GLN E N 1
ATOM 5373 C CA . GLN E 2 52 ? -20.50620 14.43173 -13.87864 1.000 59.43077 52 GLN E CA 1
ATOM 5374 C C . GLN E 2 52 ? -19.17200 14.08800 -13.22763 1.000 61.46834 52 GLN E C 1
ATOM 5375 O O . GLN E 2 52 ? -18.22682 13.68681 -13.91631 1.000 62.22133 52 GLN E O 1
ATOM 5381 N N . THR E 2 53 ? -19.07716 14.23212 -11.90557 1.000 60.67689 53 THR E N 1
ATOM 5382 C CA . THR E 2 53 ? -17.79980 14.03106 -11.23254 1.000 50.39568 53 THR E CA 1
ATOM 5383 C C . THR E 2 53 ? -17.52932 12.55525 -10.96019 1.000 56.64112 53 THR E C 1
ATOM 5384 O O . THR E 2 53 ? -16.42177 12.06784 -11.20759 1.000 59.59660 53 THR E O 1
ATOM 5388 N N . ASP E 2 54 ? -18.52484 11.82795 -10.45410 1.000 54.51499 54 ASP E N 1
ATOM 5389 C CA . ASP E 2 54 ? -18.31779 10.45739 -10.00564 1.000 52.59767 54 ASP E CA 1
ATOM 5390 C C . ASP E 2 54 ? -18.43450 9.42476 -11.11944 1.000 57.45856 54 ASP E C 1
ATOM 5391 O O . ASP E 2 54 ? -18.03883 8.27318 -10.91061 1.000 58.04464 54 ASP E O 1
ATOM 5396 N N . ILE E 2 55 ? -18.95943 9.79441 -12.28792 1.000 59.80304 55 ILE E N 1
ATOM 5397 C CA . ILE E 2 55 ? -19.17594 8.82565 -13.35847 1.000 61.20664 55 ILE E CA 1
ATOM 5398 C C . ILE E 2 55 ? -18.46389 9.26520 -14.63124 1.000 61.47078 55 ILE E C 1
ATOM 5399 O O . ILE E 2 55 ? -17.54903 8.58502 -15.10892 1.000 57.35653 55 ILE E O 1
ATOM 5404 N N . VAL E 2 56 ? -18.88102 10.40258 -15.19048 1.000 62.58368 56 VAL E N 1
ATOM 5405 C CA . VAL E 2 56 ? -18.36343 10.82806 -16.48857 1.000 71.64968 56 VAL E CA 1
ATOM 5406 C C . VAL E 2 56 ? -16.87939 11.16563 -16.39428 1.000 75.23128 56 VAL E C 1
ATOM 5407 O O . VAL E 2 56 ? -16.06770 10.68883 -17.19624 1.000 74.81336 56 VAL E O 1
ATOM 5411 N N . ASP E 2 57 ? -16.49963 11.98830 -15.41284 1.000 66.37177 57 ASP E N 1
ATOM 5412 C CA . ASP E 2 57 ? -15.10054 12.38110 -15.27932 1.000 61.60768 57 ASP E CA 1
ATOM 5413 C C . ASP E 2 57 ? -14.20850 11.23176 -14.82726 1.000 61.30434 57 ASP E C 1
ATOM 5414 O O . ASP E 2 57 ? -12.99279 11.29051 -15.04021 1.000 73.72002 57 ASP E O 1
ATOM 5419 N N . LYS E 2 58 ? -14.77661 10.19361 -14.21210 1.000 61.96860 58 LYS E N 1
ATOM 5420 C CA . LYS E 2 58 ? -13.98890 9.05146 -13.76578 1.000 66.40094 58 LYS E CA 1
ATOM 5421 C C . LYS E 2 58 ? -13.73364 8.03505 -14.87001 1.000 69.06289 58 LYS E C 1
ATOM 5422 O O . LYS E 2 58 ? -12.93907 7.11146 -14.66318 1.000 67.09188 58 LYS E O 1
ATOM 5436 N N . SER E 2 60 ? -12.08248 8.35174 -17.49057 1.000 73.60091 60 SER E N 1
ATOM 5437 C CA . SER E 2 60 ? -10.70249 8.45007 -17.95293 1.000 70.99783 60 SER E CA 1
ATOM 5438 C C . SER E 2 60 ? -9.77877 7.48111 -17.22646 1.000 71.70463 60 SER E C 1
ATOM 5439 O O . SER E 2 60 ? -8.67887 7.20282 -17.71681 1.000 71.52870 60 SER E O 1
ATOM 5442 N N . ASP E 2 61 ? -10.20029 6.95899 -16.07827 1.000 69.73403 61 ASP E N 1
ATOM 5443 C CA . ASP E 2 61 ? -9.37529 6.07718 -15.26620 1.000 61.64128 61 ASP E CA 1
ATOM 5444 C C . ASP E 2 61 ? -9.51451 4.60781 -15.64215 1.000 67.24573 61 ASP E C 1
ATOM 5445 O O . ASP E 2 61 ? -8.86850 3.76175 -15.01519 1.000 74.96587 61 ASP E O 1
ATOM 5450 N N . ILE E 2 62 ? -10.33693 4.27892 -16.63753 1.000 60.75650 62 ILE E N 1
ATOM 5451 C CA . ILE E 2 62 ? -10.50993 2.88979 -17.04883 1.000 65.19614 62 ILE E CA 1
ATOM 5452 C C . ILE E 2 62 ? -10.35655 2.77202 -18.55900 1.000 68.14892 62 ILE E C 1
ATOM 5453 O O . ILE E 2 62 ? -10.73803 1.75787 -19.15323 1.000 67.61656 62 ILE E O 1
ATOM 5458 N N . GLU E 2 63 ? -9.79573 3.80266 -19.19258 1.000 69.47203 63 GLU E N 1
ATOM 5459 C CA . GLU E 2 63 ? -9.62325 3.76194 -20.64059 1.000 73.40998 63 GLU E CA 1
ATOM 5460 C C . GLU E 2 63 ? -8.37451 2.98072 -21.03127 1.000 73.28891 63 GLU E C 1
ATOM 5461 O O . GLU E 2 63 ? -8.43600 2.07785 -21.87302 1.000 76.99549 63 GLU E O 1
ATOM 5467 N N . GLY E 2 64 ? -7.23650 3.31337 -20.43221 1.000 79.55947 64 GLY E N 1
ATOM 5468 C CA . GLY E 2 64 ? -5.99115 2.66047 -20.78571 1.000 86.26373 64 GLY E CA 1
ATOM 5469 C C . GLY E 2 64 ? -5.35242 3.19500 -22.04736 1.000 81.48164 64 GLY E C 1
ATOM 5470 O O . GLY E 2 64 ? -4.91319 2.40976 -22.89724 1.000 78.63246 64 GLY E O 1
ATOM 5471 N N . GLU E 2 65 ? -5.28275 4.51911 -22.19337 1.000 83.63026 65 GLU E N 1
ATOM 5472 C CA . GLU E 2 65 ? -4.75705 5.14339 -23.40262 1.000 81.88441 65 GLU E CA 1
ATOM 5473 C C . GLU E 2 65 ? -3.24456 5.02577 -23.53162 1.000 78.67500 65 GLU E C 1
ATOM 5474 O O . GLU E 2 65 ? -2.70012 5.44537 -24.55946 1.000 78.18153 65 GLU E O 1
ATOM 5480 N N . ASP E 2 66 ? -2.55635 4.48123 -22.53102 1.000 87.24578 66 ASP E N 1
ATOM 5481 C CA . ASP E 2 66 ? -1.10570 4.33413 -22.59032 1.000 79.10200 66 ASP E CA 1
ATOM 5482 C C . ASP E 2 66 ? -0.74944 3.28457 -23.63599 1.000 83.46609 66 ASP E C 1
ATOM 5483 O O . ASP E 2 66 ? -0.93135 2.08390 -23.40979 1.000 79.61195 66 ASP E O 1
ATOM 5488 N N . SER E 2 67 ? -0.23972 3.73567 -24.78452 1.000 80.26413 67 SER E N 1
ATOM 5489 C CA . SER E 2 67 ? 0.14086 2.81204 -25.84607 1.000 82.96370 67 SER E CA 1
ATOM 5490 C C . SER E 2 67 ? 1.36370 1.98175 -25.48120 1.000 77.90868 67 SER E C 1
ATOM 5491 O O . SER E 2 67 ? 1.57052 0.91505 -26.06949 1.000 75.10256 67 SER E O 1
ATOM 5494 N N . SER E 2 68 ? 2.17324 2.44180 -24.52928 1.000 80.39803 68 SER E N 1
ATOM 5495 C CA . SER E 2 68 ? 3.36680 1.71594 -24.11677 1.000 76.94520 68 S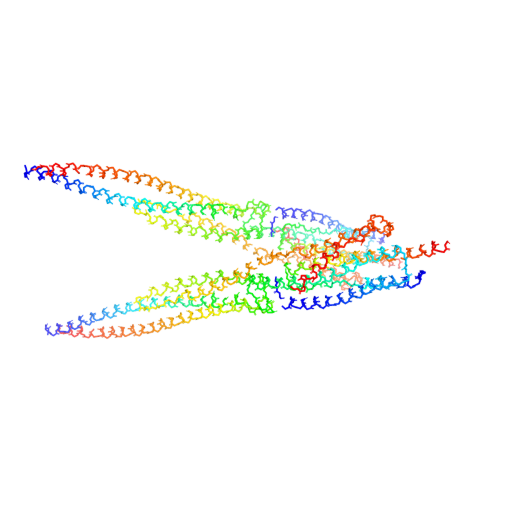ER E CA 1
ATOM 5496 C C . SER E 2 68 ? 3.08467 0.65950 -23.05667 1.000 76.93780 68 SER E C 1
ATOM 5497 O O . SER E 2 68 ? 4.00730 -0.06697 -22.67182 1.000 91.70007 68 SER E O 1
ATOM 5500 N N . GLN E 2 69 ? 1.84566 0.55378 -22.57607 1.000 76.04887 69 GLN E N 1
ATOM 5501 C CA . GLN E 2 69 ? 1.48615 -0.45873 -21.59031 1.000 78.99505 69 GLN E CA 1
ATOM 5502 C C . GLN E 2 69 ? 0.30053 -1.32621 -21.98414 1.000 76.06371 69 GLN E C 1
ATOM 5503 O O . GLN E 2 69 ? 0.16960 -2.42927 -21.44046 1.000 74.57230 69 GLN E O 1
ATOM 5509 N N . PHE E 2 70 ? -0.56316 -0.88009 -22.89381 1.000 78.85751 70 PHE E N 1
ATOM 5510 C CA . PHE E 2 70 ? -1.71253 -1.67005 -23.32906 1.000 72.49337 70 PHE E CA 1
ATOM 5511 C C . PHE E 2 70 ? -1.87675 -1.47216 -24.82931 1.000 74.14821 70 PHE E C 1
ATOM 5512 O O . PHE E 2 70 ? -2.19709 -0.36757 -25.27931 1.000 71.19300 70 PHE E O 1
ATOM 5520 N N . LYS E 2 71 ? -1.66037 -2.53718 -25.59843 1.000 72.54206 71 LYS E N 1
ATOM 5521 C CA . LYS E 2 71 ? -1.75021 -2.47094 -27.04940 1.000 72.53651 71 LYS E CA 1
ATOM 5522 C C . LYS E 2 71 ? -2.18369 -3.83366 -27.57380 1.000 72.63792 71 LYS E C 1
ATOM 5523 O O . LYS E 2 71 ? -2.14155 -4.83890 -26.86236 1.000 79.26583 71 LYS E O 1
ATOM 5529 N N . GLY E 2 72 ? -2.60936 -3.85817 -28.82513 1.000 72.59240 72 GLY E N 1
ATOM 5530 C CA . GLY E 2 72 ? -2.97913 -5.08778 -29.49578 1.000 72.57467 72 GLY E CA 1
ATOM 5531 C C . GLY E 2 72 ? -4.48354 -5.22609 -29.64929 1.000 71.05492 72 GLY E C 1
ATOM 5532 O O . GLY E 2 72 ? -5.25336 -4.27783 -29.47567 1.000 71.83098 72 GLY E O 1
ATOM 5533 N N . ASP E 2 73 ? -4.89554 -6.45243 -29.97982 1.000 71.24064 73 ASP E N 1
ATOM 5534 C CA . ASP E 2 73 ? -6.30760 -6.74694 -30.18571 1.000 69.07376 73 ASP E CA 1
ATOM 5535 C C . ASP E 2 73 ? -7.10055 -6.71382 -28.88755 1.000 62.87879 73 ASP E C 1
ATOM 5536 O O . ASP E 2 73 ? -8.32028 -6.52103 -28.92744 1.000 68.29039 73 ASP E O 1
ATOM 5541 N N . ARG E 2 74 ? -6.44118 -6.89545 -27.74123 1.000 60.88610 74 ARG E N 1
ATOM 5542 C CA . ARG E 2 74 ? -7.15568 -6.83157 -26.47124 1.000 62.66463 74 ARG E CA 1
ATOM 5543 C C . ARG E 2 74 ? -7.57416 -5.40403 -26.14897 1.000 63.97576 74 ARG E C 1
ATOM 5544 O O . ARG E 2 74 ? -8.69058 -5.17327 -25.67083 1.000 58.55051 74 ARG E O 1
ATOM 5552 N N . LYS E 2 75 ? -6.69191 -4.43278 -26.40055 1.000 69.11094 75 LYS E N 1
ATOM 5553 C CA . LYS E 2 75 ? -7.06853 -3.03544 -26.21937 1.000 68.90322 75 LYS E CA 1
ATOM 5554 C C . LYS E 2 75 ? -8.13096 -2.61242 -27.22454 1.000 70.15604 75 LYS E C 1
ATOM 5555 O O . LYS E 2 75 ? -8.98399 -1.77518 -26.90858 1.000 66.53367 75 LYS E O 1
ATOM 5561 N N . THR E 2 76 ? -8.10111 -3.18237 -28.43075 1.000 70.65506 76 THR E N 1
ATOM 5562 C CA . THR E 2 76 ? -9.10717 -2.84941 -29.43304 1.000 74.54694 76 THR E CA 1
ATOM 5563 C C . THR E 2 76 ? -10.49468 -3.28395 -28.97808 1.000 65.11831 76 THR E C 1
ATOM 5564 O O . THR E 2 76 ? -11.44795 -2.49747 -29.01817 1.000 77.79451 76 THR E O 1
ATOM 5568 N N . LYS E 2 77 ? -10.62642 -4.53598 -28.53211 1.000 53.70152 77 LYS E N 1
ATOM 5569 C CA . LYS E 2 77 ? -11.91786 -5.02396 -28.06565 1.000 62.62828 77 LYS E CA 1
ATOM 5570 C C . LYS E 2 77 ? -12.28561 -4.48044 -26.69310 1.000 66.94436 77 LYS E C 1
ATOM 5571 O O . LYS E 2 77 ? -13.44265 -4.61770 -26.28074 1.000 69.31155 77 LYS E O 1
ATOM 5577 N N . TYR E 2 78 ? -11.33815 -3.87796 -25.97665 1.000 59.06520 78 TYR E N 1
ATOM 5578 C CA . TYR E 2 78 ? -11.66258 -3.22147 -24.71896 1.000 56.01625 78 TYR E CA 1
ATOM 5579 C C . TYR E 2 78 ? -12.04994 -1.76380 -24.92652 1.000 59.48867 78 TYR E C 1
ATOM 5580 O O . TYR E 2 78 ? -12.96923 -1.26835 -24.26593 1.000 53.66780 78 TYR E O 1
ATOM 5589 N N . ALA E 2 79 ? -11.36754 -1.06838 -25.84093 1.000 59.47080 79 ALA E N 1
ATOM 5590 C CA . ALA E 2 79 ? -11.72937 0.31266 -26.13992 1.000 61.42678 79 ALA E CA 1
ATOM 5591 C C . ALA E 2 79 ? -13.09367 0.39787 -26.80658 1.000 67.64813 79 ALA E C 1
ATOM 5592 O O . ALA E 2 79 ? -13.76970 1.42808 -26.70405 1.000 68.30082 79 ALA E O 1
ATOM 5594 N N . GLU E 2 80 ? -13.50972 -0.66684 -27.49495 1.000 69.59801 80 GLU E N 1
ATOM 5595 C CA . GLU E 2 80 ? -14.84444 -0.69587 -28.08194 1.000 66.08050 80 GLU E CA 1
ATOM 5596 C C . GLU E 2 80 ? -15.91422 -0.67781 -26.99824 1.000 65.38047 80 GLU E C 1
ATOM 5597 O O . GLU E 2 80 ? -16.88184 0.08821 -27.07449 1.000 71.35765 80 GLU E O 1
ATOM 5603 N N . GLN E 2 81 ? -15.74996 -1.51385 -25.97113 1.000 58.35379 81 GLN E N 1
ATOM 5604 C CA . GLN E 2 81 ? -16.71578 -1.53493 -24.87957 1.000 60.39207 81 GLN E CA 1
ATOM 5605 C C . GLN E 2 81 ? -16.57830 -0.30815 -23.98828 1.000 53.25424 81 GLN E C 1
ATOM 5606 O O . GLN E 2 81 ? -17.56216 0.12598 -23.37861 1.000 62.01081 81 GLN E O 1
ATOM 5612 N N . TYR E 2 82 ? -15.37455 0.26120 -23.89729 1.000 44.04677 82 TYR E N 1
ATOM 5613 C CA . TYR E 2 82 ? -15.20661 1.50193 -23.14941 1.000 52.24961 82 TYR E CA 1
ATOM 5614 C C . TYR E 2 82 ? -15.95298 2.64892 -23.81693 1.000 61.24808 82 TYR E C 1
ATOM 5615 O O . TYR E 2 82 ? -16.58108 3.46726 -23.13562 1.000 63.83421 82 TYR E O 1
ATOM 5624 N N . THR E 2 83 ? -15.89407 2.72286 -25.14915 1.000 60.30391 83 THR E N 1
ATOM 5625 C CA . THR E 2 83 ? -16.59257 3.78133 -25.87030 1.000 56.54656 83 THR E CA 1
ATOM 5626 C C . THR E 2 83 ? -18.10072 3.64231 -25.72484 1.000 58.32168 83 THR E C 1
ATOM 5627 O O . THR E 2 83 ? -18.81743 4.64610 -25.63700 1.000 57.76858 83 THR E O 1
ATOM 5631 N N . SER E 2 84 ? -18.60199 2.40592 -25.70576 1.000 51.40148 84 SER E N 1
ATOM 5632 C CA . SER E 2 84 ? -20.02980 2.20153 -25.49483 1.000 55.90897 84 SER E CA 1
ATOM 5633 C C . SER E 2 84 ? -20.43436 2.60511 -24.08301 1.000 61.40050 84 SER E C 1
ATOM 5634 O O . SER E 2 84 ? -21.52145 3.15664 -23.87517 1.000 60.99711 84 SER E O 1
ATOM 5637 N N . THR E 2 85 ? -19.56687 2.34850 -23.10106 1.000 57.17334 85 THR E N 1
ATOM 5638 C CA . THR E 2 85 ? -19.86271 2.75400 -21.73079 1.000 58.56982 85 THR E CA 1
ATOM 5639 C C . THR E 2 85 ? -19.80788 4.26993 -21.58110 1.000 57.41464 85 THR E C 1
ATOM 5640 O O . THR E 2 85 ? -20.65667 4.86431 -20.90582 1.000 57.61794 85 THR E O 1
ATOM 5644 N N . LYS E 2 86 ? -18.82234 4.91394 -22.21022 1.000 57.47808 86 LYS E N 1
ATOM 5645 C CA . LYS E 2 86 ? -18.71901 6.36697 -22.12310 1.000 58.66666 86 LYS E CA 1
ATOM 5646 C C . LYS E 2 86 ? -19.85251 7.04635 -22.88248 1.000 63.64764 86 LYS E C 1
ATOM 5647 O O . LYS E 2 86 ? -20.36526 8.08440 -22.44734 1.000 60.62211 86 LYS E O 1
ATOM 5653 N N . SER E 2 87 ? -20.25856 6.47485 -24.01939 1.000 62.94609 87 SER E N 1
ATOM 5654 C CA . SER E 2 87 ? -21.36834 7.04466 -24.77571 1.000 61.02778 87 SER E CA 1
ATOM 5655 C C . SER E 2 87 ? -22.68958 6.88800 -24.03613 1.000 53.47538 87 SER E C 1
ATOM 5656 O O . SER E 2 87 ? -23.57236 7.74413 -24.15874 1.000 50.07248 87 SER E O 1
ATOM 5659 N N . ALA E 2 88 ? -22.84582 5.80932 -23.26790 1.000 50.54721 88 ALA E N 1
ATOM 5660 C CA . ALA E 2 88 ? -24.08137 5.61891 -22.51755 1.000 55.45621 88 ALA E CA 1
ATOM 5661 C C . ALA E 2 88 ? -24.12790 6.52533 -21.29441 1.000 52.52465 88 ALA E C 1
ATOM 5662 O O . ALA E 2 88 ? -25.20183 7.00063 -20.90733 1.000 51.86563 88 ALA E O 1
ATOM 5664 N N . ALA E 2 89 ? -22.97299 6.77957 -20.67491 1.000 59.25651 89 ALA E N 1
ATOM 5665 C CA . ALA E 2 89 ? -22.94091 7.65258 -19.50648 1.000 56.66152 89 ALA E CA 1
ATOM 5666 C C . ALA E 2 89 ? -23.23821 9.09746 -19.88710 1.000 54.34064 89 ALA E C 1
ATOM 5667 O O . ALA E 2 89 ? -23.97753 9.79094 -19.17930 1.000 55.81467 89 ALA E O 1
ATOM 5669 N N . THR E 2 90 ? -22.67378 9.57036 -21.00134 1.000 51.55043 90 THR E N 1
ATOM 5670 C CA . THR E 2 90 ? -22.95116 10.93386 -21.44059 1.000 49.42721 90 THR E CA 1
ATOM 5671 C C . THR E 2 90 ? -24.38728 11.08507 -21.92390 1.000 50.38669 90 THR E C 1
ATOM 5672 O O . THR E 2 90 ? -24.96750 12.17040 -21.80754 1.000 47.80938 90 THR E O 1
ATOM 5676 N N . THR E 2 91 ? -24.97425 10.01522 -22.46504 1.000 51.34332 91 THR E N 1
ATOM 5677 C CA . THR E 2 91 ? -26.36965 10.07089 -22.88823 1.000 47.20713 91 THR E CA 1
ATOM 5678 C C . THR E 2 91 ? -27.30623 10.15822 -21.68839 1.000 52.23347 91 THR E C 1
ATOM 5679 O O . THR E 2 91 ? -28.27040 10.93332 -21.70091 1.000 52.57205 91 THR E O 1
ATOM 5683 N N . ASN E 2 92 ? -27.03339 9.37883 -20.63793 1.000 48.92651 92 ASN E N 1
ATOM 5684 C CA . ASN E 2 92 ? -27.86833 9.43147 -19.44195 1.000 44.71614 92 ASN E CA 1
ATOM 5685 C C . ASN E 2 92 ? -27.73920 10.76587 -18.72002 1.000 41.45247 92 ASN E C 1
ATOM 5686 O O . ASN E 2 92 ? -28.70092 11.22221 -18.09139 1.000 48.42165 92 ASN E O 1
ATOM 5691 N N . LYS E 2 93 ? -26.56806 11.40209 -18.78890 1.000 45.21123 93 LYS E N 1
ATOM 5692 C CA . LYS E 2 93 ? -26.43842 12.74415 -18.23217 1.000 50.49922 93 LYS E CA 1
ATOM 5693 C C . LYS E 2 93 ? -27.22957 13.75559 -19.05224 1.000 50.46450 93 LYS E C 1
ATOM 5694 O O . LYS E 2 93 ? -27.87329 14.65028 -18.49065 1.000 43.80985 93 LYS E O 1
ATOM 5700 N N . THR E 2 94 ? -27.19236 13.62993 -20.38241 1.000 46.11593 94 THR E N 1
ATOM 5701 C CA . THR E 2 94 ? -28.01964 14.48079 -21.23146 1.000 49.83461 94 THR E CA 1
ATOM 5702 C C . THR E 2 94 ? -29.49945 14.30713 -20.91536 1.000 48.85968 94 THR E C 1
ATOM 5703 O O . THR E 2 94 ? -30.26650 15.27475 -20.98408 1.000 42.73934 94 THR E O 1
ATOM 5707 N N . SER E 2 95 ? -29.91428 13.08945 -20.55488 1.000 48.25035 95 SER E N 1
ATOM 5708 C CA . SER E 2 95 ? -31.29817 12.86754 -20.15359 1.000 48.30576 95 SER E CA 1
ATOM 5709 C C . SER E 2 95 ? -31.61935 13.61200 -18.86552 1.000 50.20996 95 SER E C 1
ATOM 5710 O O . SER E 2 95 ? -32.69122 14.21464 -18.74101 1.000 41.79157 95 SER E O 1
ATOM 5713 N N . HIS E 2 96 ? -30.70243 13.58104 -17.89429 1.000 49.98996 96 HIS E N 1
ATOM 5714 C CA . HIS E 2 96 ? -30.92623 14.30300 -16.64626 1.000 41.85568 96 HIS E CA 1
ATOM 5715 C C . HIS E 2 96 ? -30.96711 15.80851 -16.88139 1.000 39.30405 96 HIS E C 1
ATOM 5716 O O . HIS E 2 96 ? -31.73308 16.52515 -16.22675 1.000 43.43265 96 HIS E O 1
ATOM 5723 N N . ASP E 2 97 ? -30.15348 16.30669 -17.81737 1.000 37.72159 97 ASP E N 1
ATOM 5724 C CA . ASP E 2 97 ? -30.17606 17.73241 -18.13430 1.000 48.29550 97 ASP E CA 1
ATOM 5725 C C . ASP E 2 97 ? -31.47750 18.12628 -18.82171 1.000 42.38116 97 ASP E C 1
ATOM 5726 O O . ASP E 2 97 ? -31.98465 19.23545 -18.61546 1.000 39.85827 97 ASP E O 1
ATOM 5731 N N . THR E 2 98 ? -32.02763 17.23577 -19.64981 1.000 36.43472 98 THR E N 1
ATOM 5732 C CA . THR E 2 98 ? -33.30005 17.52657 -20.30123 1.000 39.66377 98 THR E CA 1
ATOM 5733 C C . THR E 2 98 ? -34.44450 17.52300 -19.29501 1.000 43.85116 98 THR E C 1
ATOM 5734 O O . THR E 2 98 ? -35.34338 18.37006 -19.36428 1.000 36.39932 98 THR E O 1
ATOM 5738 N N . ASN E 2 99 ? -34.42412 16.58311 -18.34684 1.000 38.66016 99 ASN E N 1
ATOM 5739 C CA . ASN E 2 99 ? -35.46260 16.54790 -17.32247 1.000 39.40234 99 ASN E CA 1
ATOM 5740 C C . ASN E 2 99 ? -35.36985 17.75732 -16.40072 1.000 37.12304 99 ASN E C 1
ATOM 5741 O O . ASN E 2 99 ? -36.39514 18.27312 -15.94028 1.000 40.10640 99 ASN E O 1
ATOM 5746 N N . LEU E 2 100 ? -34.15050 18.22297 -16.11858 1.000 35.53110 100 LEU E N 1
ATOM 5747 C CA . LEU E 2 100 ? -33.99179 19.41553 -15.29276 1.000 43.77676 100 LEU E CA 1
ATOM 5748 C C . LEU E 2 100 ? -34.55230 20.64772 -15.99160 1.000 48.20181 100 LEU E C 1
ATOM 5749 O O . LEU E 2 100 ? -35.15949 21.51143 -15.34719 1.000 42.92222 100 LEU E O 1
ATOM 5754 N N . THR E 2 101 ? -34.35741 20.74586 -17.30885 1.000 42.25335 101 THR E N 1
ATOM 5755 C CA . THR E 2 101 ? -34.93376 21.85411 -18.06154 1.000 37.43361 101 THR E CA 1
ATOM 5756 C C . THR E 2 101 ? -36.45521 21.79357 -18.04409 1.000 36.84066 101 THR E C 1
ATOM 5757 O O . THR E 2 101 ? -37.12515 22.82717 -17.93206 1.000 39.39236 101 THR E O 1
ATOM 5761 N N . SER E 2 102 ? -37.01927 20.58786 -18.14355 1.000 39.92566 102 SER E N 1
ATOM 5762 C CA . SER E 2 102 ? -38.47106 20.44977 -18.11314 1.000 36.79039 102 SER E CA 1
ATOM 5763 C C . SER E 2 102 ? -39.03281 20.83378 -16.75005 1.000 41.88345 102 SER E C 1
ATOM 5764 O O . SER E 2 102 ? -40.13145 21.39524 -16.66134 1.000 43.22805 102 SER E O 1
ATOM 5767 N N . ILE E 2 103 ? -38.29221 20.54336 -15.67773 1.000 35.35512 103 ILE E N 1
ATOM 5768 C CA . ILE E 2 103 ? -38.73190 20.93898 -14.34363 1.000 31.11752 103 ILE E CA 1
ATOM 5769 C C . ILE E 2 103 ? -38.71328 22.45571 -14.20365 1.000 40.98943 103 ILE E C 1
ATOM 5770 O O . ILE E 2 103 ? -39.64825 23.05279 -13.65739 1.000 48.46780 103 ILE E O 1
ATOM 5775 N N . THR E 2 104 ? -37.65705 23.10402 -14.70154 1.000 37.36243 104 THR E N 1
ATOM 5776 C CA . THR E 2 104 ? -37.57224 24.55886 -14.61254 1.000 38.73081 104 THR E CA 1
ATOM 5777 C C . THR E 2 104 ? -38.69655 25.22718 -15.39506 1.000 44.32826 104 THR E C 1
ATOM 5778 O O . THR E 2 104 ? -39.28999 26.20708 -14.92895 1.000 49.24965 104 THR E O 1
ATOM 5782 N N . ASN E 2 105 ? -39.01023 24.70679 -16.58398 1.000 41.53225 105 ASN E N 1
ATOM 5783 C CA . ASN E 2 105 ? -40.10863 25.26715 -17.36454 1.000 41.96711 105 ASN E CA 1
ATOM 5784 C C . ASN E 2 105 ? -41.44379 25.06184 -16.66040 1.000 39.87096 105 ASN E C 1
ATOM 5785 O O . ASN E 2 105 ? -42.33250 25.91793 -16.73589 1.000 44.82994 105 ASN E O 1
ATOM 5790 N N . LYS E 2 106 ? -41.60346 23.93102 -15.96955 1.000 41.99209 106 LYS E N 1
ATOM 5791 C CA . LYS E 2 106 ? -42.83624 23.68456 -15.22836 1.000 42.87381 106 LYS E CA 1
ATOM 5792 C C . LYS E 2 106 ? -42.96595 24.63608 -14.04466 1.000 40.13904 106 LYS E C 1
ATOM 5793 O O . LYS E 2 106 ? -44.07526 25.06094 -13.70131 1.000 44.30601 106 LYS E O 1
ATOM 5799 N N . ILE E 2 107 ? -41.84308 24.98424 -13.41146 1.000 42.06548 107 ILE E N 1
ATOM 5800 C CA . ILE E 2 107 ? -41.87660 25.92982 -12.29968 1.000 44.26148 107 ILE E CA 1
ATOM 5801 C C . ILE E 2 107 ? -42.30118 27.30969 -12.78670 1.000 43.81672 107 ILE E C 1
ATOM 5802 O O . ILE E 2 107 ? -43.08913 28.00141 -12.12960 1.000 36.84330 107 ILE E O 1
ATOM 5807 N N . THR E 2 108 ? -41.78804 27.73096 -13.94545 1.000 41.16567 108 THR E N 1
ATOM 5808 C CA . THR E 2 108 ? -42.17759 29.02083 -14.50634 1.000 42.52298 108 THR E CA 1
ATOM 5809 C C . THR E 2 108 ? -43.66019 29.03908 -14.85787 1.000 49.75158 108 THR E C 1
ATOM 5810 O O . THR E 2 108 ? -44.35116 30.03956 -14.62860 1.000 48.69780 108 THR E O 1
ATOM 5814 N N . GLU E 2 109 ? -44.16752 27.93410 -15.40869 1.000 43.52042 109 GLU E N 1
ATOM 5815 C CA . GLU E 2 109 ? -45.58576 27.84934 -15.74051 1.000 47.57536 109 GLU E CA 1
ATOM 5816 C C . GLU E 2 109 ? -46.45585 27.93277 -14.49153 1.000 49.44444 109 GLU E C 1
ATOM 5817 O O . GLU E 2 109 ? -47.48913 28.61253 -14.49245 1.000 44.98623 109 GLU E O 1
ATOM 5823 N N . LEU E 2 110 ? -46.05437 27.25261 -13.41537 1.000 40.33260 110 LEU E N 1
ATOM 5824 C CA . LEU E 2 110 ? -46.84588 27.28245 -12.18924 1.000 39.94172 110 LEU E CA 1
ATOM 5825 C C . LEU E 2 110 ? -46.79686 28.65526 -11.52880 1.000 41.01623 110 LEU E C 1
ATOM 5826 O O . LEU E 2 110 ? -47.78961 29.10380 -10.94311 1.000 40.39076 110 LEU E O 1
ATOM 5831 N N . GLN E 2 111 ? -45.65113 29.33592 -11.60805 1.000 45.26782 111 GLN E N 1
ATOM 5832 C CA . GLN E 2 111 ? -45.55660 30.68289 -11.05429 1.000 41.31316 111 GLN E CA 1
ATOM 5833 C C . GLN E 2 111 ? -46.45757 31.65347 -11.80803 1.000 43.95280 111 GLN E C 1
ATOM 5834 O O . GLN E 2 111 ? -47.03873 32.56359 -11.20542 1.000 35.93446 111 GLN E O 1
ATOM 5840 N N . THR E 2 112 ? -46.58705 31.47555 -13.12540 1.000 47.12905 112 THR E N 1
ATOM 5841 C CA . THR E 2 112 ? -47.51609 32.29885 -13.89197 1.000 40.98685 112 THR E CA 1
ATOM 5842 C C . THR E 2 112 ? -48.95719 32.02235 -13.48198 1.000 41.38088 112 THR E C 1
ATOM 5843 O O . THR E 2 112 ? -49.75696 32.95365 -13.33579 1.000 41.21013 112 THR E O 1
ATOM 5847 N N . GLN E 2 113 ? -49.30336 30.74804 -13.28277 1.000 43.60774 113 GLN E N 1
ATOM 5848 C CA . GLN E 2 113 ? -50.64959 30.40460 -12.83949 1.000 44.77190 113 GLN E CA 1
ATOM 5849 C C . GLN E 2 113 ? -50.90890 30.88387 -11.41716 1.000 43.88385 113 GLN E C 1
ATOM 5850 O O . GLN E 2 113 ? -52.04845 31.22094 -11.07684 1.000 45.15560 113 GLN E O 1
ATOM 5856 N N . SER E 2 114 ? -49.87144 30.92554 -10.57740 1.000 43.65978 114 SER E N 1
ATOM 5857 C CA . SER E 2 114 ? -50.04410 31.42692 -9.21797 1.000 44.73898 114 SER E CA 1
ATOM 5858 C C . SER E 2 114 ? -50.34865 32.91954 -9.21743 1.000 44.94714 114 SER E C 1
ATOM 5859 O O . SER E 2 114 ? -51.15784 33.39390 -8.41176 1.000 39.51066 114 SER E O 1
ATOM 5862 N N . THR E 2 115 ? -49.71010 33.67532 -10.11337 1.000 40.11351 115 THR E N 1
ATOM 5863 C CA . THR E 2 115 ? -49.99864 35.10180 -10.21580 1.000 40.66027 115 THR E CA 1
ATOM 5864 C C . THR E 2 115 ? -51.39854 35.33897 -10.77026 1.000 48.45057 115 THR E C 1
ATOM 5865 O O . THR E 2 115 ? -52.09538 36.26614 -10.33916 1.000 37.17873 115 THR E O 1
ATOM 5869 N N . SER E 2 116 ? -51.83123 34.50357 -11.71920 1.000 49.45234 116 SER E N 1
ATOM 5870 C CA . SER E 2 116 ? -53.17207 34.64852 -12.27794 1.000 44.75186 116 SER E CA 1
ATOM 5871 C C . SER E 2 116 ? -54.24127 34.36322 -11.23021 1.000 37.90764 116 SER E C 1
ATOM 5872 O O . SER E 2 116 ? -55.27821 35.03649 -11.19259 1.000 42.62821 116 SER E O 1
ATOM 5875 N N . LEU E 2 117 ? -54.00788 33.36753 -10.37187 1.000 42.73998 117 LEU E N 1
ATOM 5876 C CA . LEU E 2 117 ? -54.96034 33.07101 -9.30747 1.000 44.17726 117 LEU E CA 1
ATOM 5877 C C . LEU E 2 117 ? -55.00692 34.18466 -8.26993 1.000 43.71169 117 LEU E C 1
ATOM 5878 O O . LEU E 2 117 ? -56.07097 34.45430 -7.70036 1.000 41.82754 117 LEU E O 1
ATOM 5883 N N . GLN E 2 118 ? -53.87232 34.83932 -8.01030 1.000 44.85896 118 GLN E N 1
ATOM 5884 C CA . GLN E 2 118 ? -53.87222 35.96587 -7.08340 1.000 36.21194 118 GLN E CA 1
ATOM 5885 C C . GLN E 2 118 ? -54.62527 37.15457 -7.66644 1.000 44.07904 118 GLN E C 1
ATOM 5886 O O . GLN E 2 118 ? -55.34656 37.85409 -6.94547 1.000 39.53072 118 GLN E O 1
ATOM 5892 N N . SER E 2 119 ? -54.47737 37.39374 -8.97175 1.000 44.33629 119 SER E N 1
ATOM 5893 C CA . SER E 2 119 ? -55.20339 38.48867 -9.60620 1.000 44.30987 119 SER E CA 1
ATOM 5894 C C . SER E 2 119 ? -56.69965 38.20154 -9.65296 1.000 48.49776 119 SER E C 1
ATOM 5895 O O . SER E 2 119 ? -57.51822 39.11989 -9.52406 1.000 48.81689 119 SER E O 1
ATOM 5898 N N . ALA E 2 120 ? -57.07598 36.93259 -9.83437 1.000 44.06231 120 ALA E N 1
ATOM 5899 C CA . ALA E 2 120 ? -58.48932 36.57116 -9.80468 1.000 43.05125 120 ALA E CA 1
ATOM 5900 C C . ALA E 2 120 ? -59.06608 36.72161 -8.40273 1.000 47.15402 120 ALA E C 1
ATOM 5901 O O . ALA E 2 120 ? -60.24003 37.07663 -8.24262 1.000 39.51730 120 ALA E O 1
ATOM 5903 N N . ALA E 2 121 ? -58.25605 36.45523 -7.37476 1.000 47.84740 121 ALA E N 1
ATOM 5904 C CA . ALA E 2 121 ? -58.72603 36.61987 -6.00345 1.000 43.51464 121 ALA E CA 1
ATOM 5905 C C . ALA E 2 121 ? -58.92488 38.09078 -5.66137 1.000 44.33800 121 ALA E C 1
ATOM 5906 O O . ALA E 2 121 ? -59.91264 38.45428 -5.01291 1.000 43.76512 121 ALA E O 1
ATOM 5908 N N . ASP E 2 122 ? -57.99902 38.95238 -6.09007 1.000 53.61526 122 ASP E N 1
ATOM 5909 C CA . ASP E 2 122 ? -58.14222 40.38031 -5.82359 1.000 57.70704 122 ASP E CA 1
ATOM 5910 C C . ASP E 2 122 ? -59.36615 40.95381 -6.52702 1.000 55.56730 122 ASP E C 1
ATOM 5911 O O . ASP E 2 122 ? -60.05791 41.81973 -5.97839 1.000 57.26772 122 ASP E O 1
ATOM 5916 N N . THR E 2 123 ? -59.64741 40.48844 -7.74569 1.000 48.50014 123 THR E N 1
ATOM 5917 C CA . THR E 2 123 ? -60.84200 40.94787 -8.44577 1.000 48.26316 123 THR E CA 1
ATOM 5918 C C . THR E 2 123 ? -62.10621 40.48792 -7.73138 1.000 44.91257 123 THR E C 1
ATOM 5919 O O . THR E 2 123 ? -63.04388 41.27348 -7.55037 1.000 42.65564 123 THR E O 1
ATOM 5923 N N . ALA E 2 124 ? -62.14143 39.22439 -7.30041 1.000 45.94629 124 ALA E N 1
ATOM 5924 C CA . ALA E 2 124 ? -63.32412 38.70669 -6.62439 1.000 47.28912 124 ALA E CA 1
ATOM 5925 C C . ALA E 2 124 ? -63.54347 39.38215 -5.27865 1.000 47.25477 124 ALA E C 1
ATOM 5926 O O . ALA E 2 124 ? -64.69074 39.54190 -4.84966 1.000 46.51300 124 ALA E O 1
ATOM 5928 N N . TYR E 2 125 ? -62.46702 39.78338 -4.60030 1.000 49.64453 125 TYR E N 1
ATOM 5929 C CA . TYR E 2 125 ? -62.62250 40.43133 -3.30354 1.000 44.36463 125 TYR E CA 1
ATOM 5930 C C . TYR E 2 125 ? -63.12065 41.86182 -3.45872 1.000 49.48009 125 TYR E C 1
ATOM 5931 O O . TYR E 2 125 ? -63.91381 42.33979 -2.63971 1.000 54.31442 125 TYR E O 1
ATOM 5940 N N . SER E 2 126 ? -62.66756 42.56185 -4.50138 1.000 47.35128 126 SER E N 1
ATOM 5941 C CA . SER E 2 126 ? -63.16799 43.90968 -4.74985 1.000 49.72423 126 SER E CA 1
ATOM 5942 C C . SER E 2 126 ? -64.62498 43.88118 -5.19304 1.000 47.84514 126 SER E C 1
ATOM 5943 O O . SER E 2 126 ? -65.41440 44.75045 -4.80485 1.000 47.53310 126 SER E O 1
ATOM 5946 N N . ASN E 2 127 ? -65.00117 42.88898 -6.00414 1.000 51.52261 127 ASN E N 1
ATOM 5947 C CA . ASN E 2 127 ? -66.39779 42.75942 -6.40597 1.000 48.85772 127 ASN E CA 1
ATOM 5948 C C . ASN E 2 127 ? -67.28087 42.40692 -5.21654 1.000 43.45115 127 ASN E C 1
ATOM 5949 O O . ASN E 2 127 ? -68.42582 42.86588 -5.12886 1.000 45.11222 127 ASN E O 1
ATOM 5962 N N . LEU E 2 129 ? -66.78732 43.31434 -2.08892 1.000 51.17172 129 LEU E N 1
ATOM 5963 C CA . LEU E 2 129 ? -66.96568 44.53515 -1.30893 1.000 41.01943 129 LEU E CA 1
ATOM 5964 C C . LEU E 2 129 ? -67.95119 45.48170 -1.98182 1.000 48.86207 129 LEU E C 1
ATOM 5965 O O . LEU E 2 129 ? -68.71789 46.17448 -1.30232 1.000 46.87245 129 LEU E O 1
ATOM 5970 N N . SER E 2 130 ? -67.94461 45.52509 -3.31568 1.000 60.67615 130 SER E N 1
ATOM 5971 C CA . SER E 2 130 ? -68.87989 46.38176 -4.03698 1.000 53.98205 130 SER E CA 1
ATOM 5972 C C . SER E 2 130 ? -70.30752 45.86642 -3.90470 1.000 57.43598 130 SER E C 1
ATOM 5973 O O . SER E 2 130 ? -71.23942 46.64213 -3.66090 1.000 61.98578 130 SER E O 1
ATOM 5976 N N . TYR E 2 131 ? -70.49735 44.55460 -4.06376 1.000 51.78843 131 TYR E N 1
ATOM 5977 C CA . TYR E 2 131 ? -71.83035 43.97746 -3.92695 1.000 45.39736 131 TYR E CA 1
ATOM 5978 C C . TYR E 2 131 ? -72.31710 44.04172 -2.48413 1.000 50.45074 131 TYR E C 1
ATOM 5979 O O . TYR E 2 131 ? -73.51149 44.24238 -2.23587 1.000 48.01431 131 TYR E O 1
ATOM 5988 N N . GLN E 2 132 ? -71.40927 43.87159 -1.51903 1.000 55.77286 132 GLN E N 1
ATOM 5989 C CA . GLN E 2 132 ? -71.80668 43.92814 -0.11534 1.000 48.56456 132 GLN E CA 1
ATOM 5990 C C . GLN E 2 132 ? -72.24430 45.33361 0.27675 1.000 53.74598 132 GLN E C 1
ATOM 5991 O O . GLN E 2 132 ? -73.17228 45.50085 1.07673 1.000 54.77097 132 GLN E O 1
ATOM 5997 N N . ALA E 2 133 ? -71.58664 46.35644 -0.27395 1.000 52.50884 133 ALA E N 1
ATOM 5998 C CA . ALA E 2 133 ? -71.98726 47.72948 0.01276 1.000 48.99032 133 ALA E CA 1
ATOM 5999 C C . ALA E 2 133 ? -73.32846 48.05603 -0.63067 1.000 52.28144 133 ALA E C 1
ATOM 6000 O O . ALA E 2 133 ? -74.15878 48.74910 -0.03118 1.000 52.54993 133 ALA E O 1
ATOM 6002 N N . SER E 2 134 ? -73.55818 47.56525 -1.85147 1.000 55.40633 134 SER E N 1
ATOM 6003 C CA . SER E 2 134 ? -74.84228 47.78568 -2.50730 1.000 52.95205 134 SER E CA 1
ATOM 6004 C C . SER E 2 134 ? -75.96163 47.01569 -1.81949 1.000 53.94719 134 SER E C 1
ATOM 6005 O O . SER E 2 134 ? -77.11300 47.46550 -1.82034 1.000 58.41675 134 SER E O 1
ATOM 6008 N N . ALA E 2 135 ? -75.64653 45.86073 -1.22850 1.000 48.57422 135 ALA E N 1
ATOM 6009 C CA . ALA E 2 135 ? -76.66974 45.07646 -0.54729 1.000 51.78711 135 ALA E CA 1
ATOM 6010 C C . ALA E 2 135 ? -77.03417 45.67966 0.80255 1.000 62.07402 135 ALA E C 1
ATOM 6011 O O . ALA E 2 135 ? -78.19967 45.62087 1.21074 1.000 68.24531 135 ALA E O 1
ATOM 6013 N N . ASN E 2 136 ? -76.06133 46.26481 1.50535 1.000 59.98340 136 ASN E N 1
ATOM 6014 C CA . ASN E 2 136 ? -76.35019 46.90004 2.78727 1.000 55.82466 136 ASN E CA 1
ATOM 6015 C C . ASN E 2 136 ? -77.08215 48.22681 2.63037 1.000 57.17475 136 ASN E C 1
ATOM 6016 O O . ASN E 2 136 ? -77.83255 48.62244 3.52905 1.000 54.39923 136 ASN E O 1
ATOM 6021 N N . ALA E 2 137 ? -76.87499 48.93310 1.51797 1.000 56.20449 137 ALA E N 1
ATOM 6022 C CA . ALA E 2 137 ? -77.52476 50.22908 1.35482 1.000 61.58388 137 ALA E CA 1
ATOM 6023 C C . ALA E 2 137 ? -78.99690 50.08020 0.98967 1.000 73.74319 137 ALA E C 1
ATOM 6024 O O . ALA E 2 137 ? -79.79658 50.98437 1.25751 1.000 68.85302 137 ALA E O 1
ATOM 6026 N N . ALA E 2 138 ? -79.37551 48.95200 0.39879 1.000 67.73793 138 ALA E N 1
ATOM 6027 C CA . ALA E 2 138 ? -80.76252 48.70591 0.01144 1.000 69.80060 138 ALA E CA 1
ATOM 6028 C C . ALA E 2 138 ? -81.65938 48.47150 1.22597 1.000 78.77035 138 ALA E C 1
ATOM 6029 O O . ALA E 2 138 ? -82.86938 48.66657 1.15610 1.000 92.89854 138 ALA E O 1
ATOM 6031 N N . GLY F 3 5 ? 52.68015 -45.37335 -46.90925 1.000 103.12037 5 GLY F N 1
ATOM 6032 C CA . GLY F 3 5 ? 53.40246 -44.63901 -45.88774 1.000 102.26372 5 GLY F CA 1
ATOM 6033 C C . GLY F 3 5 ? 52.51899 -43.69561 -45.09682 1.000 101.45024 5 GLY F C 1
ATOM 6034 O O . GLY F 3 5 ? 51.38424 -43.41789 -45.48571 1.000 99.13177 5 GLY F O 1
ATOM 6035 N N . THR F 3 6 ? 53.04210 -43.19925 -43.97898 1.000 87.08611 6 THR F N 1
ATOM 6036 C CA . THR F 3 6 ? 52.31852 -42.28089 -43.10925 1.000 78.86687 6 THR F CA 1
ATOM 6037 C C . THR F 3 6 ? 53.08372 -40.96654 -43.03354 1.000 72.40528 6 THR F C 1
ATOM 6038 O O . THR F 3 6 ? 54.27230 -40.95321 -42.69529 1.000 68.65551 6 THR F O 1
ATOM 6042 N N . ASP F 3 7 ? 52.40582 -39.86822 -43.36356 1.000 76.60610 7 ASP F N 1
ATOM 6043 C CA . ASP F 3 7 ? 52.98634 -38.52746 -43.31152 1.000 69.46618 7 ASP F CA 1
ATOM 6044 C C . ASP F 3 7 ? 52.47321 -37.85005 -42.04525 1.000 65.54490 7 ASP F C 1
ATOM 6045 O O . ASP F 3 7 ? 51.31649 -37.42519 -41.98030 1.000 62.34036 7 ASP F O 1
ATOM 6050 N N . TYR F 3 8 ? 53.33978 -37.75452 -41.03286 1.000 62.75059 8 TYR F N 1
ATOM 6051 C CA . TYR F 3 8 ? 52.94088 -37.11350 -39.78466 1.000 61.03312 8 TYR F CA 1
ATOM 6052 C C . TYR F 3 8 ? 52.67353 -35.62695 -39.97266 1.000 60.15568 8 TYR F C 1
ATOM 6053 O O . TYR F 3 8 ? 51.79682 -35.07222 -39.30191 1.000 58.21520 8 TYR F O 1
ATOM 6062 N N . SER F 3 9 ? 53.40691 -34.97114 -40.87470 1.000 65.45660 9 SER F N 1
ATOM 6063 C CA . SER F 3 9 ? 53.20185 -33.54533 -41.10005 1.000 57.93616 9 SER F CA 1
ATOM 6064 C C . SER F 3 9 ? 51.81246 -33.27791 -41.65967 1.000 54.54547 9 SER F C 1
ATOM 6065 O O . SER F 3 9 ? 51.06735 -32.44895 -41.12527 1.000 49.40102 9 SER F O 1
ATOM 6068 N N . ALA F 3 10 ? 51.44111 -33.98616 -42.73117 1.000 59.60097 10 ALA F N 1
ATOM 6069 C CA . ALA F 3 10 ? 50.12619 -33.79003 -43.32872 1.000 66.14493 10 ALA F CA 1
ATOM 6070 C C . ALA F 3 10 ? 49.01106 -34.17359 -42.36693 1.000 54.57010 10 ALA F C 1
ATOM 6071 O O . ALA F 3 10 ? 47.93737 -33.56365 -42.39268 1.000 58.83783 10 ALA F O 1
ATOM 6073 N N . TRP F 3 11 ? 49.24174 -35.17643 -41.51562 1.000 49.51674 11 TRP F N 1
ATOM 6074 C CA . TRP F 3 11 ? 48.21677 -35.58100 -40.56013 1.000 51.48149 11 TRP F CA 1
ATOM 6075 C C . TRP F 3 11 ? 48.08174 -34.56970 -39.43048 1.000 45.76617 11 TRP F C 1
ATOM 6076 O O . TRP F 3 11 ? 46.97059 -34.31288 -38.95382 1.000 43.01974 11 TRP F O 1
ATOM 6087 N N . SER F 3 12 ? 49.19958 -33.98656 -38.98920 1.000 53.15225 12 SER F N 1
ATOM 6088 C CA . SER F 3 12 ? 49.14589 -33.01096 -37.90658 1.000 45.29244 12 SER F CA 1
ATOM 6089 C C . SER F 3 12 ? 48.45330 -31.72557 -38.33774 1.000 50.48471 12 SER F C 1
ATOM 6090 O O . SER F 3 12 ? 47.82728 -31.05431 -37.50971 1.000 49.40786 12 SER F O 1
ATOM 6093 N N . GLU F 3 13 ? 48.55338 -31.36592 -39.61916 1.000 51.41105 13 GLU F N 1
ATOM 6094 C CA . GLU F 3 13 ? 47.88391 -30.16197 -40.09930 1.000 48.97002 13 GLU F CA 1
ATOM 6095 C C . GLU F 3 13 ? 46.37555 -30.35989 -40.16867 1.000 47.30753 13 GLU F C 1
ATOM 6096 O O . GLU F 3 13 ? 45.60875 -29.42356 -39.91587 1.000 47.18802 13 GLU F O 1
ATOM 6102 N N . LEU F 3 14 ? 45.92975 -31.57098 -40.50733 1.000 40.68776 14 LEU F N 1
ATOM 6103 C CA . LEU F 3 14 ? 44.49597 -31.82437 -40.59420 1.000 46.97421 14 LEU F CA 1
ATOM 6104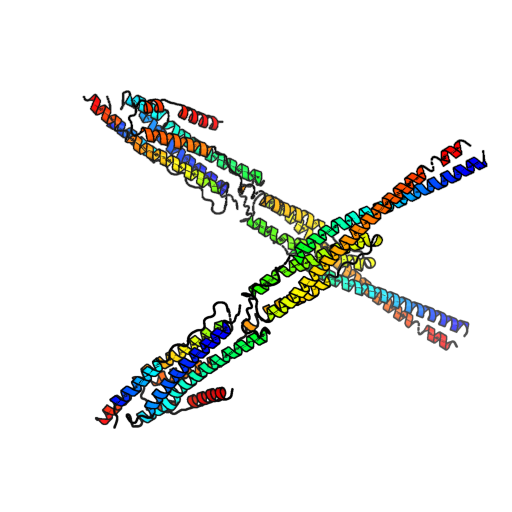 C C . LEU F 3 14 ? 43.86332 -31.90168 -39.21035 1.000 43.22079 14 LEU F C 1
ATOM 6105 O O . LEU F 3 14 ? 42.75943 -31.38669 -38.99739 1.000 51.17230 14 LEU F O 1
ATOM 6110 N N . THR F 3 15 ? 44.54337 -32.54206 -38.25665 1.000 42.33281 15 THR F N 1
ATOM 6111 C CA . THR F 3 15 ? 44.03880 -32.55652 -36.88830 1.000 42.73278 15 THR F CA 1
ATOM 6112 C C . THR F 3 15 ? 44.05148 -31.15967 -36.28055 1.000 43.66736 15 THR F C 1
ATOM 6113 O O . THR F 3 15 ? 43.19837 -30.83969 -35.44442 1.000 40.05858 15 THR F O 1
ATOM 6117 N N . SER F 3 16 ? 45.00545 -30.31885 -36.68937 1.000 43.62315 16 SER F N 1
ATOM 6118 C CA . SER F 3 16 ? 45.01348 -28.92947 -36.24521 1.000 47.04413 16 SER F CA 1
ATOM 6119 C C . SER F 3 16 ? 43.81201 -28.17179 -36.79282 1.000 48.42334 16 SER F C 1
ATOM 6120 O O . SER F 3 16 ? 43.18935 -27.38060 -36.07474 1.000 48.77553 16 SER F O 1
ATOM 6123 N N . SER F 3 17 ? 43.47185 -28.40061 -38.06385 1.000 45.08386 17 SER F N 1
ATOM 6124 C CA . SER F 3 17 ? 42.30661 -27.74277 -38.64249 1.000 43.86980 17 SER F CA 1
ATOM 6125 C C . SER F 3 17 ? 41.02227 -28.19843 -37.96655 1.000 44.45716 17 SER F C 1
ATOM 6126 O O . SER F 3 17 ? 40.06401 -27.42397 -37.86942 1.000 51.61524 17 SER F O 1
ATOM 6129 N N . VAL F 3 18 ? 40.98386 -29.44500 -37.49242 1.000 42.04756 18 VAL F N 1
ATOM 6130 C CA . VAL F 3 18 ? 39.81385 -29.92952 -36.76700 1.000 44.75817 18 VAL F CA 1
ATOM 6131 C C . VAL F 3 18 ? 39.68191 -29.20752 -35.43264 1.000 44.03308 18 VAL F C 1
ATOM 6132 O O . VAL F 3 18 ? 38.60060 -28.72973 -35.07036 1.000 42.67801 18 VAL F O 1
ATOM 6136 N N . ASN F 3 19 ? 40.78308 -29.10974 -34.68420 1.000 41.03724 19 ASN F N 1
ATOM 6137 C CA . ASN F 3 19 ? 40.73377 -28.43037 -33.39450 1.000 39.84161 19 ASN F CA 1
ATOM 6138 C C . ASN F 3 19 ? 40.44911 -26.94282 -33.55737 1.000 44.55731 19 ASN F C 1
ATOM 6139 O O . ASN F 3 19 ? 39.82958 -26.33090 -32.68000 1.000 42.93962 19 ASN F O 1
ATOM 6144 N N . THR F 3 20 ? 40.88750 -26.34796 -34.66862 1.000 42.02089 20 THR F N 1
ATOM 6145 C CA . THR F 3 20 ? 40.59519 -24.94082 -34.92069 1.000 44.34710 20 THR F CA 1
ATOM 6146 C C . THR F 3 20 ? 39.13418 -24.73995 -35.30532 1.000 49.87907 20 THR F C 1
ATOM 6147 O O . THR F 3 20 ? 38.47883 -23.81353 -34.81419 1.000 48.96473 20 THR F O 1
ATOM 6151 N N . SER F 3 21 ? 38.60516 -25.60123 -36.17747 1.000 49.86348 21 SER F N 1
ATOM 6152 C CA . SER F 3 21 ? 37.22963 -25.43964 -36.63513 1.000 44.59210 21 SER F CA 1
ATOM 6153 C C . SER F 3 21 ? 36.23490 -25.73287 -35.51955 1.000 46.14932 21 SER F C 1
ATOM 6154 O O . SER F 3 21 ? 35.21097 -25.05040 -35.40227 1.000 47.03524 21 SER F O 1
ATOM 6157 N N . VAL F 3 22 ? 36.51448 -26.74315 -34.69232 1.000 44.70166 22 VAL F N 1
ATOM 6158 C CA . VAL F 3 22 ? 35.60681 -27.07048 -33.59670 1.000 43.93808 22 VAL F CA 1
ATOM 6159 C C . VAL F 3 22 ? 35.62305 -25.96887 -32.54271 1.000 45.74271 22 VAL F C 1
ATOM 6160 O O . VAL F 3 22 ? 34.57016 -25.55535 -32.04194 1.000 54.91553 22 VAL F O 1
ATOM 6164 N N . SER F 3 23 ? 36.81121 -25.46807 -32.19370 1.000 51.84976 23 SER F N 1
ATOM 6165 C CA . SER F 3 23 ? 36.89120 -24.33754 -31.27541 1.000 54.23010 23 SER F CA 1
ATOM 6166 C C . SER F 3 23 ? 36.37481 -23.04993 -31.90337 1.000 50.49662 23 SER F C 1
ATOM 6167 O O . SER F 3 23 ? 36.05207 -22.10508 -31.17544 1.000 53.32759 23 SER F O 1
ATOM 6170 N N . GLY F 3 24 ? 36.28191 -22.99379 -33.23065 1.000 53.38955 24 GLY F N 1
ATOM 6171 C CA . GLY F 3 24 ? 35.75623 -21.82672 -33.90907 1.000 52.46210 24 GLY F CA 1
ATOM 6172 C C . GLY F 3 24 ? 34.25938 -21.64150 -33.79725 1.000 52.27169 24 GLY F C 1
ATOM 6173 O O . GLY F 3 24 ? 33.73701 -20.64224 -34.30168 1.000 62.23696 24 GLY F O 1
ATOM 6174 N N . ILE F 3 25 ? 33.55655 -22.57487 -33.15964 1.000 47.40314 25 ILE F N 1
ATOM 6175 C CA . ILE F 3 25 ? 32.11567 -22.46075 -32.95244 1.000 48.84019 25 ILE F CA 1
ATOM 6176 C C . ILE F 3 25 ? 31.89133 -21.54765 -31.74960 1.000 44.97106 25 ILE F C 1
ATOM 6177 O O . ILE F 3 25 ? 32.24300 -21.89694 -30.62107 1.000 45.71206 25 ILE F O 1
ATOM 6182 N N . VAL F 3 26 ? 31.29973 -20.37669 -31.99020 1.000 49.27435 26 VAL F N 1
ATOM 6183 C CA . VAL F 3 26 ? 31.12715 -19.36214 -30.95449 1.000 47.22820 26 VAL F CA 1
ATOM 6184 C C . VAL F 3 26 ? 29.93877 -19.71044 -30.06828 1.000 46.40765 26 VAL F C 1
ATOM 6185 O O . VAL F 3 26 ? 29.18776 -20.64871 -30.35582 1.000 44.12575 26 VAL F O 1
ATOM 6189 N N . ASP F 3 27 ? 29.76242 -18.95741 -28.98529 1.000 52.73141 27 ASP F N 1
ATOM 6190 C CA . ASP F 3 27 ? 28.61689 -19.16393 -28.11091 1.000 51.34167 27 ASP F CA 1
ATOM 6191 C C . ASP F 3 27 ? 27.34405 -18.64793 -28.76694 1.000 54.75109 27 ASP F C 1
ATOM 6192 O O . ASP F 3 27 ? 27.34399 -17.60763 -29.43188 1.000 47.20108 27 ASP F O 1
ATOM 6197 N N . LEU F 3 28 ? 26.25474 -19.38778 -28.58163 1.000 55.63633 28 LEU F N 1
ATOM 6198 C CA . LEU F 3 28 ? 24.94858 -18.91639 -29.01871 1.000 48.35884 28 LEU F CA 1
ATOM 6199 C C . LEU F 3 28 ? 24.54793 -17.71185 -28.17818 1.000 48.91146 28 LEU F C 1
ATOM 6200 O O . LEU F 3 28 ? 24.49891 -17.79405 -26.94655 1.000 47.18092 28 LEU F O 1
ATOM 6205 N N . ALA F 3 29 ? 24.27539 -16.59284 -28.84137 1.000 52.54744 29 ALA F N 1
ATOM 6206 C CA . ALA F 3 29 ? 23.97101 -15.35513 -28.13733 1.000 48.60830 29 ALA F CA 1
ATOM 6207 C C . ALA F 3 29 ? 22.67170 -15.48534 -27.35096 1.000 54.71629 29 ALA F C 1
ATOM 6208 O O . ALA F 3 29 ? 21.64230 -15.89867 -27.89337 1.000 50.54132 29 ALA F O 1
ATOM 6210 N N . SER F 3 30 ? 22.72354 -15.13408 -26.06793 1.000 57.48518 30 SER F N 1
ATOM 6211 C CA . SER F 3 30 ? 21.52473 -15.12850 -25.24238 1.000 61.71407 30 SER F CA 1
ATOM 6212 C C . SER F 3 30 ? 20.56593 -14.03404 -25.69740 1.000 58.55898 30 SER F C 1
ATOM 6213 O O . SER F 3 30 ? 20.97513 -12.97997 -26.19223 1.000 51.48984 30 SER F O 1
ATOM 6216 N N . LEU F 3 31 ? 19.27449 -14.29722 -25.52832 1.000 62.60495 31 LEU F N 1
ATOM 6217 C CA . LEU F 3 31 ? 18.25705 -13.33400 -25.91504 1.000 62.57506 31 LEU F CA 1
ATOM 6218 C C . LEU F 3 31 ? 18.11915 -12.24784 -24.85598 1.000 65.97233 31 LEU F C 1
ATOM 6219 O O . LEU F 3 31 ? 18.36090 -12.47046 -23.66636 1.000 59.71889 31 LEU F O 1
ATOM 6224 N N . THR F 3 32 ? 17.73189 -11.05974 -25.30568 1.000 61.69544 32 THR F N 1
ATOM 6225 C CA . THR F 3 32 ? 17.60271 -9.88815 -24.45025 1.000 62.34316 32 THR F CA 1
ATOM 6226 C C . THR F 3 32 ? 16.13438 -9.49061 -24.37516 1.000 63.60474 32 THR F C 1
ATOM 6227 O O . THR F 3 32 ? 15.53553 -9.11610 -25.38962 1.000 69.28839 32 THR F O 1
ATOM 6231 N N . PHE F 3 33 ? 15.56036 -9.56723 -23.17709 1.000 70.16737 33 PHE F 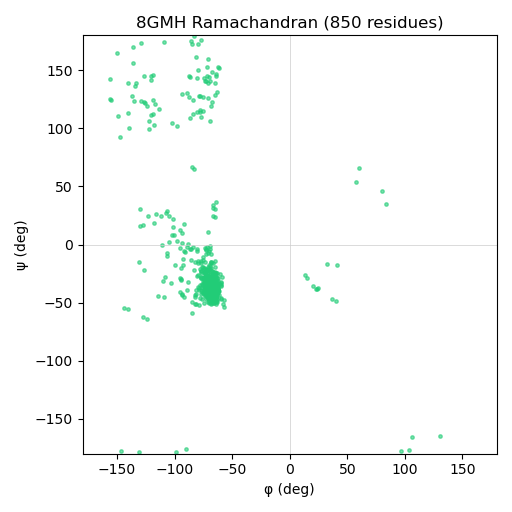N 1
ATOM 6232 C CA . PHE F 3 33 ? 14.17717 -9.16893 -22.93311 1.000 71.42752 33 PHE F CA 1
ATOM 6233 C C . PHE F 3 33 ? 14.17268 -8.09452 -21.85345 1.000 65.46649 33 PHE F C 1
ATOM 6234 O O . PHE F 3 33 ? 14.39665 -8.39146 -20.67488 1.000 66.45927 33 PHE F O 1
ATOM 6242 N N . THR F 3 34 ? 13.92200 -6.84755 -22.25620 1.000 72.73757 34 THR F N 1
ATOM 6243 C CA . THR F 3 34 ? 13.89395 -5.74212 -21.30303 1.000 80.58418 34 THR F CA 1
ATOM 6244 C C . THR F 3 34 ? 12.52778 -5.62253 -20.63681 1.000 72.07784 34 THR F C 1
ATOM 6245 O O . THR F 3 34 ? 12.41299 -5.70208 -19.40921 1.000 70.46825 34 THR F O 1
ATOM 6249 N N . THR F 3 35 ? 11.47990 -5.42537 -21.43529 1.000 73.78333 35 THR F N 1
ATOM 6250 C CA . THR F 3 35 ? 10.13062 -5.28980 -20.90172 1.000 71.09628 35 THR F CA 1
ATOM 6251 C C . THR F 3 35 ? 9.41706 -6.62445 -20.74571 1.000 72.39227 35 THR F C 1
ATOM 6252 O O . THR F 3 35 ? 8.59287 -6.77291 -19.83569 1.000 77.86007 35 THR F O 1
ATOM 6256 N N . THR F 3 36 ? 9.70482 -7.59388 -21.61001 1.000 64.54118 36 THR F N 1
ATOM 6257 C CA . THR F 3 36 ? 9.04904 -8.89066 -21.51909 1.000 68.29678 36 THR F CA 1
ATOM 6258 C C . THR F 3 36 ? 9.54765 -9.64631 -20.29266 1.000 72.43696 36 THR F C 1
ATOM 6259 O O . THR F 3 36 ? 10.75558 -9.82288 -20.10591 1.000 71.53203 36 THR F O 1
ATOM 6263 N N . THR F 3 37 ? 8.61294 -10.08281 -19.44812 1.000 70.36293 37 THR F N 1
ATOM 6264 C CA . THR F 3 37 ? 8.94213 -10.81528 -18.23409 1.000 66.77291 37 THR F CA 1
ATOM 6265 C C . THR F 3 37 ? 8.28875 -12.18919 -18.16778 1.000 71.26112 37 THR F C 1
ATOM 6266 O O . THR F 3 37 ? 8.40885 -12.86550 -17.13870 1.000 77.38086 37 THR F O 1
ATOM 6278 N N . THR F 3 39 ? 7.45855 -16.07676 -18.29721 1.000 81.11098 39 THR F N 1
ATOM 6279 C CA . THR F 3 39 ? 8.31130 -17.24016 -18.06169 1.000 81.23867 39 THR F CA 1
ATOM 6280 C C . THR F 3 39 ? 8.62976 -18.02475 -19.32921 1.000 75.54735 39 THR F C 1
ATOM 6281 O O . THR F 3 39 ? 9.80867 -18.39157 -19.50704 1.000 80.12064 39 THR F O 1
ATOM 6285 N N . PRO F 3 40 ? 7.68699 -18.32420 -20.23220 1.000 79.82450 40 PRO F N 1
ATOM 6286 C CA . PRO F 3 40 ? 8.05721 -19.10015 -21.42763 1.000 76.61725 40 PRO F CA 1
ATOM 6287 C C . PRO F 3 40 ? 9.09929 -18.42578 -22.30633 1.000 69.11092 40 PRO F C 1
ATOM 6288 O O . PRO F 3 40 ? 9.82603 -19.12228 -23.02520 1.000 68.83001 40 PRO F O 1
ATOM 6292 N N . PHE F 3 41 ? 9.20028 -17.09677 -22.27425 1.000 70.65823 41 PHE F N 1
ATOM 6293 C CA . PHE F 3 41 ? 10.19865 -16.39626 -23.07592 1.000 69.84322 41 PHE F CA 1
ATOM 6294 C C . PHE F 3 41 ? 11.48435 -16.11177 -22.31471 1.000 68.63297 41 PHE F C 1
ATOM 6295 O O . PHE F 3 41 ? 12.55865 -16.06930 -22.92677 1.000 70.91621 41 PHE F O 1
ATOM 6303 N N . THR F 3 42 ? 11.40245 -15.91164 -20.99813 1.000 73.53573 42 THR F N 1
ATOM 6304 C CA . THR F 3 42 ? 12.60461 -15.66213 -20.21122 1.000 72.82790 42 THR F CA 1
ATOM 6305 C C . THR F 3 42 ? 13.38666 -16.94447 -19.95700 1.000 78.94383 42 THR F C 1
ATOM 6306 O O . THR F 3 42 ? 14.61476 -16.90436 -19.83231 1.000 81.73516 42 THR F O 1
ATOM 6310 N N . SER F 3 43 ? 12.70672 -18.08771 -19.91150 1.000 73.78500 43 SER F N 1
ATOM 6311 C CA . SER F 3 43 ? 13.36560 -19.36824 -19.68479 1.000 76.54838 43 SER F CA 1
ATOM 6312 C C . SER F 3 43 ? 14.16613 -19.84452 -20.88820 1.000 73.43706 43 SER F C 1
ATOM 6313 O O . SER F 3 43 ? 14.82260 -20.88782 -20.79327 1.000 70.50753 43 SER F O 1
ATOM 6316 N N . PHE F 3 44 ? 14.12812 -19.12072 -22.01067 1.000 65.82203 44 PHE F N 1
ATOM 6317 C CA . PHE F 3 44 ? 14.88358 -19.54582 -23.18360 1.000 64.09970 44 PHE F CA 1
ATOM 6318 C C . PHE F 3 44 ? 16.38370 -19.39876 -22.97353 1.000 62.09279 44 PHE F C 1
ATOM 6319 O O . PHE F 3 44 ? 17.16563 -20.14589 -23.57226 1.000 65.10009 44 PHE F O 1
ATOM 6327 N N . ASN F 3 45 ? 16.80511 -18.44821 -22.13593 1.000 57.09435 45 ASN F N 1
ATOM 6328 C CA . ASN F 3 45 ? 18.22642 -18.28535 -21.85828 1.000 55.85005 45 ASN F CA 1
ATOM 6329 C C . ASN F 3 45 ? 18.80947 -19.48959 -21.13451 1.000 63.79029 45 ASN F C 1
ATOM 6330 O O . ASN F 3 45 ? 20.02095 -19.71833 -21.21376 1.000 60.44080 45 ASN F O 1
ATOM 6335 N N . GLU F 3 46 ? 17.97680 -20.26217 -20.43440 1.000 64.88521 46 GLU F N 1
ATOM 6336 C CA . GLU F 3 46 ? 18.45192 -21.50462 -19.83766 1.000 59.37609 46 GLU F CA 1
ATOM 6337 C C . GLU F 3 46 ? 18.71332 -22.55673 -20.90732 1.000 63.52368 46 GLU F C 1
ATOM 6338 O O . GLU F 3 46 ? 19.64698 -23.35831 -20.78493 1.000 61.82957 46 GLU F O 1
ATOM 6344 N N . ASP F 3 47 ? 17.89867 -22.56716 -21.96498 1.000 61.94649 47 ASP F N 1
ATOM 6345 C CA . ASP F 3 47 ? 18.12196 -23.50162 -23.06248 1.000 57.37724 47 ASP F CA 1
ATOM 6346 C C . ASP F 3 47 ? 19.35891 -23.12030 -23.86443 1.000 53.54278 47 ASP F C 1
ATOM 6347 O O . ASP F 3 47 ? 20.12912 -23.99320 -24.28187 1.000 51.83251 47 ASP F O 1
ATOM 6352 N N . ILE F 3 48 ? 19.56469 -21.82080 -24.08920 1.000 51.91545 48 ILE F N 1
ATOM 6353 C CA . ILE F 3 48 ? 20.75822 -21.36746 -24.79703 1.000 52.01747 48 ILE F CA 1
ATOM 6354 C C . ILE F 3 48 ? 22.00867 -21.68092 -23.98488 1.000 52.92337 48 ILE F C 1
ATOM 6355 O O . ILE F 3 48 ? 23.03621 -22.09769 -24.53460 1.000 51.90753 48 ILE F O 1
ATOM 6360 N N . SER F 3 49 ? 21.93864 -21.50092 -22.66300 1.000 49.81609 49 SER F N 1
ATOM 6361 C CA . SER F 3 49 ? 23.07496 -21.83990 -21.81191 1.000 53.24882 49 SER F CA 1
ATOM 6362 C C . SER F 3 49 ? 23.35855 -23.33684 -21.83961 1.000 50.17636 49 SER F C 1
ATOM 6363 O O . SER F 3 49 ? 24.52248 -23.75491 -21.83388 1.000 49.68673 49 SER F O 1
ATOM 6366 N N . SER F 3 50 ? 22.30675 -24.16027 -21.87148 1.000 52.27018 50 SER F N 1
ATOM 6367 C CA . SER F 3 50 ? 22.50043 -25.60431 -21.96338 1.000 56.08615 50 SER F CA 1
ATOM 6368 C C . SER F 3 50 ? 23.11678 -25.99321 -23.30102 1.000 49.94829 50 SER F C 1
ATOM 6369 O O . SER F 3 50 ? 23.92067 -26.93033 -23.37215 1.000 45.42811 50 SER F O 1
ATOM 6372 N N . PHE F 3 51 ? 22.74511 -25.28954 -24.37244 1.000 51.44650 51 PHE F N 1
ATOM 6373 C CA . PHE F 3 51 ? 23.35542 -25.53633 -25.67446 1.000 47.94125 51 PHE F CA 1
ATOM 6374 C C . PHE F 3 51 ? 24.84238 -25.20741 -25.64873 1.000 47.73959 51 PHE F C 1
ATOM 6375 O O . PHE F 3 51 ? 25.67493 -26.00304 -26.09830 1.000 44.94391 51 PHE F O 1
ATOM 6383 N N . ASN F 3 52 ? 25.19467 -24.03224 -25.12058 1.000 47.65435 52 ASN F N 1
ATOM 6384 C CA . ASN F 3 52 ? 26.59610 -23.62971 -25.07705 1.000 45.58892 52 ASN F CA 1
ATOM 6385 C C . ASN F 3 52 ? 27.40915 -24.51144 -24.13769 1.000 44.66911 52 ASN F C 1
ATOM 6386 O O . ASN F 3 52 ? 28.61969 -24.66950 -24.33343 1.000 42.51446 52 ASN F O 1
ATOM 6391 N N . THR F 3 53 ? 26.76845 -25.09405 -23.12115 1.000 44.60190 53 THR F N 1
ATOM 6392 C CA . THR F 3 53 ? 27.47715 -26.00479 -22.22710 1.000 50.98767 53 THR F CA 1
ATOM 6393 C C . THR F 3 53 ? 27.83882 -27.30351 -22.93859 1.000 49.16022 53 THR F C 1
ATOM 6394 O O . THR F 3 53 ? 28.95570 -27.81300 -22.78523 1.000 45.85625 53 THR F O 1
ATOM 6398 N N . ALA F 3 54 ? 26.90860 -27.85116 -23.72496 1.000 46.04309 54 ALA F N 1
ATOM 6399 C CA . ALA F 3 54 ? 27.19786 -29.07051 -24.47234 1.000 44.81859 54 ALA F CA 1
ATOM 6400 C C . ALA F 3 54 ? 28.23489 -28.81995 -25.56060 1.000 44.01860 54 ALA F C 1
ATOM 6401 O O . ALA F 3 54 ? 29.07777 -29.68324 -25.83115 1.000 39.79159 54 ALA F O 1
ATOM 6403 N N . VAL F 3 55 ? 28.18983 -27.64756 -26.19723 1.000 43.18974 55 VAL F N 1
ATOM 6404 C CA . VAL F 3 55 ? 29.19659 -27.31672 -27.20031 1.000 44.00168 55 VAL F CA 1
ATOM 6405 C C . VAL F 3 55 ? 30.56609 -27.17495 -26.54878 1.000 49.19878 55 VAL F C 1
ATOM 6406 O O . VAL F 3 55 ? 31.58408 -27.59706 -27.11321 1.000 49.10648 55 VAL F O 1
ATOM 6410 N N . ALA F 3 56 ? 30.61217 -26.59771 -25.34314 1.000 43.44614 56 ALA F N 1
ATOM 6411 C CA . ALA F 3 56 ? 31.88017 -26.46860 -24.63476 1.000 41.69410 56 ALA F CA 1
ATOM 6412 C C . ALA F 3 56 ? 32.46524 -27.82902 -24.27583 1.000 45.81505 56 ALA F C 1
ATOM 6413 O O . ALA F 3 56 ? 33.69058 -27.98945 -24.27163 1.000 55.40626 56 ALA F O 1
ATOM 6415 N N . LYS F 3 57 ? 31.61576 -28.81403 -23.96885 1.000 46.05277 57 LYS F N 1
ATOM 6416 C CA . LYS F 3 57 ? 32.11775 -30.15355 -23.68250 1.000 50.24633 57 LYS F CA 1
ATOM 6417 C C . LYS F 3 57 ? 32.69081 -30.80573 -24.93361 1.000 49.51575 57 LYS F C 1
ATOM 6418 O O . LYS F 3 57 ? 33.72313 -31.48332 -24.86831 1.000 44.00087 57 LYS F O 1
ATOM 6424 N N . LEU F 3 58 ? 32.03212 -30.61987 -26.08026 1.000 41.58613 58 LEU F N 1
ATOM 6425 C CA . LEU F 3 58 ? 32.55108 -31.17901 -27.32333 1.000 38.04110 58 LEU F CA 1
ATOM 6426 C C . LEU F 3 58 ? 33.87868 -30.53551 -27.69902 1.000 46.58379 58 LEU F C 1
ATOM 6427 O O . LEU F 3 58 ? 34.78433 -31.20995 -28.20362 1.000 52.87377 58 LEU F O 1
ATOM 6432 N N . GLN F 3 59 ? 34.01659 -29.23056 -27.44932 1.000 46.90001 59 GLN F N 1
ATOM 6433 C CA . GLN F 3 59 ? 35.27644 -28.55184 -27.73239 1.000 50.44826 59 GLN F CA 1
ATOM 6434 C C . GLN F 3 59 ? 36.39030 -29.02439 -26.80525 1.000 43.20413 59 GLN F C 1
ATOM 6435 O O . GLN F 3 59 ? 37.55786 -29.06192 -27.21121 1.000 56.02761 59 GLN F O 1
ATOM 6441 N N . SER F 3 60 ? 36.05539 -29.38912 -25.56447 1.000 42.26046 60 SER F N 1
ATOM 6442 C CA . SER F 3 60 ? 37.06738 -29.92287 -24.65777 1.000 43.40442 60 SER F CA 1
ATOM 6443 C C . SER F 3 60 ? 37.49207 -31.32627 -25.06924 1.000 46.34439 60 SER F C 1
ATOM 6444 O O . SER F 3 60 ? 38.67647 -31.67237 -24.98562 1.000 48.19221 60 SER F O 1
ATOM 6447 N N . PHE F 3 61 ? 36.53944 -32.15071 -25.51052 1.000 47.59592 61 PHE F N 1
ATOM 6448 C CA . PHE F 3 61 ? 36.88484 -33.49066 -25.97263 1.000 45.03814 61 PHE F CA 1
ATOM 6449 C C . PHE F 3 61 ? 37.67307 -33.43927 -27.27521 1.000 47.03027 61 PHE F C 1
ATOM 6450 O O . PHE F 3 61 ? 38.61585 -34.21569 -27.46608 1.000 45.80525 61 PHE F O 1
ATOM 6458 N N . THR F 3 62 ? 37.30143 -32.53425 -28.18428 1.000 51.37141 62 THR F N 1
ATOM 6459 C CA . THR F 3 62 ? 38.01609 -32.42603 -29.45252 1.000 50.01584 62 THR F CA 1
ATOM 6460 C C . THR F 3 62 ? 39.46323 -32.00341 -29.23314 1.000 39.76540 62 THR F C 1
ATOM 6461 O O . THR F 3 62 ? 40.37095 -32.49060 -29.91705 1.000 43.18571 62 THR F O 1
ATOM 6465 N N . SER F 3 63 ? 39.70021 -31.10639 -28.27295 1.000 43.12014 63 SER F N 1
ATOM 6466 C CA . SER F 3 63 ? 41.06746 -30.70028 -27.96633 1.000 44.98551 63 SER F CA 1
ATOM 6467 C C . SER F 3 63 ? 41.89590 -31.86952 -27.44908 1.000 49.81527 63 SER F C 1
ATOM 6468 O O . SER F 3 63 ? 43.10051 -31.94451 -27.71779 1.000 51.80877 63 SER F O 1
ATOM 6471 N N . THR F 3 64 ? 41.27213 -32.79112 -26.71313 1.000 47.48174 64 THR F N 1
ATOM 6472 C CA . THR F 3 64 ? 41.98577 -33.96938 -26.23343 1.000 45.72855 64 THR F CA 1
ATOM 6473 C C . THR F 3 64 ? 42.13895 -35.01367 -27.33415 1.000 48.86908 64 THR F C 1
ATOM 6474 O O . THR F 3 64 ? 43.18142 -35.67226 -27.42878 1.000 45.97068 64 THR F O 1
ATOM 6478 N N . ASP F 3 65 ? 41.11706 -35.16751 -28.18158 1.000 48.13515 65 ASP F N 1
ATOM 6479 C CA . ASP F 3 65 ? 41.16543 -36.18257 -29.22919 1.000 42.11653 65 ASP F CA 1
ATOM 6480 C C . ASP F 3 65 ? 42.16211 -35.82196 -30.32352 1.000 45.14865 65 ASP F C 1
ATOM 6481 O O . ASP F 3 65 ? 42.73589 -36.71793 -30.95289 1.000 45.54721 65 ASP F O 1
ATOM 6486 N N . VAL F 3 66 ? 42.37780 -34.52768 -30.56967 1.000 43.33814 66 VAL F N 1
ATOM 6487 C CA . VAL F 3 66 ? 43.37758 -34.11928 -31.55336 1.000 45.88664 66 VAL F CA 1
ATOM 6488 C C . VAL F 3 66 ? 44.76933 -34.55222 -31.10979 1.000 49.54204 66 VAL F C 1
ATOM 6489 O O . VAL F 3 66 ? 45.55301 -35.08235 -31.90752 1.000 44.65834 66 VAL F O 1
ATOM 6493 N N . THR F 3 67 ? 45.09518 -34.34501 -29.83039 1.000 45.52517 67 THR F N 1
ATOM 6494 C CA . THR F 3 67 ? 46.35173 -34.85765 -29.29393 1.000 56.32174 67 THR F CA 1
ATOM 6495 C C . THR F 3 67 ? 46.39526 -36.37896 -29.36727 1.000 48.28179 67 THR F C 1
ATOM 6496 O O . THR F 3 67 ? 47.44706 -36.96642 -29.64665 1.000 49.81678 67 THR F O 1
ATOM 6500 N N . HIS F 3 68 ? 45.25401 -37.03279 -29.13547 1.000 47.60708 68 HIS F N 1
ATOM 6501 C CA . HIS F 3 68 ? 45.20813 -38.49092 -29.17705 1.000 47.83544 68 HIS F CA 1
ATOM 6502 C C . HIS F 3 68 ? 45.45955 -39.01428 -30.58774 1.000 51.34052 68 HIS F C 1
ATOM 6503 O O . HIS F 3 68 ? 46.15923 -40.01839 -30.76763 1.000 48.65922 68 HIS F O 1
ATOM 6518 N N . ASN F 3 70 ? 47.12475 -37.40471 -32.96361 1.000 51.29491 70 ASN F N 1
ATOM 6519 C CA . ASN F 3 70 ? 48.51036 -37.10681 -33.31196 1.000 48.93556 70 ASN F CA 1
ATOM 6520 C C . ASN F 3 70 ? 49.46245 -38.12730 -32.70078 1.000 51.22872 70 ASN F C 1
ATOM 6521 O O . ASN F 3 70 ? 50.44567 -38.52581 -33.33647 1.000 52.81515 70 ASN F O 1
ATOM 6526 N N . GLN F 3 71 ? 49.18606 -38.56266 -31.46824 1.000 54.88451 71 GLN F N 1
ATOM 6527 C CA . GLN F 3 71 ? 50.00657 -39.59605 -30.84570 1.000 54.20266 71 GLN F CA 1
ATOM 6528 C C . GLN F 3 71 ? 49.84795 -40.93763 -31.54921 1.000 60.60053 71 GLN F C 1
ATOM 6529 O O . GLN F 3 71 ? 50.80481 -41.71802 -31.61579 1.000 56.44414 71 GLN F O 1
ATOM 6535 N N . ALA F 3 72 ? 48.65418 -41.22447 -32.07437 1.000 67.38651 72 ALA F N 1
ATOM 6536 C CA . ALA F 3 72 ? 48.45168 -42.46787 -32.81034 1.000 71.80800 72 ALA F CA 1
ATOM 6537 C C . ALA F 3 72 ? 49.25292 -42.47571 -34.10503 1.000 64.73955 72 ALA F C 1
ATOM 6538 O O . ALA F 3 72 ? 49.80644 -43.51072 -34.49394 1.000 64.99583 72 ALA F O 1
ATOM 6540 N N . ALA F 3 73 ? 49.32410 -41.33158 -34.78770 1.000 62.29731 73 ALA F N 1
ATOM 6541 C CA . ALA F 3 73 ? 50.15480 -41.24147 -35.98243 1.000 59.47607 73 ALA F CA 1
ATOM 6542 C C . ALA F 3 73 ? 51.63369 -41.29045 -35.62458 1.000 64.74424 73 ALA F C 1
ATOM 6543 O O . ALA F 3 73 ? 52.43974 -41.85818 -36.37026 1.000 57.54626 73 ALA F O 1
ATOM 6545 N N . GLU F 3 74 ? 52.00881 -40.70185 -34.48587 1.000 63.95230 74 GLU F N 1
ATOM 6546 C CA . GLU F 3 74 ? 53.40119 -40.75569 -34.05320 1.000 63.22152 74 GLU F CA 1
ATOM 6547 C C . GLU F 3 74 ? 53.81971 -42.18603 -33.73828 1.000 67.16848 74 GLU F C 1
ATOM 6548 O O . GLU F 3 74 ? 54.95768 -42.58396 -34.01402 1.000 63.87495 74 GLU F O 1
ATOM 6554 N N . ASN F 3 75 ? 52.90975 -42.97588 -33.16118 1.000 67.11955 75 ASN F N 1
ATOM 6555 C CA . ASN F 3 75 ? 53.22297 -44.36991 -32.86212 1.000 68.53370 75 ASN F CA 1
ATOM 6556 C C . ASN F 3 75 ? 53.31109 -45.20169 -34.13345 1.000 76.14310 75 ASN F C 1
ATOM 6557 O O . ASN F 3 75 ? 54.13687 -46.11761 -34.22717 1.000 79.92762 75 ASN F O 1
ATOM 6562 N N . LYS F 3 76 ? 52.45731 -44.91112 -35.11663 1.000 69.75000 76 LYS F N 1
ATOM 6563 C CA . LYS F 3 76 ? 52.52781 -45.64141 -36.37570 1.000 73.27578 76 LYS F CA 1
ATOM 6564 C C . LYS F 3 76 ? 53.81284 -45.32380 -37.12802 1.000 87.72626 76 LYS F C 1
ATOM 6565 O O . LYS F 3 76 ? 54.36933 -46.20094 -37.79767 1.000 91.95268 76 LYS F O 1
ATOM 6571 N N . VAL F 3 77 ? 54.29989 -44.08458 -37.02880 1.000 85.34567 77 VAL F N 1
ATOM 6572 C CA . VAL F 3 77 ? 55.59519 -43.75207 -37.61275 1.000 75.91344 77 VAL F CA 1
ATOM 6573 C C . VAL F 3 77 ? 56.70878 -44.49027 -36.88180 1.000 81.06647 77 VAL F C 1
ATOM 6574 O O . VAL F 3 77 ? 57.66434 -44.97248 -37.50145 1.000 93.57897 77 VAL F O 1
ATOM 6578 N N . THR F 3 78 ? 56.59958 -44.60001 -35.55550 1.000 81.89180 78 THR F N 1
ATOM 6579 C CA . THR F 3 78 ? 57.59436 -45.34287 -34.78881 1.000 85.50308 78 THR F CA 1
ATOM 6580 C C . THR F 3 78 ? 57.57575 -46.82159 -35.15455 1.000 100.76947 78 THR F C 1
ATOM 6581 O O . THR F 3 78 ? 58.63268 -47.44562 -35.30909 1.000 106.15600 78 THR F O 1
ATOM 6585 N N . ASP F 3 79 ? 56.38044 -47.39972 -35.30151 1.000 116.24521 79 ASP F N 1
ATOM 6586 C CA . ASP F 3 79 ? 56.28313 -48.80205 -35.69412 1.000 118.06121 79 ASP F CA 1
ATOM 6587 C C . ASP F 3 79 ? 56.74849 -49.01790 -37.12870 1.000 120.25052 79 ASP F C 1
ATOM 6588 O O . ASP F 3 79 ? 57.27494 -50.08871 -37.45329 1.000 123.10589 79 ASP F O 1
ATOM 6593 N N . ASP F 3 80 ? 56.56378 -48.02220 -37.99816 1.000 104.26418 80 ASP F N 1
ATOM 6594 C CA . ASP F 3 80 ? 57.08778 -48.12156 -39.35694 1.000 104.26929 80 ASP F CA 1
ATOM 6595 C C . ASP F 3 80 ? 58.60859 -48.03390 -39.36130 1.000 115.59168 80 ASP F C 1
ATOM 6596 O O . ASP F 3 80 ? 59.28414 -48.79582 -40.06432 1.000 117.17698 80 ASP F O 1
ATOM 6601 N N . SER F 3 81 ? 59.16547 -47.10037 -38.58529 1.000 114.54770 81 SER F N 1
ATOM 6602 C CA . SER F 3 81 ? 60.61718 -47.00075 -38.48431 1.000 111.59263 81 SER F CA 1
ATOM 6603 C C . SER F 3 81 ? 61.21111 -48.27033 -37.88780 1.000 113.58141 81 SER F C 1
ATOM 6604 O O . SER F 3 81 ? 62.26281 -48.74297 -38.33528 1.000 121.18793 81 SER F O 1
ATOM 6607 N N . ASN F 3 82 ? 60.54787 -48.83889 -36.88418 1.000 109.67444 82 ASN F N 1
ATOM 6608 C CA . ASN F 3 82 ? 60.97883 -50.09494 -36.27847 1.000 106.42795 82 ASN F CA 1
ATOM 6609 C C . ASN F 3 82 ? 60.70447 -51.26628 -37.21557 1.000 102.14069 82 ASN F C 1
ATOM 6610 O O . ASN F 3 82 ? 61.56637 -51.65751 -38.00221 1.000 106.91238 82 ASN F O 1
#

Foldseek 3Di:
DDWLVLVVVLVVLVVVLVVLLVVLVVVLVVLVCLLVDPPDDDVLSVLSNLQSLQFVNLLSLLVNLLSLVVSVQSVVLVVLLCPLLVDPDPTDDDDLVVLVVVVVCLVVVVVVLVVVLVVVVVVQVVCCVVPHDDRDDSCVPVVVVVVVNVSSVRNSVSCVSVPDDDDCPSVVSVVLSVVSVVVVVVCVVDGSPDPVNSVVSNDRPSVVVSVVSVVVSVD/DVVQLVVLVVLLVVLVVLLVVLVVVLVVLVVVLVVLVVVLVVLVVVLVCLCVVPLVPVVQLPPDCVPDDDVVSVVVNVVVVVRNVVSVVVSVVSVVVSVVSVVVSVVSVVVSVVSVVSSVVSVVSVVSNVSSVVVD/DFDLVVLLVVLVVVLVVLVVDDQDDADDDDPDDDPVVCVNVVSVVVVVVSVVVSVVSVVVSVCSVVRVVVVVVVVD/DDWLVLVVVLVVLVVVLVVLLVVLVVVLVVLVCLLPDPPDDDVLSVLSNLQCLQFVNLLSLLVNLLSLVVSVVSVVLVVLLCVLLVPPDPTDDDDLVVLVVVVVCLVVVVVVLVVVLVVVVCVQVVCCVVPHDDRDDSCVPVVVVVVVNVNSVSNSVSVVSVPDDDDCPSVVSVVLSVVSVVVVVVCPVDGSPDPVNSVVSNDRPSVVVSVVSSVVSVVD/DVVQLVVLVVLLVVLVVQLVVLVVVLVVLVVVLVVLVVVLVVLVVVLVCLVVVPQVPVVQLPPPCVPDDDVVSVVVNVVVVVSNVVSVVVSVVSVVVSVVSVVVSVVSVVSSVVSVVSNVVSVVSVVSNVSSVVD/DADLVVLLVVLVVQLVVLVPDDQDDADDDDPDDDPNVCVSVVSVVVRVVSVVVSVVSVVVSVCSVVSVVVVVVVVD

Radius of gyration: 52.81 Å; Cα contacts (8 Å, |Δi|>4): 878; chains: 6; bounding box: 147×108×93 Å

Secondary structure (DSSP, 8-state):
-B--HHHHHHHHHHHHHHHHHHHHHHHHHHHHHHHH--SS-SHHHHHHHHHIIIIIHHHHHHHHHHHHHHHHHHHHHHHHHHHHTT---TT--B-HHHHHHHHTTHHHHHHHHHHHHHHHHHHHHHTTTT---PPP-THHHHHHHHHHHHHHHHHHH--TGGG----SHHHHHHHHHHHHHHHHHHTTTS-TT-HHHHHHHT--HHHHHHHHHHHHHHT-/-B--HHHHHHHHHHHHHHHHHHHHHHHHHHHHHHHT--SS-SHHHHHHHHHIIIIIHHHHHHHHHHHHHHHHHHHHHHHHHHHHTT---TT-EE-HHHHHHHHTTHHHHHHHHHHHHHHHHHHHHHTTTT---PPP-THHHHHHHHHHHHHHHHHHH---GGG----SHHHHHHHHHHHHHHHHHHTTTS-TT-HHHHHHHT--HHHHHHHHHHHHHT-/--SHHHHHHHHHHHHHHHHHHHHHHHHHHHHHHHHHHHHHHHHHHHHHHHIIIII---TTT---TTTEESHHHHHHHHHHHHHHHHHHHHHHHHHHHHHHHHHHHHHHHHHHHHHHHHHHHHHH--HHHHHHHHT-/---HHHHHHHHHHHHHHHHT--PPPPP--SS---TTTTHHHHHHHHHHHHHHHHHHHHHHHH--HHHHHHHHHHH-/--HHHHHHHHHHHHHHHHHHHHHHHHHHHHHHHHHHHHHHHHHHHHHHHHIIIII---TTS---TTTB-SHHHHHHHHHHHHHHHHHHHHHHHHHHHHHHHHHHHHHHHHHHHHHHHHHHHHHH--HHHHHHHH-/---HHHHHHHHHHHHHHHHT-PPPPPP--SS---TTTTHHHHHHHHHHHHHHHHHHHHHHHH--HHHHHHHHHHH-

B-factor: mean 55.86, std 15.64, range [22.74, 163.73]